Protein 8CT0 (pdb70)

Secondary structure (P-SEA, 3-state):
cbbbbbbcccccccaaaaaaaaaabbbbbbbbccccccccccccccccccccccccbbbbbbbbcccaaaaaaaaaccbbbbbbcccaaaaaaaaacccccccccbbbbbccccccccccccccbbbbbccccccccccbbbbbbccccccccccccbbbbbcccccccc/cccccccccccccaaaaaaaaaabbbbbbbbccccccccccccccccccccccccbbbbbbbccccaaaaaaaaaccbbbbbccccaaaaaaaaacccccccccbbbbbcccccccccccccccbbbbcccbbbbcccbbbbbbccccccccccccbbbbbccccccccc/cbbbbbbcccccccaaaaaaaaaaccbbbbbbbbbcccccccccccccccccccccbbbbbbbccccaaaaaaaaacbbbbbbccccaaaaaaaaacccccccccbbbbbccccccccccccccbbbbbccccccccccbbbbbbccccccccccccbbbbbcccccccccc/ccccccccccccccaaaaaaaaaaccbbbbbbbbbcccccccccccccccccccccbbbbcccccccaaaaaaaaacbbbbbbccccaaaaaaaaacccccccccbbbbbccccccccccccccbbbbbccccccccccccccccccccccccccccbbbbbcccccccccc/cbbbbbcccccccccaaaaaaaaaaccbbbbbbcccccccccccbbbccccccccccbbbbbbcccccaaaaaaaaaccbbbbbccccaaaaaaaaacccccccccbbbbbccccccccccccccbbbbbcccbbbbcccbbbbbbbbccccccccbbbbcccccccc/cccccccccccccccccaaaaaaaaaaccbbbbbbbbbcccccccccccccccccccccbbbbbbbccccaaaaaaaaaccbbbbbccccaaaaaaaaacccccccccbbbbbccccccccccccccbbbbbccccccccccbbbbbbccccccccccccbbbbbcccccccccc/cbbbbbbbcccccccaaaaaaaaaabbbbbbbbcccccccbbbbbbbccccccccccbbbbbbbccccaaaaaaaaacbbbbbbccccaaaaaaaaaccccccccccccccccccccccccccccbbbbbccccccccccbbbbbbccccccccccccbbbbbccccccccc/ccccccccccccccccccaaaaaaaaaabbbbbbbbbbbcccccccccccccccccccccbbbbbbbccccaaaaaaaaaccbbbbbccccaaaaaaaaacccccccccbbbbbcccccccccccccccbbbbccccccccccccccccccccccccccccbbbbbcccccccccccc

Radius of gyration: 40.43 Å; Cα contacts (8 Å, |Δi|>4): 3657; chains: 8; bounding box: 102×111×82 Å

Organism: Kitasatospora aureofaciens (NCBI:txid1894)

Nearest PDB structures (foldseek):
  8ct0-assembly2_B  TM=1.004E+00  e=7.450E-33  Kitasatospora aureofaciens
  8ct0-assembly4_E  TM=9.933E-01  e=8.337E-33  Kitasatospora aureofaciens
  8ct0-assembly4_D  TM=9.923E-01  e=2.425E-32  Kitasatospora aureofaciens
  5zyr-assembly1_B  TM=9.586E-01  e=1.198E-16  Acinetobacter baumannii
  2r0x-assembly1_A-2  TM=9.468E-01  e=3.295E-16  Histophilus somni 129PT

B-factor: mean 23.23, std 9.89, range [2.94, 69.59]

Solvent-accessible surface area: 56125 Å² total

Foldseek 3Di:
DAEDDDPDDPPDDDDVVVCVVVLQDKFFKKWKWFAADVGDIAIAIFRQKAFDDVVLGKIKTKDFPPDPRVVRCVVQQKIKIFGFDFVCVVLNVLRHDPDPPSCVVFAWFQDPQNGTTHGPPGGQKMFIFGFPDWYDDPRIIMTMTRGPDMDGDPVRDDTWMGHNHDIGDD/DDADDDDDPPDDDPVRVCVVVLAVKFFKWWKWFAAPVRHIATAIFGQKDFDDVVQTKIKTKAFPPDVRVVRCVVQQKIKIFGFWAVLVVLNCLRHDPDPPSCVVQDWFFDPPNGITDRPPGGQWMFMFGFPDWYDDPRIIMTMTRTPDITGNVVRDGTWMHHNHDIDHDD/DAEDDDDDDDDDDDPVVVCVVVLQVKFFWKWKWFAAPVGHIATAIFGQKDWDDVVQTKIKTKAFPPDPRVVRCVVLQKIKIAGFAQPCVVLNVLRHDPDPPSVVVQDWFQDPRVGITYRPVGGQKMFIFGFPDWYDDPRIIMTMTRGPDMDGDPVRPWTWMGHNNDIDIPPD/DAEDDDPDDPDDDDPVVVCVVVLADKFFKWWKWFAAPVGHIAIAIFGQKDWDDVVQGKIKTKAQPPDPRVVRCVVRQKIKIAGFFQPCVVLNVLRHDPDDCSCPVQDWFQDPSVGITHSPVGGQKMFMFGFPDWYDDPRIIITMGRTPDMDGNVVRQWTWMDHNHDIDIDPD/DAAEDDDDDDDDDDDDVVVVVVVLQVKFFKWWKWFAAPVRRIATAIFRQKDFDDVVQGKIKTKAFPPDPRVVRCVVLQKIKIFGFFVVCVVVNVLRHDPDPPSCVVFDWFQDPRSGITHGDPRGQKMFMFGFPGWYDDPRIIMTMTRTDDMDGDDDTWMGHNHDIDDD/DDQAAADDDDDDPPDDDPVVVCVVVLQDKFFWKWKWFAAPVGQIATAIFGQKDWDDVVQTKIKTKAFRVDPRVVRCVVRQKIKIFGFAQVCVVLNVLRHDPDDRSCVPQDWFQDPASGITYRPVGGQKMFIFGFPGWHDYPRIIMTMTRGPDITGDVVGPWTWMHHPHDIGIDDD/DAAEDDDDDDPPDDDDVVVCVVVLQPKFFKWWKWFAAPVRFIATAIFRQKDWDDVVQTKIKTKAFPVDPRVVRCVVQQKIKIFGFWQVCVVLNVLRHDPDPPSCVVQDWFQDPARGITHRVPGGQKMFMFGFPGWYDDPRIIMTMGRTPDMTGDPVRDGTWMGHNHDIDNDD/DFADADEDDDDDDPPDDDPVVVCVVVLADKFFWKWKWFAAPVRHIATAIFGQKDFDDVVQTKIKTKDFDVDPRVVRCRVVQKIKIFGFFAVCVVVNVLRHDPDPCSCVVQDWFQDPQRGITYRVVGGQKMFMFGFPHWYDDPRIIITMTGGDDMDGDVVGPWTWMHHNHDIDIDPDDD

CATH classification: 2.30.110.10

Sequence (1377 aa):
PLSLPLDLAPGLVDGDTFLSIMGALPTGVTVVTTLGPDGEPYGLTCSAACSVSKAPPLLLVCINRDSRVLKALLERGEFAVNVLRGGGESTSARFAAPVDDRFRDVRWEPGSAGGVPVMSADVVAHAECRVAAALDAGDHTIVIGAVVAGGPRPEVPSPLMYWRRSYARWPLSLPLDLPGLVDGDTFLSIMGALPTGVTVVTTLGPDGEPYGLTCSAACSVSKAPPLLLVCINRDSRVLKALLERGEFAVNVLRGGGESTSARFAAPVDDRFRDVRWEPGSAGGVPVMSADVVAHAECRVAAALDAGDHTIVIGAVVAGGPRPEVPSPLMYWRRSYARWPPLSLPLDLAPGLVDGDTFLSIMGALPTGVTVVTTLGPDGEPYGLTCSAACSVSKAPPLLLVCINRDSRVLKALLERGEFAVNVLRGGGESTSARFAAPVDDRFRDVRWEPGSAGGVPVMSADVVAHAECRVAAALDAGDHTIVIGAVVAGGPRPEVPSPLMYWRRSYARWPVPLSLPLDLAPGLVDGDTFLSIMGALPTGVTVVTTLGPDGEPYGLTCSAACSVSKAPPLLLVCINRDSRVLKALLERGEFAVNVLRGGGESTSARFAAPVDDRFRDVRWEPGSAGGVPVMSADVVAHAECRVAAALDAGDHTIVIGAVVAGGPRPEVPSPLMYWRRSYARWPVEPLSLPLDLAPGLVDGDTFLSIMGALPTGVTVVTTLGPDGEPYGLTCSAACSVSKAPPLLLVCINRDSRVLKALLERGEFAVNVLRGGGESTSARFAAPVDDRFRDVRWEPGSAGGVPVMSADVVAHAECRVAAALDAGDHTIVIGAVVAGGPRPSPLMYWRRSYARWPPEPLSLPLDLAPGLVDGDTFLSIMGALPTGVTVVTTLGPDGEPYGLTCSAACSVSKAPPLLLVCINRDSRVLKALLERGEFAVNVLRGGGESTSARFAAPVDDRFRDVRWEPGSAGGVPVMSADVVAHAECRVAAALDAGDHTIVIGAVVAGGPRPEVPSPLMYWRRSYARWPVEPLSLPLDLAPGLVDGDTFLSIMGALPTGVTVVTTLGPDGEPYGLTCSAACSVSKAPPLLLVCINRDSRVLKALLERGEFAVNVLRGGGESTSARFAAPVDDRFRDVRWEPGSAGGVPVMSADVVAHAECRVAAALDAGDHTIVIGAVVAGGPRPEVPSPLMYWRRSYARWPMPPEPLSLPLDLAPGLVDGDTFLSIMGALPTGVTVVTTLGPDGEPYGLTCSAACSVSKAPPLLLVCINRDSRVLKALLERGEFAVNVLRGGGESTSARFAAPVDDRFRDVRWEPGSAGGVPVMSADVVAHAECRVAAALDAGDHTIVIGAVVAGGPRPEVPSPLMYWRRSYARWPVEE

InterPro domains:
  IPR002563 Flavin reductase like domain [PF01613] (26-174)
  IPR002563 Flavin reductase like domain [SM00903] (26-173)
  IPR012349 FMN-binding split barrel [G3DSA:2.30.110.10] (12-179)
  IPR050268 NADH-dependent flavin reductase [PTHR30466] (21-174)

Structure (mmCIF, N/CA/C/O backbone):
data_8CT0
#
_entry.id   8CT0
#
_cell.length_a   56.739
_cell.length_b   123.598
_cell.length_c   102.698
_cell.angle_alpha   90.000
_cell.angle_beta   99.100
_cell.angle_gamma   90.000
#
_symmetry.space_group_name_H-M   'P 1 21 1'
#
loop_
_entity.id
_entity.type
_entity.pdbx_description
1 pol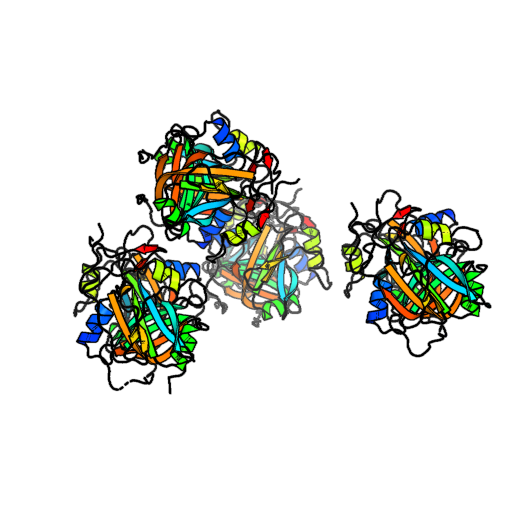ymer 'Flavin reductase (NADH)'
2 non-polymer 'FLAVIN-ADENINE DINUCLEOTIDE'
3 non-polymer 'PHOSPHATE ION'
4 non-polymer NICOTINAMIDE-ADENINE-DINUCLEOTIDE
5 non-polymer '1,4-DIHYDRONICOTINAMIDE ADENINE DINUCLEOTIDE'
6 water water
#
loop_
_atom_site.group_PDB
_atom_site.id
_atom_site.type_symbol
_atom_site.label_atom_id
_atom_site.label_alt_id
_atom_site.label_comp_id
_atom_site.label_asym_id
_atom_site.label_entity_id
_atom_site.label_seq_id
_atom_site.pdbx_PDB_ins_code
_atom_site.Cartn_x
_atom_site.Cartn_y
_atom_site.Cartn_z
_atom_site.occupancy
_atom_site.B_iso_or_equiv
_atom_site.auth_seq_id
_atom_site.auth_comp_id
_atom_site.auth_asym_id
_atom_site.auth_atom_id
_atom_site.pdbx_PDB_model_num
ATOM 1 N N . PRO A 1 5 ? 17.590 -6.313 3.197 1.00 29.37 5 PRO A N 1
ATOM 2 C CA . PRO A 1 5 ? 16.258 -5.893 3.668 1.00 29.66 5 PRO A CA 1
ATOM 3 C C . PRO A 1 5 ? 15.073 -6.581 2.961 1.00 29.10 5 PRO A C 1
ATOM 4 O O . PRO A 1 5 ? 14.887 -6.361 1.772 1.00 29.85 5 PRO A O 1
ATOM 8 N N . LEU A 1 6 ? 14.298 -7.381 3.706 1.00 27.69 6 LEU A N 1
ATOM 9 C CA . LEU A 1 6 ? 13.121 -8.143 3.203 1.00 27.07 6 LEU A CA 1
ATOM 10 C C . LEU A 1 6 ? 12.087 -7.175 2.612 1.00 27.64 6 LEU A C 1
ATOM 11 O O . LEU A 1 6 ? 11.832 -6.120 3.223 1.00 27.23 6 LEU A O 1
ATOM 16 N N . SER A 1 7 ? 11.525 -7.531 1.454 1.00 28.43 7 SER A N 1
ATOM 17 C CA . SER A 1 7 ? 10.444 -6.798 0.750 1.00 29.01 7 SER A CA 1
ATOM 18 C C . SER A 1 7 ? 9.094 -7.341 1.236 1.00 30.31 7 SER A C 1
ATOM 19 O O . SER A 1 7 ? 8.918 -8.577 1.213 1.00 29.45 7 SER A O 1
ATOM 22 N N . LEU A 1 8 ? 8.199 -6.458 1.693 1.00 32.04 8 LEU A N 1
ATOM 23 C CA . LEU A 1 8 ? 6.934 -6.824 2.391 1.00 34.66 8 LEU A CA 1
ATOM 24 C C . LEU A 1 8 ? 5.738 -6.302 1.598 1.00 37.54 8 LEU A C 1
ATOM 25 O O . LEU A 1 8 ? 5.544 -5.091 1.471 1.00 35.85 8 LEU A O 1
ATOM 30 N N . PRO A 1 9 ? 4.891 -7.206 1.053 1.00 41.66 9 PRO A N 1
ATOM 31 C CA . PRO A 1 9 ? 3.737 -6.801 0.251 1.00 43.25 9 PRO A CA 1
ATOM 32 C C . PRO A 1 9 ? 2.601 -6.283 1.143 1.00 42.99 9 PRO A C 1
ATOM 33 O O . PRO A 1 9 ? 2.256 -6.975 2.086 1.00 42.77 9 PRO A O 1
ATOM 37 N N . LEU A 1 10 ? 2.058 -5.103 0.821 1.00 43.05 10 LEU A N 1
ATOM 38 C CA . LEU A 1 10 ? 1.034 -4.394 1.637 1.00 43.14 10 LEU A CA 1
ATOM 39 C C . LEU A 1 10 ? -0.343 -4.519 0.971 1.00 45.12 10 LEU A C 1
ATOM 40 O O . LEU A 1 10 ? -0.443 -4.204 -0.232 1.00 43.88 10 LEU A O 1
ATOM 45 N N . ASP A 1 11 ? -1.358 -4.959 1.726 1.00 48.69 11 ASP A N 1
ATOM 46 C CA . ASP A 1 11 ? -2.786 -4.958 1.300 1.00 53.72 11 ASP A CA 1
ATOM 47 C C . ASP A 1 11 ? -3.379 -3.581 1.637 1.00 54.99 11 ASP A C 1
ATOM 48 O O . ASP A 1 11 ? -4.074 -3.453 2.676 1.00 53.88 11 ASP A O 1
ATOM 53 N N . LEU A 1 12 ? -3.109 -2.592 0.777 1.00 56.34 12 LEU A N 1
ATOM 54 C CA . LEU A 1 12 ? -3.468 -1.164 0.995 1.00 57.12 12 LEU A CA 1
ATOM 55 C C . LEU A 1 12 ? -4.883 -0.900 0.476 1.00 57.94 12 LEU A C 1
ATOM 56 O O . LEU A 1 12 ? -5.214 -1.385 -0.624 1.00 58.64 12 LEU A O 1
ATOM 61 N N . ALA A 1 13 ? -5.665 -0.144 1.252 1.00 57.89 13 ALA A N 1
ATOM 62 C CA . ALA A 1 13 ? -6.962 0.441 0.847 1.00 57.99 13 ALA A CA 1
ATOM 63 C C . ALA A 1 13 ? -6.687 1.748 0.112 1.00 58.22 13 ALA A C 1
ATOM 64 O O . ALA A 1 13 ? -6.098 2.655 0.693 1.00 62.49 13 ALA A O 1
ATOM 66 N N . PRO A 1 14 ? -7.073 1.901 -1.178 1.00 56.22 14 PRO A N 1
ATOM 67 C CA . PRO A 1 14 ? -7.158 3.232 -1.774 1.00 51.01 14 PRO A CA 1
ATOM 68 C C . PRO A 1 14 ? -8.139 3.977 -0.856 1.00 45.77 14 PRO A C 1
ATOM 69 O O . PRO A 1 14 ? -9.136 3.380 -0.486 1.00 46.63 14 PRO A O 1
ATOM 73 N N . GLY A 1 15 ? -7.809 5.203 -0.446 1.00 39.60 15 GLY A N 1
ATOM 74 C CA . GLY A 1 15 ? -8.535 5.931 0.616 1.00 36.91 15 GLY A CA 1
ATOM 75 C C . GLY A 1 15 ? -7.654 6.229 1.822 1.00 34.24 15 GLY A C 1
ATOM 76 O O . GLY A 1 15 ? -8.204 6.482 2.911 1.00 34.19 15 GLY A O 1
ATOM 77 N N . LEU A 1 16 ? -6.332 6.209 1.638 1.00 31.40 16 LEU A N 1
ATOM 78 C CA . LEU A 1 16 ? -5.323 6.505 2.690 1.00 29.47 16 LEU A CA 1
ATOM 79 C C . LEU A 1 16 ? -5.355 7.999 3.011 1.00 27.37 16 LEU A C 1
ATOM 80 O O . LEU A 1 16 ? -5.443 8.802 2.066 1.00 27.12 16 LEU A O 1
ATOM 85 N N . VAL A 1 17 ? -5.262 8.358 4.292 1.00 26.15 17 VAL A N 1
ATOM 86 C CA . VAL A 1 17 ? -5.203 9.785 4.734 1.00 25.88 17 VAL A CA 1
ATOM 87 C C . VAL A 1 17 ? -3.989 10.439 4.069 1.00 26.24 17 VAL A C 1
ATOM 88 O O . VAL A 1 17 ? -3.064 9.708 3.670 1.00 26.69 17 VAL A O 1
ATOM 92 N N . ASP A 1 18 ? -3.995 11.766 3.948 1.00 27.12 18 ASP A N 1
ATOM 93 C CA . ASP A 1 18 ? -2.859 12.530 3.366 1.00 27.90 18 ASP A CA 1
ATOM 94 C C . ASP A 1 18 ? -1.815 12.757 4.471 1.00 25.50 18 ASP A C 1
ATOM 95 O O . ASP A 1 18 ? -2.146 12.554 5.661 1.00 26.29 18 ASP A O 1
ATOM 100 N N . GLY A 1 19 ? -0.595 13.126 4.078 1.00 23.12 19 GLY A N 1
ATOM 101 C CA . GLY A 1 19 ? 0.597 13.193 4.944 0.50 22.60 19 GLY A CA 1
ATOM 102 C C . GLY A 1 19 ? 0.390 14.050 6.180 1.00 22.07 19 GLY A C 1
ATOM 103 O O . GLY A 1 19 ? 0.908 13.663 7.245 1.00 22.36 19 GLY A O 1
ATOM 104 N N . ASP A 1 20 ? -0.307 15.184 6.064 1.00 21.65 20 ASP A N 1
ATOM 105 C CA . ASP A 1 20 ? -0.397 16.186 7.162 1.00 21.88 20 ASP A CA 1
ATOM 106 C C . ASP A 1 20 ? -1.390 15.693 8.224 1.00 20.52 20 ASP A C 1
ATOM 107 O O . ASP A 1 20 ? -1.110 15.921 9.421 1.00 20.44 20 ASP A O 1
ATOM 112 N N . THR A 1 21 ? -2.474 15.014 7.821 1.00 18.68 21 THR A N 1
ATOM 113 C CA . THR A 1 21 ? -3.443 14.353 8.738 1.00 17.57 21 THR A CA 1
ATOM 114 C C . THR A 1 21 ? -2.697 13.310 9.580 1.00 17.22 21 THR A C 1
ATOM 115 O O . THR A 1 21 ? -2.841 13.312 10.815 1.00 16.17 21 THR A O 1
ATOM 119 N N . PHE A 1 22 ? -1.933 12.449 8.907 1.00 17.49 22 PHE A N 1
ATOM 120 C CA . PHE A 1 22 ? -1.115 11.372 9.519 1.00 17.34 22 PHE A CA 1
ATOM 121 C C . PHE A 1 22 ? -0.207 11.975 10.595 1.00 17.11 22 PHE A C 1
ATOM 122 O O . PHE A 1 22 ? -0.186 11.421 11.698 1.00 17.81 22 PHE A O 1
ATOM 130 N N . LEU A 1 23 ? 0.486 13.080 10.301 1.00 16.71 23 LEU A N 1
ATOM 131 C CA . LEU A 1 23 ? 1.434 13.718 11.256 1.00 16.60 23 LEU A CA 1
ATOM 132 C C . LEU A 1 23 ? 0.669 14.289 12.455 1.00 16.36 23 LEU A C 1
ATOM 133 O O . LEU A 1 23 ? 1.215 14.244 13.576 1.00 16.90 23 LEU A O 1
ATOM 138 N N . SER A 1 24 ? -0.536 14.820 12.237 1.00 15.86 24 SER A N 1
ATOM 139 C CA . SER A 1 24 ? -1.387 15.408 13.305 1.00 15.49 24 SER A CA 1
ATOM 140 C C . SER A 1 24 ? -1.843 14.313 14.280 1.00 14.90 24 SER A C 1
ATOM 141 O O . SER A 1 24 ? -2.033 14.630 15.470 1.00 14.86 24 SER A O 1
ATOM 144 N N . ILE A 1 25 ? -2.019 13.080 13.790 1.00 14.19 25 ILE A N 1
ATOM 145 C CA . ILE A 1 25 ? -2.458 11.910 14.607 1.00 14.07 25 ILE A CA 1
ATOM 146 C C . ILE A 1 25 ? -1.245 11.376 15.376 1.00 13.97 25 ILE A C 1
ATOM 147 O O . ILE A 1 25 ? -1.353 11.217 16.604 1.00 14.10 25 ILE A O 1
ATOM 152 N N . MET A 1 26 ? -0.139 11.112 14.676 1.00 13.79 26 MET A N 1
ATOM 153 C CA . MET A 1 26 ? 1.080 10.485 15.251 1.00 13.61 26 MET A CA 1
ATOM 154 C C . MET A 1 26 ? 1.759 11.469 16.209 1.00 13.11 26 MET A C 1
ATOM 155 O O . MET A 1 26 ? 2.284 11.015 17.238 1.00 12.88 26 MET A O 1
ATOM 160 N N . GLY A 1 27 ? 1.709 12.766 15.900 1.00 12.92 27 GLY A N 1
ATOM 161 C CA . GLY A 1 27 ? 2.198 13.854 16.771 1.00 12.71 27 GLY A CA 1
ATOM 162 C C . GLY A 1 27 ? 1.531 13.841 18.138 1.00 12.44 27 GLY A C 1
ATOM 163 O O . GLY A 1 27 ? 2.154 14.324 19.092 1.00 12.33 27 GLY A O 1
ATOM 164 N N . ALA A 1 28 ? 0.315 13.296 18.246 1.00 12.39 28 ALA A N 1
ATOM 165 C CA . ALA A 1 28 ? -0.445 13.202 19.517 1.00 12.30 28 ALA A CA 1
ATOM 166 C C . ALA A 1 28 ? 0.013 12.000 20.356 1.00 12.26 28 ALA A C 1
ATOM 167 O O . ALA A 1 28 ? -0.376 11.925 21.533 1.00 12.15 28 ALA A O 1
ATOM 169 N N . LEU A 1 29 ? 0.780 11.072 19.784 1.00 12.49 29 LEU A N 1
ATOM 170 C CA . LEU A 1 29 ? 1.376 9.941 20.547 1.00 12.67 29 LEU A CA 1
ATOM 171 C C . LEU A 1 29 ? 2.679 10.423 21.178 1.00 12.81 29 LEU A C 1
ATOM 172 O O . LEU A 1 29 ? 3.606 10.788 20.463 1.00 12.73 29 LEU A O 1
ATOM 177 N N . PRO A 1 30 ? 2.810 10.461 22.524 1.00 13.26 30 PRO A N 1
ATOM 178 C CA . PRO A 1 30 ? 4.064 10.879 23.147 1.00 13.78 30 PRO A CA 1
ATOM 179 C C . PRO A 1 30 ? 5.109 9.770 22.957 1.00 14.52 30 PRO A C 1
ATOM 180 O O . PRO A 1 30 ? 4.745 8.597 22.921 1.00 14.83 30 PRO A O 1
ATOM 184 N N . THR A 1 31 ? 6.374 10.154 22.814 1.00 15.05 31 THR A N 1
ATOM 185 C CA . THR A 1 31 ? 7.453 9.239 22.375 1.00 15.63 31 THR A CA 1
ATOM 186 C C . THR A 1 31 ? 8.733 9.558 23.150 1.00 15.31 31 THR A C 1
ATOM 187 O O . THR A 1 31 ? 9.003 10.736 23.385 1.00 15.63 31 THR A O 1
ATOM 191 N N . GLY A 1 32 ? 9.457 8.525 23.577 1.00 15.46 32 GLY A N 1
ATOM 192 C CA . GLY A 1 32 ? 10.847 8.650 24.041 1.00 15.30 32 GLY A CA 1
ATOM 193 C C . GLY A 1 32 ? 11.718 9.051 22.871 1.00 15.31 32 GLY A C 1
ATOM 194 O O . GLY A 1 32 ? 11.224 8.985 21.719 1.00 15.60 32 GLY A O 1
ATOM 195 N N . VAL A 1 33 ? 12.958 9.458 23.134 1.00 15.08 33 VAL A N 1
ATOM 196 C CA . VAL A 1 33 ? 13.908 9.909 22.077 1.00 14.71 33 VAL A CA 1
ATOM 197 C C . VAL A 1 33 ? 15.204 9.120 22.239 1.00 14.28 33 VAL A C 1
ATOM 198 O O . VAL A 1 33 ? 15.771 9.145 23.342 1.00 13.83 33 VAL A O 1
ATOM 202 N N . THR A 1 34 ? 15.618 8.439 21.171 1.00 14.26 34 THR A N 1
ATOM 203 C CA . THR A 1 34 ? 16.828 7.585 21.129 1.00 14.44 34 THR A CA 1
ATOM 204 C C . THR A 1 34 ? 17.730 8.017 19.975 1.00 14.02 34 THR A C 1
ATOM 205 O O . THR A 1 34 ? 17.215 8.580 18.989 1.00 14.41 34 THR A O 1
ATOM 209 N N . VAL A 1 35 ? 19.026 7.738 20.095 1.00 13.40 35 VAL A N 1
ATOM 210 C CA . VAL A 1 35 ? 19.991 7.828 18.966 1.00 12.92 35 VAL A CA 1
ATOM 211 C C . VAL A 1 35 ? 20.409 6.394 18.634 1.00 12.63 35 VAL A C 1
ATOM 212 O O . VAL A 1 35 ? 20.955 5.702 19.517 1.00 12.75 35 VAL A O 1
ATOM 216 N N . VAL A 1 36 ? 20.067 5.950 17.428 1.00 12.51 36 VAL A N 1
ATOM 217 C CA . VAL A 1 36 ? 20.486 4.638 16.859 1.00 12.53 36 VAL A CA 1
ATOM 218 C C . VAL A 1 36 ? 21.893 4.841 16.293 1.00 12.53 36 VAL A C 1
ATOM 219 O O . VAL A 1 36 ? 22.075 5.802 15.529 1.00 12.18 36 VAL A O 1
ATOM 223 N N . THR A 1 37 ? 22.854 4.009 16.700 1.00 12.59 37 THR A N 1
ATOM 224 C CA . THR A 1 37 ? 24.273 4.130 16.287 1.00 13.05 37 THR A CA 1
ATOM 225 C C . THR A 1 37 ? 24.774 2.806 15.719 1.00 13.82 37 THR A C 1
ATOM 226 O O . THR A 1 37 ? 24.175 1.761 16.009 1.00 13.72 37 THR A O 1
ATOM 230 N N . THR A 1 38 ? 25.867 2.877 14.967 1.00 14.77 38 THR A N 1
ATOM 231 C CA . THR A 1 38 ? 26.636 1.716 14.459 1.00 15.68 38 THR A CA 1
ATOM 232 C C . THR A 1 38 ? 28.007 2.231 14.026 1.00 16.68 38 THR A C 1
ATOM 233 O O . THR A 1 38 ? 28.205 3.465 14.051 1.00 16.51 38 THR A O 1
ATOM 237 N N . LEU A 1 39 ? 28.892 1.326 13.616 1.00 18.07 39 LEU A N 1
ATOM 238 C CA . LEU A 1 39 ? 30.181 1.675 12.973 1.00 19.36 39 LEU A CA 1
ATOM 239 C C . LEU A 1 39 ? 30.071 1.385 11.475 1.00 20.86 39 LEU A C 1
ATOM 240 O O . LEU A 1 39 ? 29.533 0.319 11.117 1.00 19.92 39 LEU A O 1
ATOM 245 N N . GLY A 1 40 ? 30.561 2.314 10.651 1.00 23.34 40 GLY A N 1
ATOM 246 C CA . GLY A 1 40 ? 30.723 2.135 9.196 1.00 27.08 40 GLY A CA 1
ATOM 247 C C . GLY A 1 40 ? 31.772 1.076 8.852 1.00 30.42 40 GLY A C 1
ATOM 248 O O . GLY A 1 40 ? 32.368 0.467 9.743 1.00 30.21 40 GLY A O 1
ATOM 249 N N . PRO A 1 41 ? 32.040 0.852 7.543 1.00 34.87 41 PRO A N 1
ATOM 250 C CA . PRO A 1 41 ? 32.963 -0.189 7.079 1.00 36.56 41 PRO A CA 1
ATOM 251 C C . PRO A 1 41 ? 34.315 -0.279 7.815 1.00 37.20 41 PRO A C 1
ATOM 252 O O . PRO A 1 41 ? 34.645 -1.362 8.264 1.00 37.31 41 PRO A O 1
ATOM 256 N N . ASP A 1 42 ? 35.072 0.823 7.891 1.00 37.09 42 ASP A N 1
ATOM 257 C CA . ASP A 1 42 ? 36.374 0.869 8.615 1.00 38.32 42 ASP A CA 1
ATOM 258 C C . ASP A 1 42 ? 36.245 1.771 9.852 1.00 35.98 42 ASP A C 1
ATOM 259 O O . ASP A 1 42 ? 37.250 2.403 10.244 1.00 36.42 42 ASP A O 1
ATOM 264 N N . GLY A 1 43 ? 35.050 1.817 10.449 1.00 33.13 43 GLY A N 1
ATOM 265 C CA . GLY A 1 43 ? 34.840 2.224 11.852 1.00 29.69 43 GLY A CA 1
ATOM 266 C C . GLY A 1 43 ? 34.542 3.701 12.035 1.00 26.28 43 GLY A C 1
ATOM 267 O O . GLY A 1 43 ? 34.799 4.190 13.135 1.00 26.20 43 GLY A O 1
ATOM 268 N N . GLU A 1 44 ? 34.009 4.393 11.023 1.00 24.00 44 GLU A N 1
ATOM 269 C CA . GLU A 1 44 ? 33.381 5.728 11.217 0.50 22.65 44 GLU A CA 1
ATOM 270 C C . GLU A 1 44 ? 32.076 5.515 11.984 1.00 21.89 44 GLU A C 1
ATOM 271 O O . GLU A 1 44 ? 31.260 4.679 11.598 1.00 20.76 44 GLU A O 1
ATOM 277 N N . PRO A 1 45 ? 31.856 6.219 13.118 1.00 21.35 45 PRO A N 1
ATOM 278 C CA . PRO A 1 45 ? 30.600 6.108 13.859 1.00 20.94 45 PRO A CA 1
ATOM 279 C C . PRO A 1 45 ? 29.467 6.872 13.159 1.00 20.49 45 PRO A C 1
ATOM 280 O O . PRO A 1 45 ? 29.629 8.043 12.880 1.00 21.11 45 PRO A O 1
ATOM 284 N N . TYR A 1 46 ? 28.358 6.185 12.888 1.00 19.79 46 TYR A N 1
ATOM 285 C CA . TYR A 1 46 ? 27.118 6.765 12.322 1.00 19.56 46 TYR A CA 1
ATOM 286 C C . TYR A 1 46 ? 26.045 6.779 13.409 1.00 18.19 46 TYR A C 1
ATOM 287 O O . TYR A 1 46 ? 26.126 5.974 14.349 1.00 18.60 46 TYR A O 1
ATOM 296 N N . GLY A 1 47 ? 25.086 7.694 13.293 1.00 16.73 47 GLY A N 1
ATOM 297 C CA . GLY A 1 47 ? 23.986 7.828 14.261 1.00 15.77 47 GLY A CA 1
ATOM 298 C C . GLY A 1 47 ? 22.884 8.716 13.728 1.00 14.95 47 GLY A C 1
ATOM 299 O O . GLY A 1 47 ? 23.202 9.651 12.978 1.00 14.86 47 GLY A O 1
ATOM 300 N N . LEU A 1 48 ? 21.634 8.432 14.098 1.00 14.28 48 LEU A N 1
ATOM 301 C CA . LEU A 1 48 ? 20.476 9.321 13.815 1.00 14.20 48 LEU A CA 1
ATOM 302 C C . LEU A 1 48 ? 19.509 9.308 15.002 1.00 13.95 48 LEU A C 1
ATOM 303 O O . LEU A 1 48 ? 19.486 8.312 15.749 1.00 13.88 48 LEU A O 1
ATOM 308 N N . THR A 1 49 ? 18.754 10.392 15.167 1.00 13.89 49 THR A N 1
ATOM 309 C CA . THR A 1 49 ? 17.671 10.505 16.175 1.00 14.09 49 THR A CA 1
ATOM 310 C C . THR A 1 49 ? 16.483 9.671 15.677 1.00 14.44 49 THR A C 1
ATOM 311 O O . THR A 1 49 ? 16.167 9.742 14.478 1.00 13.61 49 THR A O 1
ATOM 315 N N . CYS A 1 50 ? 15.893 8.874 16.570 1.00 15.64 50 CYS A N 1
ATOM 316 C CA . CYS A 1 50 ? 14.874 7.838 16.254 1.00 16.71 50 CYS A CA 1
ATOM 317 C C . CYS A 1 50 ? 13.892 7.706 17.419 1.00 16.46 50 CYS A C 1
ATOM 318 O O . CYS A 1 50 ? 14.329 7.301 18.511 1.00 16.39 50 CYS A O 1
ATOM 321 N N . SER A 1 51 ? 12.624 8.051 17.185 1.00 16.63 51 SER A N 1
ATOM 322 C CA . SER A 1 51 ? 11.517 7.974 18.176 1.00 16.78 51 SER A CA 1
ATOM 323 C C . SER A 1 51 ? 10.641 6.751 17.900 1.00 16.76 51 SER A C 1
ATOM 324 O O . SER A 1 51 ? 9.953 6.302 18.837 1.00 16.10 51 SER A O 1
ATOM 327 N N . ALA A 1 52 ? 10.635 6.276 16.649 1.00 16.99 52 ALA A N 1
ATOM 328 C CA . ALA A 1 52 ? 9.963 5.036 16.203 1.00 16.79 52 ALA A CA 1
ATOM 329 C C . ALA A 1 52 ? 10.767 3.833 16.704 1.00 17.37 52 ALA A C 1
ATOM 330 O O . ALA A 1 52 ? 11.435 3.172 15.889 1.00 18.03 52 ALA A O 1
ATOM 332 N N . ALA A 1 53 ? 10.733 3.595 18.014 1.00 17.44 53 ALA A N 1
ATOM 333 C CA . ALA A 1 53 ? 11.460 2.504 18.698 1.00 17.70 53 ALA A CA 1
ATOM 334 C C . ALA A 1 53 ? 10.533 1.918 19.757 1.00 17.93 53 ALA A C 1
ATOM 335 O O . ALA A 1 53 ? 9.930 2.705 20.499 1.00 18.49 53 ALA A O 1
ATOM 337 N N . CYS A 1 54 ? 10.401 0.595 19.806 1.00 18.09 54 CYS A N 1
ATOM 338 C CA . CYS A 1 54 ? 9.519 -0.074 20.793 1.00 18.25 54 CYS A CA 1
ATOM 339 C C . CYS A 1 54 ? 10.000 -1.497 21.075 1.00 18.00 54 CYS A C 1
ATOM 340 O O . CYS A 1 54 ? 10.722 -2.086 20.243 1.00 17.05 54 CYS A O 1
ATOM 343 N N . SER A 1 55 ? 9.619 -1.993 22.249 1.00 18.72 55 SER A N 1
ATOM 344 C CA . SER A 1 55 ? 9.770 -3.398 22.694 1.00 19.33 55 SER A CA 1
ATOM 345 C C . SER A 1 55 ? 8.852 -4.279 21.848 1.00 19.21 55 SER A C 1
ATOM 346 O O . SER A 1 55 ? 7.687 -3.870 21.637 1.00 19.39 55 SER A O 1
ATOM 349 N N . VAL A 1 56 ? 9.370 -5.408 21.351 1.00 18.87 56 VAL A N 1
ATOM 350 C CA . VAL A 1 56 ? 8.627 -6.353 20.462 1.00 18.26 56 VAL A CA 1
ATOM 351 C C . VAL A 1 56 ? 8.409 -7.682 21.194 1.00 17.62 56 VAL A C 1
ATOM 352 O O . VAL A 1 56 ? 7.304 -8.201 21.131 1.00 17.11 56 VAL A O 1
ATOM 356 N N . SER A 1 57 ? 9.427 -8.207 21.873 1.00 17.60 57 SER A N 1
ATOM 357 C CA . SER A 1 57 ? 9.457 -9.613 22.348 1.00 17.54 57 SER A CA 1
ATOM 358 C C . SER A 1 57 ? 10.326 -9.736 23.605 1.00 17.74 57 SER A C 1
ATOM 359 O O . SER A 1 57 ? 11.447 -9.194 23.595 1.00 17.03 57 SER A O 1
ATOM 362 N N . LYS A 1 58 ? 9.831 -10.425 24.640 1.00 18.49 58 LYS A N 1
ATOM 363 C CA . LYS A 1 58 ? 10.600 -10.703 25.884 1.00 19.29 58 LYS A CA 1
ATOM 364 C C . LYS A 1 58 ? 11.580 -11.855 25.630 1.00 18.50 58 LYS A C 1
ATOM 365 O O . LYS A 1 58 ? 12.764 -11.707 25.982 1.00 17.96 58 LYS A O 1
ATOM 371 N N . ALA A 1 59 ? 11.090 -12.957 25.054 1.00 17.74 59 ALA A N 1
ATOM 372 C CA . ALA A 1 59 ? 11.870 -14.172 24.719 1.00 17.56 59 ALA A CA 1
ATOM 373 C C . ALA A 1 59 ? 11.472 -14.673 23.329 1.00 17.19 59 ALA A C 1
ATOM 374 O O . ALA A 1 59 ? 10.351 -15.151 23.148 1.00 17.61 59 ALA A O 1
ATOM 376 N N . PRO A 1 60 ? 12.345 -14.562 22.296 1.00 16.08 60 PRO A N 1
ATOM 377 C CA . PRO A 1 60 ? 13.655 -13.917 22.420 1.00 15.73 60 PRO A CA 1
ATOM 378 C C . PRO A 1 60 ? 13.550 -12.415 22.675 1.00 15.40 60 PRO A C 1
ATOM 379 O O . PRO A 1 60 ? 12.594 -11.776 22.248 1.00 15.36 60 PRO A O 1
ATOM 383 N N . PRO A 1 61 ? 14.519 -11.802 23.388 1.00 14.94 61 PRO A N 1
ATOM 384 C CA . PRO A 1 61 ? 14.451 -10.371 23.683 1.00 14.43 61 PRO A CA 1
ATOM 385 C C . PRO A 1 61 ? 14.725 -9.540 22.419 1.00 14.23 61 PRO A C 1
ATOM 386 O O . PRO A 1 61 ? 15.872 -9.490 21.992 1.00 14.08 61 PRO A O 1
ATOM 390 N N . LEU A 1 62 ? 13.666 -8.942 21.849 1.00 13.64 62 LEU A N 1
ATOM 391 C CA . LEU A 1 62 ? 13.698 -8.151 20.587 1.00 13.11 62 LEU A CA 1
ATOM 392 C C . LEU A 1 62 ? 13.147 -6.741 20.820 1.00 12.91 62 LEU A C 1
ATOM 393 O O . LEU A 1 62 ? 12.128 -6.596 21.535 1.00 12.98 62 LEU A O 1
ATOM 398 N N . LEU A 1 63 ? 13.782 -5.750 20.194 1.00 12.32 63 LEU A N 1
ATOM 399 C CA . LEU A 1 63 ? 13.207 -4.400 19.977 1.00 12.27 63 LEU A CA 1
ATOM 400 C C . LEU A 1 63 ? 13.182 -4.145 18.470 1.00 12.21 63 LEU A C 1
ATOM 401 O O . LEU A 1 63 ? 13.835 -4.909 17.737 1.00 12.15 63 LEU A O 1
ATOM 406 N N . LEU A 1 64 ? 12.441 -3.138 18.012 1.00 12.33 64 LEU A N 1
ATOM 407 C CA . LEU A 1 64 ? 12.534 -2.693 16.599 1.00 12.71 64 LEU A CA 1
ATOM 408 C C . LEU A 1 64 ? 12.771 -1.187 16.550 1.00 12.89 64 LEU A C 1
ATOM 409 O O . LEU A 1 64 ? 12.483 -0.496 17.534 1.00 13.16 64 LEU A O 1
ATOM 414 N N . VAL A 1 65 ? 13.323 -0.737 15.431 1.00 13.55 65 VAL A N 1
ATOM 415 C CA . VAL A 1 65 ? 13.469 0.694 15.051 1.00 14.06 65 VAL A CA 1
ATOM 416 C C . VAL A 1 65 ? 13.006 0.817 13.600 1.00 14.82 65 VAL A C 1
ATOM 417 O O . VAL A 1 65 ? 13.260 -0.123 12.819 1.00 14.86 65 VAL A O 1
ATOM 421 N N . CYS A 1 66 ? 12.313 1.908 13.275 1.00 15.75 66 CYS A N 1
ATOM 422 C CA . CYS A 1 66 ? 11.907 2.268 11.896 1.00 16.65 66 CYS A CA 1
ATOM 423 C C . CYS A 1 66 ? 12.777 3.437 11.439 1.00 16.66 66 CYS A C 1
ATOM 424 O O . CYS A 1 66 ? 12.817 4.438 12.167 1.00 17.34 66 CYS A O 1
ATOM 427 N N . ILE A 1 67 ? 13.466 3.284 10.307 1.00 16.43 67 ILE A N 1
ATOM 428 C CA . ILE A 1 67 ? 14.373 4.312 9.718 1.00 16.73 67 ILE A CA 1
ATOM 429 C C . ILE A 1 67 ? 14.027 4.458 8.230 1.00 17.31 67 ILE A C 1
ATOM 430 O O . ILE A 1 67 ? 13.685 3.441 7.614 1.00 17.23 67 ILE A O 1
ATOM 435 N N . ASN A 1 68 ? 14.108 5.671 7.678 1.00 17.92 68 ASN A N 1
ATOM 436 C CA . ASN A 1 68 ? 13.979 5.913 6.215 1.00 19.58 68 ASN A CA 1
ATOM 437 C C . ASN A 1 68 ? 14.835 4.897 5.448 1.00 21.27 68 ASN A C 1
ATOM 438 O O . ASN A 1 68 ? 15.967 4.616 5.901 1.00 21.30 68 ASN A O 1
ATOM 443 N N . ARG A 1 69 ? 14.324 4.395 4.319 1.00 23.23 69 ARG A N 1
ATOM 444 C CA . ARG A 1 69 ? 15.003 3.395 3.451 1.00 25.37 69 ARG A CA 1
ATOM 445 C C . ARG A 1 69 ? 16.321 3.953 2.898 1.00 25.76 69 ARG A C 1
ATOM 446 O O . ARG A 1 69 ? 17.261 3.152 2.741 1.00 26.01 69 ARG A O 1
ATOM 454 N N . ASP A 1 70 ? 16.390 5.261 2.624 1.00 26.75 70 ASP A N 1
ATOM 455 C CA . ASP A 1 70 ? 17.542 5.921 1.942 1.00 27.91 70 ASP A CA 1
ATOM 456 C C . ASP A 1 70 ? 18.612 6.356 2.963 1.00 26.28 70 ASP A C 1
ATOM 457 O O . ASP A 1 70 ? 19.608 6.972 2.539 1.00 25.86 70 ASP A O 1
ATOM 462 N N . SER A 1 71 ? 18.440 6.031 4.249 1.00 25.04 71 SER A N 1
ATOM 463 C CA . SER A 1 71 ? 19.342 6.443 5.360 1.00 24.68 71 SER A CA 1
ATOM 464 C C . SER A 1 71 ? 20.726 5.795 5.201 1.00 25.05 71 SER A C 1
ATOM 465 O O . SER A 1 71 ? 20.797 4.568 4.993 1.00 24.72 71 SER A O 1
ATOM 468 N N . ARG A 1 72 ? 21.792 6.588 5.314 1.00 25.12 72 ARG A N 1
ATOM 469 C CA . ARG A 1 72 ? 23.186 6.080 5.234 1.00 26.09 72 ARG A CA 1
ATOM 470 C C . ARG A 1 72 ? 23.516 5.364 6.553 1.00 23.76 72 ARG A C 1
ATOM 471 O O . ARG A 1 72 ? 24.324 4.422 6.514 1.00 22.80 72 ARG A O 1
ATOM 479 N N . VAL A 1 73 ? 22.892 5.771 7.665 1.00 21.43 73 VAL A N 1
ATOM 480 C CA . VAL A 1 73 ? 23.047 5.107 8.995 1.00 20.44 73 VAL A CA 1
ATOM 481 C C . VAL A 1 73 ? 22.435 3.703 8.913 1.00 20.16 73 VAL A C 1
ATOM 482 O O . VAL A 1 73 ? 23.056 2.764 9.435 1.00 20.17 73 VAL A O 1
ATOM 486 N N . LEU A 1 74 ? 21.257 3.572 8.296 1.00 19.76 74 LEU A N 1
ATOM 487 C CA . LEU A 1 74 ? 20.593 2.265 8.041 1.00 19.42 74 LEU A CA 1
ATOM 488 C C . LEU A 1 74 ? 21.505 1.393 7.169 1.00 19.16 74 LEU A C 1
ATOM 489 O O . LEU A 1 74 ? 21.717 0.227 7.538 1.00 18.80 74 LEU A O 1
ATOM 494 N N . LYS A 1 75 ? 22.012 1.934 6.057 1.00 19.39 75 LYS A N 1
ATOM 495 C CA . LYS A 1 75 ? 22.855 1.190 5.078 1.00 20.23 75 LYS A CA 1
ATOM 496 C C . LYS A 1 75 ? 24.081 0.589 5.788 1.00 19.74 75 LYS A C 1
ATOM 497 O O . LYS A 1 75 ? 24.451 -0.551 5.466 1.00 19.68 75 LYS A O 1
ATOM 503 N N . ALA A 1 76 ? 24.678 1.330 6.724 1.00 19.38 76 ALA A N 1
ATOM 504 C CA . ALA A 1 76 ? 25.881 0.937 7.497 1.00 19.82 76 ALA A CA 1
ATOM 505 C C . ALA A 1 76 ? 25.504 -0.081 8.578 1.00 20.05 76 ALA A C 1
ATOM 506 O O . ALA A 1 76 ? 26.253 -1.063 8.783 1.00 20.84 76 ALA A O 1
ATOM 508 N N . LEU A 1 77 ? 24.403 0.191 9.276 1.00 20.29 77 LEU A N 1
ATOM 509 C CA . LEU A 1 77 ? 23.784 -0.669 10.319 1.00 20.53 77 LEU A CA 1
ATOM 510 C C . LEU A 1 77 ? 23.545 -2.076 9.747 1.00 20.60 77 LEU A C 1
ATOM 511 O O . LEU A 1 77 ? 23.930 -3.059 10.413 1.00 20.75 77 LEU A O 1
ATOM 516 N N . LEU A 1 78 ? 22.958 -2.172 8.548 1.00 20.32 78 LEU A N 1
ATOM 517 C CA . LEU A 1 78 ? 22.629 -3.464 7.881 1.00 20.42 78 LEU A CA 1
ATOM 518 C C . LEU A 1 78 ? 23.923 -4.151 7.425 1.00 21.06 78 LEU A C 1
ATOM 519 O O . LEU A 1 78 ? 23.969 -5.391 7.449 1.00 20.06 78 LEU A O 1
ATOM 524 N N . GLU A 1 79 ? 24.921 -3.368 7.010 1.00 22.96 79 GLU A N 1
ATOM 525 C CA . GLU A 1 79 ? 26.249 -3.863 6.550 1.00 24.02 79 GLU A CA 1
ATOM 526 C C . GLU A 1 79 ? 26.973 -4.553 7.712 1.00 23.19 79 GLU A C 1
ATOM 527 O O . GLU A 1 79 ? 27.512 -5.651 7.485 1.00 22.76 79 GLU A O 1
ATOM 533 N N . ARG A 1 80 ? 26.978 -3.936 8.898 1.00 22.71 80 ARG A N 1
ATOM 534 C CA . ARG A 1 80 ? 27.711 -4.441 10.090 1.00 22.80 80 ARG A CA 1
ATOM 535 C C . ARG A 1 80 ? 26.858 -5.468 10.839 1.00 22.24 80 ARG A C 1
ATOM 536 O O . ARG A 1 80 ? 27.440 -6.265 11.585 1.00 22.05 80 ARG A O 1
ATOM 544 N N . GLY A 1 81 ? 25.533 -5.429 10.667 1.00 22.45 81 GLY A N 1
ATOM 545 C CA . GLY A 1 81 ? 24.586 -6.369 11.298 1.00 21.85 81 GLY A CA 1
ATOM 546 C C . GLY A 1 81 ? 24.535 -6.208 12.808 1.00 21.47 81 GLY A C 1
ATOM 547 O O . GLY A 1 81 ? 24.270 -7.208 13.500 1.00 20.56 81 GLY A O 1
ATOM 548 N N . GLU A 1 82 ? 24.779 -4.993 13.309 1.00 21.86 82 GLU A N 1
ATOM 549 C CA . GLU A 1 82 ? 24.619 -4.640 14.747 1.00 21.95 82 GLU A CA 1
ATOM 550 C C . GLU A 1 82 ? 24.560 -3.115 14.898 1.00 19.46 82 GLU A C 1
ATOM 551 O O . GLU A 1 82 ? 25.039 -2.398 14.007 1.00 19.07 82 GLU A O 1
ATOM 557 N N . PHE A 1 83 ? 23.952 -2.662 15.992 1.00 17.65 83 PHE A N 1
ATOM 558 C CA . PHE A 1 83 ? 23.634 -1.244 16.281 1.00 16.39 83 PHE A CA 1
ATOM 559 C C . PHE A 1 83 ? 23.319 -1.091 17.772 1.00 15.44 83 PHE A C 1
ATOM 560 O O . PHE A 1 83 ? 23.119 -2.105 18.466 1.00 15.63 83 PHE A O 1
ATOM 568 N N . ALA A 1 84 ? 23.279 0.149 18.250 1.00 14.27 84 ALA A N 1
ATOM 569 C CA . ALA A 1 84 ? 22.940 0.492 19.647 1.00 13.80 84 ALA A CA 1
ATOM 570 C C . ALA A 1 84 ? 21.749 1.450 19.651 1.00 13.31 84 ALA A C 1
ATOM 571 O O . ALA A 1 84 ? 21.623 2.232 18.699 1.00 12.77 84 ALA A O 1
ATOM 573 N N . VAL A 1 85 ? 20.899 1.349 20.674 1.00 13.03 85 VAL A N 1
ATOM 574 C CA . VAL A 1 85 ? 19.793 2.308 20.958 1.00 13.25 85 VAL A CA 1
ATOM 575 C C . VAL A 1 85 ? 20.155 3.060 22.240 1.00 13.59 85 VAL A C 1
ATOM 576 O O . VAL A 1 85 ? 20.125 2.436 23.315 1.00 13.45 85 VAL A O 1
ATOM 580 N N . ASN A 1 86 ? 20.495 4.343 22.119 1.00 14.12 86 ASN A N 1
ATOM 581 C CA . ASN A 1 86 ? 20.829 5.219 23.268 1.00 14.65 86 ASN A CA 1
ATOM 582 C C . ASN A 1 86 ? 19.566 6.012 23.627 1.00 14.87 86 ASN A C 1
ATOM 583 O O . ASN A 1 86 ? 19.158 6.861 22.830 1.00 14.92 86 ASN A O 1
ATOM 588 N N . VAL A 1 87 ? 18.945 5.690 24.761 1.00 15.30 87 VAL A N 1
ATOM 589 C CA . VAL A 1 87 ? 17.717 6.365 25.275 1.00 15.81 87 VAL A CA 1
ATOM 590 C C . VAL A 1 87 ? 18.170 7.664 25.937 1.00 16.02 87 VAL A C 1
ATOM 591 O O . VAL A 1 87 ? 18.824 7.576 26.982 1.00 16.44 87 VAL A O 1
ATOM 595 N N . LEU A 1 88 ? 17.849 8.810 25.341 1.00 16.67 88 LEU A N 1
ATOM 596 C CA . LEU A 1 88 ? 18.287 10.148 25.818 1.00 17.64 88 LEU A CA 1
ATOM 597 C C . LEU A 1 88 ? 17.550 10.506 27.113 1.00 18.97 88 LEU A C 1
ATOM 598 O O . LEU A 1 88 ? 16.388 10.072 27.287 1.00 19.01 88 LEU A O 1
ATOM 603 N N . ARG A 1 89 ? 18.202 11.290 27.974 1.00 20.85 89 ARG A N 1
ATOM 604 C CA . ARG A 1 89 ? 17.641 11.772 29.264 1.00 22.35 89 ARG A CA 1
ATOM 605 C C . ARG A 1 89 ? 17.208 13.231 29.111 1.00 21.16 89 ARG A C 1
ATOM 606 O O . ARG A 1 89 ? 17.469 13.818 28.046 1.00 20.63 89 ARG A O 1
ATOM 614 N N . GLY A 1 90 ? 16.580 13.771 30.158 1.00 20.94 90 GLY A N 1
ATOM 615 C CA . GLY A 1 90 ? 15.951 15.105 30.202 1.00 20.66 90 GLY A CA 1
ATOM 616 C C . GLY A 1 90 ? 16.815 16.199 29.604 1.00 20.44 90 GLY A C 1
ATOM 617 O O . GLY A 1 90 ? 16.257 17.064 28.890 1.00 21.54 90 GLY A O 1
ATOM 618 N N . GLY A 1 91 ? 18.122 16.188 29.875 1.00 19.35 91 GLY A N 1
ATOM 619 C CA . GLY A 1 91 ? 19.036 17.262 29.432 1.00 18.99 91 GLY A CA 1
ATOM 620 C C . GLY A 1 91 ? 19.522 17.087 28.001 1.00 18.48 91 GLY A C 1
ATOM 621 O O . GLY A 1 91 ? 20.366 17.893 27.576 1.00 18.56 91 GLY A O 1
ATOM 622 N N . GLY A 1 92 ? 19.004 16.092 27.272 1.00 18.00 92 GLY A N 1
ATOM 623 C CA . GLY A 1 92 ? 19.580 15.612 26.002 1.00 17.78 92 GLY A CA 1
ATOM 624 C C . GLY A 1 92 ? 19.035 16.326 24.778 1.00 17.65 92 GLY A C 1
ATOM 625 O O . GLY A 1 92 ? 19.391 15.894 23.674 1.00 17.78 92 GLY A O 1
ATOM 626 N N . GLU A 1 93 ? 18.228 17.378 24.955 1.00 17.81 93 GLU A N 1
ATOM 627 C CA . GLU A 1 93 ? 17.598 18.164 23.856 1.00 18.45 93 GLU A CA 1
ATOM 628 C C . GLU A 1 93 ? 18.585 18.358 22.697 1.00 17.61 93 GLU A C 1
ATOM 629 O O . GLU A 1 93 ? 18.258 17.941 21.569 1.00 17.81 93 GLU A O 1
ATOM 635 N N . SER A 1 94 ? 19.740 18.975 22.958 1.00 16.29 94 SER A N 1
ATOM 636 C CA . SER A 1 94 ? 20.691 19.433 21.913 0.50 15.69 94 SER A CA 1
ATOM 637 C C . SER A 1 94 ? 21.331 18.230 21.204 1.00 15.30 94 SER A C 1
ATOM 638 O O . SER A 1 94 ? 21.627 18.365 19.994 1.00 15.69 94 SER A O 1
ATOM 641 N N . THR A 1 95 ? 21.497 17.092 21.896 1.00 14.68 95 THR A N 1
ATOM 642 C CA . THR A 1 95 ? 21.992 15.799 21.332 1.00 14.02 95 THR A CA 1
ATOM 643 C C . THR A 1 95 ? 20.969 15.239 20.335 1.00 13.60 95 THR A C 1
ATOM 644 O O . THR A 1 95 ? 21.385 14.761 19.256 1.00 13.76 95 THR A O 1
ATOM 648 N N . SER A 1 96 ? 19.685 15.275 20.696 1.00 12.88 96 SER A N 1
ATOM 649 C CA . SER A 1 96 ? 18.548 14.885 19.821 1.00 12.84 96 SER A CA 1
ATOM 650 C C . SER A 1 96 ? 18.582 15.712 18.532 1.00 12.96 96 SER A C 1
ATOM 651 O O . SER A 1 96 ? 18.473 15.123 17.446 1.00 12.99 96 SER A O 1
ATOM 654 N N . ALA A 1 97 ? 18.740 17.030 18.657 1.00 13.17 97 ALA A N 1
ATOM 655 C CA . ALA A 1 97 ? 18.797 17.982 17.523 1.00 13.43 97 ALA A CA 1
ATOM 656 C C . ALA A 1 97 ? 19.988 17.637 16.620 1.00 13.57 97 ALA A C 1
ATOM 657 O O . ALA A 1 97 ? 19.802 17.599 15.387 1.00 13.28 97 ALA A O 1
ATOM 659 N N . ARG A 1 98 ? 21.158 17.382 17.220 1.00 13.86 98 ARG A N 1
ATOM 660 C CA . ARG A 1 98 ? 22.432 17.163 16.488 1.00 14.09 98 ARG A CA 1
ATOM 661 C C . ARG A 1 98 ? 22.302 15.925 15.594 1.00 14.00 98 ARG A C 1
ATOM 662 O O . ARG A 1 98 ? 22.729 15.991 14.421 1.00 14.06 98 ARG A O 1
ATOM 670 N N . PHE A 1 99 ? 21.742 14.835 16.121 1.00 13.59 99 PHE A N 1
ATOM 671 C CA . PHE A 1 99 ? 21.661 13.537 15.405 1.00 13.36 99 PHE A CA 1
ATOM 672 C C . PHE A 1 99 ? 20.435 13.528 14.483 1.00 13.57 99 PHE A C 1
ATOM 673 O O . PHE A 1 99 ? 20.286 12.558 13.717 1.00 13.69 99 PHE A O 1
ATOM 681 N N . ALA A 1 100 ? 19.611 14.580 14.536 1.00 13.94 100 ALA A N 1
ATOM 682 C CA . ALA A 1 100 ? 18.520 14.859 13.572 1.00 14.43 100 ALA A CA 1
ATOM 683 C C . ALA A 1 100 ? 19.022 15.804 12.471 1.00 15.01 100 ALA A C 1
ATOM 684 O O . ALA A 1 100 ? 18.547 15.680 11.330 1.00 15.36 100 ALA A O 1
ATOM 686 N N . ALA A 1 101 ? 19.949 16.707 12.797 1.00 15.67 101 ALA A N 1
ATOM 687 C CA . ALA A 1 101 ? 20.454 17.768 11.891 1.00 16.37 101 ALA A CA 1
ATOM 688 C C . ALA A 1 101 ? 20.968 17.142 10.596 1.00 17.02 101 ALA A C 1
ATOM 689 O O . ALA A 1 101 ? 21.671 16.135 10.639 1.00 17.04 101 ALA A O 1
ATOM 691 N N . PRO A 1 102 ? 20.634 17.707 9.409 1.00 18.26 102 PRO A N 1
ATOM 692 C CA . PRO A 1 102 ? 21.141 17.190 8.133 1.00 18.90 102 PRO A CA 1
ATOM 693 C C . PRO A 1 102 ? 22.595 17.615 7.876 1.00 20.01 102 PRO A C 1
ATOM 694 O O . PRO A 1 102 ? 22.844 18.338 6.924 1.00 21.53 102 PRO A O 1
ATOM 698 N N . VAL A 1 103 ? 23.515 17.146 8.723 1.00 20.74 103 VAL A N 1
ATOM 699 C CA . VAL A 1 103 ? 24.962 17.519 8.706 1.00 20.89 103 VAL A CA 1
ATOM 700 C C . VAL A 1 103 ? 25.797 16.235 8.688 1.00 21.57 103 VAL A C 1
ATOM 701 O O . VAL A 1 103 ? 25.238 15.155 8.961 1.00 21.72 103 VAL A O 1
ATOM 705 N N . ASP A 1 104 ? 27.091 16.360 8.384 1.00 22.58 104 ASP A N 1
ATOM 706 C CA . ASP A 1 104 ? 28.094 15.266 8.503 1.00 22.90 104 ASP A CA 1
ATOM 707 C C . ASP A 1 104 ? 28.709 15.338 9.909 1.00 22.81 104 ASP A C 1
ATOM 708 O O . ASP A 1 104 ? 28.390 16.309 10.628 1.00 21.87 104 ASP A O 1
ATOM 713 N N . ASP A 1 105 ? 29.522 14.340 10.281 1.00 23.59 105 ASP A N 1
ATOM 714 C CA . ASP A 1 105 ? 30.381 14.318 11.502 1.00 24.43 105 ASP A CA 1
ATOM 715 C C . ASP A 1 105 ? 29.553 14.560 12.771 1.00 22.16 105 ASP A C 1
ATOM 716 O O . ASP A 1 105 ? 29.989 15.376 13.615 1.00 21.47 105 ASP A O 1
ATOM 721 N N . ARG A 1 106 ? 28.430 13.859 12.933 1.00 20.55 106 ARG A N 1
ATOM 722 C CA . ARG A 1 106 ? 27.471 14.101 14.048 1.00 19.84 106 ARG A CA 1
ATOM 723 C C . ARG A 1 106 ? 28.126 13.859 15.417 1.00 19.24 106 ARG A C 1
ATOM 724 O O . ARG A 1 106 ? 27.653 14.463 16.410 1.00 19.13 106 ARG A O 1
ATOM 732 N N . PHE A 1 107 ? 29.170 13.027 15.483 1.00 18.62 107 PHE A N 1
ATOM 733 C CA . PHE A 1 107 ? 29.827 12.627 16.757 1.00 18.42 107 PHE A CA 1
ATOM 734 C C . PHE A 1 107 ? 30.872 13.668 17.173 1.00 18.87 107 PHE A C 1
ATOM 735 O O . PHE A 1 107 ? 31.365 13.564 18.304 1.00 18.86 107 PHE A O 1
ATOM 743 N N . ARG A 1 108 ? 31.173 14.649 16.315 1.00 19.40 108 ARG A N 1
ATOM 744 C CA . ARG A 1 108 ? 32.086 15.774 16.652 1.00 20.05 108 ARG A CA 1
ATOM 745 C C . ARG A 1 108 ? 31.562 16.456 17.927 1.00 20.86 108 ARG A C 1
ATOM 746 O O . ARG A 1 108 ? 30.399 16.910 17.919 1.00 20.46 108 ARG A O 1
ATOM 754 N N . ASP A 1 109 ? 32.378 16.475 18.988 1.00 21.83 109 ASP A N 1
ATOM 755 C CA . ASP A 1 109 ? 32.070 17.076 20.318 1.00 22.77 109 ASP A CA 1
ATOM 756 C C . ASP A 1 109 ? 31.070 16.205 21.093 1.00 23.01 109 ASP A C 1
ATOM 757 O O . ASP A 1 109 ? 30.454 16.731 22.032 1.00 23.02 109 ASP A O 1
ATOM 762 N N . VAL A 1 110 ? 30.923 14.922 20.749 1.00 23.48 110 VAL A N 1
ATOM 763 C CA . VAL A 1 110 ? 30.046 13.977 21.499 1.00 24.57 110 VAL A CA 1
ATOM 764 C C . VAL A 1 110 ? 30.933 12.952 22.214 1.00 25.08 110 VAL A C 1
ATOM 765 O O . VAL A 1 110 ? 31.730 12.295 21.535 1.00 24.41 110 VAL A O 1
ATOM 769 N N . ARG A 1 111 ? 30.802 12.843 23.540 1.00 27.42 111 ARG A N 1
ATOM 770 C CA . ARG A 1 111 ? 31.439 11.773 24.358 1.00 28.91 111 ARG A CA 1
ATOM 771 C C . ARG A 1 111 ? 30.778 10.437 24.008 1.00 26.91 111 ARG A C 1
ATOM 772 O O . ARG A 1 111 ? 29.600 10.243 24.377 1.00 25.59 111 ARG A O 1
ATOM 780 N N . TRP A 1 112 ? 31.504 9.562 23.310 1.00 25.54 112 TRP A N 1
ATOM 781 C CA . TRP A 1 112 ? 31.086 8.162 23.057 1.00 24.56 112 TRP A CA 1
ATOM 782 C C . TRP A 1 112 ? 32.268 7.217 23.254 1.00 25.89 112 TRP A C 1
ATOM 783 O O . TRP A 1 112 ? 33.410 7.696 23.324 1.00 26.07 112 TRP A O 1
ATOM 794 N N . GLU A 1 113 ? 31.964 5.919 23.317 1.00 27.97 113 GLU A N 1
ATOM 795 C CA . GLU A 1 113 ? 32.901 4.808 23.611 1.00 29.04 113 GLU A CA 1
ATOM 796 C C . GLU A 1 113 ? 32.414 3.590 22.828 1.00 28.06 113 GLU A C 1
ATOM 797 O O . GLU A 1 113 ? 31.208 3.371 22.746 1.00 27.24 113 GLU A O 1
ATOM 803 N N . PRO A 1 114 ? 33.294 2.792 22.177 1.00 26.53 114 PRO A N 1
ATOM 804 C CA . PRO A 1 114 ? 32.846 1.581 21.491 1.00 25.98 114 PRO A CA 1
ATOM 805 C C . PRO A 1 114 ? 32.221 0.575 22.467 1.00 26.50 114 PRO A C 1
ATOM 806 O O . PRO A 1 114 ? 32.777 0.370 23.531 1.00 25.16 114 PRO A O 1
ATOM 810 N N . GLY A 1 115 ? 31.076 0.000 22.081 1.00 27.80 115 GLY A N 1
ATOM 811 C CA . GLY A 1 115 ? 30.344 -1.025 22.852 1.00 28.39 115 GLY A CA 1
ATOM 812 C C . GLY A 1 115 ? 31.010 -2.387 22.760 1.00 28.82 115 GLY A C 1
ATOM 813 O O . GLY A 1 115 ? 31.794 -2.602 21.819 1.00 28.27 115 GLY A O 1
ATOM 814 N N . SER A 1 116 ? 30.696 -3.282 23.699 1.00 30.06 116 SER A N 1
ATOM 815 C CA . SER A 1 116 ? 31.175 -4.691 23.727 1.00 32.25 116 SER A CA 1
ATOM 816 C C . SER A 1 116 ? 30.699 -5.437 22.468 1.00 33.17 116 SER A C 1
ATOM 817 O O . SER A 1 116 ? 31.419 -6.340 22.020 1.00 35.15 116 SER A O 1
ATOM 820 N N . ALA A 1 117 ? 29.549 -5.051 21.901 1.00 33.69 117 ALA A N 1
ATOM 821 C CA . ALA A 1 117 ? 28.945 -5.625 20.670 1.00 33.54 117 ALA A CA 1
ATOM 822 C C . ALA A 1 117 ? 29.466 -4.927 19.407 1.00 32.87 117 ALA A C 1
ATOM 823 O O . ALA A 1 117 ? 28.684 -4.171 18.808 1.00 35.23 117 ALA A O 1
ATOM 825 N N . GLY A 1 118 ? 30.702 -5.181 18.976 1.00 31.26 118 GLY A N 1
ATOM 826 C CA . GLY A 1 118 ? 31.193 -4.701 17.666 1.00 29.23 118 GLY A CA 1
ATOM 827 C C . GLY A 1 118 ? 31.695 -3.267 17.700 1.00 27.99 118 GLY A C 1
ATOM 828 O O . GLY A 1 118 ? 32.026 -2.752 16.620 1.00 28.50 118 GLY A O 1
ATOM 829 N N . GLY A 1 119 ? 31.742 -2.634 18.879 1.00 26.71 119 GLY A N 1
ATOM 830 C CA . GLY A 1 119 ? 32.161 -1.227 19.046 1.00 25.24 119 GLY A CA 1
ATOM 831 C C . GLY A 1 119 ? 31.091 -0.230 18.623 1.00 23.47 119 GLY A C 1
ATOM 832 O O . GLY A 1 119 ? 31.451 0.940 18.365 1.00 23.14 119 GLY A O 1
ATOM 833 N N . VAL A 1 120 ? 29.826 -0.655 18.543 1.00 21.72 120 VAL A N 1
ATOM 834 C CA . VAL A 1 120 ? 28.671 0.249 18.262 1.00 20.47 120 VAL A CA 1
ATOM 835 C C . VAL A 1 120 ? 28.731 1.389 19.277 1.00 19.04 120 VAL A C 1
ATOM 836 O O . VAL A 1 120 ? 28.898 1.133 20.465 1.00 18.56 120 VAL A O 1
ATOM 840 N N . PRO A 1 121 ? 28.702 2.672 18.840 1.00 18.23 121 PRO A N 1
ATOM 841 C CA . PRO A 1 121 ? 28.817 3.812 19.756 1.00 18.36 121 PRO A CA 1
ATOM 842 C C . PRO A 1 121 ? 27.771 3.853 20.886 1.00 19.05 121 PRO A C 1
ATOM 843 O O . PRO A 1 121 ? 26.593 3.997 20.626 1.00 18.33 121 PRO A O 1
ATOM 847 N N . VAL A 1 122 ? 28.241 3.699 22.124 1.00 20.47 122 VAL A N 1
ATOM 848 C CA . VAL A 1 122 ? 27.435 3.896 23.361 1.00 21.98 122 VAL A CA 1
ATOM 849 C C . VAL A 1 122 ? 27.734 5.309 23.864 1.00 23.72 122 VAL A C 1
ATOM 850 O O . VAL A 1 122 ? 28.915 5.622 24.048 1.00 24.01 122 VAL A O 1
ATOM 854 N N . MET A 1 123 ? 26.714 6.147 24.035 1.00 27.20 123 MET A N 1
ATOM 855 C CA . MET A 1 123 ? 26.908 7.566 24.437 1.00 29.77 123 MET A CA 1
ATOM 856 C C . MET A 1 123 ? 26.998 7.652 25.964 1.00 31.72 123 MET A C 1
ATOM 857 O O . MET A 1 123 ? 26.078 7.173 26.651 1.00 32.35 123 MET A O 1
ATOM 862 N N . SER A 1 124 ? 28.092 8.234 26.459 1.00 34.50 124 SER A N 1
ATOM 863 C CA . SER A 1 124 ? 28.435 8.341 27.900 1.00 36.31 124 SER A CA 1
ATOM 864 C C . SER A 1 124 ? 27.425 9.263 28.587 1.00 36.46 124 SER A C 1
ATOM 865 O O . SER A 1 124 ? 26.738 8.808 29.517 1.00 37.22 124 SER A O 1
ATOM 868 N N . ALA A 1 125 ? 27.325 10.499 28.098 1.00 37.75 125 ALA A N 1
ATOM 869 C CA . ALA A 1 125 ? 26.524 11.596 28.686 1.00 39.12 125 ALA A CA 1
ATOM 870 C C . ALA A 1 125 ? 25.121 11.607 28.073 1.00 39.40 125 ALA A C 1
ATOM 871 O O . ALA A 1 125 ? 24.972 11.163 26.922 1.00 41.02 125 ALA A O 1
ATOM 873 N N . ASP A 1 126 ? 24.139 12.121 28.817 1.00 40.07 126 ASP A N 1
ATOM 874 C CA . ASP A 1 126 ? 22.779 12.449 28.307 1.00 40.36 126 ASP A CA 1
ATOM 875 C C . ASP A 1 126 ? 22.056 11.174 27.822 1.00 37.44 126 ASP A C 1
ATOM 876 O O . ASP A 1 126 ? 21.342 11.259 26.796 1.00 36.67 126 ASP A O 1
ATOM 881 N N . VAL A 1 127 ? 22.198 10.047 28.539 1.00 33.95 127 VAL A N 1
ATOM 882 C CA . VAL A 1 127 ? 21.464 8.771 28.263 1.00 32.04 127 VAL A CA 1
ATOM 883 C C . VAL A 1 127 ? 20.963 8.174 29.584 1.00 29.05 127 VAL A C 1
ATOM 884 O O . VAL A 1 127 ? 21.705 8.252 30.578 1.00 26.79 127 VAL A O 1
ATOM 888 N N . VAL A 1 128 ? 19.759 7.585 29.581 1.00 27.41 128 VAL A N 1
ATOM 889 C CA . VAL A 1 128 ? 19.147 6.898 30.761 1.00 26.63 128 VAL A CA 1
ATOM 890 C C . VAL A 1 128 ? 19.475 5.403 30.698 1.00 25.91 128 VAL A C 1
ATOM 891 O O . VAL A 1 128 ? 19.292 4.727 31.722 1.00 27.21 128 VAL A O 1
ATOM 895 N N . ALA A 1 129 ? 19.905 4.911 29.532 1.00 23.75 129 ALA A N 1
ATOM 896 C CA . ALA A 1 129 ? 20.137 3.477 29.243 1.00 21.78 129 ALA A CA 1
ATOM 897 C C . ALA A 1 129 ? 20.620 3.322 27.801 1.00 20.31 129 ALA A C 1
ATOM 898 O O . ALA A 1 129 ? 20.405 4.239 26.997 1.00 19.92 129 ALA A O 1
ATOM 900 N N . HIS A 1 130 ? 21.237 2.186 27.490 1.00 19.12 130 HIS A N 1
ATOM 901 C CA . HIS A 1 130 ? 21.616 1.798 26.108 1.00 18.49 130 HIS A CA 1
ATOM 902 C C . HIS A 1 130 ? 21.359 0.301 25.943 1.00 17.96 130 HIS A C 1
ATOM 903 O O . HIS A 1 130 ? 21.607 -0.445 26.900 1.00 18.02 130 HIS A O 1
ATOM 910 N N . ALA A 1 131 ? 20.829 -0.094 24.790 1.00 17.22 131 ALA A N 1
ATOM 911 C CA . ALA A 1 131 ? 20.745 -1.494 24.330 1.00 17.07 131 ALA A CA 1
ATOM 912 C C . ALA A 1 131 ? 21.713 -1.666 23.159 1.00 16.78 131 ALA A C 1
ATOM 913 O O . ALA A 1 131 ? 21.755 -0.780 22.295 1.00 16.65 131 ALA A O 1
ATOM 915 N N . GLU A 1 132 ? 22.474 -2.756 23.139 1.00 16.85 132 GLU A N 1
ATOM 916 C CA . GLU A 1 132 ? 23.269 -3.161 21.954 1.00 17.30 132 GLU A CA 1
ATOM 917 C C . GLU A 1 132 ? 22.574 -4.373 21.332 1.00 17.01 132 GLU A C 1
ATOM 918 O O . GLU A 1 132 ? 22.178 -5.266 22.092 1.00 16.56 132 GLU A O 1
ATOM 924 N N . CYS A 1 133 ? 22.392 -4.360 20.010 1.00 17.40 133 CYS A N 1
ATOM 925 C CA . CYS A 1 133 ? 21.526 -5.313 19.264 1.00 18.18 133 CYS A CA 1
ATOM 926 C C . CYS A 1 133 ? 22.260 -5.890 18.055 1.00 18.54 133 CYS A C 1
ATOM 927 O O . CYS A 1 133 ? 22.912 -5.114 17.330 1.00 17.89 133 CYS A O 1
ATOM 930 N N . ARG A 1 134 ? 22.116 -7.196 17.836 1.00 19.87 134 ARG A N 1
ATOM 931 C CA . ARG A 1 134 ? 22.379 -7.844 16.528 1.00 21.78 134 ARG A CA 1
ATOM 932 C C . ARG A 1 134 ? 21.116 -7.688 15.678 1.00 20.86 134 ARG A C 1
ATOM 933 O O . ARG A 1 134 ? 20.009 -7.814 16.234 1.00 20.34 134 ARG A O 1
ATOM 941 N N . VAL A 1 135 ? 21.282 -7.359 14.397 1.00 20.04 135 VAL A N 1
ATOM 942 C CA . VAL A 1 135 ? 20.167 -7.289 13.414 1.00 19.69 135 VAL A CA 1
ATOM 943 C C . VAL A 1 135 ? 19.646 -8.711 13.234 1.00 19.34 135 VAL A C 1
ATOM 944 O O . VAL A 1 135 ? 20.372 -9.518 12.666 1.00 20.29 135 VAL A O 1
ATOM 948 N N . ALA A 1 136 ? 18.444 -9.000 13.727 1.00 19.58 136 ALA A N 1
ATOM 949 C CA . ALA A 1 136 ? 17.782 -10.320 13.612 1.00 19.75 136 ALA A CA 1
ATOM 950 C C . ALA A 1 136 ? 17.035 -10.402 12.273 1.00 19.85 136 ALA A C 1
ATOM 951 O O . ALA A 1 136 ? 17.022 -11.497 11.667 1.00 20.28 136 ALA A O 1
ATOM 953 N N . ALA A 1 137 ? 16.443 -9.287 11.829 1.00 19.79 137 ALA A N 1
ATOM 954 C CA . ALA A 1 137 ? 15.750 -9.144 10.524 1.00 19.24 137 ALA A CA 1
ATOM 955 C C . ALA A 1 137 ? 15.525 -7.662 10.220 1.00 19.08 137 ALA A C 1
ATOM 956 O O . ALA A 1 137 ? 15.606 -6.846 11.162 1.00 18.53 137 ALA A O 1
ATOM 958 N N . ALA A 1 138 ? 15.239 -7.339 8.956 1.00 19.60 138 ALA A N 1
ATOM 959 C CA . ALA A 1 138 ? 14.862 -5.981 8.493 1.00 20.41 138 ALA A CA 1
ATOM 960 C C . ALA A 1 138 ? 13.822 -6.083 7.368 1.00 21.12 138 ALA A C 1
ATOM 961 O O . ALA A 1 138 ? 14.038 -6.871 6.431 1.00 20.94 138 ALA A O 1
ATOM 963 N N . LEU A 1 139 ? 12.741 -5.301 7.466 1.00 22.60 139 LEU A N 1
ATOM 964 C CA . LEU A 1 139 ? 11.566 -5.313 6.548 1.00 24.27 139 LEU A CA 1
ATOM 965 C C . LEU A 1 139 ? 11.336 -3.913 5.970 1.00 24.32 139 LEU A C 1
ATOM 966 O O . LEU A 1 139 ? 11.222 -2.973 6.773 1.00 24.72 139 LEU A O 1
ATOM 971 N N . ASP A 1 140 ? 11.239 -3.784 4.643 1.00 24.85 140 ASP A N 1
ATOM 972 C CA . ASP A 1 140 ? 10.774 -2.542 3.968 1.00 26.39 140 ASP A CA 1
ATOM 973 C C . ASP A 1 140 ? 9.257 -2.428 4.171 1.00 25.57 140 ASP A C 1
ATOM 974 O O . ASP A 1 140 ? 8.535 -3.386 3.823 1.00 25.64 140 ASP A O 1
ATOM 979 N N . ALA A 1 141 ? 8.807 -1.313 4.748 1.00 23.94 141 ALA A N 1
ATOM 980 C CA . ALA A 1 141 ? 7.386 -0.991 5.003 1.00 22.80 141 ALA A CA 1
ATOM 981 C C . ALA A 1 141 ? 7.115 0.428 4.500 1.00 21.59 141 ALA A C 1
ATOM 982 O O . ALA A 1 141 ? 7.344 1.384 5.261 1.00 21.18 141 ALA A O 1
ATOM 984 N N . GLY A 1 142 ? 6.660 0.549 3.253 1.00 20.69 142 GLY A N 1
ATOM 985 C CA . GLY A 1 142 ? 6.528 1.836 2.548 1.00 19.65 142 GLY A CA 1
ATOM 986 C C . GLY A 1 142 ? 7.880 2.510 2.404 1.00 19.11 142 GLY A C 1
ATOM 987 O O . GLY A 1 142 ? 8.763 1.921 1.745 1.00 19.46 142 GLY A O 1
ATOM 988 N N . ASP A 1 143 ? 8.053 3.671 3.043 1.00 18.07 143 ASP A N 1
ATOM 989 C CA . ASP A 1 143 ? 9.240 4.553 2.885 1.00 17.59 143 ASP A CA 1
ATOM 990 C C . ASP A 1 143 ? 10.201 4.347 4.066 1.00 16.24 143 ASP A C 1
ATOM 991 O O . ASP A 1 143 ? 11.191 5.104 4.169 1.00 15.79 143 ASP A O 1
ATOM 996 N N . HIS A 1 144 ? 9.930 3.364 4.927 1.00 14.82 144 HIS A N 1
ATOM 997 C CA . HIS A 1 144 ? 10.809 3.011 6.071 1.00 14.04 144 HIS A CA 1
ATOM 998 C C . HIS A 1 144 ? 11.235 1.545 6.011 1.00 13.59 144 HIS A C 1
ATOM 999 O O . HIS A 1 144 ? 10.570 0.725 5.333 1.00 13.76 144 HIS A O 1
ATOM 1006 N N . THR A 1 145 ? 12.331 1.253 6.706 1.00 12.96 145 THR A N 1
ATOM 1007 C CA . THR A 1 145 ? 12.816 -0.111 7.000 1.00 12.41 145 THR A CA 1
ATOM 1008 C C . THR A 1 145 ? 12.644 -0.335 8.497 1.00 12.14 145 THR A C 1
ATOM 1009 O O . THR A 1 145 ? 13.137 0.509 9.269 1.00 11.83 145 THR A O 1
ATOM 1013 N N . ILE A 1 146 ? 11.910 -1.389 8.862 1.00 11.90 146 ILE A N 1
ATOM 1014 C CA . ILE A 1 146 ? 11.753 -1.864 10.266 1.00 11.86 146 ILE A CA 1
ATOM 1015 C C . ILE A 1 146 ? 12.926 -2.803 10.551 1.00 11.91 146 ILE A C 1
ATOM 1016 O O . ILE A 1 146 ? 12.944 -3.895 9.994 1.00 12.07 146 ILE A O 1
ATOM 1021 N N . VAL A 1 147 ? 13.881 -2.379 11.375 1.00 12.28 147 VAL A N 1
ATOM 1022 C CA . VAL A 1 147 ? 15.013 -3.243 11.818 1.00 12.47 147 VAL A CA 1
ATOM 1023 C C . VAL A 1 147 ? 14.608 -3.886 13.146 1.00 12.80 147 VAL A C 1
ATOM 1024 O O . VAL A 1 147 ? 14.284 -3.142 14.079 1.00 12.54 147 VAL A O 1
ATOM 1028 N N . ILE A 1 148 ? 14.609 -5.220 13.207 1.00 13.66 148 ILE A N 1
ATOM 1029 C CA . ILE A 1 148 ? 14.385 -5.994 14.465 1.00 14.26 148 ILE A CA 1
ATOM 1030 C C . ILE A 1 148 ? 15.753 -6.284 15.076 1.00 14.49 148 ILE A C 1
ATOM 1031 O O . ILE A 1 148 ? 16.593 -6.878 14.377 1.00 14.02 148 ILE A O 1
ATOM 1036 N N . GLY A 1 149 ? 15.962 -5.805 16.308 1.00 14.99 149 GLY A N 1
ATOM 1037 C CA . GLY A 1 149 ? 17.203 -5.975 17.083 1.00 14.92 149 GLY A CA 1
ATOM 1038 C C . GLY A 1 149 ? 17.021 -7.033 18.150 1.00 15.11 149 GLY A C 1
ATOM 1039 O O . GLY A 1 149 ? 16.038 -6.935 18.901 1.00 14.95 149 GLY A O 1
ATOM 1040 N N . ALA A 1 150 ? 17.911 -8.029 18.189 1.00 15.49 150 ALA A N 1
ATOM 1041 C CA . ALA A 1 150 ? 18.044 -8.996 19.304 1.00 15.59 150 ALA A CA 1
ATOM 1042 C C . ALA A 1 150 ? 19.016 -8.402 20.328 1.00 15.39 150 ALA A C 1
ATOM 1043 O O . ALA A 1 150 ? 20.152 -8.140 19.962 1.00 15.34 150 ALA A O 1
ATOM 1045 N N . VAL A 1 151 ? 18.569 -8.173 21.559 1.00 15.88 151 VAL A N 1
ATOM 1046 C CA . VAL A 1 151 ? 19.353 -7.429 22.586 1.00 16.69 151 VAL A CA 1
ATOM 1047 C C . VAL A 1 151 ? 20.416 -8.379 23.150 1.00 17.42 151 VAL A C 1
ATOM 1048 O O . VAL A 1 151 ? 20.020 -9.401 23.759 1.00 17.37 151 VAL A O 1
ATOM 1052 N N . VAL A 1 152 ? 21.700 -8.059 22.926 1.00 18.05 152 VAL A N 1
ATOM 1053 C CA . VAL A 1 152 ? 22.879 -8.892 23.324 1.00 19.27 152 VAL A CA 1
ATOM 1054 C C . VAL A 1 152 ? 23.608 -8.249 24.506 1.00 20.03 152 VAL A C 1
ATOM 1055 O O . VAL A 1 152 ? 24.358 -8.976 25.183 1.00 20.45 152 VAL A O 1
ATOM 1059 N N . ALA A 1 153 ? 23.451 -6.943 24.719 1.00 21.43 153 ALA A N 1
ATOM 1060 C CA . ALA A 1 153 ? 24.129 -6.206 25.811 1.00 22.53 153 ALA A CA 1
ATOM 1061 C C . ALA A 1 153 ? 23.412 -4.888 26.079 1.00 23.73 153 ALA A C 1
ATOM 1062 O O . ALA A 1 153 ? 22.583 -4.478 25.250 1.00 24.64 153 ALA A O 1
ATOM 1064 N N . GLY A 1 154 ? 23.756 -4.259 27.200 1.00 25.26 154 GLY A N 1
ATOM 1065 C CA . GLY A 1 154 ? 23.248 -2.944 27.611 1.00 26.86 154 GLY A CA 1
ATOM 1066 C C . GLY A 1 154 ? 22.743 -2.996 29.032 1.00 28.85 154 GLY A C 1
ATOM 1067 O O . GLY A 1 154 ? 22.713 -4.093 29.599 1.00 29.67 154 GLY A O 1
ATOM 1068 N N . GLY A 1 155 ? 22.371 -1.846 29.588 1.00 32.44 155 GLY A N 1
ATOM 1069 C CA . GLY A 1 155 ? 21.821 -1.749 30.949 1.00 35.95 155 GLY A CA 1
ATOM 1070 C C . GLY A 1 155 ? 21.291 -0.349 31.237 1.00 39.95 155 GLY A C 1
ATOM 1071 O O . GLY A 1 155 ? 21.660 0.609 30.555 1.00 39.77 155 GLY A O 1
ATOM 1072 N N . PRO A 1 156 ? 20.410 -0.202 32.252 1.00 43.60 156 PRO A N 1
ATOM 1073 C CA . PRO A 1 156 ? 19.911 1.109 32.658 1.00 46.40 156 PRO A CA 1
ATOM 1074 C C . PRO A 1 156 ? 20.876 1.846 33.598 1.00 49.56 156 PRO A C 1
ATOM 1075 O O . PRO A 1 156 ? 21.841 1.248 34.045 1.00 48.66 156 PRO A O 1
ATOM 1079 N N . ARG A 1 157 ? 20.573 3.121 33.858 1.00 54.20 157 ARG A N 1
ATOM 1080 C CA . ARG A 1 157 ? 21.238 3.994 34.862 1.00 57.02 157 ARG A CA 1
ATOM 1081 C C . ARG A 1 157 ? 20.166 4.486 35.830 1.00 57.37 157 ARG A C 1
ATOM 1082 O O . ARG A 1 157 ? 19.576 5.545 35.616 1.00 55.79 157 ARG A O 1
ATOM 1084 N N . PRO A 1 158 ? 19.845 3.709 36.894 1.00 61.18 158 PRO A N 1
ATOM 1085 C CA . PRO A 1 158 ? 18.812 4.092 37.863 1.00 61.24 158 PRO A CA 1
ATOM 1086 C C . PRO A 1 158 ? 18.974 5.505 38.448 1.00 59.50 158 PRO A C 1
ATOM 1087 O O . PRO A 1 158 ? 17.965 6.130 38.719 1.00 58.75 158 PRO A O 1
ATOM 1091 N N . GLU A 1 159 ? 20.220 5.962 38.628 1.00 58.17 159 GLU A N 1
ATOM 1092 C CA . GLU A 1 159 ? 20.577 7.307 39.167 1.00 58.22 159 GLU A CA 1
ATOM 1093 C C . GLU A 1 159 ? 19.992 8.426 38.286 1.00 56.84 159 GLU A C 1
ATOM 1094 O O . GLU A 1 159 ? 19.763 9.533 38.827 1.00 55.81 159 GLU A O 1
ATOM 1100 N N . VAL A 1 160 ? 19.754 8.156 36.994 1.00 53.70 160 VAL A N 1
ATOM 1101 C CA . VAL A 1 160 ? 19.302 9.161 35.983 1.00 51.30 160 VAL A CA 1
ATOM 1102 C C . VAL A 1 160 ? 17.810 9.413 36.184 1.00 49.53 160 VAL A C 1
ATOM 1103 O O . VAL A 1 160 ? 16.999 8.537 35.894 1.00 50.51 160 VAL A O 1
ATOM 1107 N N . PRO A 1 161 ? 17.404 10.616 36.659 1.00 47.52 161 PRO A N 1
ATOM 1108 C CA . PRO A 1 161 ? 16.043 10.840 37.155 1.00 45.00 161 PRO A CA 1
ATOM 1109 C C . PRO A 1 161 ? 14.944 11.121 36.112 1.00 41.15 161 PRO A C 1
ATOM 1110 O O . PRO A 1 161 ? 13.808 11.281 36.530 1.00 39.56 161 PRO A O 1
ATOM 1114 N N . SER A 1 162 ? 15.266 11.183 34.813 1.00 35.43 162 SER A N 1
ATOM 1115 C CA . SER A 1 162 ? 14.271 11.524 33.762 1.00 32.21 162 SER A CA 1
ATOM 1116 C C . SER A 1 162 ? 14.784 11.204 32.360 1.00 28.20 162 SER A C 1
ATOM 1117 O O . SER A 1 162 ? 15.923 11.520 32.026 1.00 25.62 162 SER A O 1
ATOM 1120 N N . PRO A 1 163 ? 13.941 10.587 31.495 1.00 24.96 163 PRO A N 1
ATOM 1121 C CA . PRO A 1 163 ? 14.205 10.504 30.061 1.00 22.77 163 PRO A CA 1
ATOM 1122 C C . PRO A 1 163 ? 13.697 11.737 29.299 1.00 20.54 163 PRO A C 1
ATOM 1123 O O . PRO A 1 163 ? 12.879 12.452 29.826 1.00 19.59 163 PRO A O 1
ATOM 1127 N N . LEU A 1 164 ? 14.224 11.954 28.092 1.00 18.59 164 LEU A N 1
ATOM 1128 C CA . LEU A 1 164 ? 13.697 12.930 27.107 1.00 17.27 164 LEU A CA 1
ATOM 1129 C C . LEU A 1 164 ? 12.378 12.371 26.562 1.00 16.88 164 LEU A C 1
ATOM 1130 O O . LEU A 1 164 ? 12.318 11.154 26.267 1.00 16.73 164 LEU A O 1
ATOM 1135 N N . MET A 1 165 ? 11.355 13.214 26.443 1.00 16.26 165 MET A N 1
ATOM 1136 C CA . MET A 1 165 ? 10.103 12.854 25.736 1.00 16.51 165 MET A CA 1
ATOM 1137 C C . MET A 1 165 ? 9.755 13.961 24.742 1.00 15.27 165 MET A C 1
ATOM 1138 O O . MET A 1 165 ? 10.269 15.088 24.896 1.00 15.69 165 MET A O 1
ATOM 1143 N N . TYR A 1 166 ? 8.956 13.622 23.733 1.00 13.63 166 TYR A N 1
ATOM 1144 C CA . TYR A 1 166 ? 8.508 14.545 22.660 1.00 12.65 166 TYR A CA 1
ATOM 1145 C C . TYR A 1 166 ? 7.012 14.305 22.409 1.00 11.75 166 TYR A C 1
ATOM 1146 O O . TYR A 1 166 ? 6.586 13.146 22.292 1.00 11.58 166 TYR A O 1
ATOM 1155 N N . TRP A 1 167 ? 6.242 15.386 22.329 1.00 10.94 167 TRP A N 1
ATOM 1156 C CA . TRP A 1 167 ? 4.769 15.369 22.136 1.00 10.61 167 TRP A CA 1
ATOM 1157 C C . TRP A 1 167 ? 4.336 16.706 21.541 1.00 10.43 167 TRP A C 1
ATOM 1158 O O . TRP A 1 167 ? 4.708 17.745 22.110 1.00 9.90 167 TRP A O 1
ATOM 1169 N N . ARG A 1 168 ? 3.583 16.673 20.439 1.00 10.66 168 ARG A N 1
ATOM 1170 C CA . ARG A 1 168 ? 2.977 17.887 19.830 1.00 10.82 168 ARG A CA 1
ATOM 1171 C C . ARG A 1 168 ? 4.024 19.002 19.751 1.00 11.16 168 ARG A C 1
ATOM 1172 O O . ARG A 1 168 ? 3.799 20.077 20.353 1.00 11.22 168 ARG A O 1
ATOM 1180 N N . ARG A 1 169 ? 5.148 18.712 19.090 1.00 11.68 169 ARG A N 1
ATOM 1181 C CA . ARG A 1 169 ? 6.160 19.693 18.618 1.00 12.26 169 ARG A CA 1
ATOM 1182 C C . ARG A 1 169 ? 6.890 20.359 19.788 1.00 12.62 169 ARG A C 1
ATOM 1183 O O . ARG A 1 169 ? 7.497 21.419 19.554 1.00 12.79 169 ARG A O 1
ATOM 1191 N N . SER A 1 170 ? 6.872 19.748 20.976 1.00 13.24 170 SER A N 1
ATOM 1192 C CA . SER A 1 170 ? 7.615 20.210 22.178 1.00 14.07 170 SER A CA 1
ATOM 1193 C C . SER A 1 170 ? 8.404 19.050 22.798 1.00 15.03 170 SER A C 1
ATOM 1194 O O . SER A 1 170 ? 7.917 17.902 22.763 1.00 15.45 170 SER A O 1
ATOM 1197 N N . TYR A 1 171 ? 9.589 19.338 23.342 1.00 15.59 171 TYR A N 1
ATOM 1198 C CA . TYR A 1 171 ? 10.329 18.414 24.239 1.00 16.16 171 TYR A CA 1
ATOM 1199 C C . TYR A 1 171 ? 9.815 18.622 25.670 1.00 17.54 171 TYR A C 1
ATOM 1200 O O . TYR A 1 171 ? 9.267 19.698 25.977 1.00 17.03 171 TYR A O 1
ATOM 1209 N N . ALA A 1 172 ? 9.974 17.602 26.515 1.00 19.54 172 ALA A N 1
ATOM 1210 C CA . ALA A 1 172 ? 9.672 17.644 27.963 1.00 20.98 172 ALA A CA 1
ATOM 1211 C C . ALA A 1 172 ? 10.613 16.694 28.705 1.00 22.72 172 ALA A C 1
ATOM 1212 O O . ALA A 1 172 ? 11.253 15.852 28.048 1.00 21.15 172 ALA A O 1
ATOM 1214 N N . ARG A 1 173 ? 10.685 16.849 30.029 1.00 27.00 173 ARG A N 1
ATOM 1215 C CA . ARG A 1 173 ? 11.399 15.935 30.961 1.00 29.56 173 ARG A CA 1
ATOM 1216 C C . ARG A 1 173 ? 10.397 15.292 31.922 1.00 31.90 173 ARG A C 1
ATOM 1217 O O . ARG A 1 173 ? 9.236 15.737 31.978 1.00 31.67 173 ARG A O 1
ATOM 1225 N N . TRP A 1 174 ? 10.871 14.303 32.676 1.00 35.79 174 TRP A N 1
ATOM 1226 C CA . TRP A 1 174 ? 10.107 13.573 33.721 1.00 37.75 174 TRP A CA 1
ATOM 1237 N N . PRO B 1 5 ? 35.379 -41.151 11.592 1.00 35.20 5 PRO B N 1
ATOM 1238 C CA . PRO B 1 5 ? 36.573 -40.466 12.082 1.00 35.05 5 PRO B CA 1
ATOM 1239 C C . PRO B 1 5 ? 37.732 -40.520 11.076 1.00 36.37 5 PRO B C 1
ATOM 1240 O O . PRO B 1 5 ? 37.778 -41.453 10.296 1.00 36.05 5 PRO B O 1
ATOM 1244 N N . LEU B 1 6 ? 38.619 -39.517 11.113 1.00 38.55 6 LEU B N 1
ATOM 1245 C CA . LEU B 1 6 ? 39.744 -39.349 10.151 1.00 39.75 6 LEU B CA 1
ATOM 1246 C C . LEU B 1 6 ? 40.753 -40.488 10.353 1.00 40.49 6 LEU B C 1
ATOM 1247 O O . LEU B 1 6 ? 41.336 -40.583 11.450 1.00 39.59 6 LEU B O 1
ATOM 1252 N N . SER B 1 7 ? 40.921 -41.340 9.337 1.00 41.76 7 SER B N 1
ATOM 1253 C CA . SER B 1 7 ? 41.918 -42.438 9.320 1.00 43.13 7 SER B CA 1
ATOM 1254 C C . SER B 1 7 ? 43.308 -41.816 9.168 1.00 44.71 7 SER B C 1
ATOM 1255 O O . SER B 1 7 ? 43.774 -41.668 8.023 1.00 47.69 7 SER B O 1
ATOM 1258 N N . LEU B 1 8 ? 43.919 -41.446 10.295 1.00 44.67 8 LEU B N 1
ATOM 1259 C CA . LEU B 1 8 ? 45.153 -40.621 10.372 1.00 45.04 8 LEU B CA 1
ATOM 1260 C C . LEU B 1 8 ? 46.377 -41.531 10.333 1.00 43.27 8 LEU B C 1
ATOM 1261 O O . LEU B 1 8 ? 46.599 -42.304 11.263 1.00 40.39 8 LEU B O 1
ATOM 1266 N N . PRO B 1 9 ? 47.220 -41.454 9.276 1.00 42.58 9 PRO B N 1
ATOM 1267 C CA . PRO B 1 9 ? 48.365 -42.356 9.137 1.00 42.35 9 PRO B CA 1
ATOM 1268 C C . PRO B 1 9 ? 49.477 -42.017 10.143 1.00 41.75 9 PRO B C 1
ATOM 1269 O O . PRO B 1 9 ? 49.841 -40.863 10.242 1.00 42.51 9 PRO B O 1
ATOM 1273 N N . LEU B 1 10 ? 49.971 -43.021 10.872 1.00 39.87 10 LEU B N 1
ATOM 1274 C CA . LEU B 1 10 ? 50.986 -42.848 11.942 1.00 39.73 10 LEU B CA 1
ATOM 1275 C C . LEU B 1 10 ? 52.362 -43.237 11.395 1.00 40.84 10 LEU B C 1
ATOM 1276 O O . LEU B 1 10 ? 52.425 -44.177 10.581 1.00 39.58 10 LEU B O 1
ATOM 1281 N N . ASP B 1 11 ? 53.410 -42.525 11.824 1.00 43.23 11 ASP B N 1
ATOM 1282 C CA . ASP B 1 11 ? 54.834 -42.869 11.556 1.00 46.39 11 ASP B CA 1
ATOM 1283 C C . ASP B 1 11 ? 55.403 -43.562 12.800 1.00 47.43 11 ASP B C 1
ATOM 1284 O O . ASP B 1 11 ? 55.971 -42.865 13.667 1.00 49.53 11 ASP B O 1
ATOM 1289 N N . LEU B 1 12 ? 55.253 -44.886 12.873 1.00 47.49 12 LEU B N 1
ATOM 1290 C CA . LEU B 1 12 ? 55.692 -45.724 14.020 1.00 47.42 12 LEU B CA 1
ATOM 1291 C C . LEU B 1 12 ? 57.077 -46.307 13.715 1.00 48.27 12 LEU B C 1
ATOM 1292 O O . LEU B 1 12 ? 57.265 -46.824 12.597 1.00 47.87 12 LEU B O 1
ATOM 1297 N N . ALA B 1 13 ? 58.010 -46.205 14.668 1.00 49.43 13 ALA B N 1
ATOM 1298 C C . ALA B 1 13 ? 59.113 -48.357 14.970 1.00 49.39 13 ALA B C 1
ATOM 1299 O O . ALA B 1 13 ? 58.241 -48.688 15.760 1.00 47.76 13 ALA B O 1
ATOM 1300 N N . PRO B 1 14 ? 59.827 -49.302 14.321 1.00 50.23 14 PRO B N 1
ATOM 1301 C CA . PRO B 1 14 ? 59.860 -50.687 14.784 1.00 49.40 14 PRO B CA 1
ATOM 1302 C C . PRO B 1 14 ? 60.799 -50.776 15.999 1.00 47.35 14 PRO B C 1
ATOM 1303 O O . PRO B 1 14 ? 61.969 -50.469 15.851 1.00 49.01 14 PRO B O 1
ATOM 1307 N N . GLY B 1 15 ? 60.265 -51.178 17.158 1.00 42.81 15 GLY B N 1
ATOM 1308 C CA . GLY B 1 15 ? 60.973 -51.190 18.456 1.00 39.79 15 GLY B CA 1
ATOM 1309 C C . GLY B 1 15 ? 60.115 -50.631 19.586 1.00 37.18 15 GLY B C 1
ATOM 1310 O O . GLY B 1 15 ? 60.684 -50.051 20.541 1.00 35.21 15 GLY B O 1
ATOM 1311 N N . LEU B 1 16 ? 58.793 -50.809 19.495 1.00 33.30 16 LEU B N 1
ATOM 1312 C CA . LEU B 1 16 ? 57.813 -50.278 20.475 1.00 30.43 16 LEU B CA 1
ATOM 1313 C C . LEU B 1 16 ? 57.740 -51.217 21.676 1.00 28.45 16 LEU B C 1
ATOM 1314 O O . LEU B 1 16 ? 57.629 -52.440 21.488 1.00 27.67 16 LEU B O 1
ATOM 1319 N N . VAL B 1 17 ? 57.837 -50.612 22.855 1.00 26.25 17 VAL B N 1
ATOM 1320 C CA . VAL B 1 17 ? 57.527 -51.171 24.198 1.00 24.60 17 VAL B CA 1
ATOM 1321 C C . VAL B 1 17 ? 56.285 -52.079 24.118 1.00 23.95 17 VAL B C 1
ATOM 1322 O O . VAL B 1 17 ? 55.338 -51.745 23.392 1.00 22.53 17 VAL B O 1
ATOM 1326 N N . ASP B 1 18 ? 56.302 -53.205 24.837 1.00 23.74 18 ASP B N 1
ATOM 1327 C CA . ASP B 1 18 ? 55.170 -54.169 24.909 1.00 24.14 18 ASP B CA 1
ATOM 1328 C C . ASP B 1 18 ? 54.089 -53.621 25.858 1.00 22.25 18 ASP B C 1
ATOM 1329 O O . ASP B 1 18 ? 54.382 -52.666 26.614 1.00 20.49 18 ASP B O 1
ATOM 1334 N N . GLY B 1 19 ? 52.892 -54.216 25.818 1.00 20.72 19 GLY B N 1
ATOM 1335 C CA . GLY B 1 19 ? 51.703 -53.779 26.575 0.50 20.68 19 GLY B CA 1
ATOM 1336 C C . GLY B 1 19 ? 51.978 -53.612 28.060 1.00 20.56 19 GLY B C 1
ATOM 1337 O O . GLY B 1 19 ? 51.587 -52.568 28.612 1.00 20.78 19 GLY B O 1
ATOM 1338 N N . ASP B 1 20 ? 52.605 -54.601 28.703 1.00 20.87 20 ASP B N 1
ATOM 1339 C CA . ASP B 1 20 ? 52.809 -54.612 30.178 1.00 21.81 20 ASP B CA 1
ATOM 1340 C C . ASP B 1 20 ? 53.752 -53.456 30.561 1.00 20.59 20 ASP B C 1
ATOM 1341 O O . ASP B 1 20 ? 53.412 -52.717 31.511 1.00 20.90 20 ASP B O 1
ATOM 1346 N N . THR B 1 21 ? 54.873 -53.274 29.849 1.00 19.02 21 THR B N 1
ATOM 1347 C CA . THR B 1 21 ? 55.804 -52.124 30.043 1.00 17.96 21 THR B CA 1
ATOM 1348 C C . THR B 1 21 ? 55.005 -50.810 29.974 1.00 17.20 21 THR B C 1
ATOM 1349 O O . THR B 1 21 ? 55.114 -49.991 30.918 1.00 16.87 21 THR B O 1
ATOM 1353 N N . PHE B 1 22 ? 54.216 -50.631 28.912 1.00 15.76 22 PHE B N 1
ATOM 1354 C CA . PHE B 1 22 ? 53.413 -49.410 28.659 1.00 15.46 22 PHE B CA 1
ATOM 1355 C C . PHE B 1 22 ? 52.496 -49.159 29.866 1.00 15.58 22 PHE B C 1
ATOM 1356 O O . PHE B 1 22 ? 52.587 -48.075 30.478 1.00 15.74 22 PHE B O 1
ATOM 1364 N N . LEU B 1 23 ? 51.662 -50.145 30.209 1.00 15.41 23 LEU B N 1
ATOM 1365 C CA . LEU B 1 23 ? 50.743 -50.125 31.380 1.00 15.36 23 LEU B CA 1
ATOM 1366 C C . LEU B 1 23 ? 51.499 -49.729 32.654 1.00 15.59 23 LEU B C 1
ATOM 1367 O O . LEU B 1 23 ? 50.912 -48.995 33.468 1.00 15.72 23 LEU B O 1
ATOM 1372 N N . SER B 1 24 ? 52.741 -50.194 32.839 1.00 15.69 24 SER B N 1
ATOM 1373 C CA . SER B 1 24 ? 53.562 -49.882 34.041 1.00 15.67 24 SER B CA 1
ATOM 1374 C C . SER B 1 24 ? 54.040 -48.423 33.990 1.00 15.27 24 SER B C 1
ATOM 1375 O O . SER B 1 24 ? 54.144 -47.830 35.081 1.00 15.23 24 SER B O 1
ATOM 1378 N N . ILE B 1 25 ? 54.297 -47.867 32.792 1.00 14.80 25 ILE B N 1
ATOM 1379 C CA . ILE B 1 25 ? 54.615 -46.416 32.586 1.00 14.44 25 ILE B CA 1
ATOM 1380 C C . ILE B 1 25 ? 53.366 -45.594 32.924 1.00 14.18 25 ILE B C 1
ATOM 1381 O O . ILE B 1 25 ? 53.399 -44.826 33.909 1.00 13.93 25 ILE B O 1
ATOM 1386 N N . MET B 1 26 ? 52.315 -45.737 32.110 1.00 13.87 26 MET B N 1
ATOM 1387 C CA . MET B 1 26 ? 51.055 -44.950 32.211 1.00 13.74 26 MET B CA 1
ATOM 1388 C C . MET B 1 26 ? 50.410 -45.175 33.586 1.00 13.22 26 MET B C 1
ATOM 1389 O O . MET B 1 26 ? 49.752 -44.248 34.081 1.00 13.39 26 MET B O 1
ATOM 1394 N N . GLY B 1 27 ? 50.656 -46.332 34.207 1.00 13.18 27 GLY B N 1
ATOM 1395 C CA . GLY B 1 27 ? 50.202 -46.672 35.572 1.00 13.14 27 GLY B CA 1
ATOM 1396 C C . GLY B 1 27 ? 50.719 -45.694 36.621 1.00 12.85 27 GLY B C 1
ATOM 1397 O O . GLY B 1 27 ? 50.066 -45.567 37.680 1.00 12.42 27 GLY B O 1
ATOM 1398 N N . ALA B 1 28 ? 51.839 -45.021 36.339 1.00 12.59 28 ALA B N 1
ATOM 1399 C CA . ALA B 1 28 ? 52.526 -44.093 37.268 1.00 12.56 28 ALA B CA 1
ATOM 1400 C C . ALA B 1 28 ? 52.148 -42.630 36.986 1.00 12.15 28 ALA B C 1
ATOM 1401 O O . ALA B 1 28 ? 52.550 -41.773 37.787 1.00 11.82 28 ALA B O 1
ATOM 1403 N N . LEU B 1 29 ? 51.412 -42.342 35.908 1.00 12.03 29 LEU B N 1
ATOM 1404 C CA . LEU B 1 29 ? 50.776 -41.010 35.704 1.00 12.21 29 LEU B CA 1
ATOM 1405 C C . LEU B 1 29 ? 49.456 -40.986 36.466 1.00 12.43 29 LEU B C 1
ATOM 1406 O O . LEU B 1 29 ? 48.515 -41.664 36.063 1.00 12.42 29 LEU B O 1
ATOM 1411 N N . PRO B 1 30 ? 49.340 -40.241 37.594 1.00 12.73 30 PRO B N 1
ATOM 1412 C CA . PRO B 1 30 ? 48.089 -40.187 38.349 1.00 13.01 30 PRO B CA 1
ATOM 1413 C C . PRO B 1 30 ? 47.010 -39.512 37.492 1.00 13.38 30 PRO B C 1
ATOM 1414 O O . PRO B 1 30 ? 47.341 -38.590 36.774 1.00 14.12 30 PRO B O 1
ATOM 1418 N N . THR B 1 31 ? 45.765 -39.987 37.554 1.00 13.57 31 THR B N 1
ATOM 1419 C CA . THR B 1 31 ? 44.690 -39.546 36.628 1.00 13.85 31 THR B CA 1
ATOM 1420 C C . THR B 1 31 ? 43.405 -39.245 37.404 1.00 13.61 31 THR B C 1
ATOM 1421 O O . THR B 1 31 ? 43.114 -39.951 38.386 1.00 13.60 31 THR B O 1
ATOM 1425 N N . GLY B 1 32 ? 42.689 -38.202 36.976 1.00 13.23 32 GLY B N 1
ATOM 1426 C CA . GLY B 1 32 ? 41.273 -37.982 37.308 1.00 12.97 32 GLY B CA 1
ATOM 1427 C C . GLY B 1 32 ? 40.417 -39.032 36.633 1.00 13.14 32 GLY B C 1
ATOM 1428 O O . GLY B 1 32 ? 40.917 -39.713 35.713 1.00 13.39 32 GLY B O 1
ATOM 1429 N N . VAL B 1 33 ? 39.177 -39.196 37.083 1.00 13.15 33 VAL B N 1
ATOM 1430 C CA . VAL B 1 33 ? 38.229 -40.188 36.506 1.00 13.28 33 VAL B CA 1
ATOM 1431 C C . VAL B 1 33 ? 36.992 -39.422 36.042 1.00 13.22 33 VAL B C 1
ATOM 1432 O O . VAL B 1 33 ? 36.501 -38.590 36.811 1.00 13.71 33 VAL B O 1
ATOM 1436 N N . THR B 1 34 ? 36.528 -39.679 34.821 1.00 13.04 34 THR B N 1
ATOM 1437 C CA . THR B 1 34 ? 35.300 -39.070 34.253 1.00 13.08 34 THR B CA 1
ATOM 1438 C C . THR B 1 34 ? 34.371 -40.187 33.786 1.00 12.89 34 THR B C 1
ATOM 1439 O O . THR B 1 34 ? 34.874 -41.290 33.532 1.00 12.73 34 THR B O 1
ATOM 1443 N N . VAL B 1 35 ? 33.077 -39.889 33.673 1.00 12.90 35 VAL B N 1
ATOM 1444 C CA . VAL B 1 35 ? 32.105 -40.715 32.901 1.00 13.02 35 VAL B CA 1
ATOM 1445 C C . VAL B 1 35 ? 31.698 -39.895 31.678 1.00 13.18 35 VAL B C 1
ATOM 1446 O O . VAL B 1 35 ? 31.152 -38.792 31.855 1.00 13.28 35 VAL B O 1
ATOM 1450 N N . VAL B 1 36 ? 32.018 -40.393 30.485 1.00 13.47 36 VAL B N 1
ATOM 1451 C CA . VAL B 1 36 ? 31.652 -39.748 29.194 1.00 13.61 36 VAL B CA 1
ATOM 1452 C C . VAL B 1 36 ? 30.287 -40.302 28.796 1.00 14.06 36 VAL B C 1
ATOM 1453 O O . VAL B 1 36 ? 30.174 -41.536 28.711 1.00 14.11 36 VAL B O 1
ATOM 1457 N N . THR B 1 37 ? 29.309 -39.419 28.572 1.00 14.52 37 THR B N 1
ATOM 1458 C CA . THR B 1 37 ? 27.879 -39.767 28.380 1.00 14.91 37 THR B CA 1
ATOM 1459 C C . THR B 1 37 ? 27.349 -39.147 27.086 1.00 15.69 37 THR B C 1
ATOM 1460 O O . THR B 1 37 ? 27.860 -38.085 26.681 1.00 15.32 37 THR B O 1
ATOM 1464 N N . THR B 1 38 ? 26.343 -39.788 26.488 1.00 16.77 38 THR B N 1
ATOM 1465 C CA . THR B 1 38 ? 25.549 -39.249 25.357 1.00 18.34 38 THR B CA 1
ATOM 1466 C C . THR B 1 38 ? 24.160 -39.898 25.348 1.00 20.09 38 THR B C 1
ATOM 1467 O O . THR B 1 38 ? 23.904 -40.776 26.200 1.00 19.50 38 THR B O 1
ATOM 1471 N N . LEU B 1 39 ? 23.307 -39.482 24.408 1.00 22.60 39 LEU B N 1
ATOM 1472 C CA . LEU B 1 39 ? 21.970 -40.085 24.174 1.00 24.84 39 LEU B CA 1
ATOM 1473 C C . LEU B 1 39 ? 21.967 -40.809 22.830 1.00 26.81 39 LEU B C 1
ATOM 1474 O O . LEU B 1 39 ? 22.605 -40.314 21.882 1.00 26.83 39 LEU B O 1
ATOM 1479 N N . GLY B 1 40 ? 21.250 -41.931 22.763 1.00 30.15 40 GLY B N 1
ATOM 1480 C CA . GLY B 1 40 ? 20.841 -42.575 21.502 1.00 32.77 40 GLY B CA 1
ATOM 1481 C C . GLY B 1 40 ? 19.638 -41.854 20.899 1.00 35.67 40 GLY B C 1
ATOM 1482 O O . GLY B 1 40 ? 19.077 -40.956 21.523 1.00 34.22 40 GLY B O 1
ATOM 1483 N N . PRO B 1 41 ? 19.194 -42.242 19.683 1.00 41.02 41 PRO B N 1
ATOM 1484 C CA . PRO B 1 41 ? 18.110 -41.538 18.994 1.00 44.05 41 PRO B CA 1
ATOM 1485 C C . PRO B 1 41 ? 16.763 -41.516 19.742 1.00 46.20 41 PRO B C 1
ATOM 1486 O O . PRO B 1 41 ? 16.041 -40.543 19.576 1.00 46.93 41 PRO B O 1
ATOM 1490 N N . ASP B 1 42 ? 16.455 -42.555 20.534 1.00 46.97 42 ASP B N 1
ATOM 1491 C CA . ASP B 1 42 ? 15.176 -42.682 21.294 1.00 46.74 42 ASP B CA 1
ATOM 1492 C C . ASP B 1 42 ? 15.434 -42.420 22.788 1.00 45.55 42 ASP B C 1
ATOM 1493 O O . ASP B 1 42 ? 14.796 -43.088 23.641 1.00 43.70 42 ASP B O 1
ATOM 1498 N N . GLY B 1 43 ? 16.326 -41.468 23.088 1.00 42.92 43 GLY B N 1
ATOM 1499 C CA . GLY B 1 43 ? 16.613 -40.979 24.450 1.00 39.81 43 GLY B CA 1
ATOM 1500 C C . GLY B 1 43 ? 17.194 -42.051 25.359 1.00 37.38 43 GLY B C 1
ATOM 1501 O O . GLY B 1 43 ? 17.031 -41.918 26.588 1.00 39.90 43 GLY B O 1
ATOM 1502 N N . GLU B 1 44 ? 17.849 -43.074 24.801 1.00 33.32 44 GLU B N 1
ATOM 1503 C CA . GLU B 1 44 ? 18.580 -44.106 25.585 0.50 30.25 44 GLU B CA 1
ATOM 1504 C C . GLU B 1 44 ? 19.900 -43.492 26.048 1.00 28.30 44 GLU B C 1
ATOM 1505 O O . GLU B 1 44 ? 20.684 -43.020 25.226 1.00 27.43 44 GLU B O 1
ATOM 1511 N N . PRO B 1 45 ? 20.193 -43.447 27.367 1.00 25.88 45 PRO B N 1
ATOM 1512 C CA . PRO B 1 45 ? 21.458 -42.895 27.842 1.00 25.43 45 PRO B CA 1
ATOM 1513 C C . PRO B 1 45 ? 22.598 -43.907 27.645 1.00 25.19 45 PRO B C 1
ATOM 1514 O O . PRO B 1 45 ? 22.342 -45.098 27.713 1.00 24.56 45 PRO B O 1
ATOM 1518 N N . TYR B 1 46 ? 23.806 -43.400 27.378 1.00 25.00 46 TYR B N 1
ATOM 1519 C CA . TYR B 1 46 ? 25.061 -44.172 27.181 1.00 24.51 46 TYR B CA 1
ATOM 1520 C C . TYR B 1 46 ? 26.181 -43.528 28.001 1.00 22.78 46 TYR B C 1
ATOM 1521 O O . TYR B 1 46 ? 26.270 -42.294 28.003 1.00 22.45 46 TYR B O 1
ATOM 1530 N N . GLY B 1 47 ? 27.002 -44.341 28.671 1.00 21.67 47 GLY B N 1
ATOM 1531 C CA . GLY B 1 47 ? 28.131 -43.868 29.493 1.00 20.76 47 GLY B CA 1
ATOM 1532 C C . GLY B 1 47 ? 29.251 -44.887 29.571 1.00 19.78 47 GLY B C 1
ATOM 1533 O O . GLY B 1 47 ? 28.935 -46.097 29.590 1.00 19.36 47 GLY B O 1
ATOM 1534 N N . LEU B 1 48 ? 30.508 -44.424 29.611 1.00 18.94 48 LEU B N 1
ATOM 1535 C CA . LEU B 1 48 ? 31.668 -45.245 30.057 1.00 18.55 48 LEU B CA 1
ATOM 1536 C C . LEU B 1 48 ? 32.628 -44.401 30.894 1.00 17.60 48 LEU B C 1
ATOM 1537 O O . LEU B 1 48 ? 32.757 -43.192 30.631 1.00 16.71 48 LEU B O 1
ATOM 1542 N N . THR B 1 49 ? 33.280 -45.060 31.856 1.00 17.49 49 THR B N 1
ATOM 1543 C CA . THR B 1 49 ? 34.396 -44.524 32.673 1.00 17.07 49 THR B CA 1
ATOM 1544 C C . THR B 1 49 ? 35.570 -44.235 31.739 1.00 17.10 49 THR B C 1
ATOM 1545 O O . THR B 1 49 ? 35.992 -45.144 30.991 1.00 16.10 49 THR B O 1
ATOM 1549 N N . CYS B 1 50 ? 36.042 -42.993 31.759 1.00 17.93 50 CYS B N 1
ATOM 1550 C CA . CYS B 1 50 ? 37.136 -42.493 30.892 1.00 18.59 50 CYS B CA 1
ATOM 1551 C C . CYS B 1 50 ? 38.119 -41.689 31.746 1.00 18.12 50 CYS B C 1
ATOM 1552 O O . CYS B 1 50 ? 37.668 -40.806 32.503 1.00 18.05 50 CYS B O 1
ATOM 1555 N N . SER B 1 51 ? 39.409 -42.010 31.632 1.00 17.94 51 SER B N 1
ATOM 1556 C CA . SER B 1 51 ? 40.537 -41.317 32.311 1.00 17.29 51 SER B CA 1
ATOM 1557 C C . SER B 1 51 ? 41.348 -40.497 31.305 1.00 16.51 51 SER B C 1
ATOM 1558 O O . SER B 1 51 ? 41.891 -39.463 31.704 1.00 16.08 51 SER B O 1
ATOM 1561 N N . ALA B 1 52 ? 41.457 -40.977 30.065 1.00 16.69 52 ALA B N 1
ATOM 1562 C CA . ALA B 1 52 ? 42.157 -40.306 28.948 1.00 16.88 52 ALA B CA 1
ATOM 1563 C C . ALA B 1 52 ? 41.312 -39.110 28.489 1.00 16.95 52 ALA B C 1
ATOM 1564 O O . ALA B 1 52 ? 40.658 -39.203 27.433 1.00 17.01 52 ALA B O 1
ATOM 1566 N N . ALA B 1 53 ? 41.324 -38.046 29.297 1.00 17.22 53 ALA B N 1
ATOM 1567 C CA . ALA B 1 53 ? 40.597 -36.770 29.108 1.00 17.63 53 ALA B CA 1
ATOM 1568 C C . ALA B 1 53 ? 41.486 -35.626 29.607 1.00 18.56 53 ALA B C 1
ATOM 1569 O O . ALA B 1 53 ? 41.952 -35.708 30.761 1.00 19.51 53 ALA B O 1
ATOM 1571 N N . CYS B 1 54 ? 41.748 -34.621 28.765 1.00 19.15 54 CYS B N 1
ATOM 1572 C CA . CYS B 1 54 ? 42.599 -33.448 29.101 1.00 19.45 54 CYS B CA 1
ATOM 1573 C C . CYS B 1 54 ? 42.159 -32.227 28.290 1.00 18.98 54 CYS B C 1
ATOM 1574 O O . CYS B 1 54 ? 41.566 -32.421 27.216 1.00 18.88 54 CYS B O 1
ATOM 1577 N N . SER B 1 55 ? 42.424 -31.020 28.800 1.00 19.00 55 SER B N 1
ATOM 1578 C CA . SER B 1 55 ? 42.137 -29.741 28.098 1.00 19.35 55 SER B CA 1
ATOM 1579 C C . SER B 1 55 ? 43.112 -29.597 26.928 1.00 19.45 55 SER B C 1
ATOM 1580 O O . SER B 1 55 ? 44.313 -29.879 27.116 1.00 19.76 55 SER B O 1
ATOM 1583 N N . VAL B 1 56 ? 42.597 -29.190 25.767 1.00 19.57 56 VAL B N 1
ATOM 1584 C CA . VAL B 1 56 ? 43.377 -29.023 24.508 1.00 19.88 56 VAL B CA 1
ATOM 1585 C C . VAL B 1 56 ? 43.610 -27.526 24.272 1.00 19.90 56 VAL B C 1
ATOM 1586 O O . VAL B 1 56 ? 44.775 -27.144 24.099 1.00 19.96 56 VAL B O 1
ATOM 1590 N N . SER B 1 57 ? 42.551 -26.715 24.295 1.00 20.09 57 SER B N 1
ATOM 1591 C CA . SER B 1 57 ? 42.589 -25.282 23.902 1.00 21.07 57 SER B CA 1
ATOM 1592 C C . SER B 1 57 ? 41.668 -24.428 24.784 1.00 21.87 57 SER B C 1
ATOM 1593 O O . SER B 1 57 ? 40.558 -24.887 25.132 1.00 22.02 57 SER B O 1
ATOM 1596 N N . LYS B 1 58 ? 42.117 -23.210 25.104 1.00 23.15 58 LYS B N 1
ATOM 1597 C CA . LYS B 1 58 ? 41.349 -22.185 25.864 1.00 23.28 58 LYS B CA 1
ATOM 1598 C C . LYS B 1 58 ? 40.452 -21.412 24.886 1.00 22.20 58 LYS B C 1
ATOM 1599 O O . LYS B 1 58 ? 39.242 -21.303 25.143 1.00 21.84 58 LYS B O 1
ATOM 1605 N N . ALA B 1 59 ? 41.036 -20.900 23.802 1.00 21.54 59 ALA B N 1
ATOM 1606 C CA . ALA B 1 59 ? 40.347 -20.108 22.756 1.00 20.77 59 ALA B CA 1
ATOM 1607 C C . ALA B 1 59 ? 40.661 -20.703 21.388 1.00 19.74 59 ALA B C 1
ATOM 1608 O O . ALA B 1 59 ? 41.740 -20.468 20.861 1.00 20.77 59 ALA B O 1
ATOM 1610 N N . PRO B 1 60 ? 39.774 -21.518 20.771 1.00 18.74 60 PRO B N 1
ATOM 1611 C CA . PRO B 1 60 ? 38.467 -21.876 21.335 1.00 18.20 60 PRO B CA 1
ATOM 1612 C C . PRO B 1 60 ? 38.525 -22.968 22.409 1.00 17.92 60 PRO B C 1
ATOM 1613 O O . PRO B 1 60 ? 39.515 -23.694 22.508 1.00 17.58 60 PRO B O 1
ATOM 1617 N N . PRO B 1 61 ? 37.459 -23.130 23.234 1.00 16.99 61 PRO B N 1
ATOM 1618 C CA . PRO B 1 61 ? 37.484 -24.055 24.370 1.00 16.47 61 PRO B CA 1
ATOM 1619 C C . PRO B 1 61 ? 37.304 -25.523 23.953 1.00 16.13 61 PRO B C 1
ATOM 1620 O O . PRO B 1 61 ? 36.181 -25.971 23.787 1.00 15.82 61 PRO B O 1
ATOM 1624 N N . LEU B 1 62 ? 38.423 -26.235 23.793 1.00 15.89 62 LEU B N 1
ATOM 1625 C CA . LEU B 1 62 ? 38.450 -27.659 23.368 1.00 15.56 62 LEU B CA 1
ATOM 1626 C C . LEU B 1 62 ? 39.025 -28.533 24.488 1.00 15.16 62 LEU B C 1
ATOM 1627 O O . LEU B 1 62 ? 40.044 -28.154 25.089 1.00 14.78 62 LEU B O 1
ATOM 1632 N N . LEU B 1 63 ? 38.367 -29.658 24.759 1.00 14.92 63 LEU B N 1
ATOM 1633 C CA . LEU B 1 63 ? 38.967 -30.800 25.488 1.00 15.31 63 LEU B CA 1
ATOM 1634 C C . LEU B 1 63 ? 39.017 -31.996 24.524 1.00 15.43 63 LEU B C 1
ATOM 1635 O O . LEU B 1 63 ? 38.502 -31.874 23.387 1.00 15.21 63 LEU B O 1
ATOM 1640 N N . LEU B 1 64 ? 39.672 -33.087 24.917 1.00 15.28 64 LEU B N 1
ATOM 1641 C CA . LEU B 1 64 ? 39.579 -34.365 24.164 1.00 15.57 64 LEU B CA 1
ATOM 1642 C C . LEU B 1 64 ? 39.329 -35.508 25.150 1.00 15.83 64 LEU B C 1
ATOM 1643 O O . LEU B 1 64 ? 39.594 -35.335 26.361 1.00 15.71 64 LEU B O 1
ATOM 1648 N N . VAL B 1 65 ? 38.779 -36.603 24.630 1.00 16.14 65 VAL B N 1
ATOM 1649 C CA . VAL B 1 65 ? 38.651 -37.921 25.313 1.00 16.46 65 VAL B CA 1
ATOM 1650 C C . VAL B 1 65 ? 39.161 -38.981 24.330 1.00 16.28 65 VAL B C 1
ATOM 1651 O O . VAL B 1 65 ? 39.007 -38.770 23.116 1.00 15.57 65 VAL B O 1
ATOM 1655 N N . CYS B 1 66 ? 39.783 -40.047 24.837 1.00 16.62 66 CYS B N 1
ATOM 1656 C CA . CYS B 1 66 ? 40.293 -41.190 24.031 1.00 16.95 66 CYS B CA 1
ATOM 1657 C C . CYS B 1 66 ? 39.481 -42.431 24.399 1.00 16.77 66 CYS B C 1
ATOM 1658 O O . CYS B 1 66 ? 39.477 -42.795 25.590 1.00 16.85 66 CYS B O 1
ATOM 1661 N N . ILE B 1 67 ? 38.802 -43.029 23.418 1.00 16.70 67 ILE B N 1
ATOM 1662 C CA . ILE B 1 67 ? 37.872 -44.181 23.620 1.00 16.82 67 ILE B CA 1
ATOM 1663 C C . ILE B 1 67 ? 38.204 -45.255 22.585 1.00 17.13 67 ILE B C 1
ATOM 1664 O O . ILE B 1 67 ? 38.541 -44.888 21.444 1.00 17.30 67 ILE B O 1
ATOM 1669 N N . ASN B 1 68 ? 38.097 -46.527 22.973 1.00 18.01 68 ASN B N 1
ATOM 1670 C CA . ASN B 1 68 ? 38.283 -47.698 22.074 1.00 18.75 68 ASN B CA 1
ATOM 1671 C C . ASN B 1 68 ? 37.484 -47.471 20.789 1.00 19.64 68 ASN B C 1
ATOM 1672 O O . ASN B 1 68 ? 36.333 -47.014 20.886 1.00 19.53 68 ASN B O 1
ATOM 1677 N N . ARG B 1 69 ? 38.076 -47.788 19.638 1.00 21.14 69 ARG B N 1
ATOM 1678 C CA . ARG B 1 69 ? 37.450 -47.600 18.302 1.00 22.76 69 ARG B CA 1
ATOM 1679 C C . ARG B 1 69 ? 36.120 -48.357 18.230 1.00 22.14 69 ARG B C 1
ATOM 1680 O O . ARG B 1 69 ? 35.255 -47.916 17.470 1.00 21.16 69 ARG B O 1
ATOM 1688 N N . ASP B 1 70 ? 35.964 -49.415 19.034 1.00 23.01 70 ASP B N 1
ATOM 1689 C CA . ASP B 1 70 ? 34.841 -50.393 18.982 1.00 23.69 70 ASP B CA 1
ATOM 1690 C C . ASP B 1 70 ? 33.732 -50.037 19.989 1.00 22.66 70 ASP B C 1
ATOM 1691 O O . ASP B 1 70 ? 32.721 -50.765 20.027 1.00 22.95 70 ASP B O 1
ATOM 1696 N N . SER B 1 71 ? 33.895 -48.982 20.789 1.00 21.70 71 SER B N 1
ATOM 1697 C CA . SER B 1 71 ? 32.928 -48.581 21.845 1.00 21.55 71 SER B CA 1
ATOM 1698 C C . SER B 1 71 ? 31.567 -48.250 21.208 1.00 22.01 71 SER B C 1
ATOM 1699 O O . SER B 1 71 ? 31.532 -47.487 20.221 1.00 22.17 71 SER B O 1
ATOM 1702 N N . ARG B 1 72 ? 30.487 -48.810 21.747 1.00 22.14 72 ARG B N 1
ATOM 1703 C CA . ARG B 1 72 ? 29.101 -48.448 21.341 1.00 22.94 72 ARG B CA 1
ATOM 1704 C C . ARG B 1 72 ? 28.775 -47.049 21.873 1.00 21.56 72 ARG B C 1
ATOM 1705 O O . ARG B 1 72 ? 28.016 -46.343 21.187 1.00 21.61 72 ARG B O 1
ATOM 1713 N N . VAL B 1 73 ? 29.333 -46.660 23.029 1.00 19.99 73 VAL B N 1
ATOM 1714 C CA . VAL B 1 73 ? 29.195 -45.280 23.589 1.00 19.02 73 VAL B CA 1
ATOM 1715 C C . VAL B 1 73 ? 29.783 -44.296 22.574 1.00 18.84 73 VAL B C 1
ATOM 1716 O O . VAL B 1 73 ? 29.108 -43.305 22.274 1.00 18.84 73 VAL B O 1
ATOM 1720 N N . LEU B 1 74 ? 30.985 -44.575 22.063 1.00 19.10 74 LEU B N 1
ATOM 1721 C CA . LEU B 1 74 ? 31.671 -43.740 21.041 1.00 19.47 74 LEU B CA 1
ATOM 1722 C C . LEU B 1 74 ? 30.824 -43.672 19.768 1.00 20.15 74 LEU B C 1
ATOM 1723 O O . LEU B 1 74 ? 30.754 -42.588 19.171 1.00 19.95 74 LEU B O 1
ATOM 1728 N N . LYS B 1 75 ? 30.224 -44.792 19.355 1.00 21.66 75 LYS B N 1
ATOM 1729 C CA . LYS B 1 75 ? 29.337 -44.846 18.162 1.00 22.64 75 LYS B CA 1
ATOM 1730 C C . LYS B 1 75 ? 28.164 -43.876 18.378 1.00 21.82 75 LYS B C 1
ATOM 1731 O O . LYS B 1 75 ? 28.012 -42.934 17.573 1.00 21.79 75 LYS B O 1
ATOM 1737 N N . ALA B 1 76 ? 27.398 -44.071 19.453 1.00 20.88 76 ALA B N 1
ATOM 1738 C CA . ALA B 1 76 ? 26.251 -43.216 19.841 1.00 20.64 76 ALA B CA 1
ATOM 1739 C C . ALA B 1 76 ? 26.690 -41.745 19.849 1.00 20.55 76 ALA B C 1
ATOM 1740 O O . ALA B 1 76 ? 25.974 -40.891 19.290 1.00 20.66 76 ALA B O 1
ATOM 1742 N N . LEU B 1 77 ? 27.857 -41.492 20.442 1.00 20.69 77 LEU B N 1
ATOM 1743 C CA . LEU B 1 77 ? 28.527 -40.173 20.596 1.00 20.84 77 LEU B CA 1
ATOM 1744 C C . LEU B 1 77 ? 28.699 -39.481 19.236 1.00 20.90 77 LEU B C 1
ATOM 1745 O O . LEU B 1 77 ? 28.297 -38.314 19.114 1.00 19.71 77 LEU B O 1
ATOM 1750 N N . LEU B 1 78 ? 29.309 -40.165 18.265 1.00 22.08 78 LEU B N 1
ATOM 1751 C CA . LEU B 1 78 ? 29.600 -39.609 16.913 1.00 22.58 78 LEU B CA 1
ATOM 1752 C C . LEU B 1 78 ? 28.296 -39.469 16.111 1.00 23.05 78 LEU B C 1
ATOM 1753 O O . LEU B 1 78 ? 28.195 -38.508 15.323 1.00 22.23 78 LEU B O 1
ATOM 1758 N N . GLU B 1 79 ? 27.336 -40.379 16.307 1.00 24.06 79 GLU B N 1
ATOM 1759 C CA . GLU B 1 79 ? 26.006 -40.340 15.635 1.00 25.53 79 GLU B CA 1
ATOM 1760 C C . GLU B 1 79 ? 25.218 -39.110 16.109 1.00 24.97 79 GLU B C 1
ATOM 1761 O O . GLU B 1 79 ? 24.515 -38.507 15.279 1.00 25.24 79 GLU B O 1
ATOM 1767 N N . ARG B 1 80 ? 25.321 -38.746 17.390 1.00 24.36 80 ARG B N 1
ATOM 1768 C CA . ARG B 1 80 ? 24.580 -37.597 17.973 1.00 24.43 80 ARG B CA 1
ATOM 1769 C C . ARG B 1 80 ? 25.347 -36.290 17.741 1.00 23.16 80 ARG B C 1
ATOM 1770 O O . ARG B 1 80 ? 24.687 -35.269 17.506 1.00 22.99 80 ARG B O 1
ATOM 1778 N N . GLY B 1 81 ? 26.679 -36.319 17.825 1.00 22.48 81 GLY B N 1
ATOM 1779 C CA . GLY B 1 81 ? 27.551 -35.138 17.660 1.00 21.59 81 GLY B CA 1
ATOM 1780 C C . GLY B 1 81 ? 27.592 -34.273 18.913 1.00 20.80 81 GLY B C 1
ATOM 1781 O O . GLY B 1 81 ? 27.980 -33.099 18.793 1.00 19.59 81 GLY B O 1
ATOM 1782 N N . GLU B 1 82 ? 27.197 -34.827 20.066 1.00 20.81 82 GLU B N 1
ATOM 1783 C CA . GLU B 1 82 ? 27.264 -34.168 21.402 1.00 21.48 82 GLU B CA 1
ATOM 1784 C C . GLU B 1 82 ? 27.637 -35.208 22.469 1.00 19.51 82 GLU B C 1
ATOM 1785 O O . GLU B 1 82 ? 27.279 -36.390 22.289 1.00 20.02 82 GLU B O 1
ATOM 1791 N N . PHE B 1 83 ? 28.310 -34.786 23.545 1.00 17.41 83 PHE B N 1
ATOM 1792 C CA . PHE B 1 83 ? 28.592 -35.627 24.740 1.00 16.23 83 PHE B CA 1
ATOM 1793 C C . PHE B 1 83 ? 28.879 -34.750 25.961 1.00 15.44 83 PHE B C 1
ATOM 1794 O O . PHE B 1 83 ? 29.117 -33.542 25.814 1.00 15.34 83 PHE B O 1
ATOM 1802 N N . ALA B 1 84 ? 28.842 -35.371 27.140 1.00 14.92 84 ALA B N 1
ATOM 1803 C CA . ALA B 1 84 ? 29.135 -34.743 28.446 1.00 14.83 84 ALA B CA 1
ATOM 1804 C C . ALA B 1 84 ? 30.313 -35.459 29.114 1.00 14.74 84 ALA B C 1
ATOM 1805 O O . ALA B 1 84 ? 30.406 -36.697 29.005 1.00 14.58 84 ALA B O 1
ATOM 1807 N N . VAL B 1 85 ? 31.163 -34.698 29.805 1.00 14.69 85 VAL B N 1
ATOM 1808 C CA . VAL B 1 85 ? 32.285 -35.224 30.632 1.00 14.26 85 VAL B CA 1
ATOM 1809 C C . VAL B 1 85 ? 31.972 -34.907 32.093 1.00 14.01 85 VAL B C 1
ATOM 1810 O O . VAL B 1 85 ? 32.115 -33.747 32.497 1.00 14.21 85 VAL B O 1
ATOM 1814 N N . ASN B 1 86 ? 31.566 -35.933 32.837 1.00 13.79 86 ASN B N 1
ATOM 1815 C CA . ASN B 1 86 ? 31.205 -35.875 34.271 1.00 13.50 86 ASN B CA 1
ATOM 1816 C C . ASN B 1 86 ? 32.444 -36.222 35.101 1.00 13.53 86 ASN B C 1
ATOM 1817 O O . ASN B 1 86 ? 32.780 -37.411 35.184 1.00 13.45 86 ASN B O 1
ATOM 1822 N N . VAL B 1 87 ? 33.108 -35.217 35.680 1.00 14.06 87 VAL B N 1
ATOM 1823 C CA . VAL B 1 87 ? 34.329 -35.411 36.517 1.00 14.48 87 VAL B CA 1
ATOM 1824 C C . VAL B 1 87 ? 33.862 -35.925 37.879 1.00 15.02 87 VAL B C 1
ATOM 1825 O O . VAL B 1 87 ? 33.159 -35.178 38.561 1.00 14.83 87 VAL B O 1
ATOM 1829 N N . LEU B 1 88 ? 34.234 -37.157 38.241 1.00 16.18 88 LEU B N 1
ATOM 1830 C CA . LEU B 1 88 ? 33.706 -37.857 39.444 1.00 17.11 88 LEU B CA 1
ATOM 1831 C C . LEU B 1 88 ? 34.396 -37.325 40.699 1.00 18.07 88 LEU B C 1
ATOM 1832 O O . LEU B 1 88 ? 35.598 -37.012 40.634 1.00 19.14 88 LEU B O 1
ATOM 1837 N N . ARG B 1 89 ? 33.638 -37.215 41.788 1.00 19.50 89 ARG B N 1
ATOM 1838 C CA . ARG B 1 89 ? 34.114 -36.733 43.111 1.00 21.03 89 ARG B CA 1
ATOM 1839 C C . ARG B 1 89 ? 34.769 -37.893 43.869 1.00 20.44 89 ARG B C 1
ATOM 1840 O O . ARG B 1 89 ? 34.566 -39.056 43.462 1.00 20.06 89 ARG B O 1
ATOM 1848 N N . GLY B 1 90 ? 35.523 -37.582 44.927 1.00 20.28 90 GLY B N 1
ATOM 1849 C CA . GLY B 1 90 ? 36.000 -38.567 45.920 1.00 20.96 90 GLY B CA 1
ATOM 1850 C C . GLY B 1 90 ? 34.823 -39.285 46.560 1.00 21.46 90 GLY B C 1
ATOM 1851 O O . GLY B 1 90 ? 33.796 -38.624 46.814 1.00 24.22 90 GLY B O 1
ATOM 1852 N N . GLY B 1 91 ? 34.931 -40.596 46.773 1.00 21.07 91 GLY B N 1
ATOM 1853 C CA . GLY B 1 91 ? 33.789 -41.446 47.163 1.00 20.68 91 GLY B CA 1
ATOM 1854 C C . GLY B 1 91 ? 32.870 -41.763 45.988 1.00 20.06 91 GLY B C 1
ATOM 1855 O O . GLY B 1 91 ? 31.740 -42.192 46.243 1.00 20.45 91 GLY B O 1
ATOM 1856 N N . GLY B 1 92 ? 33.330 -41.567 44.743 1.00 19.22 92 GLY B N 1
ATOM 1857 C CA . GLY B 1 92 ? 32.620 -41.970 43.512 1.00 18.35 92 GLY B CA 1
ATOM 1858 C C . GLY B 1 92 ? 33.165 -43.271 42.942 1.00 17.90 92 GLY B C 1
ATOM 1859 O O . GLY B 1 92 ? 32.898 -43.549 41.758 1.00 16.75 92 GLY B O 1
ATOM 1860 N N . GLU B 1 93 ? 33.887 -44.051 43.758 1.00 18.20 93 GLU B N 1
ATOM 1861 C CA . GLU B 1 93 ? 34.555 -45.318 43.350 1.00 18.54 93 GLU B CA 1
ATOM 1862 C C . GLU B 1 93 ? 33.528 -46.249 42.702 1.00 17.85 93 GLU B C 1
ATOM 1863 O O . GLU B 1 93 ? 33.833 -46.798 41.625 1.00 17.64 93 GLU B O 1
ATOM 1869 N N . SER B 1 94 ? 32.377 -46.439 43.355 1.00 16.76 94 SER B N 1
ATOM 1870 C CA . SER B 1 94 ? 31.358 -47.435 42.944 0.50 16.35 94 SER B CA 1
ATOM 1871 C C . SER B 1 94 ? 30.755 -46.996 41.603 1.00 15.66 94 SER B C 1
ATOM 1872 O O . SER B 1 94 ? 30.473 -47.875 40.775 1.00 15.96 94 SER B O 1
ATOM 1875 N N . THR B 1 95 ? 30.645 -45.685 41.371 1.00 15.18 95 THR B N 1
ATOM 1876 C CA . THR B 1 95 ? 30.185 -45.077 40.091 1.00 14.77 95 THR B CA 1
ATOM 1877 C C . THR B 1 95 ? 31.199 -45.359 38.976 1.00 14.75 95 THR B C 1
ATOM 1878 O O . THR B 1 95 ? 30.762 -45.744 37.882 1.00 14.92 95 THR B O 1
ATOM 1882 N N . SER B 1 96 ? 32.495 -45.145 39.231 1.00 14.67 96 SER B N 1
ATOM 1883 C CA . SER B 1 96 ? 33.603 -45.406 38.271 1.00 14.58 96 SER B CA 1
ATOM 1884 C C . SER B 1 96 ? 33.571 -46.874 37.832 1.00 14.85 96 SER B C 1
ATOM 1885 O O . SER B 1 96 ? 33.614 -47.139 36.607 1.00 14.77 96 SER B O 1
ATOM 1888 N N . ALA B 1 97 ? 33.501 -47.784 38.811 1.00 14.97 97 ALA B N 1
ATOM 1889 C CA . ALA B 1 97 ? 33.397 -49.251 38.628 1.00 15.33 97 ALA B CA 1
ATOM 1890 C C . ALA B 1 97 ? 32.187 -49.594 37.747 1.00 15.92 97 ALA B C 1
ATOM 1891 O O . ALA B 1 97 ? 32.344 -50.415 36.816 1.00 15.96 97 ALA B O 1
ATOM 1893 N N . ARG B 1 98 ? 31.027 -48.983 38.013 1.00 16.61 98 ARG B N 1
ATOM 1894 C CA . ARG B 1 98 ? 29.761 -49.289 37.297 1.00 17.34 98 ARG B CA 1
ATOM 1895 C C . ARG B 1 98 ? 29.879 -48.934 35.812 1.00 16.52 98 ARG B C 1
ATOM 1896 O O . ARG B 1 98 ? 29.405 -49.725 34.984 1.00 16.40 98 ARG B O 1
ATOM 1904 N N . PHE B 1 99 ? 30.448 -47.779 35.477 1.00 15.67 99 PHE B N 1
ATOM 1905 C CA . PHE B 1 99 ? 30.525 -47.316 34.069 1.00 15.48 99 PHE B CA 1
ATOM 1906 C C . PHE B 1 99 ? 31.740 -47.943 33.383 1.00 15.66 99 PHE B C 1
ATOM 1907 O O . PHE B 1 99 ? 31.925 -47.658 32.203 1.00 15.26 99 PHE B O 1
ATOM 1915 N N . ALA B 1 100 ? 32.501 -48.788 34.084 1.00 16.30 100 ALA B N 1
ATOM 1916 C CA . ALA B 1 100 ? 33.581 -49.620 33.504 1.00 17.25 100 ALA B CA 1
ATOM 1917 C C . ALA B 1 100 ? 33.115 -51.079 33.360 1.00 18.22 100 ALA B C 1
ATOM 1918 O O . ALA B 1 100 ? 33.613 -51.768 32.438 1.00 18.15 100 ALA B O 1
ATOM 1920 N N . ALA B 1 101 ? 32.203 -51.542 34.226 1.00 19.15 101 ALA B N 1
ATOM 1921 C CA . ALA B 1 101 ? 31.703 -52.941 34.253 1.00 20.04 101 ALA B CA 1
ATOM 1922 C C . ALA B 1 101 ? 31.175 -53.309 32.870 1.00 20.19 101 ALA B C 1
ATOM 1923 O O . ALA B 1 101 ? 30.512 -52.491 32.243 1.00 20.54 101 ALA B O 1
ATOM 1925 N N . PRO B 1 102 ? 31.471 -54.522 32.341 1.00 20.48 102 PRO B N 1
ATOM 1926 C CA . PRO B 1 102 ? 30.961 -54.936 31.032 1.00 20.80 102 PRO B CA 1
ATOM 1927 C C . PRO B 1 102 ? 29.519 -55.461 31.149 1.00 20.61 102 PRO B C 1
ATOM 1928 O O . PRO B 1 102 ? 29.324 -56.653 31.110 1.00 21.07 102 PRO B O 1
ATOM 1932 N N . VAL B 1 103 ? 28.556 -54.548 31.304 1.00 21.00 103 VAL B N 1
ATOM 1933 C CA . VAL B 1 103 ? 27.111 -54.842 31.567 1.00 20.93 103 VAL B CA 1
ATOM 1934 C C . VAL B 1 103 ? 26.236 -53.814 30.831 1.00 20.86 103 VAL B C 1
ATOM 1935 O O . VAL B 1 103 ? 26.727 -52.718 30.513 1.00 20.59 103 VAL B O 1
ATOM 1939 N N . ASP B 1 104 ? 24.967 -54.144 30.607 1.00 21.73 104 ASP B N 1
ATOM 1940 C CA . ASP B 1 104 ? 23.969 -53.226 30.000 1.00 22.61 104 ASP B CA 1
ATOM 1941 C C . ASP B 1 104 ? 23.401 -52.307 31.093 1.00 23.39 104 ASP B C 1
ATOM 1942 O O . ASP B 1 104 ? 23.794 -52.451 32.276 1.00 22.98 104 ASP B O 1
ATOM 1947 N N . ASP B 1 105 ? 22.518 -51.387 30.695 1.00 24.18 105 ASP B N 1
ATOM 1948 C CA . ASP B 1 105 ? 21.696 -50.534 31.595 1.00 25.17 105 ASP B CA 1
ATOM 1949 C C . ASP B 1 105 ? 22.564 -49.985 32.732 1.00 22.86 105 ASP B C 1
ATOM 1950 O O . ASP B 1 105 ? 22.214 -50.200 33.909 1.00 22.16 105 ASP B O 1
ATOM 1955 N N . ARG B 1 106 ? 23.640 -49.277 32.381 1.00 21.43 106 ARG B N 1
ATOM 1956 C CA . ARG B 1 106 ? 24.635 -48.730 33.344 1.00 20.34 106 ARG B CA 1
ATOM 1957 C C . ARG B 1 106 ? 24.006 -47.610 34.184 1.00 19.54 106 ARG B C 1
ATOM 1958 O O . ARG B 1 106 ? 24.519 -47.359 35.283 1.00 19.15 106 ARG B O 1
ATOM 1966 N N . PHE B 1 107 ? 22.940 -46.968 33.695 1.00 19.23 107 PHE B N 1
ATOM 1967 C CA . PHE B 1 107 ? 22.289 -45.806 34.359 1.00 18.98 107 PHE B CA 1
ATOM 1968 C C . PHE B 1 107 ? 21.265 -46.265 35.407 1.00 19.03 107 PHE B C 1
ATOM 1969 O O . PHE B 1 107 ? 20.779 -45.399 36.155 1.00 18.51 107 PHE B O 1
ATOM 1977 N N . ARG B 1 108 ? 20.969 -47.568 35.479 1.00 19.57 108 ARG B N 1
ATOM 1978 C CA . ARG B 1 108 ? 20.132 -48.168 36.553 1.00 19.99 108 ARG B CA 1
ATOM 1979 C C . ARG B 1 108 ? 20.662 -47.729 37.929 1.00 20.95 108 ARG B C 1
ATOM 1980 O O . ARG B 1 108 ? 21.836 -48.048 38.242 1.00 21.22 108 ARG B O 1
ATOM 1988 N N . ASP B 1 109 ? 19.825 -47.025 38.706 1.00 21.29 109 ASP B N 1
ATOM 1989 C CA . ASP B 1 109 ? 20.079 -46.584 40.109 1.00 21.98 109 ASP B CA 1
ATOM 1990 C C . ASP B 1 109 ? 21.127 -45.463 40.140 1.00 22.23 109 ASP B C 1
ATOM 1991 O O . ASP B 1 109 ? 21.763 -45.290 41.191 1.00 21.88 109 ASP B O 1
ATOM 1996 N N . VAL B 1 110 ? 21.285 -44.725 39.038 1.00 22.51 110 VAL B N 1
ATOM 1997 C CA . VAL B 1 110 ? 22.155 -43.518 38.931 1.00 22.31 110 VAL B CA 1
ATOM 1998 C C . VAL B 1 110 ? 21.254 -42.297 38.724 1.00 21.97 110 VAL B C 1
ATOM 1999 O O . VAL B 1 110 ? 20.542 -42.256 37.711 1.00 21.41 110 VAL B O 1
ATOM 2003 N N . ARG B 1 111 ? 21.277 -41.352 39.665 1.00 21.71 111 ARG B N 1
ATOM 2004 C CA . ARG B 1 111 ? 20.580 -40.050 39.546 1.00 21.59 111 ARG B CA 1
ATOM 2005 C C . ARG B 1 111 ? 21.283 -39.262 38.437 1.00 22.18 111 ARG B C 1
ATOM 2006 O O . ARG B 1 111 ? 22.495 -39.007 38.576 1.00 22.85 111 ARG B O 1
ATOM 2008 N N . TRP B 1 112 ? 20.568 -38.952 37.351 1.00 22.17 112 TRP B N 1
ATOM 2009 C CA . TRP B 1 112 ? 21.077 -38.133 36.219 1.00 21.39 112 TRP B CA 1
ATOM 2010 C C . TRP B 1 112 ? 19.964 -37.233 35.680 1.00 22.06 112 TRP B C 1
ATOM 2011 O O . TRP B 1 112 ? 18.781 -37.543 35.920 1.00 21.45 112 TRP B O 1
ATOM 2022 N N . GLU B 1 113 ? 20.342 -36.144 35.007 1.00 22.58 113 GLU B N 1
ATOM 2023 C CA . GLU B 1 113 ? 19.401 -35.149 34.427 1.00 23.55 113 GLU B CA 1
ATOM 2024 C C . GLU B 1 113 ? 19.935 -34.753 33.051 1.00 22.59 113 GLU B C 1
ATOM 2025 O O . GLU B 1 113 ? 21.141 -34.595 32.883 1.00 21.65 113 GLU B O 1
ATOM 2031 N N . PRO B 1 114 ? 19.077 -34.610 32.015 1.00 21.94 114 PRO B N 1
ATOM 2032 C CA . PRO B 1 114 ? 19.540 -34.254 30.675 1.00 21.87 114 PRO B CA 1
ATOM 2033 C C . PRO B 1 114 ? 20.199 -32.870 30.631 1.00 21.93 114 PRO B C 1
ATOM 2034 O O . PRO B 1 114 ? 19.670 -31.947 31.230 1.00 21.30 114 PRO B O 1
ATOM 2038 N N . GLY B 1 115 ? 21.339 -32.771 29.941 1.00 22.31 115 GLY B N 1
ATOM 2039 C CA . GLY B 1 115 ? 22.102 -31.520 29.781 1.00 22.77 115 GLY B CA 1
ATOM 2040 C C . GLY B 1 115 ? 21.377 -30.561 28.859 1.00 23.14 115 GLY B C 1
ATOM 2041 O O . GLY B 1 115 ? 20.527 -31.035 28.087 1.00 23.16 115 GLY B O 1
ATOM 2042 N N . SER B 1 116 ? 21.692 -29.265 28.957 1.00 24.12 116 SER B N 1
ATOM 2043 C CA . SER B 1 116 ? 21.227 -28.175 28.054 1.00 24.38 116 SER B CA 1
ATOM 2044 C C . SER B 1 116 ? 21.497 -28.530 26.588 1.00 24.73 116 SER B C 1
ATOM 2045 O O . SER B 1 116 ? 20.650 -28.205 25.743 1.00 25.07 116 SER B O 1
ATOM 2048 N N . ALA B 1 117 ? 22.651 -29.139 26.303 1.00 25.05 117 ALA B N 1
ATOM 2049 C CA . ALA B 1 117 ? 23.156 -29.403 24.936 1.00 25.71 117 ALA B CA 1
ATOM 2050 C C . ALA B 1 117 ? 22.743 -30.809 24.488 1.00 26.01 117 ALA B C 1
ATOM 2051 O O . ALA B 1 117 ? 23.508 -31.766 24.729 1.00 28.10 117 ALA B O 1
ATOM 2053 N N . GLY B 1 118 ? 21.570 -30.930 23.866 1.00 24.74 118 GLY B N 1
ATOM 2054 C CA . GLY B 1 118 ? 21.104 -32.182 23.239 1.00 23.95 118 GLY B CA 1
ATOM 2055 C C . GLY B 1 118 ? 20.516 -33.182 24.226 1.00 22.86 118 GLY B C 1
ATOM 2056 O O . GLY B 1 118 ? 20.053 -34.237 23.754 1.00 24.71 118 GLY B O 1
ATOM 2057 N N . GLY B 1 119 ? 20.519 -32.887 25.530 1.00 20.88 119 GLY B N 1
ATOM 2058 C CA . GLY B 1 119 ? 19.957 -33.773 26.570 1.00 20.48 119 GLY B CA 1
ATOM 2059 C C . GLY B 1 119 ? 20.969 -34.783 27.097 1.00 20.36 119 GLY B C 1
ATOM 2060 O O . GLY B 1 119 ? 20.549 -35.726 27.811 1.00 20.34 119 GLY B O 1
ATOM 2061 N N . VAL B 1 120 ? 22.258 -34.606 26.790 1.00 19.58 120 VAL B N 1
ATOM 2062 C CA . VAL B 1 120 ? 23.321 -35.586 27.162 1.00 19.67 120 VAL B CA 1
ATOM 2063 C C . VAL B 1 120 ? 23.290 -35.769 28.678 1.00 19.07 120 VAL B C 1
ATOM 2064 O O . VAL B 1 120 ? 23.136 -34.796 29.414 1.00 18.84 120 VAL B O 1
ATOM 2068 N N . PRO B 1 121 ? 23.411 -37.014 29.192 1.00 18.24 121 PRO B N 1
ATOM 2069 C CA . PRO B 1 121 ? 23.348 -37.260 30.634 1.00 18.40 121 PRO B CA 1
ATOM 2070 C C . PRO B 1 121 ? 24.366 -36.479 31.486 1.00 18.64 121 PRO B C 1
ATOM 2071 O O . PRO B 1 121 ? 25.566 -36.629 31.300 1.00 18.31 121 PRO B O 1
ATOM 2075 N N . VAL B 1 122 ? 23.850 -35.662 32.404 1.00 19.01 122 VAL B N 1
ATOM 2076 C CA . VAL B 1 122 ? 24.632 -34.949 33.453 1.00 20.04 122 VAL B CA 1
ATOM 2077 C C . VAL B 1 122 ? 24.292 -35.603 34.795 1.00 21.68 122 VAL B C 1
ATOM 2078 O O . VAL B 1 122 ? 23.094 -35.640 35.167 1.00 21.22 122 VAL B O 1
ATOM 2082 N N . MET B 1 123 ? 25.319 -36.111 35.478 1.00 24.04 123 MET B N 1
ATOM 2083 C CA . MET B 1 123 ? 25.205 -36.869 36.746 1.00 26.07 123 MET B CA 1
ATOM 2084 C C . MET B 1 123 ? 25.590 -35.939 37.896 1.00 27.64 123 MET B C 1
ATOM 2085 O O . MET B 1 123 ? 26.683 -36.117 38.479 1.00 28.07 123 MET B O 1
ATOM 2090 N N . SER B 1 124 ? 24.724 -34.974 38.203 1.00 29.75 124 SER B N 1
ATOM 2091 C CA . SER B 1 124 ? 24.827 -34.132 39.424 1.00 31.21 124 SER B CA 1
ATOM 2092 C C . SER B 1 124 ? 24.700 -35.046 40.655 1.00 31.04 124 SER B C 1
ATOM 2093 O O . SER B 1 124 ? 24.017 -36.094 40.554 1.00 32.04 124 SER B O 1
ATOM 2096 N N . ALA B 1 125 ? 25.374 -34.680 41.748 1.00 30.00 125 ALA B N 1
ATOM 2097 C CA . ALA B 1 125 ? 25.491 -35.427 43.027 1.00 29.66 125 ALA B CA 1
ATOM 2098 C C . ALA B 1 125 ? 26.710 -36.368 43.015 1.00 28.74 125 ALA B C 1
ATOM 2099 O O . ALA B 1 125 ? 27.236 -36.651 44.122 1.00 28.89 125 ALA B O 1
ATOM 2101 N N . ASP B 1 126 ? 27.167 -36.808 41.833 1.00 27.28 126 ASP B N 1
ATOM 2102 C CA . ASP B 1 126 ? 28.304 -37.757 41.671 1.00 26.28 126 ASP B CA 1
ATOM 2103 C C . ASP B 1 126 ? 29.572 -37.049 41.162 1.00 24.54 126 ASP B C 1
ATOM 2104 O O . ASP B 1 126 ? 30.601 -37.742 41.025 1.00 24.14 126 ASP B O 1
ATOM 2109 N N . VAL B 1 127 ? 29.524 -35.741 40.888 1.00 22.69 127 VAL B N 1
ATOM 2110 C CA . VAL B 1 127 ? 30.624 -35.022 40.178 1.00 21.71 127 VAL B CA 1
ATOM 2111 C C . VAL B 1 127 ? 31.112 -33.818 40.987 1.00 20.59 127 VAL B C 1
ATOM 2112 O O . VAL B 1 127 ? 30.354 -33.285 41.810 1.00 20.49 127 VAL B O 1
ATOM 2116 N N . VAL B 1 128 ? 32.352 -33.419 40.709 1.00 19.62 128 VAL B N 1
ATOM 2117 C CA . VAL B 1 128 ? 33.009 -32.173 41.195 1.00 19.02 128 VAL B CA 1
ATOM 2118 C C . VAL B 1 128 ? 32.960 -31.128 40.066 1.00 18.60 128 VAL B C 1
ATOM 2119 O O . VAL B 1 128 ? 33.291 -29.951 40.318 1.00 18.72 128 VAL B O 1
ATOM 2123 N N . ALA B 1 129 ? 32.553 -31.540 38.859 1.00 17.72 129 ALA B N 1
ATOM 2124 C CA . ALA B 1 129 ? 32.331 -30.664 37.683 1.00 17.25 129 ALA B CA 1
ATOM 2125 C C . ALA B 1 129 ? 31.742 -31.483 36.532 1.00 16.92 129 ALA B C 1
ATOM 2126 O O . ALA B 1 129 ? 31.777 -32.734 36.598 1.00 16.45 129 ALA B O 1
ATOM 2128 N N . HIS B 1 130 ? 31.223 -30.789 35.516 1.00 16.71 130 HIS B N 1
ATOM 2129 C CA . HIS B 1 130 ? 30.760 -31.391 34.241 1.00 16.90 130 HIS B CA 1
ATOM 2130 C C . HIS B 1 130 ? 30.963 -30.397 33.099 1.00 16.55 130 HIS B C 1
ATOM 2131 O O . HIS B 1 130 ? 30.938 -29.173 33.349 1.00 16.24 130 HIS B O 1
ATOM 2138 N N . ALA B 1 131 ? 31.187 -30.937 31.904 1.00 16.43 131 ALA B N 1
ATOM 2139 C CA . ALA B 1 131 ? 31.304 -30.205 30.628 1.00 16.94 131 ALA B CA 1
ATOM 2140 C C . ALA B 1 131 ? 30.374 -30.861 29.611 1.00 17.51 131 ALA B C 1
ATOM 2141 O O . ALA B 1 131 ? 30.270 -32.102 29.610 1.00 17.41 131 ALA B O 1
ATOM 2143 N N . GLU B 1 132 ? 29.700 -30.052 28.800 1.00 18.14 132 GLU B N 1
ATOM 2144 C CA . GLU B 1 132 ? 28.871 -30.533 27.671 1.00 18.40 132 GLU B CA 1
ATOM 2145 C C . GLU B 1 132 ? 29.529 -30.026 26.394 1.00 18.59 132 GLU B C 1
ATOM 2146 O O . GLU B 1 132 ? 29.882 -28.834 26.351 1.00 18.28 132 GLU B O 1
ATOM 2152 N N . CYS B 1 133 ? 29.747 -30.930 25.441 1.00 19.24 133 CYS B N 1
ATOM 2153 C CA . CYS B 1 133 ? 30.630 -30.717 24.273 1.00 20.08 133 CYS B CA 1
ATOM 2154 C C . CYS B 1 133 ? 29.903 -31.094 22.986 1.00 20.77 133 CYS B C 1
ATOM 2155 O O . CYS B 1 133 ? 29.178 -32.102 22.975 1.00 20.27 133 CYS B O 1
ATOM 2158 N N . ARG B 1 134 ? 30.101 -30.272 21.961 1.00 22.19 134 ARG B N 1
ATOM 2159 C CA . ARG B 1 134 ? 29.834 -30.592 20.543 1.00 23.53 134 ARG B CA 1
ATOM 2160 C C . ARG B 1 134 ? 31.071 -31.337 20.029 1.00 22.10 134 ARG B C 1
ATOM 2161 O O . ARG B 1 134 ? 32.195 -30.916 20.369 1.00 21.68 134 ARG B O 1
ATOM 2169 N N . VAL B 1 135 ? 30.879 -32.428 19.286 1.00 20.81 135 VAL B N 1
ATOM 2170 C CA . VAL B 1 135 ? 31.979 -33.155 18.588 1.00 19.58 135 VAL B CA 1
ATOM 2171 C C . VAL B 1 135 ? 32.548 -32.217 17.516 1.00 19.26 135 VAL B C 1
ATOM 2172 O O . VAL B 1 135 ? 31.857 -31.983 16.509 1.00 19.67 135 VAL B O 1
ATOM 2176 N N . ALA B 1 136 ? 33.752 -31.687 17.748 1.00 18.98 136 ALA B N 1
ATOM 2177 C CA . ALA B 1 136 ? 34.473 -30.765 16.839 1.00 18.58 136 ALA B CA 1
ATOM 2178 C C . ALA B 1 136 ? 35.292 -31.571 15.821 1.00 18.16 136 ALA B C 1
ATOM 2179 O O . ALA B 1 136 ? 35.385 -31.144 14.663 1.00 18.36 136 ALA B O 1
ATOM 2181 N N . ALA B 1 137 ? 35.876 -32.691 16.236 1.00 18.04 137 ALA B N 1
ATOM 2182 C CA . ALA B 1 137 ? 36.655 -33.584 15.350 1.00 18.40 137 ALA B CA 1
ATOM 2183 C C . ALA B 1 137 ? 36.853 -34.947 16.016 1.00 18.50 137 ALA B C 1
ATOM 2184 O O . ALA B 1 137 ? 36.829 -35.025 17.265 1.00 18.40 137 ALA B O 1
ATOM 2186 N N . ALA B 1 138 ? 37.039 -35.974 15.190 1.00 18.47 138 ALA B N 1
ATOM 2187 C CA . ALA B 1 138 ? 37.341 -37.358 15.609 1.00 18.50 138 ALA B CA 1
ATOM 2188 C C . ALA B 1 138 ? 38.497 -37.887 14.759 1.00 18.90 138 ALA B C 1
ATOM 2189 O O . ALA B 1 138 ? 38.480 -37.671 13.525 1.00 18.43 138 ALA B O 1
ATOM 2191 N N . LEU B 1 139 ? 39.467 -38.530 15.416 1.00 19.35 139 LEU B N 1
ATOM 2192 C CA . LEU B 1 139 ? 40.662 -39.153 14.789 1.00 19.79 139 LEU B CA 1
ATOM 2193 C C . LEU B 1 139 ? 40.877 -40.530 15.406 1.00 19.09 139 LEU B C 1
ATOM 2194 O O . LEU B 1 139 ? 40.799 -40.638 16.645 1.00 18.28 139 LEU B O 1
ATOM 2199 N N . ASP B 1 140 ? 41.169 -41.514 14.557 1.00 18.93 140 ASP B N 1
ATOM 2200 C CA . ASP B 1 140 ? 41.660 -42.853 14.958 1.00 18.75 140 ASP B CA 1
ATOM 2201 C C . ASP B 1 140 ? 43.170 -42.747 15.198 1.00 17.83 140 ASP B C 1
ATOM 2202 O O . ASP B 1 140 ? 43.876 -42.200 14.328 1.00 17.49 140 ASP B O 1
ATOM 2207 N N . ALA B 1 141 ? 43.621 -43.230 16.356 1.00 16.92 141 ALA B N 1
ATOM 2208 C CA . ALA B 1 141 ? 45.042 -43.341 16.750 1.00 16.71 141 ALA B CA 1
ATOM 2209 C C . ALA B 1 141 ? 45.241 -44.695 17.431 1.00 16.23 141 ALA B C 1
ATOM 2210 O O . ALA B 1 141 ? 44.831 -44.829 18.600 1.00 16.00 141 ALA B O 1
ATOM 2212 N N . GLY B 1 142 ? 45.824 -45.662 16.711 1.00 15.77 142 GLY B N 1
ATOM 2213 C CA . GLY B 1 142 ? 45.929 -47.061 17.159 1.00 15.01 142 GLY B CA 1
ATOM 2214 C C . GLY B 1 142 ? 44.553 -47.633 17.449 1.00 14.57 142 GLY B C 1
ATOM 2215 O O . GLY B 1 142 ? 43.662 -47.466 16.588 1.00 14.45 142 GLY B O 1
ATOM 2216 N N . ASP B 1 143 ? 44.367 -48.240 18.626 1.00 13.85 143 ASP B N 1
ATOM 2217 C CA . ASP B 1 143 ? 43.136 -49.000 18.976 1.00 13.79 143 ASP B CA 1
ATOM 2218 C C . ASP B 1 143 ? 42.094 -48.073 19.632 1.00 13.22 143 ASP B C 1
ATOM 2219 O O . ASP B 1 143 ? 41.072 -48.595 20.088 1.00 13.38 143 ASP B O 1
ATOM 2224 N N . HIS B 1 144 ? 42.316 -46.755 19.670 1.00 12.60 144 HIS B N 1
ATOM 2225 C CA . HIS B 1 144 ? 41.339 -45.758 20.192 1.00 12.18 144 HIS B CA 1
ATOM 2226 C C . HIS B 1 144 ? 40.980 -44.742 19.109 1.00 12.18 144 HIS B C 1
ATOM 2227 O O . HIS B 1 144 ? 41.740 -44.611 18.134 1.00 12.23 144 HIS B O 1
ATOM 2234 N N . THR B 1 145 ? 39.871 -44.028 19.312 1.00 12.15 145 THR B N 1
ATOM 2235 C CA . THR B 1 145 ? 39.522 -42.766 18.612 1.00 11.99 145 THR B CA 1
ATOM 2236 C C . THR B 1 145 ? 39.668 -41.610 19.612 1.00 12.24 145 THR B C 1
ATOM 2237 O O . THR B 1 145 ? 39.152 -41.743 20.739 1.00 11.88 145 THR B O 1
ATOM 2241 N N . ILE B 1 146 ? 40.403 -40.555 19.229 1.00 12.75 146 ILE B N 1
ATOM 2242 C CA . ILE B 1 146 ? 40.503 -39.257 19.965 1.00 12.99 146 ILE B CA 1
ATOM 2243 C C . ILE B 1 146 ? 39.345 -38.375 19.495 1.00 13.56 146 ILE B C 1
ATOM 2244 O O . ILE B 1 146 ? 39.345 -38.008 18.301 1.00 13.99 146 ILE B O 1
ATOM 2249 N N . VAL B 1 147 ? 38.423 -38.036 20.399 1.00 13.93 147 VAL B N 1
ATOM 2250 C CA . VAL B 1 147 ? 37.273 -37.126 20.134 1.00 14.36 147 VAL B CA 1
ATOM 2251 C C . VAL B 1 147 ? 37.607 -35.750 20.715 1.00 14.56 147 VAL B C 1
ATOM 2252 O O . VAL B 1 147 ? 37.869 -35.656 21.926 1.00 14.20 147 VAL B O 1
ATOM 2256 N N . ILE B 1 148 ? 37.567 -34.724 19.870 1.00 15.18 148 ILE B N 1
ATOM 2257 C CA . ILE B 1 148 ? 37.771 -33.307 20.275 1.00 15.77 148 ILE B CA 1
ATOM 2258 C C . ILE B 1 148 ? 36.390 -32.694 20.506 1.00 15.98 148 ILE B C 1
ATOM 2259 O O . ILE B 1 148 ? 35.585 -32.648 19.553 1.00 15.95 148 ILE B O 1
ATOM 2264 N N . GLY B 1 149 ? 36.129 -32.314 21.758 1.00 16.16 149 GLY B N 1
ATOM 2265 C CA . GLY B 1 149 ? 34.875 -31.694 22.211 1.00 16.10 149 GLY B CA 1
ATOM 2266 C C . GLY B 1 149 ? 35.043 -30.194 22.350 1.00 16.14 149 GLY B C 1
ATOM 2267 O O . GLY B 1 149 ? 35.949 -29.772 23.101 1.00 15.97 149 GLY B O 1
ATOM 2268 N N . ALA B 1 150 ? 34.236 -29.422 21.617 1.00 15.85 150 ALA B N 1
ATOM 2269 C CA . ALA B 1 150 ? 34.090 -27.960 21.787 1.00 15.80 150 ALA B CA 1
ATOM 2270 C C . ALA B 1 150 ? 33.080 -27.722 22.914 1.00 15.69 150 ALA B C 1
ATOM 2271 O O . ALA B 1 150 ? 31.943 -28.168 22.762 1.00 15.50 150 ALA B O 1
ATOM 2273 N N . VAL B 1 151 ? 33.491 -27.068 24.005 1.00 16.12 151 VAL B N 1
ATOM 2274 C CA . VAL B 1 151 ? 32.705 -26.963 25.275 1.00 16.74 151 VAL B CA 1
ATOM 2275 C C . VAL B 1 151 ? 31.607 -25.899 25.105 1.00 17.13 151 VAL B C 1
ATOM 2276 O O . VAL B 1 151 ? 31.963 -24.704 24.971 1.00 16.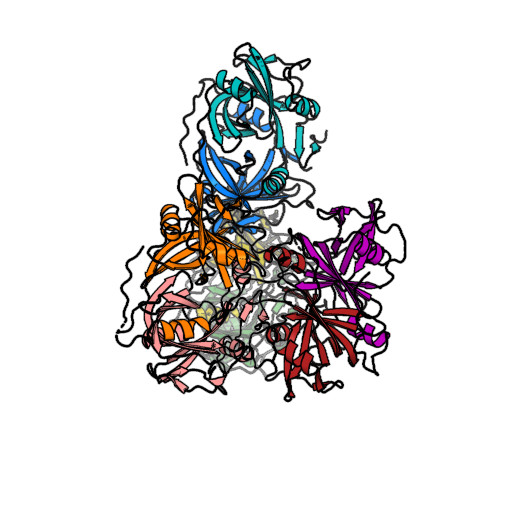78 151 VAL B O 1
ATOM 2280 N N . VAL B 1 152 ? 30.330 -26.315 25.140 1.00 17.67 152 VAL B N 1
ATOM 2281 C CA . VAL B 1 152 ? 29.137 -25.441 24.889 1.00 18.21 152 VAL B CA 1
ATOM 2282 C C . VAL B 1 152 ? 28.368 -25.151 26.188 1.00 18.42 152 VAL B C 1
ATOM 2283 O O . VAL B 1 152 ? 27.486 -24.277 26.140 1.00 19.45 152 VAL B O 1
ATOM 2287 N N . ALA B 1 153 ? 28.660 -25.831 27.301 1.00 18.44 153 ALA B N 1
ATOM 2288 C CA . ALA B 1 153 ? 27.985 -25.593 28.602 1.00 18.06 153 ALA B CA 1
ATOM 2289 C C . ALA B 1 153 ? 28.703 -26.331 29.733 1.00 17.69 153 ALA B C 1
ATOM 2290 O O . ALA B 1 153 ? 29.548 -27.182 29.439 1.00 17.61 153 ALA B O 1
ATOM 2292 N N . GLY B 1 154 ? 28.351 -26.002 30.979 1.00 17.99 154 GLY B N 1
ATOM 2293 C CA . GLY B 1 154 ? 28.767 -26.725 32.195 1.00 18.62 154 GLY B CA 1
ATOM 2294 C C . GLY B 1 154 ? 29.407 -25.808 33.217 1.00 19.14 154 GLY B C 1
ATOM 2295 O O . GLY B 1 154 ? 29.378 -24.589 33.021 1.00 19.63 154 GLY B O 1
ATOM 2296 N N . GLY B 1 155 ? 29.982 -26.385 34.271 1.00 20.21 155 GLY B N 1
ATOM 2297 C CA . GLY B 1 155 ? 30.628 -25.639 35.367 1.00 20.92 155 GLY B CA 1
ATOM 2298 C C . GLY B 1 155 ? 31.057 -26.568 36.498 1.00 21.88 155 GLY B C 1
ATOM 2299 O O . GLY B 1 155 ? 30.847 -27.779 36.427 1.00 21.33 155 GLY B O 1
ATOM 2300 N N . PRO B 1 156 ? 31.673 -26.021 37.569 1.00 22.81 156 PRO B N 1
ATOM 2301 C CA . PRO B 1 156 ? 32.154 -26.823 38.690 1.00 24.03 156 PRO B CA 1
ATOM 2302 C C . PRO B 1 156 ? 31.120 -26.999 39.809 1.00 25.60 156 PRO B C 1
ATOM 2303 O O . PRO B 1 156 ? 30.038 -26.476 39.680 1.00 26.09 156 PRO B O 1
ATOM 2307 N N . ARG B 1 157 ? 31.496 -27.726 40.866 1.00 27.65 157 ARG B N 1
ATOM 2308 C CA . ARG B 1 157 ? 30.739 -27.848 42.141 1.00 28.73 157 ARG B CA 1
ATOM 2309 C C . ARG B 1 157 ? 31.686 -27.492 43.286 1.00 27.84 157 ARG B C 1
ATOM 2310 O O . ARG B 1 157 ? 32.238 -28.378 43.940 1.00 27.19 157 ARG B O 1
ATOM 2318 N N . PRO B 1 158 ? 31.905 -26.178 43.544 1.00 26.83 158 PRO B N 1
ATOM 2319 C CA . PRO B 1 158 ? 32.910 -25.716 44.507 1.00 25.77 158 PRO B CA 1
ATOM 2320 C C . PRO B 1 158 ? 32.772 -26.243 45.946 1.00 25.36 158 PRO B C 1
ATOM 2321 O O . PRO B 1 158 ? 33.759 -26.205 46.660 1.00 25.38 158 PRO B O 1
ATOM 2325 N N . GLU B 1 159 ? 31.578 -26.711 46.329 1.00 24.89 159 GLU B N 1
ATOM 2326 C CA . GLU B 1 159 ? 31.268 -27.205 47.702 1.00 24.79 159 GLU B CA 1
ATOM 2327 C C . GLU B 1 159 ? 31.626 -28.693 47.837 1.00 23.42 159 GLU B C 1
ATOM 2328 O O . GLU B 1 159 ? 31.549 -29.203 48.969 1.00 22.98 159 GLU B O 1
ATOM 2334 N N . VAL B 1 160 ? 31.987 -29.360 46.733 1.00 22.30 160 VAL B N 1
ATOM 2335 C CA . VAL B 1 160 ? 32.518 -30.759 46.709 1.00 21.46 160 VAL B CA 1
ATOM 2336 C C . VAL B 1 160 ? 34.013 -30.699 47.021 1.00 20.56 160 VAL B C 1
ATOM 2337 O O . VAL B 1 160 ? 34.768 -30.111 46.255 1.00 20.56 160 VAL B O 1
ATOM 2341 N N . PRO B 1 161 ? 34.483 -31.251 48.164 1.00 20.07 161 PRO B N 1
ATOM 2342 C CA . PRO B 1 161 ? 35.856 -31.018 48.623 1.00 19.90 161 PRO B CA 1
ATOM 2343 C C . PRO B 1 161 ? 36.991 -31.842 47.984 1.00 19.89 161 PRO B C 1
ATOM 2344 O O . PRO B 1 161 ? 38.145 -31.510 48.245 1.00 20.05 161 PRO B O 1
ATOM 2348 N N . SER B 1 162 ? 36.685 -32.854 47.162 1.00 18.82 162 SER B N 1
ATOM 2349 C CA . SER B 1 162 ? 37.712 -33.755 46.571 1.00 18.09 162 SER B CA 1
ATOM 2350 C C . SER B 1 162 ? 37.222 -34.361 45.257 1.00 16.93 162 SER B C 1
ATOM 2351 O O . SER B 1 162 ? 36.036 -34.630 45.098 1.00 16.75 162 SER B O 1
ATOM 2354 N N . PRO B 1 163 ? 38.123 -34.609 44.281 1.00 15.93 163 PRO B N 1
ATOM 2355 C CA . PRO B 1 163 ? 37.787 -35.362 43.078 1.00 15.79 163 PRO B CA 1
ATOM 2356 C C . PRO B 1 163 ? 38.191 -36.830 43.239 1.00 15.77 163 PRO B C 1
ATOM 2357 O O . PRO B 1 163 ? 38.911 -37.112 44.164 1.00 15.81 163 PRO B O 1
ATOM 2361 N N . LEU B 1 164 ? 37.753 -37.712 42.340 1.00 15.98 164 LEU B N 1
ATOM 2362 C CA . LEU B 1 164 ? 38.249 -39.113 42.291 1.00 16.40 164 LEU B CA 1
ATOM 2363 C C . LEU B 1 164 ? 39.588 -39.129 41.554 1.00 17.08 164 LEU B C 1
ATOM 2364 O O . LEU B 1 164 ? 39.668 -38.512 40.470 1.00 17.32 164 LEU B O 1
ATOM 2369 N N . MET B 1 165 ? 40.598 -39.789 42.129 1.00 17.62 165 MET B N 1
ATOM 2370 C CA . MET B 1 165 ? 41.937 -39.952 41.510 1.00 18.27 165 MET B CA 1
ATOM 2371 C C . MET B 1 165 ? 42.360 -41.419 41.551 1.00 16.51 165 MET B C 1
ATOM 2372 O O . MET B 1 165 ? 41.939 -42.142 42.465 1.00 17.01 165 MET B O 1
ATOM 2377 N N . TYR B 1 166 ? 43.172 -41.822 40.578 1.00 14.82 166 TYR B N 1
ATOM 2378 C CA . TYR B 1 166 ? 43.649 -43.209 40.377 1.00 13.90 166 TYR B CA 1
ATOM 2379 C C . TYR B 1 166 ? 45.144 -43.170 40.054 1.00 13.23 166 TYR B C 1
ATOM 2380 O O . TYR B 1 166 ? 45.550 -42.347 39.216 1.00 13.21 166 TYR B O 1
ATOM 2389 N N . TRP B 1 167 ? 45.918 -44.035 40.712 1.00 12.29 167 TRP B N 1
ATOM 2390 C CA . TRP B 1 167 ? 47.388 -44.151 40.562 1.00 12.11 167 TRP B CA 1
ATOM 2391 C C . TRP B 1 167 ? 47.844 -45.538 41.037 1.00 12.19 167 TRP B C 1
ATOM 2392 O O . TRP B 1 167 ? 47.403 -45.969 42.140 1.00 11.87 167 TRP B O 1
ATOM 2403 N N . ARG B 1 168 ? 48.665 -46.212 40.223 1.00 12.02 168 ARG B N 1
ATOM 2404 C CA . ARG B 1 168 ? 49.253 -47.541 40.532 1.00 12.28 168 ARG B CA 1
ATOM 2405 C C . ARG B 1 168 ? 48.186 -48.448 41.165 1.00 12.74 168 ARG B C 1
ATOM 2406 O O . ARG B 1 168 ? 48.365 -48.871 42.329 1.00 12.62 168 ARG B O 1
ATOM 2414 N N . ARG B 1 169 ? 47.104 -48.704 40.419 1.00 13.40 169 ARG B N 1
ATOM 2415 C CA . ARG B 1 169 ? 46.060 -49.724 40.700 1.00 13.82 169 ARG B CA 1
ATOM 2416 C C . ARG B 1 169 ? 45.306 -49.421 42.000 1.00 14.16 169 ARG B C 1
ATOM 2417 O O . ARG B 1 169 ? 44.678 -50.350 42.534 1.00 14.86 169 ARG B O 1
ATOM 2425 N N . SER B 1 170 ? 45.325 -48.174 42.471 1.00 14.48 170 SER B N 1
ATOM 2426 C CA . SER B 1 170 ? 44.590 -47.728 43.682 1.00 15.14 170 SER B CA 1
ATOM 2427 C C . SER B 1 170 ? 43.815 -46.440 43.389 1.00 16.11 170 SER B C 1
ATOM 2428 O O . SER B 1 170 ? 44.391 -45.537 42.757 1.00 16.25 170 SER B O 1
ATOM 2431 N N . TYR B 1 171 ? 42.569 -46.357 43.859 1.00 16.98 171 TYR B N 1
ATOM 2432 C CA . TYR B 1 171 ? 41.833 -45.081 44.019 1.00 18.12 171 TYR B CA 1
ATOM 2433 C C . TYR B 1 171 ? 42.411 -44.342 45.233 1.00 19.99 171 TYR B C 1
ATOM 2434 O O . TYR B 1 171 ? 42.771 -45.003 46.226 1.00 19.34 171 TYR B O 1
ATOM 2443 N N . ALA B 1 172 ? 42.520 -43.014 45.131 1.00 23.03 172 ALA B N 1
ATOM 2444 C CA . ALA B 1 172 ? 42.945 -42.100 46.218 1.00 26.13 172 ALA B CA 1
ATOM 2445 C C . ALA B 1 172 ? 41.809 -41.944 47.231 1.00 28.98 172 ALA B C 1
ATOM 2446 O O . ALA B 1 172 ? 40.774 -41.378 46.845 1.00 31.45 172 ALA B O 1
ATOM 2448 N N . ARG B 1 173 ? 42.010 -42.416 48.467 1.00 32.28 173 ARG B N 1
ATOM 2449 C CA . ARG B 1 173 ? 41.072 -42.235 49.610 1.00 35.50 173 ARG B CA 1
ATOM 2450 C C . ARG B 1 173 ? 41.564 -41.043 50.444 1.00 37.09 173 ARG B C 1
ATOM 2451 O O . ARG B 1 173 ? 42.664 -41.143 51.023 1.00 35.17 173 ARG B O 1
ATOM 2459 N N . TRP B 1 174 ? 40.788 -39.953 50.485 1.00 40.09 174 TRP B N 1
ATOM 2460 C CA . TRP B 1 174 ? 41.126 -38.695 51.206 1.00 42.00 174 TRP B CA 1
ATOM 2461 C C . TRP B 1 174 ? 40.543 -38.757 52.616 1.00 45.34 174 TRP B C 1
ATOM 2462 O O . TRP B 1 174 ? 39.529 -39.424 52.826 1.00 44.81 174 TRP B O 1
ATOM 2473 N N . PRO B 1 175 ? 41.147 -38.061 53.614 1.00 48.67 175 PRO B N 1
ATOM 2474 C CA . PRO B 1 175 ? 40.671 -38.119 55.001 1.00 49.19 175 PRO B CA 1
ATOM 2475 C C . PRO B 1 175 ? 39.254 -37.553 55.189 1.00 48.54 175 PRO B C 1
ATOM 2476 O O . PRO B 1 175 ? 39.004 -36.373 54.954 1.00 48.65 175 PRO B O 1
ATOM 2480 N N . PRO C 1 5 ? 62.070 49.459 -2.902 1.00 22.07 5 PRO C N 1
ATOM 2481 C CA . PRO C 1 5 ? 60.928 48.565 -2.691 1.00 22.02 5 PRO C CA 1
ATOM 2482 C C . PRO C 1 5 ? 59.750 48.902 -3.617 1.00 22.16 5 PRO C C 1
ATOM 2483 O O . PRO C 1 5 ? 59.750 49.977 -4.196 1.00 23.24 5 PRO C O 1
ATOM 2487 N N . LEU C 1 6 ? 58.785 47.985 -3.736 1.00 21.75 6 LEU C N 1
ATOM 2488 C CA . LEU C 1 6 ? 57.603 48.128 -4.629 1.00 21.45 6 LEU C CA 1
ATOM 2489 C C . LEU C 1 6 ? 56.550 49.032 -3.970 1.00 21.37 6 LEU C C 1
ATOM 2490 O O . LEU C 1 6 ? 56.451 49.035 -2.729 1.00 20.68 6 LEU C O 1
ATOM 2495 N N . SER C 1 7 ? 55.825 49.798 -4.791 1.00 21.61 7 SER C N 1
ATOM 2496 C CA . SER C 1 7 ? 54.658 50.630 -4.405 1.00 22.05 7 SER C CA 1
ATOM 2497 C C . SER C 1 7 ? 53.446 49.714 -4.240 1.00 21.91 7 SER C C 1
ATOM 2498 O O . SER C 1 7 ? 53.068 49.080 -5.241 1.00 22.11 7 SER C O 1
ATOM 2501 N N . LEU C 1 8 ? 52.871 49.633 -3.038 1.00 21.93 8 LEU C N 1
ATOM 2502 C CA . LEU C 1 8 ? 51.678 48.782 -2.777 1.00 23.07 8 LEU C CA 1
ATOM 2503 C C . LEU C 1 8 ? 50.458 49.682 -2.593 1.00 23.37 8 LEU C C 1
ATOM 2504 O O . LEU C 1 8 ? 50.323 50.345 -1.567 1.00 23.19 8 LEU C O 1
ATOM 2509 N N . PRO C 1 9 ? 49.546 49.743 -3.591 1.00 23.64 9 PRO C N 1
ATOM 2510 C CA . PRO C 1 9 ? 48.316 50.515 -3.457 1.00 24.82 9 PRO C CA 1
ATOM 2511 C C . PRO C 1 9 ? 47.376 49.811 -2.471 1.00 25.33 9 PRO C C 1
ATOM 2512 O O . PRO C 1 9 ? 47.072 48.648 -2.672 1.00 25.59 9 PRO C O 1
ATOM 2516 N N . LEU C 1 10 ? 46.972 50.529 -1.423 1.00 25.80 10 LEU C N 1
ATOM 2517 C CA . LEU C 1 10 ? 46.130 50.011 -0.318 1.00 26.45 10 LEU C CA 1
ATOM 2518 C C . LEU C 1 10 ? 44.730 50.631 -0.393 1.00 27.42 10 LEU C C 1
ATOM 2519 O O . LEU C 1 10 ? 44.632 51.864 -0.502 1.00 25.49 10 LEU C O 1
ATOM 2524 N N . ASP C 1 11 ? 43.695 49.788 -0.332 1.00 29.73 11 ASP C N 1
ATOM 2525 C CA . ASP C 1 11 ? 42.277 50.205 -0.207 1.00 31.94 11 ASP C CA 1
ATOM 2526 C C . ASP C 1 11 ? 41.979 50.459 1.274 1.00 32.69 11 ASP C C 1
ATOM 2527 O O . ASP C 1 11 ? 41.680 49.496 1.994 1.00 32.95 11 ASP C O 1
ATOM 2532 N N . LEU C 1 12 ? 42.065 51.718 1.705 1.00 34.96 12 LEU C N 1
ATOM 2533 C CA . LEU C 1 12 ? 41.653 52.168 3.060 1.00 37.42 12 LEU C CA 1
ATOM 2534 C C . LEU C 1 12 ? 40.216 52.696 2.980 1.00 41.01 12 LEU C C 1
ATOM 2535 O O . LEU C 1 12 ? 39.798 53.111 1.882 1.00 43.36 12 LEU C O 1
ATOM 2540 N N . ALA C 1 13 ? 39.480 52.627 4.091 1.00 44.47 13 ALA C N 1
ATOM 2541 C CA . ALA C 1 13 ? 38.068 53.058 4.214 1.00 46.17 13 ALA C CA 1
ATOM 2542 C C . ALA C 1 13 ? 37.967 54.110 5.315 1.00 47.34 13 ALA C C 1
ATOM 2543 O O . ALA C 1 13 ? 38.791 54.112 6.225 1.00 47.79 13 ALA C O 1
ATOM 2545 N N . PRO C 1 14 ? 36.964 55.022 5.277 1.00 47.27 14 PRO C N 1
ATOM 2546 C CA . PRO C 1 14 ? 36.916 56.168 6.191 1.00 44.94 14 PRO C CA 1
ATOM 2547 C C . PRO C 1 14 ? 37.105 55.867 7.690 1.00 41.40 14 PRO C C 1
ATOM 2548 O O . PRO C 1 14 ? 37.860 56.585 8.322 1.00 42.64 14 PRO C O 1
ATOM 2552 N N . GLY C 1 15 ? 36.451 54.826 8.219 1.00 36.27 15 GLY C N 1
ATOM 2553 C CA . GLY C 1 15 ? 36.247 54.641 9.672 1.00 33.34 15 GLY C CA 1
ATOM 2554 C C . GLY C 1 15 ? 37.310 53.785 10.348 1.00 30.59 15 GLY C C 1
ATOM 2555 O O . GLY C 1 15 ? 36.930 52.967 11.211 1.00 30.24 15 GLY C O 1
ATOM 2556 N N . LEU C 1 16 ? 38.592 53.978 10.019 1.00 27.29 16 LEU C N 1
ATOM 2557 C CA . LEU C 1 16 ? 39.714 53.186 10.596 1.00 25.86 16 LEU C CA 1
ATOM 2558 C C . LEU C 1 16 ? 39.863 53.547 12.075 1.00 24.78 16 LEU C C 1
ATOM 2559 O O . LEU C 1 16 ? 39.450 54.651 12.450 1.00 24.77 16 LEU C O 1
ATOM 2564 N N . VAL C 1 17 ? 40.438 52.647 12.874 1.00 23.85 17 VAL C N 1
ATOM 2565 C CA . VAL C 1 17 ? 40.629 52.851 14.340 1.00 23.39 17 VAL C CA 1
ATOM 2566 C C . VAL C 1 17 ? 41.814 53.794 14.549 1.00 23.96 17 VAL C C 1
ATOM 2567 O O . VAL C 1 17 ? 42.671 53.873 13.649 1.00 23.27 17 VAL C O 1
ATOM 2571 N N . ASP C 1 18 ? 41.852 54.470 15.702 1.00 25.15 18 ASP C N 1
ATOM 2572 C CA . ASP C 1 18 ? 42.994 55.316 16.142 1.00 26.11 18 ASP C CA 1
ATOM 2573 C C . ASP C 1 18 ? 44.158 54.405 16.555 1.00 25.46 18 ASP C C 1
ATOM 2574 O O . ASP C 1 18 ? 43.941 53.185 16.652 1.00 25.77 18 ASP C O 1
ATOM 2579 N N . GLY C 1 19 ? 45.343 54.987 16.770 1.00 25.29 19 GLY C N 1
ATOM 2580 C CA . GLY C 1 19 ? 46.558 54.292 17.237 0.50 25.46 19 GLY C CA 1
ATOM 2581 C C . GLY C 1 19 ? 46.309 53.528 18.527 1.00 26.09 19 GLY C C 1
ATOM 2582 O O . GLY C 1 19 ? 46.573 52.313 18.542 1.00 27.75 19 GLY C O 1
ATOM 2583 N N . ASP C 1 20 ? 45.817 54.211 19.567 1.00 26.25 20 ASP C N 1
ATOM 2584 C CA . ASP C 1 20 ? 45.478 53.632 20.899 1.00 27.03 20 ASP C CA 1
ATOM 2585 C C . ASP C 1 20 ? 44.768 52.281 20.740 1.00 25.45 20 ASP C C 1
ATOM 2586 O O . ASP C 1 20 ? 45.225 51.292 21.354 1.00 24.86 20 ASP C O 1
ATOM 2591 N N . THR C 1 21 ? 43.669 52.267 19.981 1.00 23.32 21 THR C N 1
ATOM 2592 C CA . THR C 1 21 ? 42.810 51.082 19.733 1.00 22.10 21 THR C CA 1
ATOM 2593 C C . THR C 1 21 ? 43.644 49.995 19.043 1.00 20.63 21 THR C C 1
ATOM 2594 O O . THR C 1 21 ? 43.577 48.836 19.496 1.00 20.01 21 THR C O 1
ATOM 2598 N N . PHE C 1 22 ? 44.411 50.366 18.010 1.00 19.14 22 PHE C N 1
ATOM 2599 C CA . PHE C 1 22 ? 45.237 49.440 17.189 1.00 18.37 22 PHE C CA 1
ATOM 2600 C C . PHE C 1 22 ? 46.279 48.753 18.077 1.00 17.98 22 PHE C C 1
ATOM 2601 O O . PHE C 1 22 ? 46.379 47.518 18.025 1.00 17.69 22 PHE C O 1
ATOM 2609 N N . LEU C 1 23 ? 47.030 49.532 18.860 1.00 18.29 23 LEU C N 1
ATOM 2610 C CA . LEU C 1 23 ? 48.089 49.029 19.782 1.00 18.48 23 LEU C CA 1
ATOM 2611 C C . LEU C 1 23 ? 47.484 48.044 20.789 1.00 18.59 23 LEU C C 1
ATOM 2612 O O . LEU C 1 23 ? 48.114 46.989 21.034 1.00 18.86 23 LEU C O 1
ATOM 2617 N N . SER C 1 24 ? 46.310 48.359 21.342 1.00 18.46 24 SER C N 1
ATOM 2618 C CA . SER C 1 24 ? 45.634 47.539 22.382 1.00 18.32 24 SER C CA 1
ATOM 2619 C C . SER C 1 24 ? 45.158 46.209 21.774 1.00 18.05 24 SER C C 1
ATOM 2620 O O . SER C 1 24 ? 45.095 45.218 22.525 1.00 19.03 24 SER C O 1
ATOM 2623 N N . ILE C 1 25 ? 44.852 46.174 20.470 1.00 16.95 25 ILE C N 1
ATOM 2624 C CA . ILE C 1 25 ? 44.525 44.920 19.723 1.00 16.34 25 ILE C CA 1
ATOM 2625 C C . ILE C 1 25 ? 45.819 44.128 19.473 1.00 15.73 25 ILE C C 1
ATOM 2626 O O . ILE C 1 25 ? 45.907 42.962 19.914 1.00 15.51 25 ILE C O 1
ATOM 2631 N N . MET C 1 26 ? 46.782 44.735 18.781 1.00 15.14 26 MET C N 1
ATOM 2632 C CA . MET C 1 26 ? 48.005 44.047 18.295 1.00 15.08 26 MET C CA 1
ATOM 2633 C C . MET C 1 26 ? 48.858 43.599 19.484 1.00 14.59 26 MET C C 1
ATOM 2634 O O . MET C 1 26 ? 49.512 42.548 19.370 1.00 14.72 26 MET C O 1
ATOM 2639 N N . GLY C 1 27 ? 48.839 44.355 20.583 1.00 14.18 27 GLY C N 1
ATOM 2640 C CA . GLY C 1 27 ? 49.575 44.011 21.815 1.00 13.82 27 GLY C CA 1
ATOM 2641 C C . GLY C 1 27 ? 49.030 42.746 22.455 1.00 13.51 27 GLY C C 1
ATOM 2642 O O . GLY C 1 27 ? 49.737 42.167 23.288 1.00 13.78 27 GLY C O 1
ATOM 2643 N N . ALA C 1 28 ? 47.816 42.325 22.084 1.00 13.16 28 ALA C N 1
ATOM 2644 C CA . ALA C 1 28 ? 47.178 41.078 22.569 1.00 13.19 28 ALA C CA 1
ATOM 2645 C C . ALA C 1 28 ? 47.552 39.886 21.671 1.00 12.87 28 ALA C C 1
ATOM 2646 O O . ALA C 1 28 ? 47.293 38.752 22.086 1.00 12.49 28 ALA C O 1
ATOM 2648 N N . LEU C 1 29 ? 48.124 40.125 20.488 1.00 12.79 29 LEU C N 1
ATOM 2649 C CA . LEU C 1 29 ? 48.712 39.065 19.623 1.00 13.02 29 LEU C CA 1
ATOM 2650 C C . LEU C 1 29 ? 50.134 38.811 20.111 1.00 12.83 29 LEU C C 1
ATOM 2651 O O . LEU C 1 29 ? 51.014 39.635 19.887 1.00 12.75 29 LEU C O 1
ATOM 2656 N N . PRO C 1 30 ? 50.411 37.695 20.826 1.00 12.79 30 PRO C N 1
ATOM 2657 C CA . PRO C 1 30 ? 51.746 37.455 21.355 1.00 12.76 30 PRO C CA 1
ATOM 2658 C C . PRO C 1 30 ? 52.672 37.113 20.185 1.00 12.72 30 PRO C C 1
ATOM 2659 O O . PRO C 1 30 ? 52.206 36.607 19.186 1.00 12.51 30 PRO C O 1
ATOM 2663 N N . THR C 1 31 ? 53.956 37.408 20.332 1.00 13.17 31 THR C N 1
ATOM 2664 C CA . THR C 1 31 ? 54.941 37.298 19.231 1.00 13.45 31 THR C CA 1
ATOM 2665 C C . THR C 1 31 ? 56.260 36.736 19.768 1.00 13.03 31 THR C C 1
ATOM 2666 O O . THR C 1 31 ? 56.469 36.762 20.995 1.00 12.76 31 THR C O 1
ATOM 2670 N N . GLY C 1 32 ? 57.089 36.210 18.863 1.00 12.91 32 GLY C N 1
ATOM 2671 C CA . GLY C 1 32 ? 58.523 35.962 19.088 1.00 12.56 32 GLY C CA 1
ATOM 2672 C C . GLY C 1 32 ? 59.282 37.271 19.043 1.00 12.33 32 GLY C C 1
ATOM 2673 O O . GLY C 1 32 ? 58.672 38.296 18.712 1.00 12.80 32 GLY C O 1
ATOM 2674 N N . VAL C 1 33 ? 60.562 37.254 19.392 1.00 12.06 33 VAL C N 1
ATOM 2675 C CA . VAL C 1 33 ? 61.463 38.435 19.265 1.00 11.83 33 VAL C CA 1
ATOM 2676 C C . VAL C 1 33 ? 62.697 37.975 18.491 1.00 11.80 33 VAL C C 1
ATOM 2677 O O . VAL C 1 33 ? 63.326 36.990 18.910 1.00 11.11 33 VAL C O 1
ATOM 2681 N N . THR C 1 34 ? 62.986 38.637 17.372 1.00 12.23 34 THR C N 1
ATOM 2682 C CA . THR C 1 34 ? 64.136 38.316 16.492 1.00 12.81 34 THR C CA 1
ATOM 2683 C C . THR C 1 34 ? 65.087 39.510 16.487 1.00 12.95 34 THR C C 1
ATOM 2684 O O . THR C 1 34 ? 64.640 40.616 16.838 1.00 13.10 34 THR C O 1
ATOM 2688 N N . VAL C 1 35 ? 66.342 39.290 16.093 1.00 13.32 35 VAL C N 1
ATOM 2689 C CA . VAL C 1 35 ? 67.256 40.386 15.658 1.00 13.38 35 VAL C CA 1
ATOM 2690 C C . VAL C 1 35 ? 67.506 40.206 14.157 1.00 13.26 35 VAL C C 1
ATOM 2691 O O . VAL C 1 35 ? 68.068 39.174 13.756 1.00 13.33 35 VAL C O 1
ATOM 2695 N N . VAL C 1 36 ? 67.022 41.151 13.353 1.00 13.36 36 VAL C N 1
ATOM 2696 C CA . VAL C 1 36 ? 67.290 41.199 11.889 1.00 13.41 36 VAL C CA 1
ATOM 2697 C C . VAL C 1 36 ? 68.661 41.852 11.721 1.00 13.84 36 VAL C C 1
ATOM 2698 O O . VAL C 1 36 ? 68.847 42.977 12.235 1.00 14.05 36 VAL C O 1
ATOM 2702 N N . THR C 1 37 ? 69.591 41.137 11.085 1.00 14.31 37 THR C N 1
ATOM 2703 C CA . THR C 1 37 ? 70.996 41.570 10.889 1.00 14.62 37 THR C CA 1
ATOM 2704 C C . THR C 1 37 ? 71.347 41.517 9.405 1.00 15.05 37 THR C C 1
ATOM 2705 O O . THR C 1 37 ? 70.750 40.698 8.688 1.00 14.97 37 THR C O 1
ATOM 2709 N N . THR C 1 38 ? 72.282 42.373 8.997 1.00 15.88 38 THR C N 1
ATOM 2710 C CA . THR C 1 38 ? 72.900 42.409 7.648 1.00 16.93 38 THR C CA 1
ATOM 2711 C C . THR C 1 38 ? 74.319 42.984 7.753 1.00 18.44 38 THR C C 1
ATOM 2712 O O . THR C 1 38 ? 74.757 43.342 8.873 1.00 18.15 38 THR C O 1
ATOM 2716 N N . LEU C 1 39 ? 74.999 43.077 6.614 1.00 20.53 39 LEU C N 1
ATOM 2717 C CA . LEU C 1 39 ? 76.326 43.726 6.481 1.00 22.30 39 LEU C CA 1
ATOM 2718 C C . LEU C 1 39 ? 76.162 45.031 5.696 1.00 24.44 39 LEU C C 1
ATOM 2719 O O . LEU C 1 39 ? 75.499 45.009 4.635 1.00 23.28 39 LEU C O 1
ATOM 2724 N N . GLY C 1 40 ? 76.727 46.121 6.224 1.00 28.35 40 GLY C N 1
ATOM 2725 C CA . GLY C 1 40 ? 76.785 47.439 5.562 1.00 32.03 40 GLY C CA 1
ATOM 2726 C C . GLY C 1 40 ? 77.627 47.394 4.286 1.00 35.10 40 GLY C C 1
ATOM 2727 O O . GLY C 1 40 ? 78.359 46.428 4.058 1.00 34.73 40 GLY C O 1
ATOM 2728 N N . PRO C 1 41 ? 77.556 48.438 3.422 1.00 38.98 41 PRO C N 1
ATOM 2729 C CA . PRO C 1 41 ? 78.295 48.453 2.156 1.00 40.75 41 PRO C CA 1
ATOM 2730 C C . PRO C 1 41 ? 79.802 48.176 2.302 1.00 40.52 41 PRO C C 1
ATOM 2731 O O . PRO C 1 41 ? 80.368 47.602 1.386 1.00 40.97 41 PRO C O 1
ATOM 2735 N N . ASP C 1 42 ? 80.403 48.573 3.433 1.00 39.24 42 ASP C N 1
ATOM 2736 C CA . ASP C 1 42 ? 81.841 48.348 3.751 1.00 37.00 42 ASP C CA 1
ATOM 2737 C C . ASP C 1 42 ? 82.000 47.292 4.857 1.00 35.28 42 ASP C C 1
ATOM 2738 O O . ASP C 1 42 ? 83.019 47.344 5.565 1.00 34.75 42 ASP C O 1
ATOM 2739 N N . GLY C 1 43 ? 81.024 46.389 5.019 1.00 34.30 43 GLY C N 1
ATOM 2740 C CA . GLY C 1 43 ? 81.137 45.175 5.856 1.00 31.78 43 GLY C CA 1
ATOM 2741 C C . GLY C 1 43 ? 80.773 45.373 7.324 1.00 29.99 43 GLY C C 1
ATOM 2742 O O . GLY C 1 43 ? 80.881 44.383 8.072 1.00 28.60 43 GLY C O 1
ATOM 2743 N N . GLU C 1 44 ? 80.352 46.571 7.753 1.00 28.98 44 GLU C N 1
ATOM 2744 C CA . GLU C 1 44 ? 79.971 46.821 9.174 0.50 28.20 44 GLU C CA 1
ATOM 2745 C C . GLU C 1 44 ? 78.699 46.031 9.483 1.00 27.83 44 GLU C C 1
ATOM 2746 O O . GLU C 1 44 ? 77.762 46.031 8.685 1.00 28.75 44 GLU C O 1
ATOM 2752 N N . PRO C 1 45 ? 78.629 45.291 10.616 1.00 25.93 45 PRO C N 1
ATOM 2753 C CA . PRO C 1 45 ? 77.398 44.598 10.998 1.00 24.94 45 PRO C CA 1
ATOM 2754 C C . PRO C 1 45 ? 76.315 45.565 11.507 1.00 24.54 45 PRO C C 1
ATOM 2755 O O . PRO C 1 45 ? 76.622 46.452 12.278 1.00 24.25 45 PRO C O 1
ATOM 2759 N N . TYR C 1 46 ? 75.079 45.371 11.040 1.00 24.52 46 TYR C N 1
ATOM 2760 C CA . TYR C 1 46 ? 73.882 46.172 11.404 1.00 24.52 46 TYR C CA 1
ATOM 2761 C C . TYR C 1 46 ? 72.772 45.229 11.878 1.00 22.44 46 TYR C C 1
ATOM 2762 O O . TYR C 1 46 ? 72.638 44.138 11.301 1.00 21.53 46 TYR C O 1
ATOM 2771 N N . GLY C 1 47 ? 71.991 45.642 12.880 1.00 20.63 47 GLY C N 1
ATOM 2772 C CA . GLY C 1 47 ? 70.835 44.860 13.359 1.00 19.86 47 GLY C CA 1
ATOM 2773 C C . GLY C 1 47 ? 69.844 45.683 14.157 1.00 18.64 47 GLY C C 1
ATOM 2774 O O . GLY C 1 47 ? 70.259 46.676 14.780 1.00 17.92 47 GLY C O 1
ATOM 2775 N N . LEU C 1 48 ? 68.575 45.267 14.158 1.00 17.94 48 LEU C N 1
ATOM 2776 C CA . LEU C 1 48 ? 67.543 45.815 15.078 1.00 17.93 48 LEU C CA 1
ATOM 2777 C C . LEU C 1 48 ? 66.590 44.707 15.516 1.00 17.12 48 LEU C C 1
ATOM 2778 O O . LEU C 1 48 ? 66.456 43.709 14.787 1.00 16.35 48 LEU C O 1
ATOM 2783 N N . THR C 1 49 ? 65.955 44.919 16.669 1.00 17.38 49 THR C N 1
ATOM 2784 C CA . THR C 1 49 ? 64.936 44.034 17.292 1.00 17.71 49 THR C CA 1
ATOM 2785 C C . THR C 1 49 ? 63.658 44.123 16.453 1.00 18.41 49 THR C C 1
ATOM 2786 O O . THR C 1 49 ? 63.191 45.249 16.187 1.00 18.12 49 THR C O 1
ATOM 2790 N N . CYS C 1 50 ? 63.123 42.974 16.052 1.00 19.79 50 CYS C N 1
ATOM 2791 C CA . CYS C 1 50 ? 61.978 42.862 15.115 1.00 20.85 50 CYS C CA 1
ATOM 2792 C C . CYS C 1 50 ? 61.022 41.779 15.627 1.00 20.88 50 CYS C C 1
ATOM 2793 O O . CYS C 1 50 ? 61.459 40.623 15.770 1.00 21.42 50 CYS C O 1
ATOM 2796 N N . SER C 1 51 ? 59.786 42.167 15.947 1.00 21.09 51 SER C N 1
ATOM 2797 C CA . SER C 1 51 ? 58.696 41.282 16.439 1.00 21.12 51 SER C CA 1
ATOM 2798 C C . SER C 1 51 ? 57.828 40.819 15.269 1.00 20.03 51 SER C C 1
ATOM 2799 O O . SER C 1 51 ? 57.319 39.700 15.322 1.00 19.74 51 SER C O 1
ATOM 2802 N N . ALA C 1 52 ? 57.637 41.682 14.276 1.00 19.55 52 ALA C N 1
ATOM 2803 C CA . ALA C 1 52 ? 56.784 41.420 13.100 1.00 19.60 52 ALA C CA 1
ATOM 2804 C C . ALA C 1 52 ? 57.566 40.542 12.117 1.00 19.30 52 ALA C C 1
ATOM 2805 O O . ALA C 1 52 ? 58.117 41.079 11.130 1.00 19.10 52 ALA C O 1
ATOM 2807 N N . ALA C 1 53 ? 57.629 39.242 12.425 1.00 18.99 53 ALA C N 1
ATOM 2808 C CA . ALA C 1 53 ? 58.209 38.162 11.592 1.00 18.97 53 ALA C CA 1
ATOM 2809 C C . ALA C 1 53 ? 57.249 36.964 11.572 1.00 19.16 53 ALA C C 1
ATOM 2810 O O . ALA C 1 53 ? 56.673 36.643 12.647 1.00 19.50 53 ALA C O 1
ATOM 2812 N N . CYS C 1 54 ? 57.069 36.337 10.403 1.00 18.18 54 CYS C N 1
ATOM 2813 C CA . CYS C 1 54 ? 56.221 35.129 10.217 1.00 17.60 54 CYS C CA 1
ATOM 2814 C C . CYS C 1 54 ? 56.633 34.381 8.945 1.00 17.13 54 CYS C C 1
ATOM 2815 O O . CYS C 1 54 ? 57.236 35.005 8.060 1.00 16.24 54 CYS C O 1
ATOM 2818 N N . SER C 1 55 ? 56.319 33.085 8.874 1.00 17.18 55 SER C N 1
ATOM 2819 C CA . SER C 1 55 ? 56.471 32.262 7.646 1.00 17.47 55 SER C CA 1
ATOM 2820 C C . SER C 1 55 ? 55.391 32.664 6.639 1.00 16.92 55 SER C C 1
ATOM 2821 O O . SER C 1 55 ? 54.249 32.929 7.049 1.00 16.63 55 SER C O 1
ATOM 2824 N N . VAL C 1 56 ? 55.769 32.699 5.365 1.00 16.66 56 VAL C N 1
ATOM 2825 C CA . VAL C 1 56 ? 54.870 33.008 4.222 1.00 16.45 56 VAL C CA 1
ATOM 2826 C C . VAL C 1 56 ? 54.581 31.699 3.483 1.00 16.59 56 VAL C C 1
ATOM 2827 O O . VAL C 1 56 ? 53.415 31.281 3.478 1.00 17.91 56 VAL C O 1
ATOM 2831 N N . SER C 1 57 ? 55.617 31.050 2.949 1.00 16.32 57 SER C N 1
ATOM 2832 C CA . SER C 1 57 ? 55.524 29.936 1.971 1.00 16.14 57 SER C CA 1
ATOM 2833 C C . SER C 1 57 ? 56.533 28.845 2.341 1.00 16.28 57 SER C C 1
ATOM 2834 O O . SER C 1 57 ? 57.608 29.190 2.860 1.00 16.17 57 SER C O 1
ATOM 2837 N N . LYS C 1 58 ? 56.192 27.578 2.091 1.00 16.87 58 LYS C N 1
ATOM 2838 C CA . LYS C 1 58 ? 57.086 26.415 2.333 1.00 17.14 58 LYS C CA 1
ATOM 2839 C C . LYS C 1 58 ? 57.893 26.137 1.065 1.00 16.11 58 LYS C C 1
ATOM 2840 O O . LYS C 1 58 ? 59.089 25.830 1.189 1.00 15.92 58 LYS C O 1
ATOM 2846 N N . ALA C 1 59 ? 57.231 26.211 -0.094 1.00 15.48 59 ALA C N 1
ATOM 2847 C CA . ALA C 1 59 ? 57.773 25.924 -1.444 1.00 14.81 59 ALA C CA 1
ATOM 2848 C C . ALA C 1 59 ? 57.295 27.006 -2.416 1.00 14.57 59 ALA C C 1
ATOM 2849 O O . ALA C 1 59 ? 56.165 26.955 -2.900 1.00 14.29 59 ALA C O 1
ATOM 2851 N N . PRO C 1 60 ? 58.113 28.042 -2.714 1.00 14.04 60 PRO C N 1
ATOM 2852 C CA . PRO C 1 60 ? 59.460 28.173 -2.160 1.00 13.91 60 PRO C CA 1
ATOM 2853 C C . PRO C 1 60 ? 59.442 28.520 -0.674 1.00 13.51 60 PRO C C 1
ATOM 2854 O O . PRO C 1 60 ? 58.440 29.010 -0.159 1.00 13.32 60 PRO C O 1
ATOM 2858 N N . PRO C 1 61 ? 60.546 28.252 0.060 1.00 13.10 61 PRO C N 1
ATOM 2859 C CA . PRO C 1 61 ? 60.633 28.605 1.477 1.00 12.96 61 PRO C CA 1
ATOM 2860 C C . PRO C 1 61 ? 60.845 30.109 1.684 1.00 12.69 61 PRO C C 1
ATOM 2861 O O . PRO C 1 61 ? 61.953 30.582 1.453 1.00 12.79 61 PRO C O 1
ATOM 2865 N N . LEU C 1 62 ? 59.787 30.816 2.098 1.00 12.22 62 LEU C N 1
ATOM 2866 C CA . LEU C 1 62 ? 59.800 32.289 2.311 1.00 11.94 62 LEU C CA 1
ATOM 2867 C C . LEU C 1 62 ? 59.344 32.618 3.735 1.00 11.74 62 LEU C C 1
ATOM 2868 O O . LEU C 1 62 ? 58.390 31.975 4.225 1.00 11.16 62 LEU C O 1
ATOM 2873 N N . LEU C 1 63 ? 59.977 33.625 4.343 1.00 11.81 63 LEU C N 1
ATOM 2874 C CA . LEU C 1 63 ? 59.433 34.367 5.509 1.00 12.21 63 LEU C CA 1
ATOM 2875 C C . LEU C 1 63 ? 59.348 35.856 5.146 1.00 12.06 63 LEU C C 1
ATOM 2876 O O . LEU C 1 63 ? 59.783 36.226 4.033 1.00 12.11 63 LEU C O 1
ATOM 2881 N N . LEU C 1 64 ? 58.773 36.676 6.029 1.00 11.89 64 LEU C N 1
ATOM 2882 C CA . LEU C 1 64 ? 58.807 38.158 5.900 1.00 11.91 64 LEU C CA 1
ATOM 2883 C C . LEU C 1 64 ? 59.101 38.806 7.258 1.00 12.07 64 LEU C C 1
ATOM 2884 O O . LEU C 1 64 ? 58.887 38.178 8.313 1.00 11.55 64 LEU C O 1
ATOM 2889 N N . VAL C 1 65 ? 59.631 40.021 7.204 1.00 12.72 65 VAL C N 1
ATOM 2890 C CA . VAL C 1 65 ? 59.825 40.907 8.382 1.00 13.57 65 VAL C CA 1
ATOM 2891 C C . VAL C 1 65 ? 59.307 42.286 7.975 1.00 14.27 65 VAL C C 1
ATOM 2892 O O . VAL C 1 65 ? 59.391 42.614 6.786 1.00 13.71 65 VAL C O 1
ATOM 2896 N N . CYS C 1 66 ? 58.738 43.025 8.926 1.00 15.76 66 CYS C N 1
ATOM 2897 C CA . CYS C 1 66 ? 58.207 44.393 8.725 1.00 16.85 66 CYS C CA 1
ATOM 2898 C C . CYS C 1 66 ? 59.068 45.375 9.511 1.00 17.61 66 CYS C C 1
ATOM 2899 O O . CYS C 1 66 ? 59.128 45.246 10.748 1.00 17.20 66 CYS C O 1
ATOM 2902 N N . ILE C 1 67 ? 59.719 46.290 8.791 1.00 18.73 67 ILE C N 1
ATOM 2903 C CA . ILE C 1 67 ? 60.708 47.258 9.342 1.00 20.06 67 ILE C CA 1
ATOM 2904 C C . ILE C 1 67 ? 60.328 48.678 8.899 1.00 21.33 67 ILE C C 1
ATOM 2905 O O . ILE C 1 67 ? 59.992 48.854 7.709 1.00 19.82 67 ILE C O 1
ATOM 2910 N N . ASN C 1 68 ? 60.393 49.641 9.830 1.00 23.90 68 ASN C N 1
ATOM 2911 C CA . ASN C 1 68 ? 60.268 51.102 9.566 1.00 27.05 68 ASN C CA 1
ATOM 2912 C C . ASN C 1 68 ? 61.082 51.444 8.309 1.00 29.28 68 ASN C C 1
ATOM 2913 O O . ASN C 1 68 ? 62.186 50.893 8.132 1.00 29.47 68 ASN C O 1
ATOM 2918 N N . ARG C 1 69 ? 60.554 52.333 7.468 1.00 33.36 69 ARG C N 1
ATOM 2919 C CA . ARG C 1 69 ? 61.085 52.613 6.107 1.00 35.57 69 ARG C CA 1
ATOM 2920 C C . ARG C 1 69 ? 62.419 53.367 6.182 1.00 33.42 69 ARG C C 1
ATOM 2921 O O . ARG C 1 69 ? 63.223 53.208 5.247 1.00 32.91 69 ARG C O 1
ATOM 2929 N N . ASP C 1 70 ? 62.646 54.150 7.242 1.00 32.99 70 ASP C N 1
ATOM 2930 C CA . ASP C 1 70 ? 63.848 55.017 7.405 1.00 33.55 70 ASP C CA 1
ATOM 2931 C C . ASP C 1 70 ? 64.956 54.282 8.177 1.00 31.54 70 ASP C C 1
ATOM 2932 O O . ASP C 1 70 ? 66.008 54.909 8.426 1.00 32.53 70 ASP C O 1
ATOM 2937 N N . SER C 1 71 ? 64.746 53.010 8.530 1.00 28.86 71 SER C N 1
ATOM 2938 C CA . SER C 1 71 ? 65.733 52.145 9.227 1.00 27.54 71 SER C CA 1
ATOM 2939 C C . SER C 1 71 ? 67.030 52.061 8.410 1.00 27.34 71 SER C C 1
ATOM 2940 O O . SER C 1 71 ? 66.958 51.770 7.200 1.00 26.27 71 SER C O 1
ATOM 2943 N N . ARG C 1 72 ? 68.174 52.293 9.060 1.00 28.07 72 ARG C N 1
ATOM 2944 C CA . ARG C 1 72 ? 69.523 52.218 8.436 1.00 28.33 72 ARG C CA 1
ATOM 2945 C C . ARG C 1 72 ? 69.832 50.759 8.068 1.00 26.18 72 ARG C C 1
ATOM 2946 O O . ARG C 1 72 ? 70.568 50.543 7.090 1.00 25.96 72 ARG C O 1
ATOM 2954 N N . VAL C 1 73 ? 69.280 49.801 8.823 1.00 23.98 73 VAL C N 1
ATOM 2955 C CA . VAL C 1 73 ? 69.435 48.331 8.602 1.00 22.81 73 VAL C CA 1
ATOM 2956 C C . VAL C 1 73 ? 68.685 47.930 7.321 1.00 21.84 73 VAL C C 1
ATOM 2957 O O . VAL C 1 73 ? 69.216 47.119 6.543 1.00 20.95 73 VAL C O 1
ATOM 2961 N N . LEU C 1 74 ? 67.476 48.455 7.121 1.00 21.75 74 LEU C N 1
ATOM 2962 C CA . LEU C 1 74 ? 66.663 48.169 5.913 1.00 21.91 74 LEU C CA 1
ATOM 2963 C C . LEU C 1 74 ? 67.430 48.644 4.677 1.00 22.41 74 LEU C C 1
ATOM 2964 O O . LEU C 1 74 ? 67.486 47.875 3.702 1.00 23.16 74 LEU C O 1
ATOM 2969 N N . LYS C 1 75 ? 67.986 49.859 4.718 1.00 23.07 75 LYS C N 1
ATOM 2970 C CA . LYS C 1 75 ? 68.851 50.418 3.640 1.00 24.07 75 LYS C CA 1
ATOM 2971 C C . LYS C 1 75 ? 69.935 49.391 3.300 1.00 22.52 75 LYS C C 1
ATOM 2972 O O . LYS C 1 75 ? 70.036 48.988 2.127 1.00 21.77 75 LYS C O 1
ATOM 2978 N N . ALA C 1 76 ? 70.690 48.974 4.320 1.00 21.44 76 ALA C N 1
ATOM 2979 C CA . ALA C 1 76 ? 71.860 48.075 4.222 1.00 20.88 76 ALA C CA 1
ATOM 2980 C C . ALA C 1 76 ? 71.445 46.715 3.652 1.00 20.99 76 ALA C C 1
ATOM 2981 O O . ALA C 1 76 ? 72.160 46.223 2.739 1.00 21.30 76 ALA C O 1
ATOM 2983 N N . LEU C 1 77 ? 70.358 46.116 4.163 1.00 20.16 77 LEU C N 1
ATOM 2984 C CA . LEU C 1 77 ? 69.972 44.731 3.776 1.00 19.95 77 LEU C CA 1
ATOM 2985 C C . LEU C 1 77 ? 69.395 44.736 2.354 1.00 19.89 77 LEU C C 1
ATOM 2986 O O . LEU C 1 77 ? 69.637 43.751 1.637 1.00 19.98 77 LEU C O 1
ATOM 2991 N N . LEU C 1 78 ? 68.704 45.804 1.939 1.00 20.33 78 LEU C N 1
ATOM 2992 C CA . LEU C 1 78 ? 68.218 45.960 0.539 1.00 21.07 78 LEU C CA 1
ATOM 2993 C C . LEU C 1 78 ? 69.418 46.174 -0.389 1.00 21.51 78 LEU C C 1
ATOM 2994 O O . LEU C 1 78 ? 69.441 45.542 -1.455 1.00 21.48 78 LEU C O 1
ATOM 2999 N N . GLU C 1 79 ? 70.377 47.016 0.013 1.00 23.17 79 GLU C N 1
ATOM 3000 C CA . GLU C 1 79 ? 71.655 47.239 -0.718 1.00 24.73 79 GLU C CA 1
ATOM 3001 C C . GLU C 1 79 ? 72.385 45.905 -0.901 1.00 24.68 79 GLU C C 1
ATOM 3002 O O . GLU C 1 79 ? 72.747 45.583 -2.053 1.00 24.89 79 GLU C O 1
ATOM 3008 N N . ARG C 1 80 ? 72.585 45.159 0.186 1.00 24.78 80 ARG C N 1
ATOM 3009 C CA . ARG C 1 80 ? 73.331 43.871 0.165 1.00 25.57 80 ARG C CA 1
ATOM 3010 C C . ARG C 1 80 ? 72.469 42.763 -0.447 1.00 23.92 80 ARG C C 1
ATOM 3011 O O . ARG C 1 80 ? 73.037 41.854 -1.064 1.00 23.78 80 ARG C O 1
ATOM 3019 N N . GLY C 1 81 ? 71.152 42.824 -0.251 1.00 23.40 81 GLY C N 1
ATOM 3020 C CA . GLY C 1 81 ? 70.196 41.816 -0.749 1.00 22.79 81 GLY C CA 1
ATOM 3021 C C . GLY C 1 81 ? 70.231 40.545 0.081 1.00 21.78 81 GLY C C 1
ATOM 3022 O O . GLY C 1 81 ? 69.751 39.512 -0.413 1.00 20.50 81 GLY C O 1
ATOM 3023 N N . GLU C 1 82 ? 70.777 40.621 1.298 1.00 21.78 82 GLU C N 1
ATOM 3024 C CA . GLU C 1 82 ? 70.923 39.469 2.227 1.00 21.84 82 GLU C CA 1
ATOM 3025 C C . GLU C 1 82 ? 70.747 39.952 3.668 1.00 19.47 82 GLU C C 1
ATOM 3026 O O . GLU C 1 82 ? 71.270 41.022 4.013 1.00 18.67 82 GLU C O 1
ATOM 3032 N N . PHE C 1 83 ? 70.026 39.177 4.472 1.00 17.53 83 PHE C N 1
ATOM 3033 C CA . PHE C 1 83 ? 69.833 39.429 5.919 1.00 16.29 83 PHE C CA 1
ATOM 3034 C C . PHE C 1 83 ? 69.697 38.082 6.624 1.00 15.19 83 PHE C C 1
ATOM 3035 O O . PHE C 1 83 ? 69.420 37.068 5.954 1.00 14.73 83 PHE C O 1
ATOM 3043 N N . ALA C 1 84 ? 69.917 38.079 7.936 1.00 14.12 84 ALA C N 1
ATOM 3044 C CA . ALA C 1 84 ? 69.673 36.917 8.815 1.00 13.61 84 ALA C CA 1
ATOM 3045 C C . ALA C 1 84 ? 68.573 37.277 9.807 1.00 13.01 84 ALA C C 1
ATOM 3046 O O . ALA C 1 84 ? 68.435 38.471 10.135 1.00 12.90 84 ALA C O 1
ATOM 3048 N N . VAL C 1 85 ? 67.821 36.264 10.240 1.00 12.59 85 VAL C N 1
ATOM 3049 C CA . VAL C 1 85 ? 66.800 36.356 11.322 1.00 11.95 85 VAL C CA 1
ATOM 3050 C C . VAL C 1 85 ? 67.293 35.501 12.489 1.00 11.55 85 VAL C C 1
ATOM 3051 O O . VAL C 1 85 ? 67.294 34.261 12.364 1.00 11.44 85 VAL C O 1
ATOM 3055 N N . ASN C 1 86 ? 67.724 36.169 13.558 1.00 11.15 86 ASN C N 1
ATOM 3056 C CA . ASN C 1 86 ? 68.195 35.555 14.821 1.00 11.06 86 ASN C CA 1
ATOM 3057 C C . ASN C 1 86 ? 67.011 35.503 15.787 1.00 10.77 86 ASN C C 1
ATOM 3058 O O . ASN C 1 86 ? 66.665 36.559 16.336 1.00 10.99 86 ASN C O 1
ATOM 3063 N N . VAL C 1 87 ? 66.390 34.333 15.949 1.00 10.28 87 VAL C N 1
ATOM 3064 C CA . VAL C 1 87 ? 65.229 34.149 16.865 1.00 10.00 87 VAL C CA 1
ATOM 3065 C C . VAL C 1 87 ? 65.802 34.034 18.277 1.00 9.98 87 VAL C C 1
ATOM 3066 O O . VAL C 1 87 ? 66.547 33.084 18.523 1.00 9.85 87 VAL C O 1
ATOM 3070 N N . LEU C 1 88 ? 65.493 34.987 19.155 1.00 10.20 88 LEU C N 1
ATOM 3071 C CA . LEU C 1 88 ? 66.174 35.136 20.468 1.00 10.58 88 LEU C CA 1
ATOM 3072 C C . LEU C 1 88 ? 65.658 34.098 21.465 1.00 11.13 88 LEU C C 1
ATOM 3073 O O . LEU C 1 88 ? 64.474 33.695 21.375 1.00 11.76 88 LEU C O 1
ATOM 3078 N N . ARG C 1 89 ? 66.529 33.717 22.398 1.00 11.28 89 ARG C N 1
ATOM 3079 C CA . ARG C 1 89 ? 66.257 32.724 23.465 1.00 11.66 89 ARG C CA 1
ATOM 3080 C C . ARG C 1 89 ? 65.610 33.427 24.666 1.00 11.87 89 ARG C C 1
ATOM 3081 O O . ARG C 1 89 ? 65.624 34.672 24.704 1.00 11.77 89 ARG C O 1
ATOM 3089 N N . GLY C 1 90 ? 65.083 32.638 25.607 1.00 12.33 90 GLY C N 1
ATOM 3090 C CA . GLY C 1 90 ? 64.390 33.101 26.824 1.00 13.20 90 GLY C CA 1
ATOM 3091 C C . GLY C 1 90 ? 65.205 34.103 27.630 1.00 13.75 90 GLY C C 1
ATOM 3092 O O . GLY C 1 90 ? 64.611 35.076 28.140 1.00 14.01 90 GLY C O 1
ATOM 3093 N N . GLY C 1 91 ? 66.515 33.886 27.750 1.00 14.49 91 GLY C N 1
ATOM 3094 C CA . GLY C 1 91 ? 67.414 34.746 28.545 1.00 14.88 91 GLY C CA 1
ATOM 3095 C C . GLY C 1 91 ? 68.028 35.876 27.731 1.00 15.40 91 GLY C C 1
ATOM 3096 O O . GLY C 1 91 ? 69.010 36.454 28.213 1.00 16.01 91 GLY C O 1
ATOM 3097 N N . GLY C 1 92 ? 67.475 36.199 26.554 1.00 15.82 92 GLY C N 1
ATOM 3098 C CA . GLY C 1 92 ? 68.008 37.230 25.640 1.00 16.08 92 GLY C CA 1
ATOM 3099 C C . GLY C 1 92 ? 67.222 38.531 25.676 1.00 16.75 92 GLY C C 1
ATOM 3100 O O . GLY C 1 92 ? 67.231 39.238 24.652 1.00 16.71 92 GLY C O 1
ATOM 3101 N N . GLU C 1 93 ? 66.576 38.862 26.799 1.00 17.64 93 GLU C N 1
ATOM 3102 C CA . GLU C 1 93 ? 65.822 40.133 26.944 1.00 18.73 93 GLU C CA 1
ATOM 3103 C C . GLU C 1 93 ? 66.768 41.324 26.717 1.00 18.70 93 GLU C C 1
ATOM 3104 O O . GLU C 1 93 ? 66.359 42.279 26.023 1.00 20.13 93 GLU C O 1
ATOM 3110 N N . SER C 1 94 ? 67.979 41.300 27.280 1.00 17.41 94 SER C N 1
ATOM 3111 C CA . SER C 1 94 ? 68.907 42.457 27.230 0.50 16.98 94 SER C CA 1
ATOM 3112 C C . SER C 1 94 ? 69.458 42.592 25.808 1.00 16.59 94 SER C C 1
ATOM 3113 O O . SER C 1 94 ? 69.823 43.717 25.428 1.00 17.12 94 SER C O 1
ATOM 3116 N N . THR C 1 95 ? 69.485 41.500 25.037 1.00 16.18 95 THR C N 1
ATOM 3117 C CA . THR C 1 95 ? 69.845 41.518 23.592 1.00 15.52 95 THR C CA 1
ATOM 3118 C C . THR C 1 95 ? 68.720 42.223 22.825 1.00 15.32 95 THR C C 1
ATOM 3119 O O . THR C 1 95 ? 69.033 43.126 22.044 1.00 15.50 95 THR C O 1
ATOM 3123 N N . SER C 1 96 ? 67.462 41.842 23.055 1.00 15.53 96 SER C N 1
ATOM 3124 C CA . SER C 1 96 ? 66.257 42.531 22.516 1.00 15.68 96 SER C CA 1
ATOM 3125 C C . SER C 1 96 ? 66.329 44.044 22.810 1.00 16.29 96 SER C C 1
ATOM 3126 O O . SER C 1 96 ? 66.166 44.845 21.859 1.00 15.90 96 SER C O 1
ATOM 3129 N N . ALA C 1 97 ? 66.581 44.423 24.072 1.00 16.96 97 ALA C N 1
ATOM 3130 C CA . ALA C 1 97 ? 66.645 45.824 24.561 1.00 17.56 97 ALA C CA 1
ATOM 3131 C C . ALA C 1 97 ? 67.762 46.592 23.844 1.00 18.50 97 ALA C C 1
ATOM 3132 O O . ALA C 1 97 ? 67.596 47.802 23.597 1.00 18.18 97 ALA C O 1
ATOM 3134 N N . ARG C 1 98 ? 68.866 45.907 23.544 1.00 20.19 98 ARG C N 1
ATOM 3135 C CA . ARG C 1 98 ? 70.110 46.507 22.994 1.00 21.40 98 ARG C CA 1
ATOM 3136 C C . ARG C 1 98 ? 69.907 46.817 21.506 1.00 20.39 98 ARG C 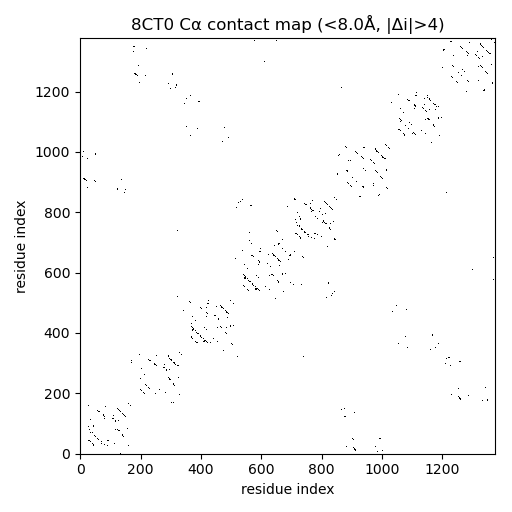C 1
ATOM 3137 O O . ARG C 1 98 ? 70.292 47.927 21.065 1.00 20.18 98 ARG C O 1
ATOM 3145 N N . PHE C 1 99 ? 69.319 45.885 20.754 1.00 19.22 99 PHE C N 1
ATOM 3146 C CA . PHE C 1 99 ? 69.131 46.021 19.286 1.00 18.78 99 PHE C CA 1
ATOM 3147 C C . PHE C 1 99 ? 67.890 46.880 18.997 1.00 18.64 99 PHE C C 1
ATOM 3148 O O . PHE C 1 99 ? 67.607 47.116 17.811 1.00 17.25 99 PHE C O 1
ATOM 3156 N N . ALA C 1 100 ? 67.211 47.367 20.045 1.00 19.53 100 ALA C N 1
ATOM 3157 C CA . ALA C 1 100 ? 66.118 48.367 19.971 1.00 20.60 100 ALA C CA 1
ATOM 3158 C C . ALA C 1 100 ? 66.621 49.755 20.388 1.00 21.88 100 ALA C C 1
ATOM 3159 O O . ALA C 1 100 ? 65.971 50.741 19.998 1.00 22.33 100 ALA C O 1
ATOM 3161 N N . ALA C 1 101 ? 67.721 49.831 21.149 1.00 23.71 101 ALA C N 1
ATOM 3162 C CA . ALA C 1 101 ? 68.258 51.075 21.754 1.00 25.25 101 ALA C CA 1
ATOM 3163 C C . ALA C 1 101 ? 68.817 51.992 20.668 1.00 27.80 101 ALA C C 1
ATOM 3164 O O . ALA C 1 101 ? 69.496 51.537 19.745 1.00 27.08 101 ALA C O 1
ATOM 3166 N N . PRO C 1 102 ? 68.561 53.319 20.751 1.00 30.64 102 PRO C N 1
ATOM 3167 C CA . PRO C 1 102 ? 69.043 54.271 19.748 1.00 32.27 102 PRO C CA 1
ATOM 3168 C C . PRO C 1 102 ? 70.514 54.642 19.983 1.00 34.06 102 PRO C C 1
ATOM 3169 O O . PRO C 1 102 ? 70.782 55.772 20.324 1.00 35.65 102 PRO C O 1
ATOM 3173 N N . VAL C 1 103 ? 71.413 53.671 19.804 1.00 36.17 103 VAL C N 1
ATOM 3174 C CA . VAL C 1 103 ? 72.886 53.805 20.004 1.00 36.29 103 VAL C CA 1
ATOM 3175 C C . VAL C 1 103 ? 73.578 53.329 18.726 1.00 37.78 103 VAL C C 1
ATOM 3176 O O . VAL C 1 103 ? 72.892 52.746 17.861 1.00 39.52 103 VAL C O 1
ATOM 3180 N N . ASP C 1 104 ? 74.880 53.584 18.611 1.00 40.36 104 ASP C N 1
ATOM 3181 C CA . ASP C 1 104 ? 75.754 53.006 17.554 1.00 42.73 104 ASP C CA 1
ATOM 3182 C C . ASP C 1 104 ? 76.687 51.992 18.227 1.00 42.86 104 ASP C C 1
ATOM 3183 O O . ASP C 1 104 ? 76.899 52.090 19.459 1.00 43.51 104 ASP C O 1
ATOM 3188 N N . ASP C 1 105 ? 77.197 51.038 17.448 1.00 42.72 105 ASP C N 1
ATOM 3189 C CA . ASP C 1 105 ? 77.899 49.824 17.946 1.00 43.32 105 ASP C CA 1
ATOM 3190 C C . ASP C 1 105 ? 76.950 49.063 18.882 1.00 38.82 105 ASP C C 1
ATOM 3191 O O . ASP C 1 105 ? 77.247 48.948 20.085 1.00 38.52 105 ASP C O 1
ATOM 3196 N N . ARG C 1 106 ? 75.835 48.574 18.338 1.00 34.96 106 ARG C N 1
ATOM 3197 C CA . ARG C 1 106 ? 74.949 47.601 19.025 1.00 32.59 106 ARG C CA 1
ATOM 3198 C C . ARG C 1 106 ? 75.692 46.270 19.169 1.00 31.83 106 ARG C C 1
ATOM 3199 O O . ARG C 1 106 ? 75.337 45.503 20.085 1.00 32.56 106 ARG C O 1
ATOM 3207 N N . PHE C 1 107 ? 76.683 46.019 18.303 1.00 30.93 107 PHE C N 1
ATOM 3208 C CA . PHE C 1 107 ? 77.464 44.755 18.240 1.00 30.85 107 PHE C CA 1
ATOM 3209 C C . PHE C 1 107 ? 78.696 44.801 19.154 1.00 32.58 107 PHE C C 1
ATOM 3210 O O . PHE C 1 107 ? 79.405 43.780 19.201 1.00 32.82 107 PHE C O 1
ATOM 3218 N N . ARG C 1 108 ? 78.932 45.903 19.877 1.00 35.28 108 ARG C N 1
ATOM 3219 C CA . ARG C 1 108 ? 79.981 45.963 20.934 1.00 38.07 108 ARG C CA 1
ATOM 3220 C C . ARG C 1 108 ? 79.667 44.892 21.988 1.00 38.07 108 ARG C C 1
ATOM 3221 O O . ARG C 1 108 ? 78.550 44.937 22.545 1.00 37.34 108 ARG C O 1
ATOM 3229 N N . ASP C 1 109 ? 80.595 43.949 22.206 1.00 37.45 109 ASP C N 1
ATOM 3230 C CA . ASP C 1 109 ? 80.511 42.846 23.206 1.00 37.47 109 ASP C CA 1
ATOM 3231 C C . ASP C 1 109 ? 79.566 41.734 22.726 1.00 34.76 109 ASP C C 1
ATOM 3232 O O . ASP C 1 109 ? 79.382 40.754 23.482 1.00 34.16 109 ASP C O 1
ATOM 3237 N N . VAL C 1 110 ? 78.988 41.846 21.528 1.00 31.93 110 VAL C N 1
ATOM 3238 C CA . VAL C 1 110 ? 78.056 40.805 20.997 1.00 31.10 110 VAL C CA 1
ATOM 3239 C C . VAL C 1 110 ? 78.879 39.788 20.204 1.00 29.30 110 VAL C C 1
ATOM 3240 O O . VAL C 1 110 ? 79.612 40.202 19.288 1.00 28.76 110 VAL C O 1
ATOM 3244 N N . ARG C 1 111 ? 78.759 38.510 20.561 1.00 28.08 111 ARG C N 1
ATOM 3245 C CA . ARG C 1 111 ? 79.399 37.382 19.840 1.00 28.58 111 ARG C CA 1
ATOM 3246 C C . ARG C 1 111 ? 78.563 37.071 18.602 1.00 26.10 111 ARG C C 1
ATOM 3247 O O . ARG C 1 111 ? 77.346 36.899 18.739 1.00 26.80 111 ARG C O 1
ATOM 3255 N N . TRP C 1 112 ? 79.193 37.028 17.436 1.00 23.86 112 TRP C N 1
ATOM 3256 C CA . TRP C 1 112 ? 78.518 36.678 16.164 1.00 22.84 112 TRP C CA 1
ATOM 3257 C C . TRP C 1 112 ? 79.547 36.053 15.232 1.00 22.94 112 TRP C C 1
ATOM 3258 O O . TRP C 1 112 ? 80.740 36.229 15.499 1.00 23.02 112 TRP C O 1
ATOM 3269 N N . GLU C 1 113 ? 79.099 35.316 14.217 1.00 23.90 113 GLU C N 1
ATOM 3270 C CA . GLU C 1 113 ? 79.984 34.839 13.127 1.00 25.28 113 GLU C CA 1
ATOM 3271 C C . GLU C 1 113 ? 79.278 35.089 11.799 1.00 24.93 113 GLU C C 1
ATOM 3272 O O . GLU C 1 113 ? 78.053 35.033 11.717 1.00 25.06 113 GLU C O 1
ATOM 3278 N N . PRO C 1 114 ? 80.025 35.429 10.725 1.00 25.08 114 PRO C N 1
ATOM 3279 C CA . PRO C 1 114 ? 79.423 35.569 9.403 1.00 25.46 114 PRO C CA 1
ATOM 3280 C C . PRO C 1 114 ? 78.730 34.253 9.024 1.00 26.46 114 PRO C C 1
ATOM 3281 O O . PRO C 1 114 ? 79.277 33.209 9.312 1.00 27.83 114 PRO C O 1
ATOM 3285 N N . GLY C 1 115 ? 77.545 34.335 8.419 1.00 27.14 115 GLY C N 1
ATOM 3286 C CA . GLY C 1 115 ? 76.784 33.170 7.938 1.00 27.80 115 GLY C CA 1
ATOM 3287 C C . GLY C 1 115 ? 77.115 32.822 6.497 1.00 29.62 115 GLY C C 1
ATOM 3288 O O . GLY C 1 115 ? 77.781 33.629 5.821 1.00 28.20 115 GLY C O 1
ATOM 3289 N N . SER C 1 116 ? 76.642 31.655 6.053 1.00 33.31 116 SER C N 1
ATOM 3290 C CA . SER C 1 116 ? 76.807 31.075 4.691 1.00 36.02 116 SER C CA 1
ATOM 3291 C C . SER C 1 116 ? 76.414 32.083 3.596 1.00 36.91 116 SER C C 1
ATOM 3292 O O . SER C 1 116 ? 77.098 32.106 2.558 1.00 39.60 116 SER C O 1
ATOM 3295 N N . ALA C 1 117 ? 75.357 32.876 3.814 1.00 36.26 117 ALA C N 1
ATOM 3296 C CA . ALA C 1 117 ? 74.793 33.842 2.839 1.00 34.62 117 ALA C CA 1
ATOM 3297 C C . ALA C 1 117 ? 75.455 35.216 3.005 1.00 32.72 117 ALA C C 1
ATOM 3298 O O . ALA C 1 117 ? 74.949 36.021 3.811 1.00 32.13 117 ALA C O 1
ATOM 3300 N N . GLY C 1 118 ? 76.544 35.463 2.267 1.00 30.92 118 GLY C N 1
ATOM 3301 C CA . GLY C 1 118 ? 77.262 36.755 2.195 1.00 28.88 118 GLY C CA 1
ATOM 3302 C C . GLY C 1 118 ? 77.749 37.255 3.549 1.00 27.14 118 GLY C C 1
ATOM 3303 O O . GLY C 1 118 ? 77.848 38.486 3.707 1.00 29.04 118 GLY C O 1
ATOM 3304 N N . GLY C 1 119 ? 78.025 36.351 4.496 1.00 24.77 119 GLY C N 1
ATOM 3305 C CA . GLY C 1 119 ? 78.623 36.657 5.811 1.00 23.14 119 GLY C CA 1
ATOM 3306 C C . GLY C 1 119 ? 77.731 37.499 6.713 1.00 21.80 119 GLY C C 1
ATOM 3307 O O . GLY C 1 119 ? 78.282 38.183 7.602 1.00 21.24 119 GLY C O 1
ATOM 3308 N N . VAL C 1 120 ? 76.410 37.455 6.521 1.00 20.70 120 VAL C N 1
ATOM 3309 C CA . VAL C 1 120 ? 75.423 38.196 7.368 1.00 19.76 120 VAL C CA 1
ATOM 3310 C C . VAL C 1 120 ? 75.558 37.706 8.811 1.00 18.70 120 VAL C C 1
ATOM 3311 O O . VAL C 1 120 ? 75.795 36.525 9.039 1.00 18.66 120 VAL C O 1
ATOM 3315 N N . PRO C 1 121 ? 75.441 38.579 9.835 1.00 18.18 121 PRO C N 1
ATOM 3316 C CA . PRO C 1 121 ? 75.744 38.185 11.212 1.00 18.29 121 PRO C CA 1
ATOM 3317 C C . PRO C 1 121 ? 74.748 37.185 11.825 1.00 18.62 121 PRO C C 1
ATOM 3318 O O . PRO C 1 121 ? 73.556 37.430 11.763 1.00 17.69 121 PRO C O 1
ATOM 3322 N N . VAL C 1 122 ? 75.274 36.101 12.409 1.00 19.39 122 VAL C N 1
ATOM 3323 C CA . VAL C 1 122 ? 74.508 35.053 13.148 1.00 20.58 122 VAL C CA 1
ATOM 3324 C C . VAL C 1 122 ? 74.945 35.111 14.617 1.00 22.07 122 VAL C C 1
ATOM 3325 O O . VAL C 1 122 ? 76.139 34.925 14.874 1.00 22.71 122 VAL C O 1
ATOM 3329 N N . MET C 1 123 ? 74.022 35.375 15.538 1.00 23.96 123 MET C N 1
ATOM 3330 C CA . MET C 1 123 ? 74.325 35.512 16.986 1.00 27.38 123 MET C CA 1
ATOM 3331 C C . MET C 1 123 ? 74.088 34.163 17.686 1.00 29.26 123 MET C C 1
ATOM 3332 O O . MET C 1 123 ? 73.142 34.065 18.501 1.00 30.44 123 MET C O 1
ATOM 3337 N N . SER C 1 124 ? 74.947 33.176 17.398 1.00 30.11 124 SER C N 1
ATOM 3338 C CA . SER C 1 124 ? 74.793 31.734 17.749 1.00 32.10 124 SER C CA 1
ATOM 3339 C C . SER C 1 124 ? 74.475 31.522 19.241 1.00 29.64 124 SER C C 1
ATOM 3340 O O . SER C 1 124 ? 73.678 30.611 19.536 1.00 30.00 124 SER C O 1
ATOM 3343 N N . ALA C 1 125 ? 75.069 32.306 20.146 1.00 26.59 125 ALA C N 1
ATOM 3344 C CA . ALA C 1 125 ? 74.947 32.132 21.616 1.00 25.43 125 ALA C CA 1
ATOM 3345 C C . ALA C 1 125 ? 73.613 32.683 22.153 1.00 24.27 125 ALA C C 1
ATOM 3346 O O . ALA C 1 125 ? 73.238 32.304 23.287 1.00 24.06 125 ALA C O 1
ATOM 3348 N N . ASP C 1 126 ? 72.911 33.528 21.384 1.00 22.64 126 ASP C N 1
ATOM 3349 C CA . ASP C 1 126 ? 71.727 34.296 21.852 1.00 21.49 126 ASP C CA 1
ATOM 3350 C C . ASP C 1 126 ? 70.414 33.716 21.304 1.00 19.24 126 ASP C C 1
ATOM 3351 O O . ASP C 1 126 ? 69.362 34.280 21.640 1.00 18.61 126 ASP C O 1
ATOM 3356 N N . VAL C 1 127 ? 70.453 32.652 20.497 1.00 17.49 127 VAL C N 1
ATOM 3357 C CA . VAL C 1 127 ? 69.303 32.272 19.622 1.00 16.65 127 VAL C CA 1
ATOM 3358 C C . VAL C 1 127 ? 68.806 30.859 19.945 1.00 16.02 127 VAL C C 1
ATOM 3359 O O . VAL C 1 127 ? 69.598 30.034 20.442 1.00 16.19 127 VAL C O 1
ATOM 3363 N N . VAL C 1 128 ? 67.520 30.625 19.661 1.00 15.07 128 VAL C N 1
ATOM 3364 C CA . VAL C 1 128 ? 66.868 29.280 19.607 1.00 15.06 128 VAL C CA 1
ATOM 3365 C C . VAL C 1 128 ? 67.004 28.742 18.177 1.00 14.70 128 VAL C C 1
ATOM 3366 O O . VAL C 1 128 ? 66.868 27.514 17.993 1.00 14.38 128 VAL C O 1
ATOM 3370 N N . ALA C 1 129 ? 67.238 29.635 17.211 1.00 14.16 129 ALA C N 1
ATOM 3371 C CA . ALA C 1 129 ? 67.334 29.320 15.770 1.00 14.08 129 ALA C CA 1
ATOM 3372 C C . ALA C 1 129 ? 67.787 30.562 15.016 1.00 14.07 129 ALA C C 1
ATOM 3373 O O . ALA C 1 129 ? 67.605 31.670 15.544 1.00 14.39 129 ALA C O 1
ATOM 3375 N N . HIS C 1 130 ? 68.306 30.363 13.808 1.00 13.97 130 HIS C N 1
ATOM 3376 C CA . HIS C 1 130 ? 68.660 31.453 12.872 1.00 14.33 130 HIS C CA 1
ATOM 3377 C C . HIS C 1 130 ? 68.265 31.030 11.457 1.00 14.72 130 HIS C C 1
ATOM 3378 O O . HIS C 1 130 ? 68.395 29.850 11.117 1.00 14.78 130 HIS C O 1
ATOM 3385 N N . ALA C 1 131 ? 67.716 31.967 10.695 1.00 15.63 131 ALA C N 1
ATOM 3386 C CA . ALA C 1 131 ? 67.442 31.827 9.253 1.00 16.06 131 ALA C CA 1
ATOM 3387 C C . ALA C 1 131 ? 68.264 32.892 8.523 1.00 16.74 131 ALA C C 1
ATOM 3388 O O . ALA C 1 131 ? 68.277 34.051 8.992 1.00 16.31 131 ALA C O 1
ATOM 3390 N N . GLU C 1 132 ? 68.973 32.494 7.466 1.00 17.69 132 GLU C N 1
ATOM 3391 C CA . GLU C 1 132 ? 69.682 33.419 6.548 1.00 18.45 132 GLU C CA 1
ATOM 3392 C C . GLU C 1 132 ? 68.895 33.477 5.241 1.00 18.43 132 GLU C C 1
ATOM 3393 O O . GLU C 1 132 ? 68.520 32.417 4.728 1.00 18.07 132 GLU C O 1
ATOM 3399 N N . CYS C 1 133 ? 68.637 34.684 4.748 1.00 19.36 133 CYS C N 1
ATOM 3400 C CA . CYS C 1 133 ? 67.684 34.944 3.643 1.00 20.18 133 CYS C CA 1
ATOM 3401 C C . CYS C 1 133 ? 68.336 35.800 2.566 1.00 20.61 133 CYS C C 1
ATOM 3402 O O . CYS C 1 133 ? 69.136 36.685 2.904 1.00 21.51 133 CYS C O 1
ATOM 3405 N N . ARG C 1 134 ? 67.974 35.531 1.318 1.00 21.47 134 ARG C N 1
ATOM 3406 C CA . ARG C 1 134 ? 68.102 36.489 0.197 1.00 22.55 134 ARG C CA 1
ATOM 3407 C C . ARG C 1 134 ? 66.779 37.255 0.103 1.00 21.19 134 ARG C C 1
ATOM 3408 O O . ARG C 1 134 ? 65.733 36.662 0.401 1.00 20.87 134 ARG C O 1
ATOM 3416 N N . VAL C 1 135 ? 66.846 38.537 -0.254 1.00 20.18 135 VAL C N 1
ATOM 3417 C CA . VAL C 1 135 ? 65.664 39.416 -0.471 1.00 19.25 135 VAL C CA 1
ATOM 3418 C C . VAL C 1 135 ? 64.977 38.923 -1.744 1.00 18.58 135 VAL C C 1
ATOM 3419 O O . VAL C 1 135 ? 65.570 39.075 -2.815 1.00 18.91 135 VAL C O 1
ATOM 3423 N N . ALA C 1 136 ? 63.805 38.299 -1.609 1.00 18.18 136 ALA C N 1
ATOM 3424 C CA . ALA C 1 136 ? 62.984 37.790 -2.734 1.00 17.72 136 ALA C CA 1
ATOM 3425 C C . ALA C 1 136 ? 62.176 38.952 -3.320 1.00 17.61 136 ALA C C 1
ATOM 3426 O O . ALA C 1 136 ? 62.001 39.000 -4.559 1.00 17.20 136 ALA C O 1
ATOM 3428 N N . ALA C 1 137 ? 61.706 39.852 -2.452 1.00 17.46 137 ALA C N 1
ATOM 3429 C CA . ALA C 1 137 ? 61.029 41.113 -2.830 1.00 17.67 137 ALA C CA 1
ATOM 3430 C C . ALA C 1 137 ? 60.889 42.008 -1.596 1.00 17.78 137 ALA C C 1
ATOM 3431 O O . ALA C 1 137 ? 61.130 41.516 -0.476 1.00 17.94 137 ALA C O 1
ATOM 3433 N N . ALA C 1 138 ? 60.522 43.273 -1.815 1.00 17.61 138 ALA C N 1
ATOM 3434 C CA . ALA C 1 138 ? 60.264 44.284 -0.765 1.00 18.21 138 ALA C CA 1
ATOM 3435 C C . ALA C 1 138 ? 59.110 45.179 -1.222 1.00 18.88 138 ALA C C 1
ATOM 3436 O O . ALA C 1 138 ? 59.103 45.559 -2.405 1.00 18.34 138 ALA C O 1
ATOM 3438 N N . LEU C 1 139 ? 58.173 45.483 -0.319 1.00 20.44 139 LEU C N 1
ATOM 3439 C CA . LEU C 1 139 ? 56.965 46.306 -0.604 1.00 22.03 139 LEU C CA 1
ATOM 3440 C C . LEU C 1 139 ? 56.812 47.399 0.451 1.00 23.00 139 LEU C C 1
ATOM 3441 O O . LEU C 1 139 ? 56.855 47.068 1.644 1.00 22.41 139 LEU C O 1
ATOM 3446 N N . ASP C 1 140 ? 56.598 48.638 0.003 1.00 26.22 140 ASP C N 1
ATOM 3447 C CA . ASP C 1 140 ? 56.217 49.794 0.856 1.00 28.78 140 ASP C CA 1
ATOM 3448 C C . ASP C 1 140 ? 54.727 49.691 1.192 1.00 30.11 140 ASP C C 1
ATOM 3449 O O . ASP C 1 140 ? 53.916 49.724 0.246 1.00 31.71 140 ASP C O 1
ATOM 3454 N N . ALA C 1 141 ? 54.396 49.559 2.482 1.00 30.07 141 ALA C N 1
ATOM 3455 C CA . ALA C 1 141 ? 53.014 49.471 3.010 1.00 31.10 141 ALA C CA 1
ATOM 3456 C C . ALA C 1 141 ? 52.887 50.355 4.254 1.00 31.69 141 ALA C C 1
ATOM 3457 O O . ALA C 1 141 ? 53.215 49.876 5.356 1.00 32.15 141 ALA C O 1
ATOM 3459 N N . GLY C 1 142 ? 52.413 51.589 4.076 1.00 32.29 142 GLY C N 1
ATOM 3460 C CA . GLY C 1 142 ? 52.291 52.584 5.155 1.00 33.90 142 GLY C CA 1
ATOM 3461 C C . GLY C 1 142 ? 53.657 53.100 5.579 1.00 35.71 142 GLY C C 1
ATOM 3462 O O . GLY C 1 142 ? 54.464 53.451 4.685 1.00 34.05 142 GLY C O 1
ATOM 3463 N N . ASP C 1 143 ? 53.917 53.138 6.891 1.00 36.87 143 ASP C N 1
ATOM 3464 C CA . ASP C 1 143 ? 55.189 53.662 7.470 1.00 36.69 143 ASP C CA 1
ATOM 3465 C C . ASP C 1 143 ? 56.285 52.581 7.366 1.00 34.87 143 ASP C C 1
ATOM 3466 O O . ASP C 1 143 ? 57.483 52.947 7.464 1.00 35.40 143 ASP C O 1
ATOM 3471 N N . HIS C 1 144 ? 55.910 51.316 7.123 1.00 29.79 144 HIS C N 1
ATOM 3472 C CA . HIS C 1 144 ? 56.836 50.151 7.166 1.00 27.29 144 HIS C CA 1
ATOM 3473 C C . HIS C 1 144 ? 57.131 49.608 5.770 1.00 24.55 144 HIS C C 1
ATOM 3474 O O . HIS C 1 144 ? 56.390 49.931 4.831 1.00 25.62 144 HIS C O 1
ATOM 3481 N N . THR C 1 145 ? 58.190 48.802 5.669 1.00 22.35 145 THR C N 1
ATOM 3482 C CA . THR C 1 145 ? 58.531 47.971 4.486 1.00 20.48 145 THR C CA 1
ATOM 3483 C C . THR C 1 145 ? 58.442 46.495 4.877 1.00 19.16 145 THR C C 1
ATOM 3484 O O . THR C 1 145 ? 59.077 46.093 5.877 1.00 18.68 145 THR C O 1
ATOM 3488 N N . ILE C 1 146 ? 57.679 45.736 4.096 1.00 17.67 146 ILE C N 1
ATOM 3489 C CA . ILE C 1 146 ? 57.589 44.254 4.175 1.00 16.90 146 ILE C CA 1
ATOM 3490 C C . ILE C 1 146 ? 58.705 43.710 3.287 1.00 15.77 146 ILE C C 1
ATOM 3491 O O . ILE C 1 146 ? 58.665 43.982 2.082 1.00 15.80 146 ILE C O 1
ATOM 3496 N N . VAL C 1 147 ? 59.683 43.030 3.885 1.00 14.97 147 VAL C N 1
ATOM 3497 C CA . VAL C 1 147 ? 60.779 42.310 3.177 1.00 14.79 147 VAL C CA 1
ATOM 3498 C C . VAL C 1 147 ? 60.415 40.821 3.158 1.00 14.87 147 VAL C C 1
ATOM 3499 O O . VAL C 1 147 ? 60.241 40.257 4.252 1.00 15.06 147 VAL C O 1
ATOM 3503 N N . ILE C 1 148 ? 60.313 40.215 1.972 1.00 14.53 148 ILE C N 1
ATOM 3504 C CA . ILE C 1 148 ? 60.186 38.738 1.803 1.00 14.38 148 ILE C CA 1
ATOM 3505 C C . ILE C 1 148 ? 61.594 38.154 1.615 1.00 13.84 148 ILE C C 1
ATOM 3506 O O . ILE C 1 148 ? 62.304 38.549 0.671 1.00 13.31 148 ILE C O 1
ATOM 3511 N N . GLY C 1 149 ? 61.977 37.247 2.509 1.00 13.51 149 GLY C N 1
ATOM 3512 C CA . GLY C 1 149 ? 63.267 36.544 2.473 1.00 13.14 149 GLY C CA 1
ATOM 3513 C C . GLY C 1 149 ? 63.068 35.123 1.999 1.00 12.87 149 GLY C C 1
ATOM 3514 O O . GLY C 1 149 ? 62.201 34.445 2.562 1.00 12.86 149 GLY C O 1
ATOM 3515 N N . ALA C 1 150 ? 63.808 34.708 0.972 1.00 12.64 150 ALA C N 1
ATOM 3516 C CA . ALA C 1 150 ? 63.923 33.299 0.541 1.00 12.68 150 ALA C CA 1
ATOM 3517 C C . ALA C 1 150 ? 64.988 32.624 1.415 1.00 12.64 150 ALA C C 1
ATOM 3518 O O . ALA C 1 150 ? 66.153 33.035 1.346 1.00 12.86 150 ALA C O 1
ATOM 3520 N N . VAL C 1 151 ? 64.598 31.660 2.249 1.00 12.66 151 VAL C N 1
ATOM 3521 C CA . VAL C 1 151 ? 65.518 31.027 3.239 1.00 12.61 151 VAL C CA 1
ATOM 3522 C C . VAL C 1 151 ? 66.495 30.130 2.471 1.00 12.83 151 VAL C C 1
ATOM 3523 O O . VAL C 1 151 ? 66.058 29.143 1.853 1.00 12.77 151 VAL C O 1
ATOM 3527 N N . VAL C 1 152 ? 67.776 30.500 2.511 1.00 12.98 152 VAL C N 1
ATOM 3528 C CA . VAL C 1 152 ? 68.887 29.880 1.734 1.00 13.12 152 VAL C CA 1
ATOM 3529 C C . VAL C 1 152 ? 69.719 28.992 2.670 1.00 12.88 152 VAL C C 1
ATOM 3530 O O . VAL C 1 152 ? 70.312 28.021 2.181 1.00 13.10 152 VAL C O 1
ATOM 3534 N N . ALA C 1 153 ? 69.742 29.299 3.966 1.00 12.37 153 ALA C N 1
ATOM 3535 C CA . ALA C 1 153 ? 70.455 28.507 4.989 1.00 12.34 153 ALA C CA 1
ATOM 3536 C C . ALA C 1 153 ? 69.916 28.837 6.384 1.00 12.49 153 ALA C C 1
ATOM 3537 O O . ALA C 1 153 ? 69.110 29.781 6.522 1.00 12.24 153 ALA C O 1
ATOM 3539 N N . GLY C 1 154 ? 70.370 28.070 7.377 1.00 12.61 154 GLY C N 1
ATOM 3540 C CA . GLY C 1 154 ? 69.983 28.209 8.789 1.00 12.66 154 GLY C CA 1
ATOM 3541 C C . GLY C 1 154 ? 69.655 26.862 9.407 1.00 12.85 154 GLY C C 1
ATOM 3542 O O . GLY C 1 154 ? 69.583 25.851 8.677 1.00 13.08 154 GLY C O 1
ATOM 3543 N N . GLY C 1 155 ? 69.460 26.852 10.720 1.00 12.89 155 GLY C N 1
ATOM 3544 C CA . GLY C 1 155 ? 69.012 25.673 11.470 1.00 12.94 155 GLY C CA 1
ATOM 3545 C C . GLY C 1 155 ? 68.592 26.074 12.876 1.00 13.39 155 GLY C C 1
ATOM 3546 O O . GLY C 1 155 ? 68.846 27.206 13.309 1.00 13.15 155 GLY C O 1
ATOM 3547 N N . PRO C 1 156 ? 67.917 25.156 13.603 1.00 13.59 156 PRO C N 1
ATOM 3548 C CA . PRO C 1 156 ? 67.578 25.373 15.009 1.00 13.46 156 PRO C CA 1
ATOM 3549 C C . PRO C 1 156 ? 68.710 25.021 15.986 1.00 13.69 156 PRO C C 1
ATOM 3550 O O . PRO C 1 156 ? 69.640 24.341 15.617 1.00 13.18 156 PRO C O 1
ATOM 3554 N N . ARG C 1 157 ? 68.567 25.497 17.220 1.00 14.49 157 ARG C N 1
ATOM 3555 C CA . ARG C 1 157 ? 69.413 25.159 18.391 1.00 15.11 157 ARG C CA 1
ATOM 3556 C C . ARG C 1 157 ? 68.569 24.356 19.385 1.00 14.70 157 ARG C C 1
ATOM 3557 O O . ARG C 1 157 ? 68.009 24.925 20.321 1.00 14.20 157 ARG C O 1
ATOM 3565 N N . PRO C 1 158 ? 68.420 23.020 19.202 1.00 14.52 158 PRO C N 1
ATOM 3566 C CA . PRO C 1 158 ? 67.644 22.189 20.132 1.00 14.59 158 PRO C CA 1
ATOM 3567 C C . PRO C 1 158 ? 68.133 22.157 21.592 1.00 14.67 158 PRO C C 1
ATOM 3568 O O . PRO C 1 158 ? 67.364 21.767 22.436 1.00 14.95 158 PRO C O 1
ATOM 3572 N N . GLU C 1 159 ? 69.377 22.562 21.853 1.00 15.20 159 GLU C N 1
ATOM 3573 C CA . GLU C 1 159 ? 69.989 22.619 23.212 1.00 15.39 159 GLU C CA 1
ATOM 3574 C C . GLU C 1 159 ? 69.492 23.853 23.975 1.00 14.75 159 GLU C C 1
ATOM 3575 O O . GLU C 1 159 ? 69.779 23.947 25.174 1.00 14.59 159 GLU C O 1
ATOM 3581 N N . VAL C 1 160 ? 68.794 24.776 23.311 1.00 14.37 160 VAL C N 1
ATOM 3582 C CA . VAL C 1 160 ? 68.242 26.005 23.953 1.00 14.27 160 VAL C CA 1
ATOM 3583 C C . VAL C 1 160 ? 66.778 25.745 24.286 1.00 14.05 160 VAL C C 1
ATOM 3584 O O . VAL C 1 160 ? 65.953 25.622 23.385 1.00 13.64 160 VAL C O 1
ATOM 3588 N N . PRO C 1 161 ? 66.425 25.669 25.591 1.00 14.19 161 PRO C N 1
ATOM 3589 C CA . PRO C 1 161 ? 65.150 25.095 26.019 1.00 14.10 161 PRO C CA 1
ATOM 3590 C C . PRO C 1 161 ? 63.920 26.004 25.885 1.00 14.27 161 PRO C C 1
ATOM 3591 O O . PRO C 1 161 ? 62.815 25.509 26.065 1.00 14.14 161 PRO C O 1
ATOM 3595 N N . SER C 1 162 ? 64.111 27.282 25.552 1.00 14.30 162 SER C N 1
ATOM 3596 C CA . SER C 1 162 ? 63.018 28.284 25.551 1.00 14.38 162 SER C CA 1
ATOM 3597 C C . SER C 1 162 ? 63.325 29.410 24.575 1.00 13.94 162 SER C C 1
ATOM 3598 O O . SER C 1 162 ? 64.480 29.801 24.440 1.00 13.98 162 SER C O 1
ATOM 3601 N N . PRO C 1 163 ? 62.305 29.977 23.889 1.00 13.69 163 PRO C N 1
ATOM 3602 C CA . PRO C 1 163 ? 62.467 31.214 23.133 1.00 13.78 163 PRO C CA 1
ATOM 3603 C C . PRO C 1 163 ? 62.095 32.441 23.984 1.00 13.88 163 PRO C C 1
ATOM 3604 O O . PRO C 1 163 ? 61.543 32.270 25.060 1.00 13.47 163 PRO C O 1
ATOM 3608 N N . LEU C 1 164 ? 62.410 33.639 23.489 1.00 13.76 164 LEU C N 1
ATOM 3609 C CA . LEU C 1 164 ? 61.929 34.914 24.071 1.00 14.02 164 LEU C CA 1
ATOM 3610 C C . LEU C 1 164 ? 60.581 35.244 23.427 1.00 14.41 164 LEU C C 1
ATOM 3611 O O . LEU C 1 164 ? 60.430 35.025 22.207 1.00 14.37 164 LEU C O 1
ATOM 3616 N N . MET C 1 165 ? 59.635 35.732 24.223 1.00 14.91 165 MET C N 1
ATOM 3617 C CA . MET C 1 165 ? 58.284 36.098 23.741 1.00 15.95 165 MET C CA 1
ATOM 3618 C C . MET C 1 165 ? 57.888 37.463 24.292 1.00 15.68 165 MET C C 1
ATOM 3619 O O . MET C 1 165 ? 58.430 37.880 25.340 1.00 15.03 165 MET C O 1
ATOM 3624 N N . TYR C 1 166 ? 56.959 38.108 23.587 1.00 15.71 166 TYR C N 1
ATOM 3625 C CA . TYR C 1 166 ? 56.458 39.470 23.873 1.00 15.76 166 TYR C CA 1
ATOM 3626 C C . TYR C 1 166 ? 54.933 39.478 23.730 1.00 15.82 166 TYR C C 1
ATOM 3627 O O . TYR C 1 166 ? 54.396 39.027 22.685 1.00 15.41 166 TYR C O 1
ATOM 3636 N N . TRP C 1 167 ? 54.263 39.964 24.774 1.00 16.01 167 TRP C N 1
ATOM 3637 C CA . TRP C 1 167 ? 52.785 40.023 24.892 1.00 16.42 167 TRP C CA 1
ATOM 3638 C C . TRP C 1 167 ? 52.391 41.083 25.925 1.00 16.96 167 TRP C C 1
ATOM 3639 O O . TRP C 1 167 ? 52.975 41.082 27.028 1.00 16.24 167 TRP C O 1
ATOM 3650 N N . ARG C 1 168 ? 51.431 41.941 25.575 1.00 17.80 168 ARG C N 1
ATOM 3651 C CA . ARG C 1 168 ? 50.919 43.031 26.443 1.00 19.29 168 ARG C CA 1
ATOM 3652 C C . ARG C 1 168 ? 52.101 43.721 27.131 1.00 20.95 168 ARG C C 1
ATOM 3653 O O . ARG C 1 168 ? 52.111 43.817 28.378 1.00 20.90 168 ARG C O 1
ATOM 3661 N N . ARG C 1 169 ? 53.074 44.158 26.331 1.00 23.42 169 ARG C N 1
ATOM 3662 C CA . ARG C 1 169 ? 54.172 45.051 26.779 1.00 26.27 169 ARG C CA 1
ATOM 3663 C C . ARG C 1 169 ? 55.017 44.359 27.849 1.00 25.49 169 ARG C C 1
ATOM 3664 O O . ARG C 1 169 ? 55.542 45.066 28.727 1.00 26.49 169 ARG C O 1
ATOM 3672 N N . SER C 1 170 ? 55.112 43.032 27.791 1.00 24.33 170 SER C N 1
ATOM 3673 C CA . SER C 1 170 ? 55.865 42.199 28.756 1.00 23.68 170 SER C CA 1
ATOM 3674 C C . SER C 1 170 ? 56.650 41.131 27.989 1.00 22.49 170 SER C C 1
ATOM 3675 O O . SER C 1 170 ? 56.133 40.608 26.986 1.00 21.49 170 SER C O 1
ATOM 3678 N N . TYR C 1 171 ? 57.880 40.872 28.424 1.00 21.54 171 TYR C N 1
ATOM 3679 C CA . TYR C 1 171 ? 58.700 39.728 27.966 1.00 21.47 171 TYR C CA 1
ATOM 3680 C C . TYR C 1 171 ? 58.187 38.479 28.688 1.00 22.20 171 TYR C C 1
ATOM 3681 O O . TYR C 1 171 ? 57.739 38.589 29.843 1.00 21.63 171 TYR C O 1
ATOM 3690 N N . ALA C 1 172 ? 58.225 37.333 28.004 1.00 23.70 172 ALA C N 1
ATOM 3691 C CA . ALA C 1 172 ? 57.851 36.008 28.545 1.00 24.05 172 ALA C CA 1
ATOM 3692 C C . ALA C 1 172 ? 58.863 34.949 28.094 1.00 24.98 172 ALA C C 1
ATOM 3693 O O . ALA C 1 172 ? 59.591 35.180 27.108 1.00 24.43 172 ALA C O 1
ATOM 3695 N N . ARG C 1 173 ? 58.901 33.838 28.830 1.00 26.62 173 ARG C N 1
ATOM 3696 C CA . ARG C 1 173 ? 59.681 32.610 28.539 1.00 26.76 173 ARG C CA 1
ATOM 3697 C C . ARG C 1 173 ? 58.672 31.465 28.371 1.00 25.65 173 ARG C C 1
ATOM 3698 O O . ARG C 1 173 ? 57.505 31.649 28.767 1.00 23.45 173 ARG C O 1
ATOM 3706 N N . TRP C 1 174 ? 59.082 30.341 27.781 1.00 25.67 174 TRP C N 1
ATOM 3707 C CA . TRP C 1 174 ? 58.214 29.145 27.634 1.00 25.90 174 TRP C CA 1
ATOM 3708 C C . TRP C 1 174 ? 57.934 28.598 29.027 1.00 27.84 174 TRP C C 1
ATOM 3709 O O . TRP C 1 174 ? 58.842 28.571 29.852 1.00 27.70 174 TRP C O 1
ATOM 3720 N N . PRO C 1 175 ? 56.682 28.192 29.353 1.00 31.41 175 PRO C N 1
ATOM 3721 C CA . PRO C 1 175 ? 56.368 27.662 30.682 1.00 32.96 175 PRO C CA 1
ATOM 3722 C C . PRO C 1 175 ? 57.068 26.314 30.904 1.00 35.31 175 PRO C C 1
ATOM 3723 O O . PRO C 1 175 ? 56.428 25.286 30.751 1.00 36.72 175 PRO C O 1
ATOM 3727 N N . VAL C 1 176 ? 58.356 26.375 31.264 1.00 37.72 176 VAL C N 1
ATOM 3728 C CA . VAL C 1 176 ? 59.301 25.220 31.340 1.00 39.75 176 VAL C CA 1
ATOM 3729 C C . VAL C 1 176 ? 60.327 25.494 32.448 1.00 39.46 176 VAL C C 1
ATOM 3730 O O . VAL C 1 176 ? 60.292 24.898 33.527 1.00 38.62 176 VAL C O 1
ATOM 3734 N N . PRO D 1 5 ? 50.494 -24.828 57.300 1.00 36.38 5 PRO D N 1
ATOM 3735 C CA . PRO D 1 5 ? 49.320 -23.962 57.354 1.00 35.84 5 PRO D CA 1
ATOM 3736 C C . PRO D 1 5 ? 48.012 -24.746 57.525 1.00 36.50 5 PRO D C 1
ATOM 3737 O O . PRO D 1 5 ? 47.797 -25.665 56.764 1.00 37.53 5 PRO D O 1
ATOM 3741 N N . LEU D 1 6 ? 47.187 -24.352 58.503 1.00 37.13 6 LEU D N 1
ATOM 3742 C CA . LEU D 1 6 ? 45.861 -24.956 58.815 1.00 36.37 6 LEU D CA 1
ATOM 3743 C C . LEU D 1 6 ? 44.929 -24.794 57.610 1.00 35.75 6 LEU D C 1
ATOM 3744 O O . LEU D 1 6 ? 44.920 -23.705 57.010 1.00 37.96 6 LEU D O 1
ATOM 3749 N N . SER D 1 7 ? 44.153 -25.826 57.284 1.00 34.95 7 SER D N 1
ATOM 3750 C CA . SER D 1 7 ? 43.053 -25.750 56.289 1.00 35.74 7 SER D CA 1
ATOM 3751 C C . SER D 1 7 ? 41.764 -25.342 57.011 1.00 34.98 7 SER D C 1
ATOM 3752 O O . SER D 1 7 ? 41.380 -26.020 57.983 1.00 34.42 7 SER D O 1
ATOM 3755 N N . LEU D 1 8 ? 41.146 -24.249 56.564 1.00 34.40 8 LEU D N 1
ATOM 3756 C CA . LEU D 1 8 ? 39.940 -23.656 57.195 1.00 35.09 8 LEU D CA 1
ATOM 3757 C C . LEU D 1 8 ? 38.710 -24.372 56.650 1.00 34.92 8 LEU D C 1
ATOM 3758 O O . LEU D 1 8 ? 38.496 -24.393 55.443 1.00 35.45 8 LEU D O 1
ATOM 3763 N N . PRO D 1 9 ? 37.872 -24.998 57.504 1.00 35.29 9 PRO D N 1
ATOM 3764 C CA . PRO D 1 9 ? 36.670 -25.669 57.018 1.00 35.38 9 PRO D CA 1
ATOM 3765 C C . PRO D 1 9 ? 35.660 -24.604 56.569 1.00 33.70 9 PRO D C 1
ATOM 3766 O O . PRO D 1 9 ? 35.183 -23.891 57.418 1.00 34.72 9 PRO D O 1
ATOM 3770 N N . LEU D 1 10 ? 35.406 -24.496 55.262 1.00 32.67 10 LEU D N 1
ATOM 3771 C CA . LEU D 1 10 ? 34.486 -23.487 54.669 1.00 32.80 10 LEU D CA 1
ATOM 3772 C C . LEU D 1 10 ? 33.128 -24.131 54.389 1.00 34.03 10 LEU D C 1
ATOM 3773 O O . LEU D 1 10 ? 33.092 -25.108 53.614 1.00 33.79 10 LEU D O 1
ATOM 3778 N N . ASP D 1 11 ? 32.062 -23.577 54.976 1.00 35.71 11 ASP D N 1
ATOM 3779 C CA . ASP D 1 11 ? 30.651 -23.898 54.637 1.00 35.91 11 ASP D CA 1
ATOM 3780 C C . ASP D 1 11 ? 30.288 -23.158 53.347 1.00 35.36 11 ASP D C 1
ATOM 3781 O O . ASP D 1 11 ? 29.707 -22.066 53.437 1.00 35.46 11 ASP D O 1
ATOM 3786 N N . LEU D 1 12 ? 30.662 -23.732 52.201 1.00 36.18 12 LEU D N 1
ATOM 3787 C CA . LEU D 1 12 ? 30.218 -23.308 50.848 1.00 37.30 12 LEU D CA 1
ATOM 3788 C C . LEU D 1 12 ? 28.907 -24.026 50.520 1.00 39.42 12 LEU D C 1
ATOM 3789 O O . LEU D 1 12 ? 28.706 -25.157 51.017 1.00 42.83 12 LEU D O 1
ATOM 3794 N N . ALA D 1 13 ? 28.050 -23.402 49.710 1.00 38.96 13 ALA D N 1
ATOM 3795 C CA . ALA D 1 13 ? 26.810 -24.012 49.183 1.00 38.74 13 ALA D CA 1
ATOM 3796 C C . ALA D 1 13 ? 26.612 -23.567 47.739 1.00 38.71 13 ALA D C 1
ATOM 3797 O O . ALA D 1 13 ? 27.202 -22.575 47.316 1.00 38.85 13 ALA D O 1
ATOM 3799 N N . PRO D 1 14 ? 25.804 -24.296 46.935 1.00 39.43 14 PRO D N 1
ATOM 3800 C CA . PRO D 1 14 ? 25.518 -23.888 45.558 1.00 38.75 14 PRO D CA 1
ATOM 3801 C C . PRO D 1 14 ? 24.958 -22.459 45.458 1.00 37.48 14 PRO D C 1
ATOM 3802 O O . PRO D 1 14 ? 24.285 -22.028 46.381 1.00 37.51 14 PRO D O 1
ATOM 3806 N N . GLY D 1 15 ? 25.254 -21.770 44.350 1.00 34.94 15 GLY D N 1
ATOM 3807 C CA . GLY D 1 15 ? 24.731 -20.426 44.032 1.00 33.38 15 GLY D CA 1
ATOM 3808 C C . GLY D 1 15 ? 25.795 -19.343 44.095 1.00 31.95 15 GLY D C 1
ATOM 3809 O O . GLY D 1 15 ? 25.418 -18.161 43.949 1.00 31.95 15 GLY D O 1
ATOM 3810 N N . LEU D 1 16 ? 27.068 -19.711 44.301 1.00 29.72 16 LEU D N 1
ATOM 3811 C CA . LEU D 1 16 ? 28.204 -18.755 44.383 1.00 28.16 16 LEU D CA 1
ATOM 3812 C C . LEU D 1 16 ? 28.408 -18.088 43.022 1.00 27.61 16 LEU D C 1
ATOM 3813 O O . LEU D 1 16 ? 28.032 -18.668 41.992 1.00 28.20 16 LEU D O 1
ATOM 3818 N N . VAL D 1 17 ? 29.008 -16.905 43.052 1.00 27.38 17 VAL D N 1
ATOM 3819 C CA . VAL D 1 17 ? 29.295 -16.023 41.885 1.00 26.76 17 VAL D CA 1
ATOM 3820 C C . VAL D 1 17 ? 30.461 -16.636 41.100 1.00 26.46 17 VAL D C 1
ATOM 3821 O O . VAL D 1 17 ? 31.294 -17.301 41.724 1.00 25.31 17 VAL D O 1
ATOM 3825 N N . ASP D 1 18 ? 30.511 -16.442 39.780 1.00 27.27 18 ASP D N 1
ATOM 3826 C CA . ASP D 1 18 ? 31.631 -16.930 38.928 1.00 27.95 18 ASP D CA 1
ATOM 3827 C C . ASP D 1 18 ? 32.782 -15.910 39.018 1.00 27.64 18 ASP D C 1
ATOM 3828 O O . ASP D 1 18 ? 32.511 -14.765 39.413 1.00 28.03 18 ASP D O 1
ATOM 3833 N N . GLY D 1 19 ? 34.014 -16.321 38.690 1.00 26.94 19 GLY D N 1
ATOM 3834 C CA . GLY D 1 19 ? 35.244 -15.501 38.759 0.50 27.36 19 GLY D CA 1
ATOM 3835 C C . GLY D 1 19 ? 35.068 -14.092 38.201 1.00 27.50 19 GLY D C 1
ATOM 3836 O O . GLY D 1 19 ? 35.352 -13.130 38.939 1.00 27.89 19 GLY D O 1
ATOM 3837 N N . ASP D 1 20 ? 34.627 -13.967 36.945 1.00 27.90 20 ASP D N 1
ATOM 3838 C CA . ASP D 1 20 ? 34.408 -12.671 36.237 1.00 28.35 20 ASP D CA 1
ATOM 3839 C C . ASP D 1 20 ? 33.610 -11.700 37.120 1.00 26.31 20 ASP D C 1
ATOM 3840 O O . ASP D 1 20 ? 34.017 -10.531 37.222 1.00 25.76 20 ASP D O 1
ATOM 3845 N N . THR D 1 21 ? 32.495 -12.166 37.691 1.00 24.65 21 THR D N 1
ATOM 3846 C CA . THR D 1 21 ? 31.520 -11.349 38.464 1.00 23.50 21 THR D CA 1
ATOM 3847 C C . THR D 1 21 ? 32.158 -10.922 39.791 1.00 22.27 21 THR D C 1
ATOM 3848 O O . THR D 1 21 ? 31.978 -9.758 40.165 1.00 22.06 21 THR D O 1
ATOM 3852 N N . PHE D 1 22 ? 32.872 -11.833 40.459 1.00 20.82 22 PHE D N 1
ATOM 3853 C CA . PHE D 1 22 ? 33.615 -11.584 41.721 1.00 20.37 22 PHE D CA 1
ATOM 3854 C C . PHE D 1 22 ? 34.654 -10.476 41.502 1.00 20.30 22 PHE D C 1
ATOM 3855 O O . PHE D 1 22 ? 34.744 -9.557 42.346 1.00 19.21 22 PHE D O 1
ATOM 3863 N N . LEU D 1 23 ? 35.422 -10.567 40.410 1.00 20.27 23 LEU D N 1
ATOM 3864 C CA . LEU D 1 23 ? 36.478 -9.580 40.061 1.00 20.35 23 LEU D CA 1
ATOM 3865 C C . LEU D 1 23 ? 35.837 -8.210 39.831 1.00 20.83 23 LEU D C 1
ATOM 3866 O O . LEU D 1 23 ? 36.493 -7.208 40.172 1.00 21.70 23 LEU D O 1
ATOM 3871 N N . SER D 1 24 ? 34.623 -8.160 39.274 1.00 20.91 24 SER D N 1
ATOM 3872 C CA . SER D 1 24 ? 33.923 -6.883 38.974 1.00 21.84 24 SER D CA 1
ATOM 3873 C C . SER D 1 24 ? 33.437 -6.241 40.285 1.00 22.07 24 SER D C 1
ATOM 3874 O O . SER D 1 24 ? 33.472 -4.996 40.375 1.00 23.34 24 SER D O 1
ATOM 3877 N N . ILE D 1 25 ? 33.042 -7.056 41.270 1.00 21.80 25 ILE D N 1
ATOM 3878 C CA . ILE D 1 25 ? 32.595 -6.601 42.622 1.00 21.99 25 ILE D CA 1
ATOM 3879 C C . ILE D 1 25 ? 33.823 -6.154 43.433 1.00 22.05 25 ILE D C 1
ATOM 3880 O O . ILE D 1 25 ? 33.843 -4.999 43.871 1.00 22.10 25 ILE D O 1
ATOM 3885 N N . MET D 1 26 ? 34.821 -7.022 43.617 1.00 22.47 26 MET D N 1
ATOM 3886 C CA . MET D 1 26 ? 36.059 -6.691 44.376 1.00 23.57 26 MET D CA 1
ATOM 3887 C C . MET D 1 26 ? 36.793 -5.515 43.714 1.00 24.03 26 MET D C 1
ATOM 3888 O O . MET D 1 26 ? 37.374 -4.691 44.463 1.00 24.20 26 MET D O 1
ATOM 3893 N N . GLY D 1 27 ? 36.757 -5.435 42.378 1.00 23.40 27 GLY D N 1
ATOM 3894 C CA . GLY D 1 27 ? 37.344 -4.335 41.588 1.00 23.14 27 GLY D CA 1
ATOM 3895 C C . GLY D 1 27 ? 36.924 -2.965 42.099 1.00 23.36 27 GLY D C 1
ATOM 3896 O O . GLY D 1 27 ? 37.722 -2.023 41.960 1.00 24.87 27 GLY D O 1
ATOM 3897 N N . ALA D 1 28 ? 35.723 -2.857 42.679 1.00 22.53 28 ALA D N 1
ATOM 3898 C CA . ALA D 1 28 ? 35.091 -1.596 43.140 1.00 21.86 28 ALA D CA 1
ATOM 3899 C C . ALA D 1 28 ? 35.629 -1.129 44.503 1.00 21.08 28 ALA D C 1
ATOM 3900 O O . ALA D 1 28 ? 35.369 0.034 44.861 1.00 20.11 28 ALA D O 1
ATOM 3902 N N . LEU D 1 29 ? 36.299 -2.001 45.264 1.00 20.85 29 LEU D N 1
ATOM 3903 C CA . LEU D 1 29 ? 36.904 -1.666 46.580 1.00 20.21 29 LEU D CA 1
ATOM 3904 C C . LEU D 1 29 ? 38.314 -1.148 46.307 1.00 19.95 29 LEU D C 1
ATOM 3905 O O . LEU D 1 29 ? 39.129 -1.857 45.720 1.00 19.57 29 LEU D O 1
ATOM 3910 N N . PRO D 1 30 ? 38.636 0.116 46.673 1.00 19.51 30 PRO D N 1
ATOM 3911 C CA . PRO D 1 30 ? 39.983 0.649 46.481 1.00 19.16 30 PRO D CA 1
ATOM 3912 C C . PRO D 1 30 ? 40.917 0.089 47.561 1.00 18.46 30 PRO D C 1
ATOM 3913 O O . PRO D 1 30 ? 40.428 -0.347 48.584 1.00 18.45 30 PRO D O 1
ATOM 3917 N N . THR D 1 31 ? 42.226 0.127 47.311 1.00 18.44 31 THR D N 1
ATOM 3918 C CA . THR D 1 31 ? 43.259 -0.565 48.131 1.00 18.25 31 THR D CA 1
ATOM 3919 C C . THR D 1 31 ? 44.560 0.250 48.149 1.00 16.94 31 THR D C 1
ATOM 3920 O O . THR D 1 31 ? 44.760 1.074 47.238 1.00 16.80 31 THR D O 1
ATOM 3924 N N . GLY D 1 32 ? 45.398 0.030 49.162 1.00 15.48 32 GLY D N 1
ATOM 3925 C CA . GLY D 1 32 ? 46.832 0.365 49.130 1.00 14.66 32 GLY D CA 1
ATOM 3926 C C . GLY D 1 32 ? 47.599 -0.745 48.433 1.00 14.18 32 GLY D C 1
ATOM 3927 O O . GLY D 1 32 ? 46.994 -1.798 48.156 1.00 14.49 32 GLY D O 1
ATOM 3928 N N . VAL D 1 33 ? 48.875 -0.522 48.131 1.00 13.31 33 VAL D N 1
ATOM 3929 C CA . VAL D 1 33 ? 49.773 -1.552 47.538 1.00 12.64 33 VAL D CA 1
ATOM 3930 C C . VAL D 1 33 ? 50.941 -1.741 48.498 1.00 12.17 33 VAL D C 1
ATOM 3931 O O . VAL D 1 33 ? 51.515 -0.728 48.928 1.00 12.01 33 VAL D O 1
ATOM 3935 N N . THR D 1 34 ? 51.237 -2.996 48.842 1.00 11.83 34 THR D N 1
ATOM 3936 C CA . THR D 1 34 ? 52.370 -3.393 49.711 1.00 11.63 34 THR D CA 1
ATOM 3937 C C . THR D 1 34 ? 53.290 -4.321 48.914 1.00 11.65 34 THR D C 1
ATOM 3938 O O . THR D 1 34 ? 52.808 -4.962 47.947 1.00 11.55 34 THR D O 1
ATOM 3942 N N . VAL D 1 35 ? 54.564 -4.371 49.298 1.00 11.56 35 VAL D N 1
ATOM 3943 C CA . VAL D 1 35 ? 55.486 -5.481 48.932 1.00 11.71 35 VAL D CA 1
ATOM 3944 C C . VAL D 1 35 ? 55.742 -6.290 50.204 1.00 11.71 35 VAL D C 1
ATOM 3945 O O . VAL D 1 35 ? 56.234 -5.696 51.188 1.00 11.77 35 VAL D O 1
ATOM 3949 N N . VAL D 1 36 ? 55.349 -7.567 50.196 1.00 11.64 36 VAL D N 1
ATOM 3950 C CA . VAL D 1 36 ? 55.597 -8.530 51.304 1.00 11.70 36 VAL D CA 1
ATOM 3951 C C . VAL D 1 36 ? 56.927 -9.224 51.012 1.00 11.94 36 VAL D C 1
ATOM 3952 O O . VAL D 1 36 ? 57.066 -9.798 49.920 1.00 11.67 36 VAL D O 1
ATOM 3956 N N . THR D 1 37 ? 57.857 -9.154 51.963 1.00 12.40 37 THR D N 1
ATOM 3957 C CA . THR D 1 37 ? 59.238 -9.668 51.832 1.00 12.86 37 THR D CA 1
ATOM 3958 C C . THR D 1 37 ? 59.526 -10.651 52.962 1.00 13.84 37 THR D C 1
ATOM 3959 O O . THR D 1 37 ? 58.898 -10.543 54.033 1.00 13.90 37 THR D O 1
ATOM 3963 N N . THR D 1 38 ? 60.442 -11.580 52.699 1.00 14.97 38 THR D N 1
ATOM 3964 C CA . THR D 1 38 ? 61.089 -12.453 53.704 1.00 15.60 38 THR D CA 1
ATOM 3965 C C . THR D 1 38 ? 62.492 -12.783 53.188 1.00 16.52 38 THR D C 1
ATOM 3966 O O . THR D 1 38 ? 62.905 -12.183 52.172 1.00 16.01 38 THR D O 1
ATOM 3970 N N . LEU D 1 39 ? 63.185 -13.700 53.859 1.00 18.26 39 LEU D N 1
ATOM 3971 C CA . LEU D 1 39 ? 64.465 -14.276 53.381 1.00 20.53 39 LEU D CA 1
ATOM 3972 C C . LEU D 1 39 ? 64.276 -15.771 53.116 1.00 22.30 39 LEU D C 1
ATOM 3973 O O . LEU D 1 39 ? 63.619 -16.444 53.940 1.00 21.39 39 LEU D O 1
ATOM 3978 N N . GLY D 1 40 ? 64.853 -16.252 52.011 1.00 25.55 40 GLY D N 1
ATOM 3979 C CA . GLY D 1 40 ? 64.975 -17.684 51.685 1.00 28.49 40 GLY D CA 1
ATOM 3980 C C . GLY D 1 40 ? 65.694 -18.444 52.796 1.00 31.36 40 GLY D C 1
ATOM 3981 O O . GLY D 1 40 ? 66.394 -17.841 53.611 1.00 30.75 40 GLY D O 1
ATOM 3982 N N . PRO D 1 41 ? 65.564 -19.791 52.847 1.00 35.29 41 PRO D N 1
ATOM 3983 C CA . PRO D 1 41 ? 66.299 -20.606 53.820 1.00 37.10 41 PRO D CA 1
ATOM 3984 C C . PRO D 1 41 ? 67.802 -20.288 53.876 1.00 37.71 41 PRO D C 1
ATOM 3985 O O . PRO D 1 41 ? 68.434 -20.581 54.880 1.00 36.91 41 PRO D O 1
ATOM 3989 N N . ASP D 1 42 ? 68.314 -19.678 52.800 1.00 38.54 42 ASP D N 1
ATOM 3990 C CA . ASP D 1 42 ? 69.756 -19.572 52.468 1.00 38.85 42 ASP D CA 1
ATOM 3991 C C . ASP D 1 42 ? 70.155 -18.093 52.301 1.00 35.94 42 ASP D C 1
ATOM 3992 O O . ASP D 1 42 ? 71.229 -17.832 51.720 1.00 34.30 42 ASP D O 1
ATOM 3997 N N . GLY D 1 43 ? 69.325 -17.160 52.791 1.00 33.66 43 GLY D N 1
ATOM 3998 C CA . GLY D 1 43 ? 69.668 -15.734 52.971 1.00 30.51 43 GLY D CA 1
ATOM 3999 C C . GLY D 1 43 ? 69.210 -14.834 51.829 1.00 28.22 43 GLY D C 1
ATOM 4000 O O . GLY D 1 43 ? 69.281 -13.609 52.010 1.00 26.67 43 GLY D O 1
ATOM 4001 N N . GLU D 1 44 ? 68.766 -15.393 50.698 1.00 27.00 44 GLU D N 1
ATOM 4002 C CA . GLU D 1 44 ? 68.322 -14.621 49.502 0.50 27.08 44 GLU D CA 1
ATOM 4003 C C . GLU D 1 44 ? 67.037 -13.860 49.832 1.00 26.74 44 GLU D C 1
ATOM 4004 O O . GLU D 1 44 ? 66.127 -14.424 50.432 1.00 26.19 44 GLU D O 1
ATOM 4010 N N . PRO D 1 45 ? 66.909 -12.566 49.448 1.00 26.01 45 PRO D N 1
ATOM 4011 C CA . PRO D 1 45 ? 65.657 -11.828 49.636 1.00 25.89 45 PRO D CA 1
ATOM 4012 C C . PRO D 1 45 ? 64.541 -12.246 48.662 1.00 25.72 45 PRO D C 1
ATOM 4013 O O . PRO D 1 45 ? 64.781 -12.258 47.463 1.00 25.57 45 PRO D O 1
ATOM 4017 N N . TYR D 1 46 ? 63.354 -12.557 49.198 1.00 25.15 46 TYR D N 1
ATOM 4018 C CA . TYR D 1 46 ? 62.113 -12.858 48.434 1.00 25.06 46 TYR D CA 1
ATOM 4019 C C . TYR D 1 46 ? 61.051 -11.788 48.724 1.00 23.13 46 TYR D C 1
ATOM 4020 O O . TYR D 1 46 ? 61.004 -11.282 49.862 1.00 23.00 46 TYR D O 1
ATOM 4029 N N . GLY D 1 47 ? 60.235 -11.450 47.720 1.00 20.71 47 GLY D N 1
ATOM 4030 C CA . GLY D 1 47 ? 59.149 -10.461 47.847 1.00 19.29 47 GLY D CA 1
ATOM 4031 C C . GLY D 1 47 ? 58.106 -10.593 46.750 1.00 18.01 47 GLY D C 1
ATOM 4032 O O . GLY D 1 47 ? 58.470 -11.026 45.649 1.00 17.80 47 GLY D O 1
ATOM 4033 N N . LEU D 1 48 ? 56.852 -10.227 47.041 1.00 17.03 48 LEU D N 1
ATOM 4034 C CA . LEU D 1 48 ? 55.753 -10.133 46.040 1.00 16.53 48 LEU D CA 1
ATOM 4035 C C . LEU D 1 48 ? 54.866 -8.921 46.356 1.00 15.83 48 LEU D C 1
ATOM 4036 O O . LEU D 1 48 ? 54.744 -8.562 47.529 1.00 15.25 48 LEU D O 1
ATOM 4041 N N . THR D 1 49 ? 54.268 -8.326 45.322 1.00 15.48 49 THR D N 1
ATOM 4042 C CA . THR D 1 49 ? 53.284 -7.219 45.418 1.00 15.20 49 THR D CA 1
ATOM 4043 C C . THR D 1 49 ? 51.976 -7.767 46.000 1.00 15.83 49 THR D C 1
ATOM 4044 O O . THR D 1 49 ? 51.456 -8.754 45.464 1.00 15.03 49 THR D O 1
ATOM 4048 N N . CYS D 1 50 ? 51.476 -7.146 47.067 1.00 16.99 50 CYS D N 1
ATOM 4049 C CA . CYS D 1 50 ? 50.298 -7.619 47.840 1.00 18.31 50 CYS D CA 1
ATOM 4050 C C . CYS D 1 50 ? 49.405 -6.427 48.197 1.00 18.24 50 CYS D C 1
ATOM 4051 O O . CYS D 1 50 ? 49.920 -5.456 48.782 1.00 18.39 50 CYS D O 1
ATOM 4054 N N . SER D 1 51 ? 48.121 -6.511 47.844 1.00 18.74 51 SER D N 1
ATOM 4055 C CA . SER D 1 51 ? 47.068 -5.512 48.159 1.00 19.21 51 SER D CA 1
ATOM 4056 C C . SER D 1 51 ? 46.059 -6.082 49.156 1.00 19.21 51 SER D C 1
ATOM 4057 O O . SER D 1 51 ? 45.374 -5.273 49.799 1.00 19.55 51 SER D O 1
ATOM 4060 N N . ALA D 1 52 ? 45.951 -7.412 49.262 1.00 19.56 52 ALA D N 1
ATOM 4061 C CA . ALA D 1 52 ? 45.106 -8.097 50.268 1.00 19.61 52 ALA D CA 1
ATOM 4062 C C . ALA D 1 52 ? 45.850 -8.087 51.610 1.00 19.68 52 ALA D C 1
ATOM 4063 O O . ALA D 1 52 ? 46.462 -9.106 51.972 1.00 19.04 52 ALA D O 1
ATOM 4065 N N . ALA D 1 53 ? 45.821 -6.934 52.285 1.00 19.80 53 ALA D N 1
ATOM 4066 C CA . ALA D 1 53 ? 46.520 -6.641 53.556 1.00 19.67 53 ALA D CA 1
ATOM 4067 C C . ALA D 1 53 ? 45.703 -5.607 54.336 1.00 19.88 53 ALA D C 1
ATOM 4068 O O . ALA D 1 53 ? 45.292 -4.589 53.729 1.00 19.46 53 ALA D O 1
ATOM 4070 N N . CYS D 1 54 ? 45.477 -5.853 55.628 1.00 20.05 54 CYS D N 1
ATOM 4071 C CA . CYS D 1 54 ? 44.624 -5.001 56.495 1.00 20.53 54 CYS D CA 1
ATOM 4072 C C . CYS D 1 54 ? 44.936 -5.238 57.978 1.00 19.95 54 CYS D C 1
ATOM 4073 O O . CYS D 1 54 ? 45.507 -6.291 58.319 1.00 19.69 54 CYS D O 1
ATOM 4076 N N . SER D 1 55 ? 44.563 -4.270 58.817 1.00 19.73 55 SER D N 1
ATOM 4077 C CA . SER D 1 55 ? 44.567 -4.370 60.297 1.00 19.22 55 SER D CA 1
ATOM 4078 C C . SER D 1 55 ? 43.623 -5.486 60.743 1.00 18.65 55 SER D C 1
ATOM 4079 O O . SER D 1 55 ? 42.484 -5.544 60.223 1.00 18.43 55 SER D O 1
ATOM 4082 N N . VAL D 1 56 ? 44.071 -6.301 61.696 1.00 17.84 56 VAL D N 1
ATOM 4083 C CA . VAL D 1 56 ? 43.254 -7.363 62.340 1.00 17.85 56 VAL D CA 1
ATOM 4084 C C . VAL D 1 56 ? 42.932 -6.901 63.764 1.00 17.76 56 VAL D C 1
ATOM 4085 O O . VAL D 1 56 ? 41.744 -6.663 64.037 1.00 17.67 56 VAL D O 1
ATOM 4089 N N . SER D 1 57 ? 43.962 -6.708 64.599 1.00 17.17 57 SER D N 1
ATOM 4090 C CA . SER D 1 57 ? 43.843 -6.545 66.072 1.00 17.01 57 SER D CA 1
ATOM 4091 C C . SER D 1 57 ? 44.798 -5.461 66.591 1.00 17.16 57 SER D C 1
ATOM 4092 O O . SER D 1 57 ? 45.973 -5.476 66.191 1.00 17.89 57 SER D O 1
ATOM 4095 N N . LYS D 1 58 ? 44.333 -4.570 67.475 1.00 17.38 58 LYS D N 1
ATOM 4096 C CA . LYS D 1 58 ? 45.196 -3.538 68.115 1.00 17.70 58 LYS D CA 1
ATOM 4097 C C . LYS D 1 58 ? 45.972 -4.169 69.281 1.00 17.32 58 LYS D C 1
ATOM 4098 O O . LYS D 1 58 ? 47.193 -3.974 69.328 1.00 17.66 58 LYS D O 1
ATOM 4104 N N . ALA D 1 59 ? 45.286 -4.889 70.179 1.00 17.04 59 ALA D N 1
ATOM 4105 C CA . ALA D 1 59 ? 45.861 -5.575 71.365 1.00 16.91 59 ALA D CA 1
ATOM 4106 C C . ALA D 1 59 ? 45.524 -7.065 71.321 1.00 16.68 59 ALA D C 1
ATOM 4107 O O . ALA D 1 59 ? 44.387 -7.438 71.609 1.00 17.14 59 ALA D O 1
ATOM 4109 N N . PRO D 1 60 ? 46.460 -7.971 70.940 1.00 15.75 60 PRO D N 1
ATOM 4110 C CA . PRO D 1 60 ? 47.814 -7.609 70.529 1.00 15.06 60 PRO D CA 1
ATOM 4111 C C . PRO D 1 60 ? 47.814 -7.033 69.119 1.00 14.59 60 PRO D C 1
ATOM 4112 O O . PRO D 1 60 ? 46.843 -7.193 68.381 1.00 14.16 60 PRO D O 1
ATOM 4116 N N . PRO D 1 61 ? 48.903 -6.360 68.696 1.00 14.17 61 PRO D N 1
ATOM 4117 C CA . PRO D 1 61 ? 48.967 -5.775 67.359 1.00 14.18 61 PRO D CA 1
ATOM 4118 C C . PRO D 1 61 ? 49.096 -6.851 66.269 1.00 13.80 61 PRO D C 1
ATOM 4119 O O . PRO D 1 61 ? 50.176 -7.375 66.116 1.00 13.50 61 PRO D O 1
ATOM 4123 N N . LEU D 1 62 ? 47.999 -7.148 65.556 1.00 13.56 62 LEU D N 1
ATOM 4124 C CA . LEU D 1 62 ? 47.953 -8.150 64.452 1.00 13.69 62 LEU D CA 1
ATOM 4125 C C . LEU D 1 62 ? 47.515 -7.473 63.149 1.00 13.91 62 LEU D C 1
ATOM 4126 O O . LEU D 1 62 ? 46.527 -6.705 63.186 1.00 14.59 62 LEU D O 1
ATOM 4131 N N . LEU D 1 63 ? 48.193 -7.794 62.041 1.00 13.31 63 LEU D N 1
ATOM 4132 C CA . LEU D 1 63 ? 47.683 -7.586 60.658 1.00 13.11 63 LEU D CA 1
ATOM 4133 C C . LEU D 1 63 ? 47.618 -8.951 59.950 1.00 12.75 63 LEU D C 1
ATOM 4134 O O . LEU D 1 63 ? 48.035 -9.960 60.570 1.00 12.12 63 LEU D O 1
ATOM 4139 N N . LEU D 1 64 ? 47.085 -9.001 58.722 1.00 12.55 64 LEU D N 1
ATOM 4140 C CA . LEU D 1 64 ? 47.152 -10.217 57.863 1.00 12.63 64 LEU D CA 1
ATOM 4141 C C . LEU D 1 64 ? 47.433 -9.828 56.412 1.00 12.84 64 LEU D C 1
ATOM 4142 O O . LEU D 1 64 ? 47.200 -8.673 56.048 1.00 12.73 64 LEU D O 1
ATOM 4147 N N . VAL D 1 65 ? 47.951 -10.787 55.646 1.00 13.46 65 VAL D N 1
ATOM 4148 C CA . VAL D 1 65 ? 48.144 -10.718 54.170 1.00 14.14 65 VAL D CA 1
ATOM 4149 C C . VAL D 1 65 ? 47.547 -12.001 53.571 1.00 14.62 65 VAL D C 1
ATOM 4150 O O . VAL D 1 65 ? 47.577 -13.038 54.256 1.00 14.28 65 VAL D O 1
ATOM 4154 N N . CYS D 1 66 ? 46.998 -11.922 52.357 1.00 15.57 66 CYS D N 1
ATOM 4155 C CA . CYS D 1 66 ? 46.464 -13.074 51.586 1.00 16.52 66 CYS D CA 1
ATOM 4156 C C . CYS D 1 66 ? 47.319 -13.283 50.332 1.00 16.60 66 CYS D C 1
ATOM 4157 O O . CYS D 1 66 ? 47.423 -12.351 49.530 1.00 16.85 66 CYS D O 1
ATOM 4160 N N . ILE D 1 67 ? 47.931 -14.459 50.197 1.00 17.25 67 ILE D N 1
ATOM 4161 C CA . ILE D 1 67 ? 48.895 -14.789 49.107 1.00 17.49 67 ILE D CA 1
ATOM 4162 C C . ILE D 1 67 ? 48.448 -16.095 48.437 1.00 18.22 67 ILE D C 1
ATOM 4163 O O . ILE D 1 67 ? 47.925 -16.974 49.153 1.00 17.67 67 ILE D O 1
ATOM 4168 N N . ASN D 1 68 ? 48.618 -16.213 47.115 1.00 19.60 68 ASN D N 1
ATOM 4169 C CA . ASN D 1 68 ? 48.418 -17.496 46.385 1.00 20.72 68 ASN D CA 1
ATOM 4170 C C . ASN D 1 68 ? 49.177 -18.573 47.156 1.00 22.04 68 ASN D C 1
ATOM 4171 O O . ASN D 1 68 ? 50.328 -18.315 47.550 1.00 22.10 68 ASN D O 1
ATOM 4176 N N . ARG D 1 69 ? 48.557 -19.727 47.380 1.00 24.38 69 ARG D N 1
ATOM 4177 C CA . ARG D 1 69 ? 49.103 -20.771 48.290 1.00 27.17 69 ARG D CA 1
ATOM 4178 C C . ARG D 1 69 ? 50.314 -21.481 47.657 1.00 26.23 69 ARG D C 1
ATOM 4179 O O . ARG D 1 69 ? 51.056 -22.115 48.423 1.00 26.04 69 ARG D O 1
ATOM 4187 N N . ASP D 1 70 ? 50.550 -21.339 46.346 1.00 25.93 70 ASP D N 1
ATOM 4188 C CA . ASP D 1 70 ? 51.746 -21.898 45.653 1.00 26.31 70 ASP D CA 1
ATOM 4189 C C . ASP D 1 70 ? 52.894 -20.881 45.610 1.00 24.74 70 ASP D C 1
ATOM 4190 O O . ASP D 1 70 ? 53.981 -21.250 45.114 1.00 24.28 70 ASP D O 1
ATOM 4195 N N . SER D 1 71 ? 52.727 -19.682 46.163 1.00 22.67 71 SER D N 1
ATOM 4196 C CA . SER D 1 71 ? 53.788 -18.646 46.100 1.00 21.48 71 SER D CA 1
ATOM 4197 C C . SER D 1 71 ? 55.144 -19.151 46.603 1.00 21.11 71 SER D C 1
ATOM 4198 O O . SER D 1 71 ? 55.182 -19.785 47.665 1.00 21.23 71 SER D O 1
ATOM 4201 N N . ARG D 1 72 ? 56.212 -18.805 45.887 1.00 21.12 72 ARG D N 1
ATOM 4202 C CA . ARG D 1 72 ? 57.587 -19.142 46.355 1.00 21.24 72 ARG D CA 1
ATOM 4203 C C . ARG D 1 72 ? 57.932 -18.271 47.575 1.00 21.23 72 ARG D C 1
ATOM 4204 O O . ARG D 1 72 ? 58.614 -18.781 48.448 1.00 22.29 72 ARG D O 1
ATOM 4212 N N . VAL D 1 73 ? 57.443 -17.027 47.634 1.00 20.40 73 VAL D N 1
ATOM 4213 C CA . VAL D 1 73 ? 57.701 -16.122 48.792 1.00 19.67 73 VAL D CA 1
ATOM 4214 C C . VAL D 1 73 ? 56.897 -16.633 49.989 1.00 19.11 73 VAL D C 1
ATOM 4215 O O . VAL D 1 73 ? 57.441 -16.611 51.070 1.00 18.38 73 VAL D O 1
ATOM 4219 N N . LEU D 1 74 ? 55.679 -17.118 49.763 1.00 18.92 74 LEU D N 1
ATOM 4220 C CA . LEU D 1 74 ? 54.818 -17.587 50.880 1.00 18.85 74 LEU D CA 1
ATOM 4221 C C . LEU D 1 74 ? 55.508 -18.742 51.610 1.00 19.32 74 LEU D C 1
ATOM 4222 O O . LEU D 1 74 ? 55.510 -18.722 52.845 1.00 18.76 74 LEU D O 1
ATOM 4227 N N . LYS D 1 75 ? 56.060 -19.717 50.881 1.00 20.65 75 LYS D N 1
ATOM 4228 C CA . LYS D 1 75 ? 56.672 -20.918 51.506 1.00 21.99 75 LYS D CA 1
ATOM 4229 C C . LYS D 1 75 ? 57.968 -20.498 52.213 1.00 21.03 75 LYS D C 1
ATOM 4230 O O . LYS D 1 75 ? 58.244 -21.058 53.283 1.00 20.49 75 LYS D O 1
ATOM 4236 N N . ALA D 1 76 ? 58.704 -19.524 51.663 1.00 20.28 76 ALA D N 1
ATOM 4237 C CA . ALA D 1 76 ? 59.923 -18.945 52.277 1.00 20.02 76 ALA D CA 1
ATOM 4238 C C . ALA D 1 76 ? 59.533 -18.260 53.587 1.00 20.27 76 ALA D C 1
ATOM 4239 O O . ALA D 1 76 ? 60.199 -18.483 54.611 1.00 20.01 76 ALA D O 1
ATOM 4241 N N . LEU D 1 77 ? 58.467 -17.466 53.517 1.00 21.13 77 LEU D N 1
ATOM 4242 C CA . LEU D 1 77 ? 57.849 -16.685 54.620 1.00 21.81 77 LEU D CA 1
ATOM 4243 C C . LEU D 1 77 ? 57.491 -17.619 55.790 1.00 22.73 77 LEU D C 1
ATOM 4244 O O . LEU D 1 77 ? 57.876 -17.309 56.944 1.00 22.95 77 LEU D O 1
ATOM 4249 N N . LEU D 1 78 ? 56.818 -18.740 55.509 1.00 22.88 78 LEU D N 1
ATOM 4250 C CA . LEU D 1 78 ? 56.342 -19.707 56.534 1.00 23.06 78 LEU D CA 1
ATOM 4251 C C . LEU D 1 78 ? 57.520 -20.432 57.203 1.00 24.62 78 LEU D C 1
ATOM 4252 O O . LEU D 1 78 ? 57.474 -20.600 58.433 1.00 24.25 78 LEU D O 1
ATOM 4257 N N . GLU D 1 79 ? 58.531 -20.845 56.434 1.00 26.89 79 GLU D N 1
ATOM 4258 C CA . GLU D 1 79 ? 59.740 -21.543 56.952 1.00 29.24 79 GLU D CA 1
ATOM 4259 C C . GLU D 1 79 ? 60.547 -20.580 57.824 1.00 28.72 79 GLU D C 1
ATOM 4260 O O . GLU D 1 79 ? 60.896 -20.960 58.948 1.00 30.07 79 GLU D O 1
ATOM 4266 N N . ARG D 1 80 ? 60.840 -19.390 57.298 1.00 28.48 80 ARG D N 1
ATOM 4267 C CA . ARG D 1 80 ? 61.523 -18.280 58.013 1.00 28.26 80 ARG D CA 1
ATOM 4268 C C . ARG D 1 80 ? 60.746 -17.968 59.297 1.00 26.76 80 ARG D C 1
ATOM 4269 O O . ARG D 1 80 ? 61.367 -17.947 60.372 1.00 26.89 80 ARG D O 1
ATOM 4277 N N . GLY D 1 81 ? 59.434 -17.742 59.181 1.00 25.22 81 GLY D N 1
ATOM 4278 C CA . GLY D 1 81 ? 58.539 -17.439 60.315 1.00 23.87 81 GLY D CA 1
ATOM 4279 C C . GLY D 1 81 ? 58.465 -15.950 60.615 1.00 22.84 81 GLY D C 1
ATOM 4280 O O . GLY D 1 81 ? 57.913 -15.592 61.670 1.00 21.32 81 GLY D O 1
ATOM 4281 N N . GLU D 1 82 ? 59.004 -15.104 59.731 1.00 22.68 82 GLU D N 1
ATOM 4282 C CA . GLU D 1 82 ? 58.862 -13.625 59.824 1.00 22.97 82 GLU D CA 1
ATOM 4283 C C . GLU D 1 82 ? 58.866 -13.009 58.420 1.00 19.76 82 GLU D C 1
ATOM 4284 O O . GLU D 1 82 ? 59.421 -13.614 57.495 1.00 19.41 82 GLU D O 1
ATOM 4290 N N . PHE D 1 83 ? 58.207 -11.860 58.277 1.00 17.35 83 PHE D N 1
ATOM 4291 C CA . PHE D 1 83 ? 58.093 -11.093 57.011 1.00 15.81 83 PHE D CA 1
ATOM 4292 C C . PHE D 1 83 ? 57.986 -9.601 57.339 1.00 14.85 83 PHE D C 1
ATOM 4293 O O . PHE D 1 83 ? 57.732 -9.240 58.506 1.00 14.40 83 PHE D O 1
ATOM 4301 N N . ALA D 1 84 ? 58.207 -8.761 56.330 1.00 13.84 84 ALA D N 1
ATOM 4302 C CA . ALA D 1 84 ? 57.976 -7.304 56.391 1.00 13.43 84 ALA D CA 1
ATOM 4303 C C . ALA D 1 84 ? 56.851 -6.965 55.418 1.00 13.01 84 ALA D C 1
ATOM 4304 O O . ALA D 1 84 ? 56.799 -7.597 54.347 1.00 12.71 84 ALA D O 1
ATOM 4306 N N . VAL D 1 85 ? 55.964 -6.050 55.814 1.00 12.59 85 VAL D N 1
ATOM 4307 C CA . VAL D 1 85 ? 54.943 -5.417 54.930 1.00 12.60 85 VAL D CA 1
ATOM 4308 C C . VAL D 1 85 ? 55.439 -4.002 54.606 1.00 12.61 85 VAL D C 1
ATOM 4309 O O . VAL D 1 85 ? 55.523 -3.179 55.541 1.00 12.60 85 VAL D O 1
ATOM 4313 N N . ASN D 1 86 ? 55.795 -3.755 53.342 1.00 12.44 86 ASN D N 1
ATOM 4314 C CA . ASN D 1 86 ? 56.371 -2.475 52.856 1.00 12.46 86 ASN D CA 1
ATOM 4315 C C . ASN D 1 86 ? 55.284 -1.703 52.112 1.00 12.21 86 ASN D C 1
ATOM 4316 O O . ASN D 1 86 ? 54.961 -2.084 50.980 1.00 12.44 86 ASN D O 1
ATOM 4321 N N . VAL D 1 87 ? 54.731 -0.664 52.732 1.00 12.13 87 VAL D N 1
ATOM 4322 C CA . VAL D 1 87 ? 53.561 0.090 52.188 1.00 11.97 87 VAL D CA 1
ATOM 4323 C C . VAL D 1 87 ? 54.081 1.111 51.171 1.00 11.83 87 VAL D C 1
ATOM 4324 O O . VAL D 1 87 ? 54.646 2.125 51.581 1.00 11.70 87 VAL D O 1
ATOM 4328 N N . LEU D 1 88 ? 53.884 0.836 49.886 1.00 11.98 88 LEU D N 1
ATOM 4329 C CA . LEU D 1 88 ? 54.463 1.623 48.768 1.00 12.47 88 LEU D CA 1
ATOM 4330 C C . LEU D 1 88 ? 53.963 3.073 48.807 1.00 12.77 88 LEU D C 1
ATOM 4331 O O . LEU D 1 88 ? 52.775 3.302 49.116 1.00 12.34 88 LEU D O 1
ATOM 4336 N N . ARG D 1 89 ? 54.872 3.999 48.496 1.00 13.49 89 ARG D N 1
ATOM 4337 C CA . ARG D 1 89 ? 54.631 5.459 48.363 1.00 14.26 89 ARG D CA 1
ATOM 4338 C C . ARG D 1 89 ? 54.063 5.753 46.970 1.00 14.83 89 ARG D C 1
ATOM 4339 O O . ARG D 1 89 ? 54.162 4.879 46.091 1.00 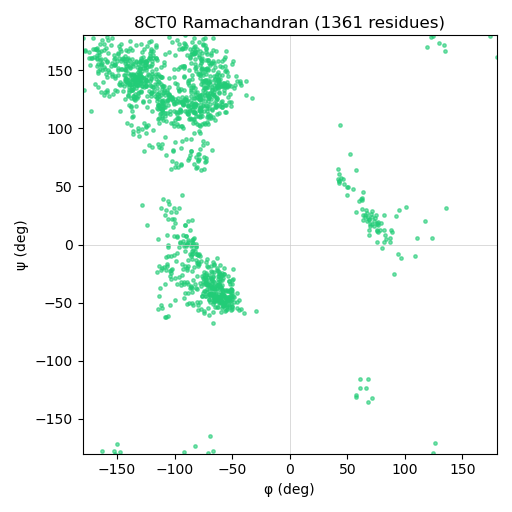15.13 89 ARG D O 1
ATOM 4347 N N . GLY D 1 90 ? 53.537 6.964 46.778 1.00 15.75 90 GLY D N 1
ATOM 4348 C CA . GLY D 1 90 ? 52.840 7.404 45.555 1.00 16.52 90 GLY D CA 1
ATOM 4349 C C . GLY D 1 90 ? 53.634 7.127 44.288 1.00 17.27 90 GLY D C 1
ATOM 4350 O O . GLY D 1 90 ? 53.015 6.719 43.291 1.00 18.54 90 GLY D O 1
ATOM 4351 N N . GLY D 1 91 ? 54.950 7.341 44.311 1.00 18.25 91 GLY D N 1
ATOM 4352 C CA . GLY D 1 91 ? 55.826 7.185 43.131 1.00 18.82 91 GLY D CA 1
ATOM 4353 C C . GLY D 1 91 ? 56.350 5.767 42.968 1.00 19.55 91 GLY D C 1
ATOM 4354 O O . GLY D 1 91 ? 57.346 5.600 42.252 1.00 20.26 91 GLY D O 1
ATOM 4355 N N . GLY D 1 92 ? 55.701 4.772 43.582 1.00 19.97 92 GLY D N 1
ATOM 4356 C CA . GLY D 1 92 ? 56.202 3.386 43.645 1.00 20.56 92 GLY D CA 1
ATOM 4357 C C . GLY D 1 92 ? 55.460 2.421 42.726 1.00 21.20 92 GLY D C 1
ATOM 4358 O O . GLY D 1 92 ? 55.545 1.215 43.001 1.00 21.72 92 GLY D O 1
ATOM 4359 N N . GLU D 1 93 ? 54.785 2.902 41.671 1.00 21.69 93 GLU D N 1
ATOM 4360 C CA . GLU D 1 93 ? 54.042 2.050 40.696 1.00 22.36 93 GLU D CA 1
ATOM 4361 C C . GLU D 1 93 ? 54.973 1.013 40.053 1.00 22.14 93 GLU D C 1
ATOM 4362 O O . GLU D 1 93 ? 54.534 -0.139 39.875 1.00 23.36 93 GLU D O 1
ATOM 4365 N N . SER D 1 94 ? 56.185 1.405 39.665 1.00 21.27 94 SER D N 1
ATOM 4366 C CA . SER D 1 94 ? 57.127 0.526 38.925 0.50 20.82 94 SER D CA 1
ATOM 4367 C C . SER D 1 94 ? 57.685 -0.531 39.886 1.00 20.21 94 SER D C 1
ATOM 4368 O O . SER D 1 94 ? 57.986 -1.647 39.427 1.00 20.28 94 SER D O 1
ATOM 4371 N N . THR D 1 95 ? 57.796 -0.195 41.175 1.00 19.90 95 THR D N 1
ATOM 4372 C CA . THR D 1 95 ? 58.149 -1.141 42.271 1.00 19.58 95 THR D CA 1
ATOM 4373 C C . THR D 1 95 ? 57.022 -2.171 42.416 1.00 19.34 95 THR D C 1
ATOM 4374 O O . THR D 1 95 ? 57.327 -3.366 42.551 1.00 18.68 95 THR D O 1
ATOM 4378 N N . SER D 1 96 ? 55.769 -1.710 42.401 1.00 19.50 96 SER D N 1
ATOM 4379 C CA . SER D 1 96 ? 54.542 -2.551 42.409 1.00 19.64 96 SER D CA 1
ATOM 4380 C C . SER D 1 96 ? 54.563 -3.513 41.213 1.00 19.48 96 SER D C 1
ATOM 4381 O O . SER D 1 96 ? 54.374 -4.722 41.424 1.00 19.30 96 SER D O 1
ATOM 4384 N N . ALA D 1 97 ? 54.803 -2.987 40.008 1.00 19.66 97 ALA D N 1
ATOM 4385 C CA . ALA D 1 97 ? 54.868 -3.740 38.733 1.00 20.33 97 ALA D CA 1
ATOM 4386 C C . ALA D 1 97 ? 56.039 -4.731 38.765 1.00 20.95 97 ALA D C 1
ATOM 4387 O O . ALA D 1 97 ? 55.868 -5.878 38.308 1.00 20.52 97 ALA D O 1
ATOM 4389 N N . ARG D 1 98 ? 57.186 -4.291 39.285 1.00 22.00 98 ARG D N 1
ATOM 4390 C CA . ARG D 1 98 ? 58.423 -5.108 39.430 1.00 22.73 98 ARG D CA 1
ATOM 4391 C C . ARG D 1 98 ? 58.120 -6.352 40.276 1.00 21.58 98 ARG D C 1
ATOM 4392 O O . ARG D 1 98 ? 58.582 -7.442 39.904 1.00 22.03 98 ARG D O 1
ATOM 4400 N N . PHE D 1 99 ? 57.355 -6.212 41.359 1.00 20.20 99 PHE D N 1
ATOM 4401 C CA . PHE D 1 99 ? 57.206 -7.273 42.388 1.00 19.63 99 PHE D CA 1
ATOM 4402 C C . PHE D 1 99 ? 55.956 -8.121 42.111 1.00 19.97 99 PHE D C 1
ATOM 4403 O O . PHE D 1 99 ? 55.716 -9.067 42.886 1.00 19.46 99 PHE D O 1
ATOM 4411 N N . ALA D 1 100 ? 55.223 -7.828 41.028 1.00 20.77 100 ALA D N 1
ATOM 4412 C CA . ALA D 1 100 ? 54.160 -8.688 40.445 1.00 21.43 100 ALA D CA 1
ATOM 4413 C C . ALA D 1 100 ? 54.655 -9.355 39.151 1.00 22.47 100 ALA D C 1
ATOM 4414 O O . ALA D 1 100 ? 53.947 -10.252 38.638 1.00 22.40 100 ALA D O 1
ATOM 4416 N N . ALA D 1 101 ? 55.815 -8.929 38.639 1.00 24.05 101 ALA D N 1
ATOM 4417 C CA . ALA D 1 101 ? 56.448 -9.450 37.405 1.00 25.63 101 ALA D CA 1
ATOM 4418 C C . ALA D 1 101 ? 56.846 -10.906 37.615 1.00 27.89 101 ALA D C 1
ATOM 4419 O O . ALA D 1 101 ? 57.427 -11.247 38.641 1.00 27.34 101 ALA D O 1
ATOM 4421 N N . PRO D 1 102 ? 56.545 -11.806 36.654 1.00 31.55 102 PRO D N 1
ATOM 4422 C CA . PRO D 1 102 ? 56.978 -13.200 36.745 1.00 33.37 102 PRO D CA 1
ATOM 4423 C C . PRO D 1 102 ? 58.457 -13.353 36.356 1.00 34.43 102 PRO D C 1
ATOM 4424 O O . PRO D 1 102 ? 58.723 -13.844 35.282 1.00 35.57 102 PRO D O 1
ATOM 4428 N N . VAL D 1 103 ? 59.363 -12.917 37.240 1.00 36.20 103 VAL D N 1
ATOM 4429 C CA . VAL D 1 103 ? 60.850 -12.919 37.060 1.00 36.49 103 VAL D CA 1
ATOM 4430 C C . VAL D 1 103 ? 61.495 -13.270 38.410 1.00 38.28 103 VAL D C 1
ATOM 4431 O O . VAL D 1 103 ? 60.946 -12.840 39.444 1.00 39.53 103 VAL D O 1
ATOM 4435 N N . ASP D 1 104 ? 62.599 -14.031 38.424 1.00 40.79 104 ASP D N 1
ATOM 4436 C CA . ASP D 1 104 ? 63.209 -14.542 39.687 1.00 43.42 104 ASP D CA 1
ATOM 4437 C C . ASP D 1 104 ? 64.509 -13.797 40.012 1.00 42.27 104 ASP D C 1
ATOM 4438 O O . ASP D 1 104 ? 65.379 -14.409 40.662 1.00 45.12 104 ASP D O 1
ATOM 4443 N N . ASP D 1 105 ? 64.622 -12.528 39.611 1.00 40.29 105 ASP D N 1
ATOM 4444 C CA . ASP D 1 105 ? 65.758 -11.632 39.966 1.00 38.99 105 ASP D CA 1
ATOM 4445 C C . ASP D 1 105 ? 65.183 -10.327 40.537 1.00 36.55 105 ASP D C 1
ATOM 4446 O O . ASP D 1 105 ? 65.803 -9.265 40.334 1.00 37.08 105 ASP D O 1
ATOM 4451 N N . ARG D 1 106 ? 64.050 -10.409 41.246 1.00 32.33 106 ARG D N 1
ATOM 4452 C CA . ARG D 1 106 ? 63.206 -9.238 41.612 1.00 28.82 106 ARG D CA 1
ATOM 4453 C C . ARG D 1 106 ? 64.015 -8.218 42.418 1.00 27.03 106 ARG D C 1
ATOM 4454 O O . ARG D 1 106 ? 63.848 -7.009 42.168 1.00 25.54 106 ARG D O 1
ATOM 4462 N N . PHE D 1 107 ? 64.863 -8.686 43.334 1.00 25.63 107 PHE D N 1
ATOM 4463 C CA . PHE D 1 107 ? 65.648 -7.822 44.252 1.00 25.47 107 PHE D CA 1
ATOM 4464 C C . PHE D 1 107 ? 66.914 -7.291 43.564 1.00 26.38 107 PHE D C 1
ATOM 4465 O O . PHE D 1 107 ? 67.586 -6.446 44.185 1.00 25.64 107 PHE D O 1
ATOM 4473 N N . ARG D 1 108 ? 67.211 -7.726 42.330 1.00 28.37 108 ARG D N 1
ATOM 4474 C CA . ARG D 1 108 ? 68.405 -7.278 41.554 1.00 30.08 108 ARG D CA 1
ATOM 4475 C C . ARG D 1 108 ? 68.381 -5.752 41.449 1.00 28.74 108 ARG D C 1
ATOM 4476 O O . ARG D 1 108 ? 67.451 -5.236 40.829 1.00 27.95 108 ARG D O 1
ATOM 4484 N N . ASP D 1 109 ? 69.353 -5.078 42.071 1.00 29.23 109 ASP D N 1
ATOM 4485 C CA . ASP D 1 109 ? 69.580 -3.608 41.998 1.00 29.38 109 ASP D CA 1
ATOM 4486 C C . ASP D 1 109 ? 68.411 -2.844 42.633 1.00 28.40 109 ASP D C 1
ATOM 4487 O O . ASP D 1 109 ? 68.231 -1.659 42.296 1.00 27.96 109 ASP D O 1
ATOM 4492 N N . VAL D 1 110 ? 67.666 -3.485 43.538 1.00 27.98 110 VAL D N 1
ATOM 4493 C CA . VAL D 1 110 ? 66.649 -2.822 44.404 1.00 27.63 110 VAL D CA 1
ATOM 4494 C C . VAL D 1 110 ? 67.331 -2.482 45.734 1.00 27.79 110 VAL D C 1
ATOM 4495 O O . VAL D 1 110 ? 68.038 -3.350 46.277 1.00 26.16 110 VAL D O 1
ATOM 4499 N N . ARG D 1 111 ? 67.133 -1.259 46.224 1.00 29.42 111 ARG D N 1
ATOM 4500 C CA . ARG D 1 111 ? 67.717 -0.783 47.504 1.00 30.17 111 ARG D CA 1
ATOM 4501 C C . ARG D 1 111 ? 66.867 -1.345 48.644 1.00 27.61 111 ARG D C 1
ATOM 4502 O O . ARG D 1 111 ? 65.633 -1.211 48.576 1.00 27.44 111 ARG D O 1
ATOM 4510 N N . TRP D 1 112 ? 67.508 -1.982 49.624 1.00 25.23 112 TRP D N 1
ATOM 4511 C CA . TRP D 1 112 ? 66.851 -2.551 50.827 1.00 24.25 112 TRP D CA 1
ATOM 4512 C C . TRP D 1 112 ? 67.877 -2.708 51.952 1.00 25.00 112 TRP D C 1
ATOM 4513 O O . TRP D 1 112 ? 69.060 -2.911 51.644 1.00 24.66 112 TRP D O 1
ATOM 4524 N N . GLU D 1 113 ? 67.431 -2.608 53.205 1.00 26.44 113 GLU D N 1
ATOM 4525 C CA . GLU D 1 113 ? 68.260 -2.920 54.397 1.00 27.78 113 GLU D CA 1
ATOM 4526 C C . GLU D 1 113 ? 67.587 -4.062 55.161 1.00 26.87 113 GLU D C 1
ATOM 4527 O O . GLU D 1 113 ? 66.366 -4.217 55.116 1.00 26.17 113 GLU D O 1
ATOM 4533 N N . PRO D 1 114 ? 68.367 -4.955 55.815 1.00 25.56 114 PRO D N 1
ATOM 4534 C CA . PRO D 1 114 ? 67.813 -5.924 56.760 1.00 24.91 114 PRO D CA 1
ATOM 4535 C C . PRO D 1 114 ? 67.054 -5.264 57.923 1.00 25.26 114 PRO D C 1
ATOM 4536 O O . PRO D 1 114 ? 67.540 -4.290 58.466 1.00 23.96 114 PRO D O 1
ATOM 4540 N N . GLY D 1 115 ? 65.885 -5.812 58.274 1.00 26.82 115 GLY D N 1
ATOM 4541 C CA . GLY D 1 115 ? 65.071 -5.367 59.423 1.00 27.85 115 GLY D CA 1
ATOM 4542 C C . GLY D 1 115 ? 65.515 -6.024 60.722 1.00 28.94 115 GLY D C 1
ATOM 4543 O O . GLY D 1 115 ? 66.224 -7.045 60.660 1.00 29.59 115 GLY D O 1
ATOM 4544 N N . SER D 1 116 ? 65.091 -5.472 61.861 1.00 30.35 116 SER D N 1
ATOM 4545 C CA . SER D 1 116 ? 65.438 -5.934 63.233 1.00 31.78 116 SER D CA 1
ATOM 4546 C C . SER D 1 116 ? 64.920 -7.361 63.483 1.00 33.05 116 SER D C 1
ATOM 4547 O O . SER D 1 116 ? 65.554 -8.089 64.274 1.00 33.63 116 SER D O 1
ATOM 4550 N N . ALA D 1 117 ? 63.814 -7.749 62.840 1.00 34.05 117 ALA D N 1
ATOM 4551 C CA . ALA D 1 117 ? 63.225 -9.108 62.914 1.00 33.81 117 ALA D CA 1
ATOM 4552 C C . ALA D 1 117 ? 63.898 -10.023 61.882 1.00 34.00 117 ALA D C 1
ATOM 4553 O O . ALA D 1 117 ? 63.321 -10.226 60.788 1.00 34.64 117 ALA D O 1
ATOM 4555 N N . GLY D 1 118 ? 65.090 -10.533 62.214 1.00 33.37 118 GLY D N 1
ATOM 4556 C CA . GLY D 1 118 ? 65.805 -11.585 61.461 1.00 31.87 118 GLY D CA 1
ATOM 4557 C C . GLY D 1 118 ? 66.310 -11.123 60.104 1.00 30.52 118 GLY D C 1
ATOM 4558 O O . GLY D 1 118 ? 66.563 -11.996 59.247 1.00 32.30 118 GLY D O 1
ATOM 4559 N N . GLY D 1 119 ? 66.464 -9.812 59.907 1.00 28.21 119 GLY D N 1
ATOM 4560 C CA . GLY D 1 119 ? 67.000 -9.222 58.666 1.00 26.64 119 GLY D CA 1
ATOM 4561 C C . GLY D 1 119 ? 66.047 -9.330 57.484 1.00 24.36 119 GLY D C 1
ATOM 4562 O O . GLY D 1 119 ? 66.531 -9.328 56.340 1.00 24.76 119 GLY D O 1
ATOM 4563 N N . VAL D 1 120 ? 64.737 -9.407 57.710 1.00 21.99 120 VAL D N 1
ATOM 4564 C CA . VAL D 1 120 ? 63.755 -9.398 56.584 1.00 20.91 120 VAL D CA 1
ATOM 4565 C C . VAL D 1 120 ? 63.898 -8.070 55.847 1.00 19.28 120 VAL D C 1
ATOM 4566 O O . VAL D 1 120 ? 64.221 -7.056 56.460 1.00 18.48 120 VAL D O 1
ATOM 4570 N N . PRO D 1 121 ? 63.703 -8.039 54.509 1.00 18.13 121 PRO D N 1
ATOM 4571 C CA . PRO D 1 121 ? 63.970 -6.839 53.722 1.00 17.85 121 PRO D CA 1
ATOM 4572 C C . PRO D 1 121 ? 62.980 -5.698 53.992 1.00 17.64 121 PRO D C 1
ATOM 4573 O O . PRO D 1 121 ? 61.796 -5.895 53.795 1.00 17.60 121 PRO D O 1
ATOM 4577 N N . VAL D 1 122 ? 63.501 -4.551 54.434 1.00 17.32 122 VAL D N 1
ATOM 4578 C CA . VAL D 1 122 ? 62.782 -3.247 54.484 1.00 17.63 122 VAL D CA 1
ATOM 4579 C C . VAL D 1 122 ? 63.259 -2.397 53.302 1.00 18.45 122 VAL D C 1
ATOM 4580 O O . VAL D 1 122 ? 64.480 -2.187 53.169 1.00 17.48 122 VAL D O 1
ATOM 4584 N N . MET D 1 123 ? 62.324 -1.924 52.479 1.00 20.04 123 MET D N 1
ATOM 4585 C CA . MET D 1 123 ? 62.609 -1.088 51.286 1.00 21.81 123 MET D CA 1
ATOM 4586 C C . MET D 1 123 ? 62.263 0.366 51.639 1.00 22.79 123 MET D C 1
ATOM 4587 O O . MET D 1 123 ? 61.308 0.925 51.043 1.00 22.92 123 MET D O 1
ATOM 4592 N N . SER D 1 124 ? 63.008 0.946 52.590 1.00 23.54 124 SER D N 1
ATOM 4593 C CA . SER D 1 124 ? 62.646 2.186 53.331 1.00 24.22 124 SER D CA 1
ATOM 4594 C C . SER D 1 124 ? 62.500 3.381 52.380 1.00 23.63 124 SER D C 1
ATOM 4595 O O . SER D 1 124 ? 61.713 4.286 52.713 1.00 24.51 124 SER D O 1
ATOM 4598 N N . ALA D 1 125 ? 63.190 3.376 51.234 1.00 22.68 125 ALA D N 1
ATOM 4599 C CA . ALA D 1 125 ? 63.160 4.480 50.243 1.00 22.87 125 ALA D CA 1
ATOM 4600 C C . ALA D 1 125 ? 61.903 4.413 49.352 1.00 22.93 125 ALA D C 1
ATOM 4601 O O . ALA D 1 125 ? 61.670 5.381 48.603 1.00 22.33 125 ALA D O 1
ATOM 4603 N N . ASP D 1 126 ? 61.108 3.338 49.426 1.00 23.05 126 ASP D N 1
ATOM 4604 C CA . ASP D 1 126 ? 59.964 3.094 48.504 1.00 22.74 126 ASP D CA 1
ATOM 4605 C C . ASP D 1 126 ? 58.619 3.142 49.250 1.00 20.25 126 ASP D C 1
ATOM 4606 O O . ASP D 1 126 ? 57.590 2.892 48.593 1.00 19.35 126 ASP D O 1
ATOM 4611 N N . VAL D 1 127 ? 58.605 3.477 50.546 1.00 18.23 127 VAL D N 1
ATOM 4612 C CA . VAL D 1 127 ? 57.425 3.234 51.434 1.00 17.10 127 VAL D CA 1
ATOM 4613 C C . VAL D 1 127 ? 57.023 4.505 52.195 1.00 16.05 127 VAL D C 1
ATOM 4614 O O . VAL D 1 127 ? 57.860 5.403 52.361 1.00 15.80 127 VAL D O 1
ATOM 4618 N N . VAL D 1 128 ? 55.773 4.537 52.657 1.00 15.12 128 VAL D N 1
ATOM 4619 C CA . VAL D 1 128 ? 55.244 5.525 53.644 1.00 14.96 128 VAL D CA 1
ATOM 4620 C C . VAL D 1 128 ? 55.388 4.922 55.044 1.00 14.85 128 VAL D C 1
ATOM 4621 O O . VAL D 1 128 ? 55.354 5.686 56.023 1.00 15.06 128 VAL D O 1
ATOM 4625 N N . ALA D 1 129 ? 55.508 3.597 55.141 1.00 14.48 129 ALA D N 1
ATOM 4626 C CA . ALA D 1 129 ? 55.658 2.873 56.422 1.00 14.44 129 ALA D CA 1
ATOM 4627 C C . ALA D 1 129 ? 56.071 1.429 56.141 1.00 14.28 129 ALA D C 1
ATOM 4628 O O . ALA D 1 129 ? 55.877 0.964 55.017 1.00 14.49 129 ALA D O 1
ATOM 4630 N N . HIS D 1 130 ? 56.643 0.757 57.131 1.00 14.71 130 HIS D N 1
ATOM 4631 C CA . HIS D 1 130 ? 56.890 -0.705 57.111 1.00 15.12 130 HIS D CA 1
ATOM 4632 C C . HIS D 1 130 ? 56.510 -1.274 58.473 1.00 15.44 130 HIS D C 1
ATOM 4633 O O . HIS D 1 130 ? 56.723 -0.582 59.481 1.00 15.33 130 HIS D O 1
ATOM 4640 N N . ALA D 1 131 ? 55.914 -2.464 58.467 1.00 16.30 131 ALA D N 1
ATOM 4641 C CA . ALA D 1 131 ? 55.704 -3.323 59.649 1.00 17.02 131 ALA D CA 1
ATOM 4642 C C . ALA D 1 131 ? 56.558 -4.572 59.463 1.00 17.73 131 ALA D C 1
ATOM 4643 O O . ALA D 1 131 ? 56.617 -5.042 58.326 1.00 18.50 131 ALA D O 1
ATOM 4645 N N . GLU D 1 132 ? 57.200 -5.064 60.526 1.00 18.61 132 GLU D N 1
ATOM 4646 C CA . GLU D 1 132 ? 57.878 -6.387 60.550 1.00 19.31 132 GLU D CA 1
ATOM 4647 C C . GLU D 1 132 ? 57.097 -7.325 61.474 1.00 19.90 132 GLU D C 1
ATOM 4648 O O . GLU D 1 132 ? 56.743 -6.900 62.596 1.00 20.23 132 GLU D O 1
ATOM 4654 N N . CYS D 1 133 ? 56.850 -8.553 61.023 1.00 20.67 133 CYS D N 1
ATOM 4655 C CA . CYS D 1 133 ? 55.928 -9.520 61.673 1.00 21.68 133 CYS D CA 1
ATOM 4656 C C . CYS D 1 133 ? 56.600 -10.880 61.890 1.00 21.88 133 CYS D C 1
ATOM 4657 O O . CYS D 1 133 ? 57.183 -11.405 60.921 1.00 20.97 133 CYS D O 1
ATOM 4660 N N . ARG D 1 134 ? 56.496 -11.430 63.108 1.00 22.63 134 ARG D N 1
ATOM 4661 C CA . ARG D 1 134 ? 56.583 -12.897 63.345 1.00 23.76 134 ARG D CA 1
ATOM 4662 C C . ARG D 1 134 ? 55.246 -13.485 62.873 1.00 21.83 134 ARG D C 1
ATOM 4663 O O . ARG D 1 134 ? 54.217 -12.788 63.022 1.00 21.47 134 ARG D O 1
ATOM 4671 N N . VAL D 1 135 ? 55.249 -14.700 62.320 1.00 19.69 135 VAL D N 1
ATOM 4672 C CA . VAL D 1 135 ? 54.005 -15.405 61.892 1.00 18.93 135 VAL D CA 1
ATOM 4673 C C . VAL D 1 135 ? 53.249 -15.843 63.151 1.00 18.54 135 VAL D C 1
ATOM 4674 O O . VAL D 1 135 ? 53.815 -16.604 63.952 1.00 18.90 135 VAL D O 1
ATOM 4678 N N . ALA D 1 136 ? 52.022 -15.347 63.323 1.00 18.50 136 ALA D N 1
ATOM 4679 C CA . ALA D 1 136 ? 51.131 -15.664 64.461 1.00 18.33 136 ALA D CA 1
ATOM 4680 C C . ALA D 1 136 ? 50.314 -16.913 64.117 1.00 18.54 136 ALA D C 1
ATOM 4681 O O . ALA D 1 136 ? 50.166 -17.781 64.989 1.00 19.15 136 ALA D O 1
ATOM 4683 N N . ALA D 1 137 ? 49.824 -17.003 62.881 1.00 18.80 137 ALA D N 1
ATOM 4684 C CA . ALA D 1 137 ? 49.152 -18.203 62.330 1.00 19.22 137 ALA D CA 1
ATOM 4685 C C . ALA D 1 137 ? 49.012 -18.070 60.811 1.00 19.42 137 ALA D C 1
ATOM 4686 O O . ALA D 1 137 ? 49.137 -16.936 60.288 1.00 18.76 137 ALA D O 1
ATOM 4688 N N . ALA D 1 138 ? 48.748 -19.197 60.148 1.00 19.66 138 ALA D N 1
ATOM 4689 C CA . ALA D 1 138 ? 48.547 -19.299 58.685 1.00 20.23 138 ALA D CA 1
ATOM 4690 C C . ALA D 1 138 ? 47.373 -20.246 58.402 1.00 20.40 138 ALA D C 1
ATOM 4691 O O . ALA D 1 138 ? 47.324 -21.343 58.991 1.00 19.86 138 ALA D O 1
ATOM 4693 N N . LEU D 1 139 ? 46.471 -19.819 57.517 1.00 21.16 139 LEU D N 1
ATOM 4694 C CA . LEU D 1 139 ? 45.133 -20.423 57.282 1.00 22.16 139 LEU D CA 1
ATOM 4695 C C . LEU D 1 139 ? 44.902 -20.524 55.774 1.00 22.74 139 LEU D C 1
ATOM 4696 O O . LEU D 1 139 ? 45.019 -19.481 55.113 1.00 22.23 139 LEU D O 1
ATOM 4701 N N . ASP D 1 140 ? 44.574 -21.709 55.255 1.00 24.25 140 ASP D N 1
ATOM 4702 C CA . ASP D 1 140 ? 44.238 -21.899 53.818 1.00 25.35 140 ASP D CA 1
ATOM 4703 C C . ASP D 1 140 ? 42.734 -21.663 53.634 1.00 25.24 140 ASP D C 1
ATOM 4704 O O . ASP D 1 140 ? 41.945 -22.373 54.279 1.00 26.46 140 ASP D O 1
ATOM 4709 N N . ALA D 1 141 ? 42.371 -20.679 52.804 1.00 24.69 141 ALA D N 1
ATOM 4710 C CA . ALA D 1 141 ? 40.983 -20.261 52.491 1.00 24.30 141 ALA D CA 1
ATOM 4711 C C . ALA D 1 141 ? 40.824 -20.149 50.975 1.00 23.60 141 ALA D C 1
ATOM 4712 O O . ALA D 1 141 ? 41.248 -19.124 50.417 1.00 24.33 141 ALA D O 1
ATOM 4714 N N . GLY D 1 142 ? 40.237 -21.165 50.343 1.00 22.52 142 GLY D N 1
ATOM 4715 C CA . GLY D 1 142 ? 40.116 -21.250 48.877 1.00 22.03 142 GLY D CA 1
ATOM 4716 C C . GLY D 1 142 ? 41.480 -21.402 48.232 1.00 21.48 142 GLY D C 1
ATOM 4717 O O . GLY D 1 142 ? 42.199 -22.334 48.621 1.00 21.48 142 GLY D O 1
ATOM 4718 N N . ASP D 1 143 ? 41.837 -20.501 47.309 1.00 21.08 143 ASP D N 1
ATOM 4719 C CA . ASP D 1 143 ? 43.065 -20.611 46.473 1.00 21.04 143 ASP D CA 1
ATOM 4720 C C . ASP D 1 143 ? 44.224 -19.820 47.102 1.00 20.19 143 ASP D C 1
ATOM 4721 O O . ASP D 1 143 ? 45.306 -19.815 46.497 1.00 20.32 143 ASP D O 1
ATOM 4726 N N . HIS D 1 144 ? 44.016 -19.203 48.272 1.00 19.14 144 HIS D N 1
ATOM 4727 C CA . HIS D 1 144 ? 45.012 -18.364 48.990 1.00 18.31 144 HIS D CA 1
ATOM 4728 C C . HIS D 1 144 ? 45.306 -18.933 50.386 1.00 17.87 144 HIS D C 1
ATOM 4729 O O . HIS D 1 144 ? 44.568 -19.831 50.849 1.00 17.48 144 HIS D O 1
ATOM 4736 N N . THR D 1 145 ? 46.357 -18.405 51.020 1.00 16.95 145 THR D N 1
ATOM 4737 C CA . THR D 1 145 ? 46.669 -18.547 52.464 1.00 16.13 145 THR D CA 1
ATOM 4738 C C . THR D 1 145 ? 46.549 -17.175 53.136 1.00 15.41 145 THR D C 1
ATOM 4739 O O . THR D 1 145 ? 47.196 -16.214 52.663 1.00 15.64 145 THR D O 1
ATOM 4743 N N . ILE D 1 146 ? 45.735 -17.087 54.184 1.00 14.43 146 ILE D N 1
ATOM 4744 C CA . ILE D 1 146 ? 45.647 -15.902 55.086 1.00 13.85 146 ILE D CA 1
ATOM 4745 C C . ILE D 1 146 ? 46.788 -16.035 56.095 1.00 13.35 146 ILE D C 1
ATOM 4746 O O . ILE D 1 146 ? 46.765 -17.003 56.873 1.00 13.39 146 ILE D O 1
ATOM 4751 N N . VAL D 1 147 ? 47.767 -15.136 56.042 1.00 12.80 147 VAL D N 1
ATOM 4752 C CA . VAL D 1 147 ? 48.922 -15.125 56.983 1.00 12.83 147 VAL D CA 1
ATOM 4753 C C . VAL D 1 147 ? 48.691 -14.001 57.994 1.00 12.87 147 VAL D C 1
ATOM 4754 O O . VAL D 1 147 ? 48.688 -12.833 57.579 1.00 13.03 147 VAL D O 1
ATOM 4758 N N . ILE D 1 148 ? 48.504 -14.346 59.266 1.00 12.89 148 ILE D N 1
ATOM 4759 C CA . ILE D 1 148 ? 48.295 -13.357 60.361 1.00 13.32 148 ILE D CA 1
ATOM 4760 C C . ILE D 1 148 ? 49.672 -13.036 60.954 1.00 13.53 148 ILE D C 1
ATOM 4761 O O . ILE D 1 148 ? 50.359 -13.975 61.384 1.00 14.07 148 ILE D O 1
ATOM 4766 N N . GLY D 1 149 ? 50.068 -11.760 60.911 1.00 13.54 149 GLY D N 1
ATOM 4767 C CA . GLY D 1 149 ? 51.361 -11.264 61.414 1.00 13.72 149 GLY D CA 1
ATOM 4768 C C . GLY D 1 149 ? 51.216 -10.515 62.727 1.00 13.71 149 GLY D C 1
ATOM 4769 O O . GLY D 1 149 ? 50.364 -9.605 62.805 1.00 13.65 149 GLY D O 1
ATOM 4770 N N . ALA D 1 150 ? 52.013 -10.894 63.727 1.00 13.69 150 ALA D N 1
ATOM 4771 C CA . ALA D 1 150 ? 52.209 -10.149 64.989 1.00 13.71 150 ALA D CA 1
ATOM 4772 C C . ALA D 1 150 ? 53.302 -9.107 64.748 1.00 14.13 150 ALA D C 1
ATOM 4773 O O . ALA D 1 150 ? 54.407 -9.520 64.359 1.00 14.58 150 ALA D O 1
ATOM 4775 N N . VAL D 1 151 ? 53.002 -7.817 64.938 1.00 14.32 151 VAL D N 1
ATOM 4776 C CA . VAL D 1 151 ? 53.918 -6.691 64.576 1.00 14.67 151 VAL D CA 1
ATOM 4777 C C . VAL D 1 151 ? 54.914 -6.492 65.725 1.00 14.81 151 VAL D C 1
ATOM 4778 O O . VAL D 1 151 ? 54.470 -6.131 66.818 1.00 14.64 151 VAL D O 1
ATOM 4782 N N . VAL D 1 152 ? 56.204 -6.750 65.475 1.00 15.06 152 VAL D N 1
ATOM 4783 C CA . VAL D 1 152 ? 57.309 -6.668 66.481 1.00 15.04 152 VAL D CA 1
ATOM 4784 C C . VAL D 1 152 ? 58.168 -5.430 66.211 1.00 14.92 152 VAL D C 1
ATOM 4785 O O . VAL D 1 152 ? 58.939 -5.039 67.114 1.00 15.03 152 VAL D O 1
ATOM 4789 N N . ALA D 1 153 ? 58.088 -4.861 65.009 1.00 14.43 153 ALA D N 1
ATOM 4790 C CA . ALA D 1 153 ? 58.903 -3.692 64.615 1.00 14.04 153 ALA D CA 1
ATOM 4791 C C . ALA D 1 153 ? 58.268 -2.970 63.425 1.00 13.66 153 ALA D C 1
ATOM 4792 O O . ALA D 1 153 ? 57.330 -3.515 62.791 1.00 13.09 153 ALA D O 1
ATOM 4794 N N . GLY D 1 154 ? 58.801 -1.783 63.147 1.00 13.47 154 GLY D N 1
ATOM 4795 C CA . GLY D 1 154 ? 58.416 -0.933 62.011 1.00 13.43 154 GLY D CA 1
ATOM 4796 C C . GLY D 1 154 ? 58.010 0.442 62.485 1.00 13.41 154 GLY D C 1
ATOM 4797 O O . GLY D 1 154 ? 58.019 0.687 63.704 1.00 13.88 154 GLY D O 1
ATOM 4798 N N . GLY D 1 155 ? 57.651 1.310 61.551 1.00 13.38 155 GLY D N 1
ATOM 4799 C CA . GLY D 1 155 ? 57.234 2.683 61.861 1.00 13.45 155 GLY D CA 1
ATOM 4800 C C . GLY D 1 155 ? 56.838 3.421 60.593 1.00 13.40 155 GLY D C 1
ATOM 4801 O O . GLY D 1 155 ? 57.103 2.954 59.487 1.00 13.38 155 GLY D O 1
ATOM 4802 N N . PRO D 1 156 ? 56.180 4.587 60.730 1.00 13.32 156 PRO D N 1
ATOM 4803 C CA . PRO D 1 156 ? 55.760 5.366 59.571 1.00 13.43 156 PRO D CA 1
ATOM 4804 C C . PRO D 1 156 ? 56.936 6.177 59.017 1.00 13.76 156 PRO D C 1
ATOM 4805 O O . PRO D 1 156 ? 57.944 6.269 59.676 1.00 13.83 156 PRO D O 1
ATOM 4809 N N . ARG D 1 157 ? 56.761 6.737 57.825 1.00 14.26 157 ARG D N 1
ATOM 4810 C CA . ARG D 1 157 ? 57.686 7.719 57.214 1.00 14.97 157 ARG D CA 1
ATOM 4811 C C . ARG D 1 157 ? 56.907 9.006 56.970 1.00 14.53 157 ARG D C 1
ATOM 4812 O O . ARG D 1 157 ? 56.400 9.232 55.869 1.00 14.02 157 ARG D O 1
ATOM 4820 N N . PRO D 1 158 ? 56.789 9.880 57.997 1.00 14.38 158 PRO D N 1
ATOM 4821 C CA . PRO D 1 158 ? 56.005 11.116 57.877 1.00 14.53 158 PRO D CA 1
ATOM 4822 C C . PRO D 1 158 ? 56.565 12.082 56.819 1.00 14.56 158 PRO D C 1
ATOM 4823 O O . PRO D 1 158 ? 55.822 12.893 56.318 1.00 13.89 158 PRO D O 1
ATOM 4827 N N . GLU D 1 159 ? 57.852 11.942 56.494 1.00 15.65 159 GLU D N 1
ATOM 4828 C CA . GLU D 1 159 ? 58.566 12.726 55.447 1.00 16.27 159 GLU D CA 1
ATOM 4829 C C . GLU D 1 159 ? 58.113 12.304 54.044 1.00 15.77 159 GLU D C 1
ATOM 4830 O O . GLU D 1 159 ? 58.484 13.004 53.086 1.00 16.57 159 GLU D O 1
ATOM 4836 N N . VAL D 1 160 ? 57.390 11.186 53.912 1.00 14.86 160 VAL D N 1
ATOM 4837 C CA . VAL D 1 160 ? 56.827 10.720 52.609 1.00 14.18 160 VAL D CA 1
ATOM 4838 C C . VAL D 1 160 ? 55.363 11.154 52.554 1.00 13.90 160 VAL D C 1
ATOM 4839 O O . VAL D 1 160 ? 54.552 10.712 53.372 1.00 13.51 160 VAL D O 1
ATOM 4843 N N . PRO D 1 161 ? 55.000 12.077 51.628 1.00 13.70 161 PRO D N 1
ATOM 4844 C CA . PRO D 1 161 ? 53.699 12.748 51.670 1.00 13.74 161 PRO D CA 1
ATOM 4845 C C . PRO D 1 161 ? 52.511 12.033 51.003 1.00 14.02 161 PRO D C 1
ATOM 4846 O O . PRO D 1 161 ? 51.396 12.489 51.175 1.00 14.28 161 PRO D O 1
ATOM 4850 N N . SER D 1 162 ? 52.745 10.952 50.259 1.00 14.28 162 SER D N 1
ATOM 4851 C CA . SER D 1 162 ? 51.672 10.235 49.523 1.00 14.28 162 SER D CA 1
ATOM 4852 C C . SER D 1 162 ? 51.919 8.734 49.541 1.00 14.33 162 SER D C 1
ATOM 4853 O O . SER D 1 162 ? 53.054 8.283 49.408 1.00 14.44 162 SER D O 1
ATOM 4856 N N . PRO D 1 163 ? 50.851 7.922 49.690 1.00 14.44 163 PRO D N 1
ATOM 4857 C CA . PRO D 1 163 ? 50.926 6.484 49.449 1.00 14.53 163 PRO D CA 1
ATOM 4858 C C . PRO D 1 163 ? 50.527 6.124 48.011 1.00 14.71 163 PRO D C 1
ATOM 4859 O O . PRO D 1 163 ? 50.003 6.985 47.331 1.00 14.82 163 PRO D O 1
ATOM 4863 N N . LEU D 1 164 ? 50.782 4.876 47.601 1.00 15.10 164 LEU D N 1
ATOM 4864 C CA . LEU D 1 164 ? 50.262 4.277 46.341 1.00 15.60 164 LEU D CA 1
ATOM 4865 C C . LEU D 1 164 ? 48.872 3.689 46.611 1.00 16.20 164 LEU D C 1
ATOM 4866 O O . LEU D 1 164 ? 48.722 2.922 47.579 1.00 15.42 164 LEU D O 1
ATOM 4871 N N . MET D 1 165 ? 47.893 4.062 45.786 1.00 17.63 165 MET D N 1
ATOM 4872 C CA . MET D 1 165 ? 46.486 3.592 45.877 1.00 18.49 165 MET D CA 1
ATOM 4873 C C . MET D 1 165 ? 46.089 3.008 44.516 1.00 18.48 165 MET D C 1
ATOM 4874 O O . MET D 1 165 ? 46.524 3.564 43.492 1.00 19.02 165 MET D O 1
ATOM 4879 N N . TYR D 1 166 ? 45.347 1.897 44.505 1.00 18.75 166 TYR D N 1
ATOM 4880 C CA . TYR D 1 166 ? 44.898 1.209 43.267 1.00 19.24 166 TYR D CA 1
ATOM 4881 C C . TYR D 1 166 ? 43.374 1.059 43.277 1.00 19.85 166 TYR D C 1
ATOM 4882 O O . TYR D 1 166 ? 42.789 0.701 44.319 1.00 20.00 166 TYR D O 1
ATOM 4891 N N . TRP D 1 167 ? 42.753 1.329 42.128 1.00 21.09 167 TRP D N 1
ATOM 4892 C CA . TRP D 1 167 ? 41.287 1.214 41.920 1.00 22.23 167 TRP D CA 1
ATOM 4893 C C . TRP D 1 167 ? 40.963 1.143 40.420 1.00 23.60 167 TRP D C 1
ATOM 4894 O O . TRP D 1 167 ? 41.441 2.019 39.657 1.00 21.99 167 TRP D O 1
ATOM 4905 N N . ARG D 1 168 ? 40.180 0.124 40.038 1.00 26.59 168 ARG D N 1
ATOM 4906 C CA . ARG D 1 168 ? 39.700 -0.166 38.657 1.00 29.07 168 ARG D CA 1
ATOM 4907 C C . ARG D 1 168 ? 40.828 0.048 37.637 1.00 28.26 168 ARG D C 1
ATOM 4908 O O . ARG D 1 168 ? 40.705 0.954 36.793 1.00 27.26 168 ARG D O 1
ATOM 4916 N N . ARG D 1 169 ? 41.881 -0.771 37.722 1.00 28.83 169 ARG D N 1
ATOM 4917 C CA . ARG D 1 169 ? 42.994 -0.854 36.734 1.00 29.44 169 ARG D CA 1
ATOM 4918 C C . ARG D 1 169 ? 43.719 0.492 36.600 1.00 27.73 169 ARG D C 1
ATOM 4919 O O . ARG D 1 169 ? 44.120 0.822 35.474 1.00 28.25 169 ARG D O 1
ATOM 4927 N N . SER D 1 170 ? 43.894 1.239 37.690 1.00 25.72 170 SER D N 1
ATOM 4928 C CA . SER D 1 170 ? 44.549 2.572 37.657 1.00 25.39 170 SER D CA 1
ATOM 4929 C C . SER D 1 170 ? 45.076 2.954 39.046 1.00 24.64 170 SER D C 1
ATOM 4930 O O . SER D 1 170 ? 44.412 2.641 40.051 1.00 23.12 170 SER D O 1
ATOM 4933 N N . TYR D 1 171 ? 46.225 3.630 39.075 1.00 24.58 171 TYR D N 1
ATOM 4934 C CA . TYR D 1 171 ? 46.978 4.005 40.299 1.00 24.49 171 TYR D CA 1
ATOM 4935 C C . TYR D 1 171 ? 46.693 5.474 40.622 1.00 25.05 171 TYR D C 1
ATOM 4936 O O . TYR D 1 171 ? 46.415 6.253 39.688 1.00 25.60 171 TYR D O 1
ATOM 4945 N N . ALA D 1 172 ? 46.744 5.845 41.902 1.00 25.89 172 ALA D N 1
ATOM 4946 C CA . ALA D 1 172 ? 46.521 7.236 42.360 1.00 27.37 172 ALA D CA 1
ATOM 4947 C C . ALA D 1 172 ? 47.527 7.612 43.451 1.00 28.83 172 ALA D C 1
ATOM 4948 O O . ALA D 1 172 ? 48.223 6.717 43.967 1.00 28.78 172 ALA D O 1
ATOM 4950 N N . ARG D 1 173 ? 47.571 8.907 43.774 1.00 31.39 173 ARG D N 1
ATOM 4951 C CA . ARG D 1 173 ? 48.445 9.531 44.801 1.00 33.87 173 ARG D CA 1
ATOM 4952 C C . ARG D 1 173 ? 47.622 10.587 45.555 1.00 34.71 173 ARG D C 1
ATOM 4953 O O . ARG D 1 173 ? 46.657 11.120 44.972 1.00 32.55 173 ARG D O 1
ATOM 4961 N N . TRP D 1 174 ? 47.989 10.881 46.801 1.00 37.32 174 TRP D N 1
ATOM 4962 C CA . TRP D 1 174 ? 47.476 12.057 47.553 1.00 40.85 174 TRP D CA 1
ATOM 4963 C C . TRP D 1 174 ? 47.713 13.305 46.702 1.00 44.24 174 TRP D C 1
ATOM 4964 O O . TRP D 1 174 ? 48.704 13.365 45.977 1.00 48.74 174 TRP D O 1
ATOM 4975 N N . PRO D 1 175 ? 46.824 14.327 46.726 1.00 46.57 175 PRO D N 1
ATOM 4976 C CA . PRO D 1 175 ? 46.987 15.504 45.866 1.00 46.68 175 PRO D CA 1
ATOM 4977 C C . PRO D 1 175 ? 47.969 16.563 46.404 1.00 48.63 175 PRO D C 1
ATOM 4978 O O . PRO D 1 175 ? 47.539 17.664 46.705 1.00 47.44 175 PRO D O 1
ATOM 4982 N N . VAL D 1 176 ? 49.261 16.220 46.490 1.00 50.11 176 VAL D N 1
ATOM 4983 C CA . VAL D 1 176 ? 50.348 17.115 46.997 1.00 51.17 176 VAL D CA 1
ATOM 4984 C C . VAL D 1 176 ? 51.222 17.546 45.813 1.00 50.00 176 VAL D C 1
ATOM 4985 O O . VAL D 1 176 ? 51.802 18.629 45.836 1.00 48.58 176 VAL D O 1
ATOM 4989 N N . GLU E 1 4 ? 29.319 -19.740 67.248 1.00 29.80 4 GLU E N 1
ATOM 4990 C CA . GLU E 1 4 ? 30.576 -19.068 67.726 1.00 29.60 4 GLU E CA 1
ATOM 4991 C C . GLU E 1 4 ? 31.691 -19.244 66.695 1.00 28.61 4 GLU E C 1
ATOM 4992 O O . GLU E 1 4 ? 31.806 -20.294 66.063 1.00 26.32 4 GLU E O 1
ATOM 4998 N N . PRO E 1 5 ? 32.565 -18.228 66.520 1.00 28.10 5 PRO E N 1
ATOM 4999 C CA . PRO E 1 5 ? 33.722 -18.359 65.638 1.00 27.98 5 PRO E CA 1
ATOM 5000 C C . PRO E 1 5 ? 34.783 -19.333 66.182 1.00 28.12 5 PRO E C 1
ATOM 5001 O O . PRO E 1 5 ? 34.865 -19.531 67.380 1.00 27.07 5 PRO E O 1
ATOM 5005 N N . LEU E 1 6 ? 35.572 -19.914 65.275 1.00 29.46 6 LEU E N 1
ATOM 5006 C CA . LEU E 1 6 ? 36.722 -20.798 65.596 1.00 30.47 6 LEU E CA 1
ATOM 5007 C C . LEU E 1 6 ? 37.726 -20.016 66.451 1.00 31.52 6 LEU E C 1
ATOM 5008 O O . LEU E 1 6 ? 37.770 -18.771 66.344 1.00 31.43 6 LEU E O 1
ATOM 5013 N N . SER E 1 7 ? 38.494 -20.738 67.268 1.00 31.99 7 SER E N 1
ATOM 5014 C CA . SER E 1 7 ? 39.516 -20.209 68.204 1.00 31.91 7 SER E CA 1
ATOM 5015 C C . SER E 1 7 ? 40.895 -20.629 67.703 1.00 32.57 7 SER E C 1
ATOM 5016 O O . SER E 1 7 ? 41.002 -21.743 67.163 1.00 33.42 7 SER E O 1
ATOM 5019 N N . LEU E 1 8 ? 41.900 -19.768 67.873 1.00 33.18 8 LEU E N 1
ATOM 5020 C CA . LEU E 1 8 ? 43.302 -20.052 67.471 1.00 33.40 8 LEU E CA 1
ATOM 5021 C C . LEU E 1 8 ? 44.263 -19.586 68.557 1.00 31.12 8 LEU E C 1
ATOM 5022 O O . LEU E 1 8 ? 44.377 -18.388 68.808 1.00 29.91 8 LEU E O 1
ATOM 5027 N N . PRO E 1 9 ? 44.994 -20.520 69.210 1.00 29.44 9 PRO E N 1
ATOM 5028 C CA . PRO E 1 9 ? 46.208 -20.161 69.932 1.00 28.45 9 PRO E CA 1
ATOM 5029 C C . PRO E 1 9 ? 47.144 -19.523 68.898 1.00 27.70 9 PRO E C 1
ATOM 5030 O O . PRO E 1 9 ? 47.447 -20.173 67.920 1.00 28.31 9 PRO E O 1
ATOM 5034 N N . LEU E 1 10 ? 47.513 -18.261 69.093 1.00 27.38 10 LEU E N 1
ATOM 5035 C CA . LEU E 1 10 ? 48.435 -17.535 68.182 1.00 27.84 10 LEU E CA 1
ATOM 5036 C C . LEU E 1 10 ? 49.867 -17.669 68.708 1.00 27.62 10 LEU E C 1
ATOM 5037 O O . LEU E 1 10 ? 50.036 -17.912 69.914 1.00 27.39 10 LEU E O 1
ATOM 5042 N N . ASP E 1 11 ? 50.844 -17.569 67.806 1.00 28.65 11 ASP E N 1
ATOM 5043 C CA . ASP E 1 11 ? 52.292 -17.470 68.122 1.00 30.05 11 ASP E CA 1
ATOM 5044 C C . ASP E 1 11 ? 52.608 -15.991 68.370 1.00 29.37 11 ASP E C 1
ATOM 5045 O O . ASP E 1 11 ? 52.908 -15.278 67.400 1.00 29.57 11 ASP E O 1
ATOM 5050 N N . LEU E 1 12 ? 52.512 -15.549 69.625 1.00 29.49 12 LEU E N 1
ATOM 5051 C CA . LEU E 1 12 ? 52.779 -14.148 70.036 1.00 30.60 12 LEU E CA 1
ATOM 5052 C C . LEU E 1 12 ? 54.204 -14.042 70.586 1.00 32.87 12 LEU E C 1
ATOM 5053 O O . LEU E 1 12 ? 54.455 -14.551 71.698 1.00 33.71 12 LEU E O 1
ATOM 5058 N N . ALA E 1 13 ? 55.094 -13.396 69.830 1.00 34.73 13 ALA E N 1
ATOM 5059 C CA . ALA E 1 13 ? 56.466 -13.028 70.251 1.00 36.51 13 ALA E CA 1
ATOM 5060 C C . ALA E 1 13 ? 56.400 -12.162 71.511 1.00 38.36 13 ALA E C 1
ATOM 5061 O O . ALA E 1 13 ? 55.351 -11.586 71.808 1.00 38.19 13 ALA E O 1
ATOM 5063 N N . PRO E 1 14 ? 57.499 -12.047 72.299 1.00 39.98 14 PRO E N 1
ATOM 5064 C CA . PRO E 1 14 ? 57.480 -11.259 73.535 1.00 39.44 14 PRO E CA 1
ATOM 5065 C C . PRO E 1 14 ? 57.396 -9.739 73.304 1.00 38.11 14 PRO E C 1
ATOM 5066 O O . PRO E 1 14 ? 56.573 -9.106 73.952 1.00 40.06 14 PRO E O 1
ATOM 5070 N N . GLY E 1 15 ? 58.214 -9.199 72.391 1.00 34.08 15 GLY E N 1
ATOM 5071 C CA . GLY E 1 15 ? 58.375 -7.746 72.177 1.00 31.53 15 GLY E CA 1
ATOM 5072 C C . GLY E 1 15 ? 57.482 -7.217 71.065 1.00 30.30 15 GLY E C 1
ATOM 5073 O O . GLY E 1 15 ? 58.029 -6.805 70.015 1.00 30.70 15 GLY E O 1
ATOM 5074 N N . LEU E 1 16 ? 56.162 -7.216 71.284 1.00 27.40 16 LEU E N 1
ATOM 5075 C CA . LEU E 1 16 ? 55.150 -6.646 70.353 1.00 25.98 16 LEU E CA 1
ATOM 5076 C C . LEU E 1 16 ? 55.149 -5.120 70.480 1.00 25.03 16 LEU E C 1
ATOM 5077 O O . LEU E 1 16 ? 55.200 -4.626 71.625 1.00 24.63 16 LEU E O 1
ATOM 5082 N N . VAL E 1 17 ? 55.061 -4.407 69.350 1.00 24.12 17 VAL E N 1
ATOM 5083 C CA . VAL E 1 17 ? 54.902 -2.920 69.300 1.00 23.28 17 VAL E CA 1
ATOM 5084 C C . VAL E 1 17 ? 53.652 -2.552 70.107 1.00 23.33 17 VAL E C 1
ATOM 5085 O O . VAL E 1 17 ? 52.717 -3.378 70.160 1.00 22.50 17 VAL E O 1
ATOM 5089 N N . ASP E 1 18 ? 53.627 -1.369 70.725 1.00 23.95 18 ASP E N 1
ATOM 5090 C CA . ASP E 1 18 ? 52.482 -0.943 71.578 1.00 24.25 18 ASP E CA 1
ATOM 5091 C C . ASP E 1 18 ? 51.382 -0.342 70.690 1.00 22.59 18 ASP E C 1
ATOM 5092 O O . ASP E 1 18 ? 51.638 -0.105 69.494 1.00 21.88 18 ASP E O 1
ATOM 5097 N N . GLY E 1 19 ? 50.197 -0.140 71.271 1.00 21.97 19 GLY E N 1
ATOM 5098 C CA . GLY E 1 19 ? 48.954 0.255 70.581 0.50 22.14 19 GLY E CA 1
ATOM 5099 C C . GLY E 1 19 ? 49.151 1.388 69.589 1.00 22.48 19 GLY E C 1
ATOM 5100 O O . GLY E 1 19 ? 48.679 1.247 68.452 1.00 23.38 19 GLY E O 1
ATOM 5101 N N . ASP E 1 20 ? 49.807 2.481 69.988 1.00 23.11 20 ASP E N 1
ATOM 5102 C CA . ASP E 1 20 ? 49.811 3.754 69.214 1.00 23.57 20 ASP E CA 1
ATOM 5103 C C . ASP E 1 20 ? 50.896 3.705 68.128 1.00 21.97 20 ASP E C 1
ATOM 5104 O O . ASP E 1 20 ? 50.673 4.321 67.064 1.00 20.67 20 ASP E O 1
ATOM 5109 N N . THR E 1 21 ? 52.006 2.991 68.357 1.00 20.72 21 THR E N 1
ATOM 5110 C CA . THR E 1 21 ? 53.006 2.661 67.302 1.00 20.18 21 THR E CA 1
ATOM 5111 C C . THR E 1 21 ? 52.291 1.903 66.182 1.00 19.62 21 THR E C 1
ATOM 5112 O O . THR E 1 21 ? 52.417 2.310 65.013 1.00 19.63 21 THR E O 1
ATOM 5116 N N . PHE E 1 22 ? 51.584 0.829 66.542 1.00 18.56 22 PHE E N 1
ATOM 5117 C CA . PHE E 1 22 ? 50.775 0.010 65.606 1.00 18.28 22 PHE E CA 1
ATOM 5118 C C . PHE E 1 22 ? 49.872 0.935 64.780 1.00 18.30 22 PHE E C 1
ATOM 5119 O O . PHE E 1 22 ? 49.904 0.874 63.534 1.00 18.65 22 PHE E O 1
ATOM 5127 N N . LEU E 1 23 ? 49.105 1.782 65.466 1.00 17.93 23 LEU E N 1
ATOM 5128 C CA . LEU E 1 23 ? 48.142 2.738 64.852 1.00 18.36 23 LEU E CA 1
ATOM 5129 C C . LEU E 1 23 ? 48.860 3.634 63.829 1.00 18.35 23 LEU E C 1
ATOM 5130 O O . LEU E 1 23 ? 48.265 3.894 62.754 1.00 18.34 23 LEU E O 1
ATOM 5135 N N . SER E 1 24 ? 50.086 4.080 64.134 1.00 18.16 24 SER E N 1
ATOM 5136 C CA . SER E 1 24 ? 50.885 5.001 63.280 1.00 18.18 24 SER E CA 1
ATOM 5137 C C . SER E 1 24 ? 51.301 4.288 61.986 1.00 18.20 24 SER E C 1
ATOM 5138 O O . SER E 1 24 ? 51.285 4.951 60.928 1.00 18.45 24 SER E O 1
ATOM 5141 N N . ILE E 1 25 ? 51.618 2.989 62.073 1.00 17.91 25 ILE E N 1
ATOM 5142 C CA . ILE E 1 25 ? 52.006 2.110 60.925 1.00 17.82 25 ILE E CA 1
ATOM 5143 C C . ILE E 1 25 ? 50.780 1.858 60.038 1.00 17.88 25 ILE E C 1
ATOM 5144 O O . ILE E 1 25 ? 50.824 2.216 58.839 1.00 17.45 25 ILE E O 1
ATOM 5149 N N . MET E 1 26 ? 49.734 1.253 60.606 1.00 18.16 26 MET E N 1
ATOM 5150 C CA . MET E 1 26 ? 48.493 0.862 59.878 1.00 17.98 26 MET E CA 1
ATOM 5151 C C . MET E 1 26 ? 47.797 2.110 59.322 1.00 16.97 26 MET E C 1
ATOM 5152 O O . MET E 1 26 ? 47.205 2.014 58.238 1.00 17.26 26 MET E O 1
ATOM 5157 N N . GLY E 1 27 ? 47.897 3.246 60.015 1.00 16.27 27 GLY E N 1
ATOM 5158 C CA . GLY E 1 27 ? 47.370 4.537 59.533 1.00 15.89 27 GLY E CA 1
ATOM 5159 C C . GLY E 1 27 ? 47.985 4.935 58.199 1.00 15.38 27 GLY E C 1
ATOM 5160 O O . GLY E 1 27 ? 47.312 5.635 57.424 1.00 15.49 27 GLY E O 1
ATOM 5161 N N . ALA E 1 28 ? 49.232 4.528 57.943 1.00 14.73 28 ALA E N 1
ATOM 5162 C CA . ALA E 1 28 ? 49.984 4.871 56.715 1.00 14.24 28 ALA E CA 1
ATOM 5163 C C . ALA E 1 28 ? 49.545 3.973 55.554 1.00 13.81 28 ALA E C 1
ATOM 5164 O O . ALA E 1 28 ? 49.890 4.309 54.414 1.00 13.55 28 ALA E O 1
ATOM 5166 N N . LEU E 1 29 ? 48.843 2.865 55.821 1.00 13.54 29 LEU E N 1
ATOM 5167 C CA . LEU E 1 29 ? 48.248 2.014 54.755 1.00 13.39 29 LEU E CA 1
ATOM 5168 C C . LEU E 1 29 ? 46.905 2.618 54.360 1.00 13.38 29 LEU E C 1
ATOM 5169 O O . LEU E 1 29 ? 45.953 2.535 55.132 1.00 13.24 29 LEU E O 1
ATOM 5174 N N . PRO E 1 30 ? 46.781 3.232 53.156 1.00 13.31 30 PRO E N 1
ATOM 5175 C CA . PRO E 1 30 ? 45.516 3.818 52.723 1.00 13.43 30 PRO E CA 1
ATOM 5176 C C . PRO E 1 30 ? 44.494 2.690 52.553 1.00 13.91 30 PRO E C 1
ATOM 5177 O O . PRO E 1 30 ? 44.868 1.623 52.104 1.00 13.64 30 PRO E O 1
ATOM 5181 N N . THR E 1 31 ? 43.241 2.950 52.921 1.00 14.76 31 THR E N 1
ATOM 5182 C CA . THR E 1 31 ? 42.176 1.921 53.004 1.00 15.37 31 THR E CA 1
ATOM 5183 C C . THR E 1 31 ? 40.930 2.435 52.280 1.00 15.47 31 THR E C 1
ATOM 5184 O O . THR E 1 31 ? 40.741 3.658 52.225 1.00 16.44 31 THR E O 1
ATOM 5188 N N . GLY E 1 32 ? 40.155 1.527 51.690 1.00 15.74 32 GLY E N 1
ATOM 5189 C CA . GLY E 1 32 ? 38.772 1.792 51.262 1.00 15.75 32 GLY E CA 1
ATOM 5190 C C . GLY E 1 32 ? 37.873 1.817 52.484 1.00 15.82 32 GLY E C 1
ATOM 5191 O O . GLY E 1 32 ? 38.386 1.494 53.581 1.00 16.56 32 GLY E O 1
ATOM 5192 N N . VAL E 1 33 ? 36.601 2.194 52.325 1.00 15.19 33 VAL E N 1
ATOM 5193 C CA . VAL E 1 33 ? 35.633 2.313 53.458 1.00 14.88 33 VAL E CA 1
ATOM 5194 C C . VAL E 1 33 ? 34.313 1.670 53.034 1.00 14.40 33 VAL E C 1
ATOM 5195 O O . VAL E 1 33 ? 33.772 2.050 51.980 1.00 14.49 33 VAL E O 1
ATOM 5199 N N . THR E 1 34 ? 33.846 0.715 53.839 1.00 14.23 34 THR E N 1
ATOM 5200 C CA . THR E 1 34 ? 32.601 -0.065 53.627 1.00 14.17 34 THR E CA 1
ATOM 5201 C C . THR E 1 34 ? 31.657 0.130 54.819 1.00 13.57 34 THR E C 1
ATOM 5202 O O . THR E 1 34 ? 32.116 0.554 55.911 1.00 13.10 34 THR E O 1
ATOM 5206 N N . VAL E 1 35 ? 30.378 -0.168 54.606 1.00 13.00 35 VAL E N 1
ATOM 5207 C CA . VAL E 1 35 ? 29.410 -0.445 55.702 1.00 12.76 35 VAL E CA 1
ATOM 5208 C C . VAL E 1 35 ? 28.988 -1.907 55.549 1.00 12.53 35 VAL E C 1
ATOM 5209 O O . VAL E 1 35 ? 28.484 -2.269 54.472 1.00 12.29 35 VAL E O 1
ATOM 5213 N N . VAL E 1 36 ? 29.294 -2.712 56.566 1.00 12.52 36 VAL E N 1
ATOM 5214 C CA . VAL E 1 36 ? 28.968 -4.163 56.655 1.00 12.67 36 VAL E CA 1
ATOM 5215 C C . VAL E 1 36 ? 27.625 -4.284 57.385 1.00 13.31 36 VAL E C 1
ATOM 5216 O O . VAL E 1 36 ? 27.524 -3.793 58.534 1.00 13.29 36 VAL E O 1
ATOM 5220 N N . THR E 1 37 ? 26.626 -4.881 56.737 1.00 13.65 37 THR E N 1
ATOM 5221 C CA . THR E 1 37 ? 25.220 -4.859 57.208 1.00 14.36 37 THR E CA 1
ATOM 5222 C C . THR E 1 37 ? 24.658 -6.281 57.250 1.00 15.36 37 THR E C 1
ATOM 5223 O O . THR E 1 37 ? 25.157 -7.159 56.529 1.00 15.56 37 THR E O 1
ATOM 5227 N N . THR E 1 38 ? 23.644 -6.489 58.080 1.00 16.33 38 THR E N 1
ATOM 5228 C CA . THR E 1 38 ? 22.924 -7.779 58.199 1.00 17.19 38 THR E CA 1
ATOM 5229 C C . THR E 1 38 ? 21.527 -7.480 58.736 1.00 17.98 38 THR E C 1
ATOM 5230 O O . THR E 1 38 ? 21.291 -6.329 59.129 1.00 17.25 38 THR E O 1
ATOM 5234 N N . LEU E 1 39 ? 20.654 -8.483 58.759 1.00 19.76 39 LEU E N 1
ATOM 5235 C CA . LEU E 1 39 ? 19.305 -8.359 59.357 1.00 21.56 39 LEU E CA 1
ATOM 5236 C C . LEU E 1 39 ? 19.252 -9.171 60.651 1.00 22.82 39 LEU E C 1
ATOM 5237 O O . LEU E 1 39 ? 19.783 -10.294 60.673 1.00 21.92 39 LEU E O 1
ATOM 5242 N N . GLY E 1 40 ? 18.654 -8.595 61.696 1.00 25.44 40 GLY E N 1
ATOM 5243 C CA . GLY E 1 40 ? 18.330 -9.296 62.950 1.00 27.92 40 GLY E CA 1
ATOM 5244 C C . GLY E 1 40 ? 17.186 -10.282 62.741 1.00 30.90 40 GLY E C 1
ATOM 5245 O O . GLY E 1 40 ? 16.664 -10.417 61.636 1.00 30.73 40 GLY E O 1
ATOM 5246 N N . PRO E 1 41 ? 16.755 -11.004 63.795 1.00 35.90 41 PRO E N 1
ATOM 5247 C CA . PRO E 1 41 ? 15.636 -11.939 63.669 1.00 38.07 41 PRO E CA 1
ATOM 5248 C C . PRO E 1 41 ? 14.320 -11.268 63.230 1.00 39.59 41 PRO E C 1
ATOM 5249 O O . PRO E 1 41 ? 13.668 -11.826 62.364 1.00 43.43 41 PRO E O 1
ATOM 5253 N N . ASP E 1 42 ? 13.972 -10.106 63.801 1.00 39.78 42 ASP E N 1
ATOM 5254 C CA . ASP E 1 42 ? 12.645 -9.444 63.625 1.00 40.70 42 ASP E CA 1
ATOM 5255 C C . ASP E 1 42 ? 12.735 -8.299 62.599 1.00 40.18 42 ASP E C 1
ATOM 5256 O O . ASP E 1 42 ? 11.968 -7.313 62.735 1.00 38.56 42 ASP E O 1
ATOM 5261 N N . GLY E 1 43 ? 13.622 -8.423 61.603 1.00 38.33 43 GLY E N 1
ATOM 5262 C CA . GLY E 1 43 ? 13.762 -7.459 60.491 1.00 36.48 43 GLY E CA 1
ATOM 5263 C C . GLY E 1 43 ? 14.592 -6.230 60.840 1.00 32.85 43 GLY E C 1
ATOM 5264 O O . GLY E 1 43 ? 14.721 -5.370 59.964 1.00 32.44 43 GLY E O 1
ATOM 5265 N N . GLU E 1 44 ? 15.137 -6.145 62.059 1.00 29.85 44 GLU E N 1
ATOM 5266 C CA . GLU E 1 44 ? 15.938 -4.991 62.549 0.50 28.27 44 GLU E CA 1
ATOM 5267 C C . GLU E 1 44 ? 17.264 -4.953 61.792 1.00 27.05 44 GLU E C 1
ATOM 5268 O O . GLU E 1 44 ? 18.109 -5.821 61.980 1.00 27.12 44 GLU E O 1
ATOM 5274 N N . PRO E 1 45 ? 17.507 -3.953 60.916 1.00 25.88 45 PRO E N 1
ATOM 5275 C CA . PRO E 1 45 ? 18.762 -3.891 60.165 1.00 24.93 45 PRO E CA 1
ATOM 5276 C C . PRO E 1 45 ? 19.957 -3.448 61.027 1.00 23.58 45 PRO E C 1
ATOM 5277 O O . PRO E 1 45 ? 19.806 -2.560 61.840 1.00 22.85 45 PRO E O 1
ATOM 5281 N N . TYR E 1 46 ? 21.116 -4.070 60.808 1.00 22.58 46 TYR E N 1
ATOM 5282 C CA . TYR E 1 46 ? 22.389 -3.818 61.529 1.00 21.86 46 TYR E CA 1
ATOM 5283 C C . TYR E 1 46 ? 23.478 -3.427 60.526 1.00 20.20 46 TYR E C 1
ATOM 5284 O O . TYR E 1 46 ? 23.477 -3.975 59.401 1.00 19.28 46 TYR E O 1
ATOM 5293 N N . GLY E 1 47 ? 24.387 -2.536 60.937 1.00 18.25 47 GLY E N 1
ATOM 5294 C CA . GLY E 1 47 ? 25.550 -2.118 60.134 1.00 17.12 47 GLY E CA 1
ATOM 5295 C C . GLY E 1 47 ? 26.598 -1.393 60.961 1.00 16.24 47 GLY E C 1
ATOM 5296 O O . GLY E 1 47 ? 26.224 -0.761 61.970 1.00 16.03 47 GLY E O 1
ATOM 5297 N N . LEU E 1 48 ? 27.868 -1.499 60.554 1.00 15.36 48 LEU E N 1
ATOM 5298 C CA . LEU E 1 48 ? 29.000 -0.686 61.083 1.00 14.66 48 LEU E CA 1
ATOM 5299 C C . LEU E 1 48 ? 29.967 -0.369 59.942 1.00 13.95 48 LEU E C 1
ATOM 5300 O O . LEU E 1 48 ? 30.065 -1.179 59.006 1.00 13.15 48 LEU E O 1
ATOM 5305 N N . THR E 1 49 ? 30.648 0.772 60.040 1.00 13.91 49 THR E N 1
ATOM 5306 C CA . THR E 1 49 ? 31.759 1.176 59.142 1.00 14.12 49 THR E CA 1
ATOM 5307 C C . THR E 1 49 ? 32.933 0.212 59.342 1.00 14.57 49 THR E C 1
ATOM 5308 O O . THR E 1 49 ? 33.336 0.009 60.506 1.00 13.92 49 THR E O 1
ATOM 5312 N N . CYS E 1 50 ? 33.436 -0.360 58.244 1.00 15.49 50 CYS E N 1
ATOM 5313 C CA . CYS E 1 50 ? 34.509 -1.388 58.209 1.00 16.41 50 CYS E CA 1
ATOM 5314 C C . CYS E 1 50 ? 35.478 -1.070 57.059 1.00 16.92 50 CYS E C 1
ATOM 5315 O O . CYS E 1 50 ? 35.031 -1.024 55.891 1.00 16.20 50 CYS E O 1
ATOM 5318 N N . SER E 1 51 ? 36.756 -0.837 57.374 1.00 17.72 51 SER E N 1
ATOM 5319 C CA . SER E 1 51 ? 37.835 -0.608 56.375 1.00 18.39 51 SER E CA 1
ATOM 5320 C C . SER E 1 51 ? 38.747 -1.835 56.278 1.00 18.64 51 SER E C 1
ATOM 5321 O O . SER E 1 51 ? 39.481 -1.927 55.280 1.00 18.45 51 SER E O 1
ATOM 5324 N N . ALA E 1 52 ? 38.696 -2.732 57.270 1.00 19.45 52 ALA E N 1
ATOM 5325 C CA . ALA E 1 52 ? 39.478 -3.991 57.321 1.00 19.92 52 ALA E CA 1
ATOM 5326 C C . ALA E 1 52 ? 38.743 -5.060 56.501 1.00 20.66 52 ALA E C 1
ATOM 5327 O O . ALA E 1 52 ? 38.199 -6.011 57.098 1.00 20.76 52 ALA E O 1
ATOM 5329 N N . ALA E 1 53 ? 38.717 -4.877 55.178 1.00 20.64 53 ALA E N 1
ATOM 5330 C CA . ALA E 1 53 ? 38.057 -5.754 54.188 1.00 20.75 53 ALA E CA 1
ATOM 5331 C C . ALA E 1 53 ? 38.976 -5.903 52.974 1.00 21.27 53 ALA E C 1
ATOM 5332 O O . ALA E 1 53 ? 39.557 -4.895 52.549 1.00 22.08 53 ALA E O 1
ATOM 5334 N N . CYS E 1 54 ? 39.108 -7.115 52.435 1.00 21.89 54 CYS E N 1
ATOM 5335 C CA . CYS E 1 54 ? 39.947 -7.391 51.240 1.00 21.60 54 CYS E CA 1
ATOM 5336 C C . CYS E 1 54 ? 39.510 -8.686 50.551 1.00 20.53 54 CYS E C 1
ATOM 5337 O O . CYS E 1 54 ? 38.855 -9.526 51.198 1.00 19.66 54 CYS E O 1
ATOM 5340 N N . SER E 1 55 ? 39.845 -8.798 49.266 1.00 20.42 55 SER E N 1
ATOM 5341 C CA . SER E 1 55 ? 39.675 -10.011 48.431 1.00 20.69 55 SER E CA 1
ATOM 5342 C C . SER E 1 55 ? 40.524 -11.130 49.029 1.00 20.64 55 SER E C 1
ATOM 5343 O O . SER E 1 55 ? 41.651 -10.833 49.462 1.00 20.96 55 SER E O 1
ATOM 5346 N N . VAL E 1 56 ? 39.988 -12.351 49.097 1.00 20.47 56 VAL E N 1
ATOM 5347 C CA . VAL E 1 56 ? 40.714 -13.529 49.658 1.00 20.58 56 VAL E CA 1
ATOM 5348 C C . VAL E 1 56 ? 40.949 -14.546 48.542 1.00 20.77 56 VAL E C 1
ATOM 5349 O O . VAL E 1 56 ? 42.101 -14.911 48.339 1.00 22.16 56 VAL E O 1
ATOM 5353 N N . SER E 1 57 ? 39.898 -14.991 47.858 1.00 21.28 57 SER E N 1
ATOM 5354 C CA . SER E 1 57 ? 39.963 -16.096 46.867 1.00 21.60 57 SER E CA 1
ATOM 5355 C C . SER E 1 57 ? 39.077 -15.775 45.657 1.00 21.82 57 SER E C 1
ATOM 5356 O O . SER E 1 57 ? 38.003 -15.176 45.855 1.00 20.67 57 SER E O 1
ATOM 5359 N N . LYS E 1 58 ? 39.538 -16.132 44.450 1.00 22.54 58 LYS E N 1
ATOM 5360 C CA . LYS E 1 58 ? 38.771 -15.992 43.181 1.00 23.48 58 LYS E CA 1
ATOM 5361 C C . LYS E 1 58 ? 37.868 -17.219 43.006 1.00 22.48 58 LYS E C 1
ATOM 5362 O O . LYS E 1 58 ? 36.704 -17.040 42.574 1.00 21.63 58 LYS E O 1
ATOM 5368 N N . ALA E 1 59 ? 38.386 -18.410 43.333 1.00 21.21 59 ALA E N 1
ATOM 5369 C CA . ALA E 1 59 ? 37.683 -19.707 43.194 1.00 20.70 59 ALA E CA 1
ATOM 5370 C C . ALA E 1 59 ? 38.008 -20.606 44.385 1.00 19.69 59 ALA E C 1
ATOM 5371 O O . ALA E 1 59 ? 39.103 -21.152 44.466 1.00 20.30 59 ALA E O 1
ATOM 5373 N N . PRO E 1 60 ? 37.087 -20.797 45.356 1.00 18.85 60 PRO E N 1
ATOM 5374 C CA . PRO E 1 60 ? 35.770 -20.160 45.340 1.00 18.36 60 PRO E CA 1
ATOM 5375 C C . PRO E 1 60 ? 35.858 -18.661 45.633 1.00 17.99 60 PRO E C 1
ATOM 5376 O O . PRO E 1 60 ? 36.872 -18.178 46.131 1.00 17.77 60 PRO E O 1
ATOM 5380 N N . PRO E 1 61 ? 34.798 -17.877 45.336 1.00 17.61 61 PRO E N 1
ATOM 5381 C CA . PRO E 1 61 ? 34.837 -16.424 45.512 1.00 17.45 61 PRO E CA 1
ATOM 5382 C C . PRO E 1 61 ? 34.638 -15.973 46.970 1.00 17.15 61 PRO E C 1
ATOM 5383 O O . PRO E 1 61 ? 33.512 -15.954 47.441 1.00 16.96 61 PRO E O 1
ATOM 5387 N N . LEU E 1 62 ? 35.729 -15.589 47.635 1.00 16.77 62 LEU E N 1
ATOM 5388 C CA . LEU E 1 62 ? 35.742 -15.224 49.076 1.00 16.76 62 LEU E CA 1
ATOM 5389 C C . LEU E 1 62 ? 36.329 -13.820 49.251 1.00 16.03 62 LEU E C 1
ATOM 5390 O O . LEU E 1 62 ? 37.341 -13.515 48.597 1.00 15.88 62 LEU E O 1
ATOM 5395 N N . LEU E 1 63 ? 35.697 -13.016 50.107 1.00 15.43 63 LEU E N 1
ATOM 5396 C CA . LEU E 1 63 ? 36.260 -11.775 50.700 1.00 15.10 63 LEU E CA 1
ATOM 5397 C C . LEU E 1 63 ? 36.294 -11.986 52.213 1.00 14.59 63 LEU E C 1
ATOM 5398 O O . LEU E 1 63 ? 35.679 -12.963 52.666 1.00 14.27 63 LEU E O 1
ATOM 5403 N N . LEU E 1 64 ? 37.007 -11.139 52.960 1.00 14.60 64 LEU E N 1
ATOM 5404 C CA . LEU E 1 64 ? 36.941 -11.152 54.446 1.00 14.72 64 LEU E CA 1
ATOM 5405 C C . LEU E 1 64 ? 36.703 -9.734 54.973 1.00 14.62 64 LEU E C 1
ATOM 5406 O O . LEU E 1 64 ? 36.944 -8.757 54.243 1.00 14.19 64 LEU E O 1
ATOM 5411 N N . VAL E 1 65 ? 36.164 -9.669 56.185 1.00 14.98 65 VAL E N 1
ATOM 5412 C CA . VAL E 1 65 ? 35.982 -8.433 56.992 1.00 15.67 65 VAL E CA 1
ATOM 5413 C C . VAL E 1 65 ? 36.430 -8.785 58.410 1.00 15.73 65 VAL E C 1
ATOM 5414 O O . VAL E 1 65 ? 36.261 -9.954 58.789 1.00 15.85 65 VAL E O 1
ATOM 5418 N N . CYS E 1 66 ? 37.019 -7.832 59.132 1.00 16.08 66 CYS E N 1
ATOM 5419 C CA . CYS E 1 66 ? 37.442 -8.000 60.545 1.00 16.53 66 CYS E CA 1
ATOM 5420 C C . CYS E 1 66 ? 36.641 -7.019 61.390 1.00 16.35 66 CYS E C 1
ATOM 5421 O O . CYS E 1 66 ? 36.620 -5.830 61.024 1.00 16.59 66 CYS E O 1
ATOM 5424 N N . ILE E 1 67 ? 35.993 -7.523 62.444 1.00 16.16 67 ILE E N 1
ATOM 5425 C CA . ILE E 1 67 ? 35.095 -6.757 63.353 1.00 16.25 67 ILE E CA 1
ATOM 5426 C C . ILE E 1 67 ? 35.472 -7.106 64.798 1.00 16.75 67 ILE E C 1
ATOM 5427 O O . ILE E 1 67 ? 35.790 -8.278 65.048 1.00 16.34 67 ILE E O 1
ATOM 5432 N N . ASN E 1 68 ? 35.418 -6.126 65.709 1.00 17.78 68 ASN E N 1
ATOM 5433 C CA . ASN E 1 68 ? 35.576 -6.333 67.175 1.00 18.52 68 ASN E CA 1
ATOM 5434 C C . ASN E 1 68 ? 34.778 -7.566 67.599 1.00 19.47 68 ASN E C 1
ATOM 5435 O O . ASN E 1 68 ? 33.651 -7.724 67.123 1.00 18.57 68 ASN E O 1
ATOM 5440 N N . ARG E 1 69 ? 35.349 -8.383 68.485 1.00 21.85 69 ARG E N 1
ATOM 5441 C CA . ARG E 1 69 ? 34.764 -9.666 68.953 1.00 23.92 69 ARG E CA 1
ATOM 5442 C C . ARG E 1 69 ? 33.388 -9.419 69.590 1.00 24.41 69 ARG E C 1
ATOM 5443 O O . ARG E 1 69 ? 32.510 -10.273 69.410 1.00 23.77 69 ARG E O 1
ATOM 5451 N N . ASP E 1 70 ? 33.189 -8.290 70.275 1.00 26.12 70 ASP E N 1
ATOM 5452 C CA . ASP E 1 70 ? 31.973 -8.032 71.099 1.00 27.87 70 ASP E CA 1
ATOM 5453 C C . ASP E 1 70 ? 31.000 -7.093 70.367 1.00 25.82 70 ASP E C 1
ATOM 5454 O O . ASP E 1 70 ? 30.146 -6.509 71.043 1.00 25.66 70 ASP E O 1
ATOM 5459 N N . SER E 1 71 ? 31.089 -6.993 69.038 1.00 24.42 71 SER E N 1
ATOM 5460 C CA . SER E 1 71 ? 30.211 -6.148 68.182 1.00 23.94 71 SER E CA 1
ATOM 5461 C C . SER E 1 71 ? 28.777 -6.711 68.117 1.00 23.73 71 SER E C 1
ATOM 5462 O O . SER E 1 71 ? 28.609 -7.896 67.782 1.00 22.90 71 SER E O 1
ATOM 5465 N N . ARG E 1 72 ? 27.775 -5.876 68.400 1.00 24.00 72 ARG E N 1
ATOM 5466 C CA . ARG E 1 72 ? 26.333 -6.179 68.180 1.00 24.75 72 ARG E CA 1
ATOM 5467 C C . ARG E 1 72 ? 26.110 -6.683 66.751 1.00 22.78 72 ARG E C 1
ATOM 5468 O O . ARG E 1 72 ? 25.298 -7.614 66.574 1.00 22.42 72 ARG E O 1
ATOM 5476 N N . VAL E 1 73 ? 26.767 -6.053 65.771 1.00 20.62 73 VAL E N 1
ATOM 5477 C CA . VAL E 1 73 ? 26.578 -6.350 64.322 1.00 19.62 73 VAL E CA 1
ATOM 5478 C C . VAL E 1 73 ? 27.176 -7.728 64.050 1.00 18.96 73 VAL E C 1
ATOM 5479 O O . VAL E 1 73 ? 26.502 -8.537 63.408 1.00 17.92 73 VAL E O 1
ATOM 5483 N N . LEU E 1 74 ? 28.398 -7.974 64.534 1.00 19.47 74 LEU E N 1
ATOM 5484 C CA . LEU E 1 74 ? 29.075 -9.294 64.427 1.00 19.99 74 LEU E CA 1
ATOM 5485 C C . LEU E 1 74 ? 28.143 -10.393 64.960 1.00 20.72 74 LEU E C 1
ATOM 5486 O O . LEU E 1 74 ? 28.019 -11.436 64.303 1.00 20.87 74 LEU E O 1
ATOM 5491 N N . LYS E 1 75 ? 27.493 -10.158 66.099 1.00 21.88 75 LYS E N 1
ATOM 5492 C CA . LYS E 1 75 ? 26.603 -11.149 66.757 1.00 23.30 75 LYS E CA 1
ATOM 5493 C C . LYS E 1 75 ? 25.425 -11.455 65.819 1.00 22.59 75 LYS E C 1
ATOM 5494 O O . LYS E 1 75 ? 25.214 -12.640 65.510 1.00 21.94 75 LYS E O 1
ATOM 5500 N N . ALA E 1 76 ? 24.714 -10.419 65.360 1.00 21.89 76 ALA E N 1
ATOM 5501 C CA . ALA E 1 76 ? 23.554 -10.511 64.437 1.00 21.33 76 ALA E CA 1
ATOM 5502 C C . ALA E 1 76 ? 23.965 -11.209 63.139 1.00 20.90 76 ALA E C 1
ATOM 5503 O O . ALA E 1 76 ? 23.192 -12.047 62.644 1.00 21.67 76 ALA E O 1
ATOM 5505 N N . LEU E 1 77 ? 25.131 -10.834 62.614 1.00 20.50 77 LEU E N 1
ATOM 5506 C CA . LEU E 1 77 ? 25.725 -11.300 61.330 1.00 20.72 77 LEU E CA 1
ATOM 5507 C C . LEU E 1 77 ? 25.921 -12.818 61.374 1.00 20.44 77 LEU E C 1
ATOM 5508 O O . LEU E 1 77 ? 25.525 -13.504 60.415 1.00 20.29 77 LEU E O 1
ATOM 5513 N N . LEU E 1 78 ? 26.519 -13.317 62.454 1.00 20.94 78 LEU E N 1
ATOM 5514 C CA . LEU E 1 78 ? 26.807 -14.763 62.643 1.00 21.65 78 LEU E CA 1
ATOM 5515 C C . LEU E 1 78 ? 25.495 -15.539 62.817 1.00 22.37 78 LEU E C 1
ATOM 5516 O O . LEU E 1 78 ? 25.455 -16.703 62.372 1.00 21.76 78 LEU E O 1
ATOM 5521 N N . GLU E 1 79 ? 24.465 -14.913 63.399 1.00 23.54 79 GLU E N 1
ATOM 5522 C CA . GLU E 1 79 ? 23.142 -15.552 63.642 1.00 25.28 79 GLU E CA 1
ATOM 5523 C C . GLU E 1 79 ? 22.391 -15.715 62.316 1.00 24.72 79 GLU E C 1
ATOM 5524 O O . GLU E 1 79 ? 21.848 -16.799 62.092 1.00 25.10 79 GLU E O 1
ATOM 5530 N N . ARG E 1 80 ? 22.387 -14.694 61.459 1.00 24.96 80 ARG E N 1
ATOM 5531 C CA . ARG E 1 80 ? 21.727 -14.741 60.127 1.00 25.48 80 ARG E CA 1
ATOM 5532 C C . ARG E 1 80 ? 22.499 -15.673 59.183 1.00 24.34 80 ARG E C 1
ATOM 5533 O O . ARG E 1 80 ? 21.853 -16.362 58.372 1.00 24.38 80 ARG E O 1
ATOM 5541 N N . GLY E 1 81 ? 23.831 -15.672 59.255 1.00 22.77 81 GLY E N 1
ATOM 5542 C CA . GLY E 1 81 ? 24.687 -16.451 58.342 1.00 21.33 81 GLY E CA 1
ATOM 5543 C C . GLY E 1 81 ? 24.842 -15.780 56.987 1.00 20.56 81 GLY E C 1
ATOM 5544 O O . GLY E 1 81 ? 25.354 -16.445 56.075 1.00 21.84 81 GLY E O 1
ATOM 5545 N N . GLU E 1 82 ? 24.438 -14.514 56.840 1.00 19.18 82 GLU E N 1
ATOM 5546 C CA . GLU E 1 82 ? 24.846 -13.681 55.679 1.00 18.80 82 GLU E CA 1
ATOM 5547 C C . GLU E 1 82 ? 24.970 -12.205 56.080 1.00 16.74 82 GLU E C 1
ATOM 5548 O O . GLU E 1 82 ? 24.577 -11.833 57.205 1.00 15.99 82 GLU E O 1
ATOM 5554 N N . PHE E 1 83 ? 25.557 -11.412 55.183 1.00 15.08 83 PHE E N 1
ATOM 5555 C CA . PHE E 1 83 ? 25.893 -9.984 55.390 1.00 14.11 83 PHE E CA 1
ATOM 5556 C C . PHE E 1 83 ? 26.190 -9.339 54.040 1.00 13.67 83 PHE E C 1
ATOM 5557 O O . PHE E 1 83 ? 26.492 -10.045 53.060 1.00 13.87 83 PHE E O 1
ATOM 5565 N N . ALA E 1 84 ? 26.079 -8.017 53.997 1.00 13.40 84 ALA E N 1
ATOM 5566 C CA . ALA E 1 84 ? 26.398 -7.188 52.819 1.00 13.46 84 ALA E CA 1
ATOM 5567 C C . ALA E 1 84 ? 27.648 -6.367 53.133 1.00 13.61 84 ALA E C 1
ATOM 5568 O O . ALA E 1 84 ? 27.814 -5.972 54.302 1.00 13.40 84 ALA E O 1
ATOM 5570 N N . VAL E 1 85 ? 28.491 -6.154 52.121 1.00 13.93 85 VAL E N 1
ATOM 5571 C CA . VAL E 1 85 ? 29.603 -5.160 52.120 1.00 14.21 85 VAL E CA 1
ATOM 5572 C C . VAL E 1 85 ? 29.224 -4.066 51.120 1.00 14.53 85 VAL E C 1
ATOM 5573 O O . VAL E 1 85 ? 29.186 -4.369 49.909 1.00 15.06 85 VAL E O 1
ATOM 5577 N N . ASN E 1 86 ? 28.920 -2.864 51.621 1.00 14.54 86 ASN E N 1
ATOM 5578 C CA . ASN E 1 86 ? 28.565 -1.666 50.816 1.00 14.45 86 ASN E CA 1
ATOM 5579 C C . ASN E 1 86 ? 29.800 -0.766 50.732 1.00 14.58 86 ASN E C 1
ATOM 5580 O O . ASN E 1 86 ? 30.096 -0.062 51.726 1.00 14.60 86 ASN E O 1
ATOM 5585 N N . VAL E 1 87 ? 30.497 -0.794 49.597 1.00 14.64 87 VAL E N 1
ATOM 5586 C CA . VAL E 1 87 ? 31.696 0.056 49.343 1.00 14.97 87 VAL E CA 1
ATOM 5587 C C . VAL E 1 87 ? 31.225 1.509 49.213 1.00 15.45 87 VAL E C 1
ATOM 5588 O O . VAL E 1 87 ? 30.547 1.812 48.214 1.00 15.31 87 VAL E O 1
ATOM 5592 N N . LEU E 1 88 ? 31.562 2.367 50.186 1.00 16.17 88 LEU E N 1
ATOM 5593 C CA . LEU E 1 88 ? 31.163 3.802 50.190 1.00 16.97 88 LEU E CA 1
ATOM 5594 C C . LEU E 1 88 ? 31.909 4.549 49.082 1.00 18.19 88 LEU E C 1
ATOM 5595 O O . LEU E 1 88 ? 33.092 4.225 48.825 1.00 18.04 88 LEU E O 1
ATOM 5600 N N . ARG E 1 89 ? 31.244 5.534 48.476 1.00 20.08 89 ARG E N 1
ATOM 5601 C CA . ARG E 1 89 ? 31.797 6.370 47.382 1.00 21.88 89 ARG E CA 1
ATOM 5602 C C . ARG E 1 89 ? 32.162 7.764 47.916 1.00 22.74 89 ARG E C 1
ATOM 5603 O O . ARG E 1 89 ? 31.756 8.110 49.051 1.00 21.96 89 ARG E O 1
ATOM 5611 N N . GLY E 1 90 ? 32.939 8.523 47.133 1.00 23.59 90 GLY E N 1
ATOM 5612 C CA . GLY E 1 90 ? 33.273 9.927 47.441 1.00 23.54 90 GLY E CA 1
ATOM 5613 C C . GLY E 1 90 ? 32.000 10.707 47.703 1.00 24.35 90 GLY E C 1
ATOM 5614 O O . GLY E 1 90 ? 31.107 10.686 46.823 1.00 26.18 90 GLY E O 1
ATOM 5615 N N . GLY E 1 91 ? 31.884 11.321 48.884 1.00 23.96 91 GLY E N 1
ATOM 5616 C CA . GLY E 1 91 ? 30.652 11.998 49.340 1.00 22.66 91 GLY E CA 1
ATOM 5617 C C . GLY E 1 91 ? 29.963 11.222 50.448 1.00 22.01 91 GLY E C 1
ATOM 5618 O O . GLY E 1 91 ? 29.034 11.784 51.068 1.00 22.55 91 GLY E O 1
ATOM 5619 N N . GLY E 1 92 ? 30.416 9.991 50.715 1.00 21.04 92 GLY E N 1
ATOM 5620 C CA . GLY E 1 92 ? 29.857 9.102 51.753 1.00 20.30 92 GLY E CA 1
ATOM 5621 C C . GLY E 1 92 ? 30.471 9.322 53.128 1.00 19.65 92 GLY E C 1
ATOM 5622 O O . GLY E 1 92 ? 30.216 8.488 54.017 1.00 19.20 92 GLY E O 1
ATOM 5623 N N . GLU E 1 93 ? 31.223 10.411 53.317 1.00 19.53 93 GLU E N 1
ATOM 5624 C CA . GLU E 1 93 ? 31.970 10.712 54.570 1.00 20.23 93 GLU E CA 1
ATOM 5625 C C . GLU E 1 93 ? 31.016 10.678 55.774 1.00 19.12 93 GLU E C 1
ATOM 5626 O O . GLU E 1 93 ? 31.395 10.072 56.794 1.00 18.75 93 GLU E O 1
ATOM 5632 N N . SER E 1 94 ? 29.829 11.285 55.663 1.00 17.97 94 SER E N 1
ATOM 5633 C CA . SER E 1 94 ? 28.840 11.397 56.770 0.50 17.36 94 SER E CA 1
ATOM 5634 C C . SER E 1 94 ? 28.179 10.035 57.035 1.00 16.65 94 SER E C 1
ATOM 5635 O O . SER E 1 94 ? 27.817 9.776 58.188 1.00 16.19 94 SER E O 1
ATOM 5638 N N . THR E 1 95 ? 28.045 9.191 56.006 1.00 16.69 95 THR E N 1
ATOM 5639 C CA . THR E 1 95 ? 27.612 7.766 56.106 1.00 16.36 95 THR E CA 1
ATOM 5640 C C . THR E 1 95 ? 28.652 6.983 56.923 1.00 16.47 95 THR E C 1
ATOM 5641 O O . THR E 1 95 ? 28.271 6.327 57.909 1.00 15.77 95 THR E O 1
ATOM 5645 N N . SER E 1 96 ? 29.922 7.055 56.515 1.00 17.03 96 SER E N 1
ATOM 5646 C CA . SER E 1 96 ? 31.088 6.503 57.254 1.00 17.63 96 SER E CA 1
ATOM 5647 C C . SER E 1 96 ? 31.024 6.929 58.728 1.00 17.56 96 SER E C 1
ATOM 5648 O O . SER E 1 96 ? 31.247 6.072 59.597 1.00 17.92 96 SER E O 1
ATOM 5651 N N . ALA E 1 97 ? 30.737 8.205 58.997 1.00 17.37 97 ALA E N 1
ATOM 5652 C CA . ALA E 1 97 ? 30.670 8.772 60.365 1.00 17.70 97 ALA E CA 1
ATOM 5653 C C . ALA E 1 97 ? 29.502 8.132 61.124 1.00 17.93 97 ALA E C 1
ATOM 5654 O O . ALA E 1 97 ? 29.721 7.674 62.261 1.00 17.58 97 ALA E O 1
ATOM 5656 N N . ARG E 1 98 ? 28.318 8.081 60.505 1.00 18.60 98 ARG E N 1
ATOM 5657 C CA . ARG E 1 98 ? 27.060 7.610 61.146 1.00 19.21 98 ARG E CA 1
ATOM 5658 C C . ARG E 1 98 ? 27.193 6.145 61.569 1.00 19.16 98 ARG E C 1
ATOM 5659 O O . ARG E 1 98 ? 26.811 5.834 62.709 1.00 19.30 98 ARG E O 1
ATOM 5667 N N . PHE E 1 99 ? 27.721 5.286 60.692 1.00 18.85 99 PHE E N 1
ATOM 5668 C CA . PHE E 1 99 ? 27.839 3.826 60.939 1.00 18.79 99 PHE E CA 1
ATOM 5669 C C . PHE E 1 99 ? 29.051 3.526 61.834 1.00 18.84 99 PHE E C 1
ATOM 5670 O O . PHE E 1 99 ? 29.160 2.373 62.299 1.00 19.24 99 PHE E O 1
ATOM 5678 N N . ALA E 1 100 ? 29.903 4.522 62.104 1.00 18.56 100 ALA E N 1
ATOM 5679 C CA . ALA E 1 100 ? 31.001 4.450 63.102 1.00 18.40 100 ALA E CA 1
ATOM 5680 C C . ALA E 1 100 ? 30.514 4.947 64.470 1.00 18.50 100 ALA E C 1
ATOM 5681 O O . ALA E 1 100 ? 31.001 4.430 65.488 1.00 18.89 100 ALA E O 1
ATOM 5683 N N . ALA E 1 101 ? 29.587 5.913 64.492 1.00 18.31 101 ALA E N 1
ATOM 5684 C CA . ALA E 1 101 ? 29.143 6.643 65.703 1.00 18.24 101 ALA E CA 1
ATOM 5685 C C . ALA E 1 101 ? 28.644 5.651 66.751 1.00 18.61 101 ALA E C 1
ATOM 5686 O O . ALA E 1 101 ? 27.973 4.679 66.415 1.00 18.27 101 ALA E O 1
ATOM 5688 N N . PRO E 1 102 ? 28.978 5.830 68.050 1.00 19.17 102 PRO E N 1
ATOM 5689 C CA . PRO E 1 102 ? 28.470 4.939 69.090 1.00 19.46 102 PRO E CA 1
ATOM 5690 C C . PRO E 1 102 ? 27.034 5.339 69.464 1.00 19.73 102 PRO E C 1
ATOM 5691 O O . PRO E 1 102 ? 26.837 5.882 70.525 1.00 20.04 102 PRO E O 1
ATOM 5695 N N . VAL E 1 103 ? 26.078 5.080 68.564 1.00 20.49 103 VAL E N 1
ATOM 5696 C CA . VAL E 1 103 ? 24.624 5.383 68.747 1.00 20.81 103 VAL E CA 1
ATOM 5697 C C . VAL E 1 103 ? 23.794 4.254 68.124 1.00 21.41 103 VAL E C 1
ATOM 5698 O O . VAL E 1 103 ? 24.360 3.459 67.341 1.00 21.94 103 VAL E O 1
ATOM 5702 N N . ASP E 1 104 ? 22.490 4.227 68.418 1.00 21.43 104 ASP E N 1
ATOM 5703 C CA . ASP E 1 104 ? 21.540 3.194 67.928 1.00 22.20 104 ASP E CA 1
ATOM 5704 C C . ASP E 1 104 ? 20.786 3.726 66.700 1.00 22.05 104 ASP E C 1
ATOM 5705 O O . ASP E 1 104 ? 20.987 4.902 66.347 1.00 21.95 104 ASP E O 1
ATOM 5710 N N . ASP E 1 105 ? 19.954 2.880 66.082 1.00 21.67 105 ASP E N 1
ATOM 5711 C CA . ASP E 1 105 ? 19.056 3.226 64.944 1.00 21.89 105 ASP E CA 1
ATOM 5712 C C . ASP E 1 105 ? 19.858 3.933 63.844 1.00 19.64 105 ASP E C 1
ATOM 5713 O O . ASP E 1 105 ? 19.399 4.974 63.343 1.00 18.71 105 ASP E O 1
ATOM 5718 N N . ARG E 1 106 ? 20.990 3.356 63.442 1.00 18.22 106 ARG E N 1
ATOM 5719 C CA . ARG E 1 106 ? 21.946 3.995 62.496 1.00 17.40 106 ARG E CA 1
ATOM 5720 C C . ARG E 1 106 ? 21.340 4.102 61.093 1.00 17.27 106 ARG E C 1
ATOM 5721 O O . ARG E 1 106 ? 21.856 4.915 60.317 1.00 17.76 106 ARG E O 1
ATOM 5729 N N . PHE E 1 107 ? 20.287 3.336 60.788 1.00 17.23 107 PHE E N 1
ATOM 5730 C CA . PHE E 1 107 ? 19.598 3.339 59.467 1.00 17.45 107 PHE E CA 1
ATOM 5731 C C . PHE E 1 107 ? 18.485 4.394 59.419 1.00 17.76 107 PHE E C 1
ATOM 5732 O O . PHE E 1 107 ? 17.800 4.472 58.385 1.00 17.28 107 PHE E O 1
ATOM 5740 N N . ARG E 1 108 ? 18.314 5.175 60.489 1.00 18.73 108 ARG E N 1
ATOM 5741 C CA . ARG E 1 108 ? 17.450 6.384 60.512 1.00 19.92 108 ARG E CA 1
ATOM 5742 C C . ARG E 1 108 ? 17.973 7.391 59.476 1.00 20.91 108 ARG E C 1
ATOM 5743 O O . ARG E 1 108 ? 19.139 7.803 59.596 1.00 20.85 108 ARG E O 1
ATOM 5751 N N . ASP E 1 109 ? 17.144 7.741 58.485 1.00 22.77 109 ASP E N 1
ATOM 5752 C CA . ASP E 1 109 ? 17.457 8.677 57.365 1.00 24.32 109 ASP E CA 1
ATOM 5753 C C . ASP E 1 109 ? 18.406 8.024 56.351 1.00 24.60 109 ASP E C 1
ATOM 5754 O O . ASP E 1 109 ? 18.965 8.761 55.515 1.00 25.59 109 ASP E O 1
ATOM 5759 N N . VAL E 1 110 ? 18.554 6.698 56.383 1.00 24.34 110 VAL E N 1
ATOM 5760 C CA . VAL E 1 110 ? 19.390 5.944 55.403 1.00 23.91 110 VAL E CA 1
ATOM 5761 C C . VAL E 1 110 ? 18.446 5.165 54.480 1.00 22.96 110 VAL E C 1
ATOM 5762 O O . VAL E 1 110 ? 17.676 4.345 54.990 1.00 22.16 110 VAL E O 1
ATOM 5766 N N . ARG E 1 111 ? 18.477 5.467 53.179 1.00 23.16 111 ARG E N 1
ATOM 5767 C CA . ARG E 1 111 ? 17.760 4.708 52.118 1.00 24.33 111 ARG E CA 1
ATOM 5768 C C . ARG E 1 111 ? 18.459 3.355 51.924 1.00 24.37 111 ARG E C 1
ATOM 5769 O O . ARG E 1 111 ? 19.649 3.355 51.544 1.00 25.06 111 ARG E O 1
ATOM 5771 N N . TRP E 1 112 ? 17.757 2.247 52.189 1.00 24.20 112 TRP E N 1
ATOM 5772 C CA . TRP E 1 112 ? 18.270 0.871 51.964 1.00 23.92 112 TRP E CA 1
ATOM 5773 C C . TRP E 1 112 ? 17.170 -0.039 51.407 1.00 24.84 112 TRP E C 1
ATOM 5774 O O . TRP E 1 112 ? 15.988 0.259 51.609 1.00 25.85 112 TRP E O 1
ATOM 5785 N N . GLU E 1 113 ? 17.583 -1.108 50.726 1.00 26.52 113 GLU E N 1
ATOM 5786 C CA . GLU E 1 113 ? 16.730 -2.124 50.056 1.00 28.26 113 GLU E CA 1
ATOM 5787 C C . GLU E 1 113 ? 17.198 -3.495 50.550 1.00 27.91 113 GLU E C 1
ATOM 5788 O O . GLU E 1 113 ? 18.400 -3.711 50.691 1.00 27.59 113 GLU E O 1
ATOM 5794 N N . PRO E 1 114 ? 16.300 -4.448 50.898 1.00 26.75 114 PRO E N 1
ATOM 5795 C CA . PRO E 1 114 ? 16.735 -5.779 51.314 1.00 26.64 114 PRO E CA 1
ATOM 5796 C C . PRO E 1 114 ? 17.398 -6.508 50.139 1.00 26.58 114 PRO E C 1
ATOM 5797 O O . PRO E 1 114 ? 16.822 -6.536 49.075 1.00 26.48 114 PRO E O 1
ATOM 5801 N N . GLY E 1 115 ? 18.598 -7.046 50.361 1.00 27.10 115 GLY E N 1
ATOM 5802 C CA . GLY E 1 115 ? 19.397 -7.729 49.329 1.00 27.46 115 GLY E CA 1
ATOM 5803 C C . GLY E 1 115 ? 18.757 -9.026 48.862 1.00 27.61 115 GLY E C 1
ATOM 5804 O O . GLY E 1 115 ? 17.948 -9.605 49.617 1.00 26.92 115 GLY E O 1
ATOM 5805 N N . SER E 1 116 ? 19.134 -9.467 47.660 1.00 28.55 116 SER E N 1
ATOM 5806 C CA . SER E 1 116 ? 18.821 -10.792 47.060 1.00 30.01 116 SER E CA 1
ATOM 5807 C C . SER E 1 116 ? 19.127 -11.941 48.038 1.00 30.47 116 SER E C 1
ATOM 5808 O O . SER E 1 116 ? 18.446 -12.969 47.936 1.00 30.58 116 SER E O 1
ATOM 5811 N N . ALA E 1 117 ? 20.108 -11.781 48.938 1.00 31.30 117 ALA E N 1
ATOM 5812 C CA . ALA E 1 117 ? 20.603 -12.825 49.871 1.00 31.33 117 ALA E CA 1
ATOM 5813 C C . ALA E 1 117 ? 20.175 -12.520 51.313 1.00 31.80 117 ALA E C 1
ATOM 5814 O O . ALA E 1 117 ? 20.916 -11.797 52.019 1.00 31.75 117 ALA E O 1
ATOM 5816 N N . GLY E 1 118 ? 19.027 -13.058 51.737 1.00 30.75 118 GLY E N 1
ATOM 5817 C CA . GLY E 1 118 ? 18.563 -13.018 53.140 1.00 30.27 118 GLY E CA 1
ATOM 5818 C C . GLY E 1 118 ? 18.025 -11.658 53.568 1.00 29.07 118 GLY E C 1
ATOM 5819 O O . GLY E 1 118 ? 17.840 -11.468 54.792 1.00 28.09 118 GLY E O 1
ATOM 5820 N N . GLY E 1 119 ? 17.782 -10.749 52.612 1.00 28.02 119 GLY E N 1
ATOM 5821 C CA . GLY E 1 119 ? 17.269 -9.385 52.854 1.00 27.10 119 GLY E CA 1
ATOM 5822 C C . GLY E 1 119 ? 18.285 -8.471 53.537 1.00 26.59 119 GLY E C 1
ATOM 5823 O O . GLY E 1 119 ? 17.855 -7.419 54.066 1.00 27.54 119 GLY E O 1
ATOM 5824 N N . VAL E 1 120 ? 19.578 -8.827 53.527 1.00 24.70 120 VAL E N 1
ATOM 5825 C CA . VAL E 1 120 ? 20.680 -8.015 54.132 1.00 23.14 120 VAL E CA 1
ATOM 5826 C C . VAL E 1 120 ? 20.612 -6.605 53.554 1.00 22.32 120 VAL E C 1
ATOM 5827 O O . VAL E 1 120 ? 20.387 -6.436 52.357 1.00 22.45 120 VAL E O 1
ATOM 5831 N N . PRO E 1 121 ? 20.762 -5.550 54.385 1.00 21.58 121 PRO E N 1
ATOM 5832 C CA . PRO E 1 121 ? 20.659 -4.175 53.900 1.00 21.75 121 PRO E CA 1
ATOM 5833 C C . PRO E 1 121 ? 21.729 -3.813 52.862 1.00 22.05 121 PRO E C 1
ATOM 5834 O O . PRO E 1 121 ? 22.897 -3.881 53.169 1.00 22.15 121 PRO E O 1
ATOM 5838 N N . VAL E 1 122 ? 21.267 -3.442 51.666 1.00 22.73 122 VAL E N 1
ATOM 5839 C CA . VAL E 1 122 ? 22.069 -2.924 50.521 1.00 23.05 122 VAL E CA 1
ATOM 5840 C C . VAL E 1 122 ? 21.726 -1.440 50.375 1.00 24.44 122 VAL E C 1
ATOM 5841 O O . VAL E 1 122 ? 20.549 -1.146 50.119 1.00 24.47 122 VAL E O 1
ATOM 5845 N N . MET E 1 123 ? 22.703 -0.544 50.520 1.00 26.68 123 MET E N 1
ATOM 5846 C CA . MET E 1 123 ? 22.446 0.920 50.557 1.00 29.18 123 MET E CA 1
ATOM 5847 C C . MET E 1 123 ? 22.461 1.496 49.135 1.00 30.09 123 MET E C 1
ATOM 5848 O O . MET E 1 123 ? 23.275 1.042 48.314 1.00 30.06 123 MET E O 1
ATOM 5853 N N . SER E 1 124 ? 21.552 2.438 48.865 1.00 32.89 124 SER E N 1
ATOM 5854 C CA . SER E 1 124 ? 21.307 3.062 47.537 1.00 35.01 124 SER E CA 1
ATOM 5855 C C . SER E 1 124 ? 22.247 4.257 47.361 1.00 36.33 124 SER E C 1
ATOM 5856 O O . SER E 1 124 ? 22.924 4.331 46.319 1.00 37.67 124 SER E O 1
ATOM 5859 N N . ALA E 1 125 ? 22.270 5.144 48.360 1.00 36.97 125 ALA E N 1
ATOM 5860 C CA . ALA E 1 125 ? 22.967 6.450 48.336 1.00 36.85 125 ALA E CA 1
ATOM 5861 C C . ALA E 1 125 ? 24.427 6.267 48.765 1.00 36.22 125 ALA E C 1
ATOM 5862 O O . ALA E 1 125 ? 24.667 5.579 49.775 1.00 35.79 125 ALA E O 1
ATOM 5864 N N . ASP E 1 126 ? 25.357 6.860 48.009 1.00 37.14 126 ASP E N 1
ATOM 5865 C CA . ASP E 1 126 ? 26.802 6.977 48.352 1.00 38.57 126 ASP E CA 1
ATOM 5866 C C . ASP E 1 126 ? 27.453 5.582 48.422 1.00 35.92 126 ASP E C 1
ATOM 5867 O O . ASP E 1 126 ? 28.218 5.343 49.376 1.00 35.01 126 ASP E O 1
ATOM 5872 N N . VAL E 1 127 ? 27.171 4.707 47.446 1.00 34.00 127 VAL E N 1
ATOM 5873 C CA . VAL E 1 127 ? 27.845 3.384 47.253 1.00 33.27 127 VAL E CA 1
ATOM 5874 C C . VAL E 1 127 ? 28.361 3.289 45.818 1.00 31.23 127 VAL E C 1
ATOM 5875 O O . VAL E 1 127 ? 27.619 3.664 44.910 1.00 30.85 127 VAL E O 1
ATOM 5879 N N . VAL E 1 128 ? 29.564 2.746 45.629 1.00 30.66 128 VAL E N 1
ATOM 5880 C CA . VAL E 1 128 ? 30.129 2.434 44.278 1.00 30.71 128 VAL E CA 1
ATOM 5881 C C . VAL E 1 128 ? 29.691 1.014 43.897 1.00 30.20 128 VAL E C 1
ATOM 5882 O O . VAL E 1 128 ? 29.456 0.779 42.689 1.00 31.44 128 VAL E O 1
ATOM 5886 N N . ALA E 1 129 ? 29.571 0.114 44.882 1.00 27.89 129 ALA E N 1
ATOM 5887 C CA . ALA E 1 129 ? 29.204 -1.306 44.680 1.00 26.21 129 ALA E CA 1
ATOM 5888 C C . ALA E 1 129 ? 28.814 -1.952 46.011 1.00 25.05 129 ALA E C 1
ATOM 5889 O O . ALA E 1 129 ? 29.118 -1.372 47.067 1.00 25.05 129 ALA E O 1
ATOM 5891 N N . HIS E 1 130 ? 28.177 -3.124 45.943 1.00 24.00 130 HIS E N 1
ATOM 5892 C CA . HIS E 1 130 ? 27.861 -3.989 47.110 1.00 22.93 130 HIS E CA 1
ATOM 5893 C C . HIS E 1 130 ? 28.177 -5.449 46.781 1.00 22.32 130 HIS E C 1
ATOM 5894 O O . HIS E 1 130 ? 28.030 -5.847 45.611 1.00 22.12 130 HIS E O 1
ATOM 5901 N N . ALA E 1 131 ? 28.611 -6.194 47.794 1.00 21.91 131 ALA E N 1
ATOM 5902 C CA . ALA E 1 131 ? 28.781 -7.660 47.775 1.00 22.28 131 ALA E CA 1
ATOM 5903 C C . ALA E 1 131 ? 27.859 -8.251 48.842 1.00 22.93 131 ALA E C 1
ATOM 5904 O O . ALA E 1 131 ? 27.788 -7.675 49.941 1.00 22.61 131 ALA E O 1
ATOM 5906 N N . GLU E 1 132 ? 27.151 -9.329 48.508 1.00 23.89 132 GLU E N 1
ATOM 5907 C CA . GLU E 1 132 ? 26.304 -10.096 49.456 1.00 24.47 132 GLU E CA 1
ATOM 5908 C C . GLU E 1 132 ? 26.951 -11.467 49.659 1.00 24.62 132 GLU E C 1
ATOM 5909 O O . GLU E 1 132 ? 27.279 -12.131 48.653 1.00 23.61 132 GLU E O 1
ATOM 5915 N N . CYS E 1 133 ? 27.154 -11.852 50.919 1.00 25.13 133 CYS E N 1
ATOM 5916 C CA . CYS E 1 133 ? 27.984 -13.019 51.308 1.00 26.02 133 CYS E CA 1
ATOM 5917 C C . CYS E 1 133 ? 27.213 -13.934 52.259 1.00 25.03 133 CYS E C 1
ATOM 5918 O O . CYS E 1 133 ? 26.633 -13.418 53.221 1.00 23.78 133 CYS E O 1
ATOM 5921 N N . ARG E 1 134 ? 27.220 -15.240 51.983 1.00 24.62 134 ARG E N 1
ATOM 5922 C CA . ARG E 1 134 ? 26.942 -16.294 52.993 1.00 24.48 134 ARG E CA 1
ATOM 5923 C C . ARG E 1 134 ? 28.199 -16.411 53.857 1.00 22.49 134 ARG E C 1
ATOM 5924 O O . ARG E 1 134 ? 29.303 -16.268 53.300 1.00 22.47 134 ARG E O 1
ATOM 5932 N N . VAL E 1 135 ? 28.037 -16.597 55.167 1.00 20.42 135 VAL E N 1
ATOM 5933 C CA . VAL E 1 135 ? 29.165 -16.789 56.126 1.00 19.01 135 VAL E CA 1
ATOM 5934 C C . VAL E 1 135 ? 29.757 -18.179 55.868 1.00 18.16 135 VAL E C 1
ATOM 5935 O O . VAL E 1 135 ? 29.053 -19.172 56.101 1.00 18.36 135 VAL E O 1
ATOM 5939 N N . ALA E 1 136 ? 30.991 -18.241 55.368 1.00 17.41 136 ALA E N 1
ATOM 5940 C CA . ALA E 1 136 ? 31.711 -19.498 55.053 1.00 16.90 136 ALA E CA 1
ATOM 5941 C C . ALA E 1 136 ? 32.488 -19.974 56.286 1.00 16.45 136 ALA E C 1
ATOM 5942 O O . ALA E 1 136 ? 32.666 -21.190 56.451 1.00 16.38 136 ALA E O 1
ATOM 5944 N N . ALA E 1 137 ? 32.962 -19.038 57.104 1.00 16.22 137 ALA E N 1
ATOM 5945 C CA . ALA E 1 137 ? 33.735 -19.304 58.335 1.00 16.49 137 ALA E CA 1
ATOM 5946 C C . ALA E 1 137 ? 33.956 -17.987 59.077 1.00 16.73 137 ALA E C 1
ATOM 5947 O O . ALA E 1 137 ? 33.920 -16.921 58.431 1.00 16.92 137 ALA E O 1
ATOM 5949 N N . ALA E 1 138 ? 34.141 -18.073 60.390 1.00 16.82 138 ALA E N 1
ATOM 5950 C CA . ALA E 1 138 ? 34.532 -16.953 61.269 1.00 17.23 138 ALA E CA 1
ATOM 5951 C C . ALA E 1 138 ? 35.641 -17.454 62.190 1.00 17.33 138 ALA E C 1
ATOM 5952 O O . ALA E 1 138 ? 35.546 -18.609 62.618 1.00 16.61 138 ALA E O 1
ATOM 5954 N N . LEU E 1 139 ? 36.643 -16.614 62.457 1.00 18.09 139 LEU E N 1
ATOM 5955 C CA . LEU E 1 139 ? 37.863 -16.974 63.222 1.00 19.14 139 LEU E CA 1
ATOM 5956 C C . LEU E 1 139 ? 38.243 -15.808 64.136 1.00 18.97 139 LEU E C 1
ATOM 5957 O O . LEU E 1 139 ? 38.384 -14.6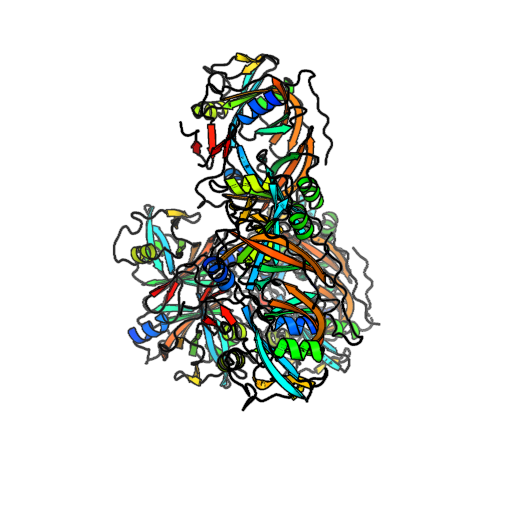92 63.625 1.00 18.81 139 LEU E O 1
ATOM 5962 N N . ASP E 1 140 ? 38.428 -16.077 65.430 1.00 19.84 140 ASP E N 1
ATOM 5963 C CA . ASP E 1 140 ? 38.909 -15.089 66.432 1.00 20.32 140 ASP E CA 1
ATOM 5964 C C . ASP E 1 140 ? 40.427 -14.922 66.281 1.00 20.20 140 ASP E C 1
ATOM 5965 O O . ASP E 1 140 ? 41.148 -15.937 66.312 1.00 20.04 140 ASP E O 1
ATOM 5970 N N . ALA E 1 141 ? 40.883 -13.683 66.091 1.00 19.53 141 ALA E N 1
ATOM 5971 C CA . ALA E 1 141 ? 42.310 -13.293 66.065 1.00 19.11 141 ALA E CA 1
ATOM 5972 C C . ALA E 1 141 ? 42.462 -12.005 66.876 1.00 18.76 141 ALA E C 1
ATOM 5973 O O . ALA E 1 141 ? 41.950 -10.970 66.432 1.00 18.35 141 ALA E O 1
ATOM 5975 N N . GLY E 1 142 ? 43.120 -12.083 68.036 1.00 18.72 142 GLY E N 1
ATOM 5976 C CA . GLY E 1 142 ? 43.275 -10.949 68.964 1.00 18.56 142 GLY E CA 1
ATOM 5977 C C . GLY E 1 142 ? 41.925 -10.395 69.381 1.00 18.50 142 GLY E C 1
ATOM 5978 O O . GLY E 1 142 ? 41.053 -11.206 69.744 1.00 18.43 142 GLY E O 1
ATOM 5979 N N . ASP E 1 143 ? 41.746 -9.070 69.303 1.00 18.52 143 ASP E N 1
ATOM 5980 C CA . ASP E 1 143 ? 40.537 -8.353 69.799 1.00 18.48 143 ASP E CA 1
ATOM 5981 C C . ASP E 1 143 ? 39.493 -8.246 68.672 1.00 17.58 143 ASP E C 1
ATOM 5982 O O . ASP E 1 143 ? 38.537 -7.451 68.826 1.00 17.37 143 ASP E O 1
ATOM 5987 N N . HIS E 1 144 ? 39.632 -9.045 67.605 1.00 16.71 144 HIS E N 1
ATOM 5988 C CA . HIS E 1 144 ? 38.738 -9.030 66.412 1.00 16.33 144 HIS E CA 1
ATOM 5989 C C . HIS E 1 144 ? 38.378 -10.454 65.980 1.00 15.81 144 HIS E C 1
ATOM 5990 O O . HIS E 1 144 ? 39.160 -11.378 66.249 1.00 16.50 144 HIS E O 1
ATOM 5997 N N . THR E 1 145 ? 37.239 -10.601 65.302 1.00 15.36 145 THR E N 1
ATOM 5998 C CA . THR E 1 145 ? 36.835 -11.826 64.567 1.00 14.88 145 THR E CA 1
ATOM 5999 C C . THR E 1 145 ? 36.985 -11.563 63.065 1.00 14.48 145 THR E C 1
ATOM 6000 O O . THR E 1 145 ? 36.407 -10.576 62.578 1.00 14.11 145 THR E O 1
ATOM 6004 N N . ILE E 1 146 ? 37.755 -12.401 62.371 1.00 14.31 146 ILE E N 1
ATOM 6005 C CA . ILE E 1 146 ? 37.840 -12.401 60.881 1.00 14.39 146 ILE E CA 1
ATOM 6006 C C . ILE E 1 146 ? 36.644 -13.209 60.367 1.00 14.39 146 ILE E C 1
ATOM 6007 O O . ILE E 1 146 ? 36.522 -14.391 60.737 1.00 14.15 146 ILE E O 1
ATOM 6012 N N . VAL E 1 147 ? 35.775 -12.580 59.579 1.00 14.46 147 VAL E N 1
ATOM 6013 C CA . VAL E 1 147 ? 34.595 -13.245 58.957 1.00 14.77 147 VAL E CA 1
ATOM 6014 C C . VAL E 1 147 ? 34.905 -13.430 57.472 1.00 15.34 147 VAL E C 1
ATOM 6015 O O . VAL E 1 147 ? 35.159 -12.417 56.802 1.00 15.30 147 VAL E O 1
ATOM 6019 N N . ILE E 1 148 ? 34.907 -14.680 57.000 1.00 16.20 148 ILE E N 1
ATOM 6020 C CA . ILE E 1 148 ? 35.079 -15.043 55.562 1.00 16.67 148 ILE E CA 1
ATOM 6021 C C . ILE E 1 148 ? 33.692 -15.221 54.942 1.00 16.75 148 ILE E C 1
ATOM 6022 O O . ILE E 1 148 ? 32.982 -16.151 55.348 1.00 16.86 148 ILE E O 1
ATOM 6027 N N . GLY E 1 149 ? 33.331 -14.344 54.006 1.00 16.70 149 GLY E N 1
ATOM 6028 C CA . GLY E 1 149 ? 32.078 -14.427 53.242 1.00 16.74 149 GLY E CA 1
ATOM 6029 C C . GLY E 1 149 ? 32.299 -15.072 51.890 1.00 16.86 149 GLY E C 1
ATOM 6030 O O . GLY E 1 149 ? 33.317 -14.761 51.250 1.00 16.84 149 GLY E O 1
ATOM 6031 N N . ALA E 1 150 ? 31.380 -15.947 51.479 1.00 17.63 150 ALA E N 1
ATOM 6032 C CA . ALA E 1 150 ? 31.256 -16.473 50.098 1.00 18.54 150 ALA E CA 1
ATOM 6033 C C . ALA E 1 150 ? 30.276 -15.589 49.314 1.00 18.64 150 ALA E C 1
ATOM 6034 O O . ALA E 1 150 ? 29.146 -15.417 49.792 1.00 18.66 150 ALA E O 1
ATOM 6036 N N . VAL E 1 151 ? 30.702 -15.018 48.183 1.00 19.58 151 VAL E N 1
ATOM 6037 C CA . VAL E 1 151 ? 29.917 -13.986 47.438 1.00 20.28 151 VAL E CA 1
ATOM 6038 C C . VAL E 1 151 ? 28.847 -14.687 46.593 1.00 20.97 151 VAL E C 1
ATOM 6039 O O . VAL E 1 151 ? 29.195 -15.583 45.806 1.00 20.61 151 VAL E O 1
ATOM 6043 N N . VAL E 1 152 ? 27.594 -14.260 46.752 1.00 22.73 152 VAL E N 1
ATOM 6044 C CA . VAL E 1 152 ? 26.379 -14.886 46.150 1.00 24.50 152 VAL E CA 1
ATOM 6045 C C . VAL E 1 152 ? 25.755 -13.939 45.118 1.00 26.08 152 VAL E C 1
ATOM 6046 O O . VAL E 1 152 ? 25.213 -14.441 44.117 1.00 28.41 152 VAL E O 1
ATOM 6050 N N . ALA E 1 153 ? 25.774 -12.631 45.386 1.00 27.26 153 ALA E N 1
ATOM 6051 C CA . ALA E 1 153 ? 25.253 -11.576 44.485 1.00 27.81 153 ALA E CA 1
ATOM 6052 C C . ALA E 1 153 ? 26.094 -10.311 44.668 1.00 28.83 153 ALA E C 1
ATOM 6053 O O . ALA E 1 153 ? 27.056 -10.351 45.461 1.00 28.79 153 ALA E O 1
ATOM 6055 N N . GLY E 1 154 ? 25.742 -9.241 43.954 1.00 31.60 154 GLY E N 1
ATOM 6056 C CA . GLY E 1 154 ? 26.422 -7.934 44.019 1.00 34.23 154 GLY E CA 1
ATOM 6057 C C . GLY E 1 154 ? 26.651 -7.371 42.634 1.00 37.28 154 GLY E C 1
ATOM 6058 O O . GLY E 1 154 ? 26.497 -8.123 41.657 1.00 37.12 154 GLY E O 1
ATOM 6059 N N . GLY E 1 155 ? 27.008 -6.091 42.546 1.00 44.01 155 GLY E N 1
ATOM 6060 C CA . GLY E 1 155 ? 27.284 -5.431 41.258 1.00 49.58 155 GLY E CA 1
ATOM 6061 C C . GLY E 1 155 ? 27.708 -3.978 41.436 1.00 55.96 155 GLY E C 1
ATOM 6062 O O . GLY E 1 155 ? 27.063 -3.234 42.178 1.00 57.42 155 GLY E O 1
ATOM 6063 N N . PRO E 1 156 ? 28.801 -3.545 40.759 1.00 60.34 156 PRO E N 1
ATOM 6064 C CA . PRO E 1 156 ? 29.190 -2.135 40.716 1.00 62.42 156 PRO E CA 1
ATOM 6065 C C . PRO E 1 156 ? 28.423 -1.336 39.650 1.00 64.16 156 PRO E C 1
ATOM 6066 O O . PRO E 1 156 ? 27.498 -1.875 39.059 1.00 64.12 156 PRO E O 1
ATOM 6070 N N . ARG E 1 157 ? 28.826 -0.076 39.453 1.00 64.67 157 ARG E N 1
ATOM 6071 C CA . ARG E 1 157 ? 28.354 0.825 38.367 1.00 65.49 157 ARG E CA 1
ATOM 6072 C C . ARG E 1 157 ? 29.198 2.098 38.413 1.00 64.34 157 ARG E C 1
ATOM 6073 O O . ARG E 1 157 ? 29.168 2.822 39.406 1.00 58.76 157 ARG E O 1
ATOM 6077 N N . PRO E 1 158 ? 30.018 2.383 37.374 1.00 68.46 158 PRO E N 1
ATOM 6078 C CA . PRO E 1 158 ? 30.737 3.657 37.288 1.00 69.59 158 PRO E CA 1
ATOM 6079 C C . PRO E 1 158 ? 29.809 4.882 37.357 1.00 69.53 158 PRO E C 1
ATOM 6080 O O . PRO E 1 158 ? 28.750 4.813 36.758 1.00 68.16 158 PRO E O 1
ATOM 6084 N N . SER E 1 162 ? 34.758 7.413 41.503 1.00 23.67 162 SER E N 1
ATOM 6085 C CA . SER E 1 162 ? 35.167 7.900 42.846 1.00 24.08 162 SER E CA 1
ATOM 6086 C C . SER E 1 162 ? 34.616 7.006 43.959 1.00 22.79 162 SER E C 1
ATOM 6087 O O . SER E 1 162 ? 33.436 7.091 44.276 1.00 22.26 162 SER E O 1
ATOM 6090 N N . PRO E 1 163 ? 35.443 6.120 44.574 1.00 21.94 163 PRO E N 1
ATOM 6091 C CA . PRO E 1 163 ? 35.181 5.596 45.919 1.00 20.07 163 PRO E CA 1
ATOM 6092 C C . PRO E 1 163 ? 35.790 6.462 47.032 1.00 18.33 163 PRO E C 1
ATOM 6093 O O . PRO E 1 163 ? 36.651 7.262 46.748 1.00 18.15 163 PRO E O 1
ATOM 6097 N N . LEU E 1 164 ? 35.332 6.275 48.269 1.00 16.96 164 LEU E N 1
ATOM 6098 C CA . LEU E 1 164 ? 35.879 6.955 49.473 1.00 16.01 164 LEU E CA 1
ATOM 6099 C C . LEU E 1 164 ? 37.175 6.247 49.882 1.00 15.43 164 LEU E C 1
ATOM 6100 O O . LEU E 1 164 ? 37.261 5.031 49.686 1.00 15.74 164 LEU E O 1
ATOM 6105 N N . MET E 1 165 ? 38.152 6.982 50.416 1.00 15.16 165 MET E N 1
ATOM 6106 C CA . MET E 1 165 ? 39.420 6.410 50.949 1.00 14.82 165 MET E CA 1
ATOM 6107 C C . MET E 1 165 ? 39.825 7.168 52.219 1.00 13.64 165 MET E C 1
ATOM 6108 O O . MET E 1 165 ? 39.441 8.339 52.386 1.00 13.47 165 MET E O 1
ATOM 6113 N N . TYR E 1 166 ? 40.569 6.504 53.091 1.00 12.62 166 TYR E N 1
ATOM 6114 C CA . TYR E 1 166 ? 41.071 7.078 54.360 1.00 12.23 166 TYR E CA 1
ATOM 6115 C C . TYR E 1 166 ? 42.572 6.784 54.469 1.00 11.77 166 TYR E C 1
ATOM 6116 O O . TYR E 1 166 ? 43.006 5.690 54.052 1.00 11.39 166 TYR E O 1
ATOM 6125 N N . TRP E 1 167 ? 43.330 7.757 54.983 1.00 11.42 167 TRP E N 1
ATOM 6126 C CA . TRP E 1 167 ? 44.810 7.716 55.111 1.00 11.50 167 TRP E CA 1
ATOM 6127 C C . TRP E 1 167 ? 45.254 8.807 56.092 1.00 11.61 167 TRP E C 1
ATOM 6128 O O . TRP E 1 167 ? 44.776 9.950 55.965 1.00 11.26 167 TRP E O 1
ATOM 6139 N N . ARG E 1 168 ? 46.107 8.448 57.056 1.00 11.81 168 ARG E N 1
ATOM 6140 C CA . ARG E 1 168 ? 46.729 9.395 58.016 1.00 12.14 168 ARG E CA 1
ATOM 6141 C C . ARG E 1 168 ? 45.671 10.401 58.498 1.00 12.09 168 ARG E C 1
ATOM 6142 O O . ARG E 1 168 ? 45.886 11.630 58.358 1.00 11.52 168 ARG E O 1
ATOM 6150 N N . ARG E 1 169 ? 44.560 9.872 59.023 1.00 12.05 169 ARG E N 1
ATOM 6151 C CA . ARG E 1 169 ? 43.512 10.604 59.787 1.00 12.23 169 ARG E CA 1
ATOM 6152 C C . ARG E 1 169 ? 42.745 11.578 58.890 1.00 12.04 169 ARG E C 1
ATOM 6153 O O . ARG E 1 169 ? 42.178 12.527 59.432 1.00 12.16 169 ARG E O 1
ATOM 6161 N N . SER E 1 170 ? 42.706 11.346 57.581 1.00 12.34 170 SER E N 1
ATOM 6162 C CA . SER E 1 170 ? 41.961 12.187 56.608 1.00 12.79 170 SER E CA 1
ATOM 6163 C C . SER E 1 170 ? 41.210 11.311 55.597 1.00 13.01 170 SER E C 1
ATOM 6164 O O . SER E 1 170 ? 41.781 10.327 55.113 1.00 12.45 170 SER E O 1
ATOM 6167 N N . TYR E 1 171 ? 39.977 11.699 55.282 1.00 13.73 171 TYR E N 1
ATOM 6168 C CA . TYR E 1 171 ? 39.183 11.164 54.150 1.00 14.56 171 TYR E CA 1
ATOM 6169 C C . TYR E 1 171 ? 39.685 11.805 52.845 1.00 16.10 171 TYR E C 1
ATOM 6170 O O . TYR E 1 171 ? 40.262 12.912 52.890 1.00 14.80 171 TYR E O 1
ATOM 6179 N N . ALA E 1 172 ? 39.486 11.115 51.715 1.00 18.45 172 ALA E N 1
ATOM 6180 C CA . ALA E 1 172 ? 39.756 11.627 50.349 1.00 20.86 172 ALA E CA 1
ATOM 6181 C C . ALA E 1 172 ? 38.844 10.936 49.323 1.00 23.71 172 ALA E C 1
ATOM 6182 O O . ALA E 1 172 ? 38.399 9.795 49.574 1.00 23.79 172 ALA E O 1
ATOM 6184 N N . ARG E 1 173 ? 38.580 11.619 48.206 1.00 27.88 173 ARG E N 1
ATOM 6185 C CA . ARG E 1 173 ? 37.769 11.116 47.063 1.00 31.11 173 ARG E CA 1
ATOM 6186 C C . ARG E 1 173 ? 38.715 10.743 45.917 1.00 33.40 173 ARG E C 1
ATOM 6187 O O . ARG E 1 173 ? 39.933 10.959 46.066 1.00 34.68 173 ARG E O 1
ATOM 6195 N N . TRP E 1 174 ? 38.163 10.236 44.809 1.00 36.21 174 TRP E N 1
ATOM 6196 C CA . TRP E 1 174 ? 38.913 9.808 43.598 1.00 37.87 174 TRP E CA 1
ATOM 6207 N N . PRO F 1 2 ? -9.486 -17.471 11.338 1.00 53.18 2 PRO F N 1
ATOM 6208 C CA . PRO F 1 2 ? -8.545 -16.810 12.258 1.00 53.48 2 PRO F CA 1
ATOM 6209 C C . PRO F 1 2 ? -7.131 -17.353 12.058 1.00 52.37 2 PRO F C 1
ATOM 6210 O O . PRO F 1 2 ? -6.564 -17.976 12.954 1.00 50.74 2 PRO F O 1
ATOM 6214 N N . PRO F 1 3 ? -6.519 -17.145 10.870 1.00 50.20 3 PRO F N 1
ATOM 6215 C CA . PRO F 1 3 ? -5.227 -17.754 10.557 1.00 48.71 3 PRO F CA 1
ATOM 6216 C C . PRO F 1 3 ? -4.074 -17.092 11.330 1.00 46.67 3 PRO F C 1
ATOM 6217 O O . PRO F 1 3 ? -4.188 -15.931 11.676 1.00 44.86 3 PRO F O 1
ATOM 6221 N N . GLU F 1 4 ? -3.020 -17.865 11.610 1.00 45.29 4 GLU F N 1
ATOM 6222 C CA . GLU F 1 4 ? -1.763 -17.390 12.244 1.00 43.23 4 GLU F CA 1
ATOM 6223 C C . GLU F 1 4 ? -0.963 -16.622 11.200 1.00 38.23 4 GLU F C 1
ATOM 6224 O O . GLU F 1 4 ? -0.812 -17.090 10.075 1.00 36.74 4 GLU F O 1
ATOM 6230 N N . PRO F 1 5 ? -0.427 -15.424 11.523 1.00 34.53 5 PRO F N 1
ATOM 6231 C CA . PRO F 1 5 ? 0.544 -14.773 10.651 1.00 32.51 5 PRO F CA 1
ATOM 6232 C C . PRO F 1 5 ? 1.793 -15.656 10.543 1.00 30.81 5 PRO F C 1
ATOM 6233 O O . PRO F 1 5 ? 2.016 -16.483 11.416 1.00 30.68 5 PRO F O 1
ATOM 6237 N N . LEU F 1 6 ? 2.566 -15.475 9.478 1.00 28.72 6 LEU F N 1
ATOM 6238 C CA . LEU F 1 6 ? 3.852 -16.184 9.300 1.00 29.10 6 LEU F CA 1
ATOM 6239 C C . LEU F 1 6 ? 4.880 -15.572 10.257 1.00 29.61 6 LEU F C 1
ATOM 6240 O O . LEU F 1 6 ? 4.915 -14.331 10.371 1.00 29.77 6 LEU F O 1
ATOM 6245 N N . SER F 1 7 ? 5.647 -16.420 10.952 1.00 30.82 7 SER F N 1
ATOM 6246 C CA . SER F 1 7 ? 6.869 -16.032 11.703 1.00 32.25 7 SER F CA 1
ATOM 6247 C C . SER F 1 7 ? 7.839 -15.334 10.746 1.00 34.38 7 SER F C 1
ATOM 6248 O O . SER F 1 7 ? 8.007 -15.809 9.603 1.00 36.15 7 SER F O 1
ATOM 6251 N N . LEU F 1 8 ? 8.420 -14.221 11.192 1.00 36.65 8 LEU F N 1
ATOM 6252 C CA . LEU F 1 8 ? 9.535 -13.536 10.493 1.00 36.44 8 LEU F CA 1
ATOM 6253 C C . LEU F 1 8 ? 10.776 -14.410 10.652 1.00 36.46 8 LEU F C 1
ATOM 6254 O O . LEU F 1 8 ? 11.087 -14.823 11.767 1.00 34.20 8 LEU F O 1
ATOM 6259 N N . PRO F 1 9 ? 11.471 -14.790 9.551 1.00 37.80 9 PRO F N 1
ATOM 6260 C CA . PRO F 1 9 ? 12.785 -15.429 9.659 1.00 37.38 9 PRO F CA 1
ATOM 6261 C C . PRO F 1 9 ? 13.793 -14.526 10.391 1.00 35.73 9 PRO F C 1
ATOM 6262 O O . PRO F 1 9 ? 14.064 -13.449 9.892 1.00 34.68 9 PRO F O 1
ATOM 6266 N N . LEU F 1 10 ? 14.309 -14.991 11.538 1.00 34.41 10 LEU F N 1
ATOM 6267 C CA . LEU F 1 10 ? 15.209 -14.228 12.447 1.00 33.84 10 LEU F CA 1
ATOM 6268 C C . LEU F 1 10 ? 16.547 -14.954 12.608 1.00 34.50 10 LEU F C 1
ATOM 6269 O O . LEU F 1 10 ? 16.526 -16.136 12.992 1.00 32.91 10 LEU F O 1
ATOM 6274 N N . ASP F 1 11 ? 17.663 -14.253 12.383 1.00 37.13 11 ASP F N 1
ATOM 6275 C CA . ASP F 1 11 ? 19.021 -14.722 12.770 1.00 38.90 11 ASP F CA 1
ATOM 6276 C C . ASP F 1 11 ? 19.222 -14.425 14.261 1.00 39.15 11 ASP F C 1
ATOM 6277 O O . ASP F 1 11 ? 19.441 -13.247 14.599 1.00 38.59 11 ASP F O 1
ATOM 6282 N N . LEU F 1 12 ? 19.128 -15.451 15.113 1.00 39.76 12 LEU F N 1
ATOM 6283 C CA . LEU F 1 12 ? 19.286 -15.329 16.587 1.00 39.48 12 LEU F CA 1
ATOM 6284 C C . LEU F 1 12 ? 20.595 -15.992 17.023 1.00 40.86 12 LEU F C 1
ATOM 6285 O O . LEU F 1 12 ? 20.674 -17.238 17.013 1.00 40.72 12 LEU F O 1
ATOM 6290 N N . ALA F 1 13 ? 21.578 -15.169 17.393 1.00 41.86 13 ALA F N 1
ATOM 6291 C CA . ALA F 1 13 ? 22.852 -15.590 18.014 1.00 42.73 13 ALA F CA 1
ATOM 6292 C C . ALA F 1 13 ? 22.565 -16.101 19.422 1.00 42.18 13 ALA F C 1
ATOM 6293 O O . ALA F 1 13 ? 21.700 -15.563 20.108 1.00 42.89 13 ALA F O 1
ATOM 6295 N N . PRO F 1 14 ? 23.238 -17.180 19.884 1.00 40.44 14 PRO F N 1
ATOM 6296 C CA . PRO F 1 14 ? 23.436 -17.386 21.319 1.00 38.54 14 PRO F CA 1
ATOM 6297 C C . PRO F 1 14 ? 24.137 -16.165 21.938 1.00 35.90 14 PRO F C 1
ATOM 6298 O O . PRO F 1 14 ? 24.828 -15.462 21.223 1.00 36.05 14 PRO F O 1
ATOM 6302 N N . GLY F 1 15 ? 23.918 -15.934 23.234 1.00 33.90 15 GLY F N 1
ATOM 6303 C CA . GLY F 1 15 ? 24.476 -14.794 23.988 1.00 32.01 15 GLY F CA 1
ATOM 6304 C C . GLY F 1 15 ? 23.509 -13.626 24.053 1.00 30.81 15 GLY F C 1
ATOM 6305 O O . GLY F 1 15 ? 23.990 -12.486 24.117 1.00 31.62 15 GLY F O 1
ATOM 6306 N N . LEU F 1 16 ? 22.198 -13.896 24.034 1.00 29.65 16 LEU F N 1
ATOM 6307 C CA . LEU F 1 16 ? 21.122 -12.882 24.220 1.00 28.69 16 LEU F CA 1
ATOM 6308 C C . LEU F 1 16 ? 20.922 -12.632 25.716 1.00 27.50 16 LEU F C 1
ATOM 6309 O O . LEU F 1 16 ? 21.244 -13.533 26.510 1.00 27.16 16 LEU F O 1
ATOM 6314 N N . VAL F 1 17 ? 20.408 -11.454 26.080 1.00 27.01 17 VAL F N 1
ATOM 6315 C CA . VAL F 1 17 ? 20.254 -11.020 27.503 1.00 27.54 17 VAL F CA 1
ATOM 6316 C C . VAL F 1 17 ? 19.158 -11.857 28.182 1.00 28.50 17 VAL F C 1
ATOM 6317 O O . VAL F 1 17 ? 18.295 -12.415 27.472 1.00 27.32 17 VAL F O 1
ATOM 6321 N N . ASP F 1 18 ? 19.221 -11.947 29.516 1.00 31.35 18 ASP F N 1
ATOM 6322 C CA . ASP F 1 18 ? 18.115 -12.390 30.411 1.00 34.54 18 ASP F CA 1
ATOM 6323 C C . ASP F 1 18 ? 16.834 -11.623 30.065 1.00 35.02 18 ASP F C 1
ATOM 6324 O O . ASP F 1 18 ? 16.940 -10.480 29.569 1.00 35.87 18 ASP F O 1
ATOM 6329 N N . GLY F 1 19 ? 15.671 -12.203 30.369 1.00 34.87 19 GLY F N 1
ATOM 6330 C CA . GLY F 1 19 ? 14.376 -11.499 30.326 0.50 35.19 19 GLY F CA 1
ATOM 6331 C C . GLY F 1 19 ? 14.380 -10.303 31.263 1.00 35.59 19 GLY F C 1
ATOM 6332 O O . GLY F 1 19 ? 13.835 -9.255 30.880 1.00 35.46 19 GLY F O 1
ATOM 6333 N N . ASP F 1 20 ? 15.007 -10.449 32.436 1.00 37.08 20 ASP F N 1
ATOM 6334 C CA . ASP F 1 20 ? 15.059 -9.420 33.512 1.00 36.95 20 ASP F CA 1
ATOM 6335 C C . ASP F 1 20 ? 15.933 -8.245 33.058 1.00 34.52 20 ASP F C 1
ATOM 6336 O O . ASP F 1 20 ? 15.511 -7.089 33.271 1.00 35.45 20 ASP F O 1
ATOM 6341 N N . THR F 1 21 ? 17.093 -8.530 32.457 1.00 31.73 21 THR F N 1
ATOM 6342 C CA . THR F 1 21 ? 17.999 -7.523 31.840 1.00 29.03 21 THR F CA 1
ATOM 6343 C C . THR F 1 21 ? 17.245 -6.787 30.729 1.00 26.93 21 THR F C 1
ATOM 6344 O O . THR F 1 21 ? 17.379 -5.556 30.652 1.00 25.74 21 THR F O 1
ATOM 6348 N N . PHE F 1 22 ? 16.481 -7.520 29.912 1.00 26.11 22 PHE F N 1
ATOM 6349 C CA . PHE F 1 22 ? 15.712 -6.982 28.758 1.00 25.61 22 PHE F CA 1
ATOM 6350 C C . PHE F 1 22 ? 14.675 -5.955 29.224 1.00 25.46 22 PHE F C 1
ATOM 6351 O O . PHE F 1 22 ? 14.567 -4.905 28.570 1.00 24.61 22 PHE F O 1
ATOM 6359 N N . LEU F 1 23 ? 13.930 -6.260 30.291 1.00 26.39 23 LEU F N 1
ATOM 6360 C CA . LEU F 1 23 ? 12.874 -5.369 30.857 1.00 27.35 23 LEU F CA 1
ATOM 6361 C C . LEU F 1 23 ? 13.525 -4.166 31.548 1.00 27.66 23 LEU F C 1
ATOM 6362 O O . LEU F 1 23 ? 12.989 -3.051 31.407 1.00 27.83 23 LEU F O 1
ATOM 6367 N N . SER F 1 24 ? 14.625 -4.376 32.277 1.00 27.97 24 SER F N 1
ATOM 6368 C CA . SER F 1 24 ? 15.389 -3.279 32.927 1.00 29.04 24 SER F CA 1
ATOM 6369 C C . SER F 1 24 ? 15.860 -2.297 31.844 1.00 28.46 24 SER F C 1
ATOM 6370 O O . SER F 1 24 ? 15.768 -1.081 32.088 1.00 28.81 24 SER F O 1
ATOM 6373 N N . ILE F 1 25 ? 16.284 -2.804 30.680 1.00 28.42 25 ILE F N 1
ATOM 6374 C CA . ILE F 1 25 ? 16.732 -1.989 29.506 1.00 29.68 25 ILE F CA 1
ATOM 6375 C C . ILE F 1 25 ? 15.516 -1.291 28.879 1.00 30.21 25 ILE F C 1
ATOM 6376 O O . ILE F 1 25 ? 15.561 -0.058 28.726 1.00 31.30 25 ILE F O 1
ATOM 6381 N N . MET F 1 26 ? 14.479 -2.051 28.510 1.00 30.56 26 MET F N 1
ATOM 6382 C CA . MET F 1 26 ? 13.284 -1.533 27.789 1.00 29.82 26 MET F CA 1
ATOM 6383 C C . MET F 1 26 ? 12.475 -0.601 28.702 1.00 28.98 26 MET F C 1
ATOM 6384 O O . MET F 1 26 ? 11.961 0.413 28.189 1.00 29.48 26 MET F O 1
ATOM 6389 N N . GLY F 1 27 ? 12.375 -0.922 29.996 1.00 26.74 27 GLY F N 1
ATOM 6390 C CA . GLY F 1 27 ? 11.660 -0.113 31.004 1.00 25.55 27 GLY F CA 1
ATOM 6391 C C . GLY F 1 27 ? 12.269 1.272 31.204 1.00 24.96 27 GLY F C 1
ATOM 6392 O O . GLY F 1 27 ? 11.621 2.100 31.876 1.00 26.54 27 GLY F O 1
ATOM 6393 N N . ALA F 1 28 ? 13.466 1.525 30.664 1.00 23.06 28 ALA F N 1
ATOM 6394 C CA . ALA F 1 28 ? 14.150 2.843 30.680 1.00 22.36 28 ALA F CA 1
ATOM 6395 C C . ALA F 1 28 ? 13.638 3.736 29.538 1.00 21.40 28 ALA F C 1
ATOM 6396 O O . ALA F 1 28 ? 13.840 4.957 29.612 1.00 20.05 28 ALA F O 1
ATOM 6398 N N . LEU F 1 29 ? 13.025 3.142 28.508 1.00 20.66 29 LEU F N 1
ATOM 6399 C CA . LEU F 1 29 ? 12.436 3.859 27.348 1.00 19.91 29 LEU F CA 1
ATOM 6400 C C . LEU F 1 29 ? 10.991 4.219 27.688 1.00 19.05 29 LEU F C 1
ATOM 6401 O O . LEU F 1 29 ? 10.138 3.342 27.798 1.00 19.18 29 LEU F O 1
ATOM 6406 N N . PRO F 1 30 ? 10.660 5.517 27.854 1.00 18.03 30 PRO F N 1
ATOM 6407 C CA . PRO F 1 30 ? 9.301 5.908 28.213 1.00 17.62 30 PRO F CA 1
ATOM 6408 C C . PRO F 1 30 ? 8.395 5.798 26.979 1.00 17.09 30 PRO F C 1
ATOM 6409 O O . PRO F 1 30 ? 8.899 5.829 25.867 1.00 16.67 30 PRO F O 1
ATOM 6413 N N . THR F 1 31 ? 7.087 5.672 27.193 1.00 16.54 31 THR F N 1
ATOM 6414 C CA . THR F 1 31 ? 6.134 5.332 26.111 1.00 16.43 31 THR F CA 1
ATOM 6415 C C . THR F 1 31 ? 4.794 6.036 26.338 1.00 15.59 31 THR F C 1
ATOM 6416 O O . THR F 1 31 ? 4.524 6.489 27.471 1.00 14.94 31 THR F O 1
ATOM 6420 N N . GLY F 1 32 ? 4.019 6.159 25.258 1.00 14.93 32 GLY F N 1
ATOM 6421 C CA . GLY F 1 32 ? 2.580 6.467 25.289 1.00 14.33 32 GLY F CA 1
ATOM 6422 C C . GLY F 1 32 ? 1.788 5.244 25.704 1.00 13.94 32 GLY F C 1
ATOM 6423 O O . GLY F 1 32 ? 2.404 4.172 25.918 1.00 13.67 32 GLY F O 1
ATOM 6424 N N . VAL F 1 33 ? 0.471 5.397 25.833 1.00 13.45 33 VAL F N 1
ATOM 6425 C CA . VAL F 1 33 ? -0.466 4.281 26.150 1.00 13.09 33 VAL F CA 1
ATOM 6426 C C . VAL F 1 33 ? -1.647 4.404 25.191 1.00 12.91 33 VAL F C 1
ATOM 6427 O O . VAL F 1 33 ? -2.299 5.462 25.197 1.00 13.10 33 VAL F O 1
ATOM 6431 N N . THR F 1 34 ? -1.875 3.385 24.363 1.00 12.72 34 THR F N 1
ATOM 6432 C CA . THR F 1 34 ? -3.021 3.325 23.419 1.00 12.46 34 THR F CA 1
ATOM 6433 C C . THR F 1 34 ? -3.935 2.169 23.821 1.00 12.04 34 THR F C 1
ATOM 6434 O O . THR F 1 34 ? -3.466 1.250 24.525 1.00 11.86 34 THR F O 1
ATOM 6438 N N . VAL F 1 35 ? -5.193 2.223 23.393 1.00 11.74 35 VAL F N 1
ATOM 6439 C CA . VAL F 1 35 ? -6.105 1.047 23.410 1.00 11.71 35 VAL F CA 1
ATOM 6440 C C . VAL F 1 35 ? -6.372 0.678 21.952 1.00 11.72 35 VAL F C 1
ATOM 6441 O O . VAL F 1 35 ? -6.948 1.506 21.237 1.00 11.43 35 VAL F O 1
ATOM 6445 N N . VAL F 1 36 ? -5.868 -0.479 21.514 1.00 12.19 36 VAL F N 1
ATOM 6446 C CA . VAL F 1 36 ? -6.152 -1.039 20.161 1.00 12.70 36 VAL F CA 1
ATOM 6447 C C . VAL F 1 36 ? -7.539 -1.678 20.234 1.00 13.15 36 VAL F C 1
ATOM 6448 O O . VAL F 1 36 ? -7.776 -2.464 21.164 1.00 12.90 36 VAL F O 1
ATOM 6452 N N . THR F 1 37 ? -8.440 -1.281 19.340 1.00 13.97 37 THR F N 1
ATOM 6453 C CA . THR F 1 37 ? -9.848 -1.735 19.335 1.00 15.13 37 THR F CA 1
ATOM 6454 C C . THR F 1 37 ? -10.166 -2.327 17.964 1.00 16.35 37 THR F C 1
ATOM 6455 O O . THR F 1 37 ? -9.453 -2.003 16.988 1.00 16.15 37 THR F O 1
ATOM 6459 N N . THR F 1 38 ? -11.196 -3.168 17.928 1.00 17.72 38 THR F N 1
ATOM 6460 C CA . THR F 1 38 ? -11.735 -3.806 16.705 1.00 19.05 38 THR F CA 1
ATOM 6461 C C . THR F 1 38 ? -13.132 -4.354 17.007 1.00 20.56 38 THR F C 1
ATOM 6462 O O . THR F 1 38 ? -13.627 -4.174 18.139 1.00 19.58 38 THR F O 1
ATOM 6466 N N . LEU F 1 39 ? -13.726 -5.008 16.015 1.00 23.27 39 LEU F N 1
ATOM 6467 C CA . LEU F 1 39 ? -15.098 -5.565 16.072 1.00 25.06 39 LEU F CA 1
ATOM 6468 C C . LEU F 1 39 ? -15.003 -7.073 15.802 1.00 27.42 39 LEU F C 1
ATOM 6469 O O . LEU F 1 39 ? -14.428 -7.448 14.755 1.00 26.18 39 LEU F O 1
ATOM 6474 N N . GLY F 1 40 ? -15.511 -7.899 16.727 1.00 31.37 40 GLY F N 1
ATOM 6475 C CA . GLY F 1 40 ? -15.648 -9.360 16.548 1.00 34.95 40 GLY F CA 1
ATOM 6476 C C . GLY F 1 40 ? -16.458 -9.701 15.296 1.00 38.85 40 GLY F C 1
ATOM 6477 O O . GLY F 1 40 ? -17.107 -8.826 14.717 1.00 38.62 40 GLY F O 1
ATOM 6478 N N . PRO F 1 41 ? -16.445 -10.972 14.823 1.00 43.33 41 PRO F N 1
ATOM 6479 C CA . PRO F 1 41 ? -17.292 -11.376 13.696 1.00 44.56 41 PRO F CA 1
ATOM 6480 C C . PRO F 1 41 ? -18.757 -11.015 13.982 1.00 44.95 41 PRO F C 1
ATOM 6481 O O . PRO F 1 41 ? -19.444 -10.556 13.088 1.00 43.94 41 PRO F O 1
ATOM 6485 N N . ASP F 1 42 ? -19.172 -11.226 15.235 1.00 46.20 42 ASP F N 1
ATOM 6486 C CA . ASP F 1 42 ? -20.492 -10.824 15.793 1.00 46.31 42 ASP F CA 1
ATOM 6487 C C . ASP F 1 42 ? -20.693 -9.317 15.594 1.00 43.16 42 ASP F C 1
ATOM 6488 O O . ASP F 1 42 ? -21.690 -8.940 14.953 1.00 43.53 42 ASP F O 1
ATOM 6493 N N . GLY F 1 43 ? -19.763 -8.502 16.102 1.00 39.67 43 GLY F N 1
ATOM 6494 C CA . GLY F 1 43 ? -19.891 -7.033 16.186 1.00 36.86 43 GLY F CA 1
ATOM 6495 C C . GLY F 1 43 ? -19.718 -6.516 17.607 1.00 33.29 43 GLY F C 1
ATOM 6496 O O . GLY F 1 43 ? -19.938 -5.312 17.807 1.00 32.92 43 GLY F O 1
ATOM 6497 N N . GLU F 1 44 ? -19.362 -7.384 18.564 1.00 30.18 44 GLU F N 1
ATOM 6498 C CA . GLU F 1 44 ? -18.940 -6.985 19.934 0.50 28.71 44 GLU F CA 1
ATOM 6499 C C . GLU F 1 44 ? -17.675 -6.139 19.813 1.00 27.48 44 GLU F C 1
ATOM 6500 O O . GLU F 1 44 ? -16.811 -6.437 18.988 1.00 25.67 44 GLU F O 1
ATOM 6506 N N . PRO F 1 45 ? -17.526 -5.055 20.608 1.00 26.52 45 PRO F N 1
ATOM 6507 C CA . PRO F 1 45 ? -16.263 -4.319 20.666 1.00 25.90 45 PRO F CA 1
ATOM 6508 C C . PRO F 1 45 ? -15.207 -5.054 21.507 1.00 25.57 45 PRO F C 1
ATOM 6509 O O . PRO F 1 45 ? -15.511 -5.439 22.613 1.00 25.44 45 PRO F O 1
ATOM 6513 N N . TYR F 1 46 ? -14.015 -5.247 20.938 1.00 25.76 46 TYR F N 1
ATOM 6514 C CA . TYR F 1 46 ? -12.808 -5.819 21.595 1.00 25.71 46 TYR F CA 1
ATOM 6515 C C . TYR F 1 46 ? -11.767 -4.705 21.720 1.00 23.31 46 TYR F C 1
ATOM 6516 O O . TYR F 1 46 ? -11.797 -3.768 20.905 1.00 22.33 46 TYR F O 1
ATOM 6525 N N . GLY F 1 47 ? -10.884 -4.801 22.716 1.00 21.33 47 GLY F N 1
ATOM 6526 C CA . GLY F 1 47 ? -9.758 -3.865 22.887 1.00 19.83 47 GLY F CA 1
ATOM 6527 C C . GLY F 1 47 ? -8.730 -4.375 23.876 1.00 18.33 47 GLY F C 1
ATOM 6528 O O . GLY F 1 47 ? -9.103 -5.187 24.736 1.00 17.98 47 GLY F O 1
ATOM 6529 N N . LEU F 1 48 ? -7.480 -3.911 23.756 1.00 17.17 48 LEU F N 1
ATOM 6530 C CA . LEU F 1 48 ? -6.409 -4.131 24.769 1.00 16.47 48 LEU F CA 1
ATOM 6531 C C . LEU F 1 48 ? -5.522 -2.881 24.886 1.00 15.56 48 LEU F C 1
ATOM 6532 O O . LEU F 1 48 ? -5.292 -2.210 23.864 1.00 15.13 48 LEU F O 1
ATOM 6537 N N . THR F 1 49 ? -5.035 -2.599 26.097 1.00 15.08 49 THR F N 1
ATOM 6538 C CA . THR F 1 49 ? -3.997 -1.579 26.394 1.00 14.88 49 THR F CA 1
ATOM 6539 C C . THR F 1 49 ? -2.685 -1.978 25.712 1.00 14.79 49 THR F C 1
ATOM 6540 O O . THR F 1 49 ? -2.167 -3.056 26.014 1.00 13.86 49 THR F O 1
ATOM 6544 N N . CYS F 1 50 ? -2.169 -1.123 24.832 1.00 15.55 50 CYS F N 1
ATOM 6545 C CA . CYS F 1 50 ? -0.948 -1.393 24.033 1.00 16.24 50 CYS F CA 1
ATOM 6546 C C . CYS F 1 50 ? -0.050 -0.150 24.039 1.00 16.49 50 CYS F C 1
ATOM 6547 O O . CYS F 1 50 ? -0.553 0.946 23.746 1.00 16.12 50 CYS F O 1
ATOM 6550 N N . SER F 1 51 ? 1.225 -0.336 24.405 1.00 17.29 51 SER F N 1
ATOM 6551 C CA . SER F 1 51 ? 2.269 0.715 24.531 1.00 17.51 51 SER F CA 1
ATOM 6552 C C . SER F 1 51 ? 3.306 0.587 23.414 1.00 17.36 51 SER F C 1
ATOM 6553 O O . SER F 1 51 ? 4.050 1.550 23.200 1.00 18.16 51 SER F O 1
ATOM 6556 N N . ALA F 1 52 ? 3.394 -0.574 22.770 1.00 17.11 52 ALA F N 1
ATOM 6557 C CA . ALA F 1 52 ? 4.347 -0.842 21.674 1.00 16.38 52 ALA F CA 1
ATOM 6558 C C . ALA F 1 52 ? 3.671 -0.432 20.366 1.00 16.45 52 ALA F C 1
ATOM 6559 O O . ALA F 1 52 ? 3.245 -1.316 19.610 1.00 16.37 52 ALA F O 1
ATOM 6561 N N . ALA F 1 53 ? 3.542 0.879 20.153 1.00 16.64 53 ALA F N 1
ATOM 6562 C CA . ALA F 1 53 ? 2.990 1.506 18.929 1.00 16.42 53 ALA F CA 1
ATOM 6563 C C . ALA F 1 53 ? 3.914 2.643 18.487 1.00 16.47 53 ALA F C 1
ATOM 6564 O O . ALA F 1 53 ? 4.391 3.395 19.362 1.00 16.61 53 ALA F O 1
ATOM 6566 N N . CYS F 1 54 ? 4.167 2.752 17.183 1.00 16.23 54 CYS F N 1
ATOM 6567 C CA . CYS F 1 54 ? 4.933 3.868 16.574 1.00 15.98 54 CYS F CA 1
ATOM 6568 C C . CYS F 1 54 ? 4.488 4.068 15.124 1.00 16.05 54 CYS F C 1
ATOM 6569 O O . CYS F 1 54 ? 3.898 3.132 14.552 1.00 15.68 54 CYS F O 1
ATOM 6572 N N . SER F 1 55 ? 4.739 5.253 14.560 1.00 16.42 55 SER F N 1
ATOM 6573 C CA . SER F 1 55 ? 4.627 5.492 13.099 1.00 16.68 55 SER F CA 1
ATOM 6574 C C . SER F 1 55 ? 5.701 4.656 12.410 1.00 16.45 55 SER F C 1
ATOM 6575 O O . SER F 1 55 ? 6.780 4.460 13.005 1.00 15.71 55 SER F O 1
ATOM 6578 N N . VAL F 1 56 ? 5.368 4.156 11.221 1.00 16.82 56 VAL F N 1
ATOM 6579 C CA . VAL F 1 56 ? 6.273 3.361 10.350 1.00 17.00 56 VAL F CA 1
ATOM 6580 C C . VAL F 1 56 ? 6.607 4.198 9.112 1.00 17.84 56 VAL F C 1
ATOM 6581 O O . VAL F 1 56 ? 7.802 4.431 8.883 1.00 18.35 56 VAL F O 1
ATOM 6585 N N . SER F 1 57 ? 5.590 4.674 8.389 1.00 17.99 57 SER F N 1
ATOM 6586 C CA . SER F 1 57 ? 5.721 5.271 7.035 1.00 18.40 57 SER F CA 1
ATOM 6587 C C . SER F 1 57 ? 4.759 6.455 6.899 1.00 18.86 57 SER F C 1
ATOM 6588 O O . SER F 1 57 ? 3.655 6.368 7.452 1.00 18.32 57 SER F O 1
ATOM 6591 N N . LYS F 1 58 ? 5.181 7.524 6.213 1.00 20.24 58 LYS F N 1
ATOM 6592 C CA . LYS F 1 58 ? 4.353 8.734 5.945 1.00 20.86 58 LYS F CA 1
ATOM 6593 C C . LYS F 1 58 ? 3.587 8.540 4.632 1.00 21.20 58 LYS F C 1
ATOM 6594 O O . LYS F 1 58 ? 2.358 8.740 4.628 1.00 22.76 58 LYS F O 1
ATOM 6600 N N . ALA F 1 59 ? 4.293 8.172 3.560 1.00 20.78 59 ALA F N 1
ATOM 6601 C CA . ALA F 1 59 ? 3.727 7.913 2.214 1.00 20.19 59 ALA F CA 1
ATOM 6602 C C . ALA F 1 59 ? 4.137 6.515 1.763 1.00 18.95 59 ALA F C 1
ATOM 6603 O O . ALA F 1 59 ? 5.275 6.325 1.341 1.00 20.37 59 ALA F O 1
ATOM 6605 N N . PRO F 1 60 ? 3.263 5.484 1.856 1.00 17.27 60 PRO F N 1
ATOM 6606 C CA . PRO F 1 60 ? 1.910 5.618 2.402 1.00 16.27 60 PRO F CA 1
ATOM 6607 C C . PRO F 1 60 ? 1.859 5.684 3.926 1.00 15.52 60 PRO F C 1
ATOM 6608 O O . PRO F 1 60 ? 2.784 5.231 4.601 1.00 15.26 60 PRO F O 1
ATOM 6612 N N . PRO F 1 61 ? 0.763 6.229 4.507 1.00 14.56 61 PRO F N 1
ATOM 6613 C CA . PRO F 1 61 ? 0.659 6.416 5.955 1.00 13.97 61 PRO F CA 1
ATOM 6614 C C . PRO F 1 61 ? 0.421 5.103 6.727 1.00 13.43 61 PRO F C 1
ATOM 6615 O O . PRO F 1 61 ? -0.691 4.595 6.730 1.00 12.86 61 PRO F O 1
ATOM 6619 N N . LEU F 1 62 ? 1.481 4.588 7.365 1.00 13.02 62 LEU F N 1
ATOM 6620 C CA . LEU F 1 62 ? 1.484 3.295 8.101 1.00 12.74 62 LEU F CA 1
ATOM 6621 C C . LEU F 1 62 ? 1.952 3.531 9.538 1.00 12.64 62 LEU F C 1
ATOM 6622 O O . LEU F 1 62 ? 2.872 4.346 9.727 1.00 12.76 62 LEU F O 1
ATOM 6627 N N . LEU F 1 63 ? 1.372 2.794 10.488 1.00 12.64 63 LEU F N 1
ATOM 6628 C CA . LEU F 1 63 ? 1.872 2.634 11.883 1.00 12.63 63 LEU F CA 1
ATOM 6629 C C . LEU F 1 63 ? 1.931 1.134 12.205 1.00 12.47 63 LEU F C 1
ATOM 6630 O O . LEU F 1 63 ? 1.454 0.335 11.374 1.00 12.68 63 LEU F O 1
ATOM 6635 N N . LEU F 1 64 ? 2.498 0.754 13.348 1.00 12.27 64 LEU F N 1
ATOM 6636 C CA . LEU F 1 64 ? 2.500 -0.664 13.789 1.00 12.78 64 LEU F CA 1
ATOM 6637 C C . LEU F 1 64 ? 2.148 -0.751 15.275 1.00 13.20 64 LEU F C 1
ATOM 6638 O O . LEU F 1 64 ? 2.332 0.234 16.017 1.00 13.36 64 LEU F O 1
ATOM 6643 N N . VAL F 1 65 ? 1.591 -1.893 15.658 1.00 13.88 65 VAL F N 1
ATOM 6644 C CA . VAL F 1 65 ? 1.368 -2.300 17.072 1.00 14.57 65 VAL F CA 1
ATOM 6645 C C . VAL F 1 65 ? 1.973 -3.696 17.203 1.00 14.65 65 VAL F C 1
ATOM 6646 O O . VAL F 1 65 ? 1.933 -4.440 16.222 1.00 14.51 65 VAL F O 1
ATOM 6650 N N . CYS F 1 66 ? 2.557 -4.000 18.354 1.00 15.75 66 CYS F N 1
ATOM 6651 C CA . CYS F 1 66 ? 3.061 -5.348 18.704 1.00 16.98 66 CYS F CA 1
ATOM 6652 C C . CYS F 1 66 ? 2.152 -5.891 19.805 1.00 17.43 66 CYS F C 1
ATOM 6653 O O . CYS F 1 66 ? 2.103 -5.268 20.879 1.00 17.32 66 CYS F O 1
ATOM 6656 N N . ILE F 1 67 ? 1.428 -6.973 19.512 1.00 17.91 67 ILE F N 1
ATOM 6657 C CA . ILE F 1 67 ? 0.474 -7.630 20.448 1.00 19.06 67 ILE F CA 1
ATOM 6658 C C . ILE F 1 67 ? 0.925 -9.078 20.632 1.00 20.29 67 ILE F C 1
ATOM 6659 O O . ILE F 1 67 ? 1.364 -9.681 19.642 1.00 20.74 67 ILE F O 1
ATOM 6664 N N . ASN F 1 68 ? 0.824 -9.605 21.851 1.00 23.23 68 ASN F N 1
ATOM 6665 C CA . ASN F 1 68 ? 1.054 -11.044 22.161 1.00 26.19 68 ASN F CA 1
ATOM 6666 C C . ASN F 1 68 ? 0.316 -11.920 21.139 1.00 27.77 68 ASN F C 1
ATOM 6667 O O . ASN F 1 68 ? -0.786 -11.527 20.704 1.00 25.57 68 ASN F O 1
ATOM 6672 N N . ARG F 1 69 ? 0.914 -13.066 20.789 1.00 31.18 69 ARG F N 1
ATOM 6673 C CA . ARG F 1 69 ? 0.419 -14.016 19.751 1.00 34.14 69 ARG F CA 1
ATOM 6674 C C . ARG F 1 69 ? -0.982 -14.530 20.104 1.00 35.32 69 ARG F C 1
ATOM 6675 O O . ARG F 1 69 ? -1.780 -14.744 19.172 1.00 35.33 69 ARG F O 1
ATOM 6683 N N . ASP F 1 70 ? -1.251 -14.753 21.393 1.00 37.41 70 ASP F N 1
ATOM 6684 C CA . ASP F 1 70 ? -2.494 -15.407 21.886 1.00 40.92 70 ASP F CA 1
ATOM 6685 C C . ASP F 1 70 ? -3.695 -14.450 21.783 1.00 38.65 70 ASP F C 1
ATOM 6686 O O . ASP F 1 70 ? -4.802 -14.950 21.513 1.00 38.29 70 ASP F O 1
ATOM 6691 N N . SER F 1 71 ? -3.484 -13.141 21.975 1.00 35.73 71 SER F N 1
ATOM 6692 C CA . SER F 1 71 ? -4.531 -12.098 22.172 1.00 34.18 71 SER F CA 1
ATOM 6693 C C . SER F 1 71 ? -5.811 -12.416 21.383 1.00 33.34 71 SER F C 1
ATOM 6694 O O . SER F 1 71 ? -5.722 -12.589 20.158 1.00 32.73 71 SER F O 1
ATOM 6697 N N . ARG F 1 72 ? -6.959 -12.446 22.066 1.00 33.90 72 ARG F N 1
ATOM 6698 C CA . ARG F 1 72 ? -8.311 -12.566 21.443 1.00 35.00 72 ARG F CA 1
ATOM 6699 C C . ARG F 1 72 ? -8.581 -11.333 20.568 1.00 31.65 72 ARG F C 1
ATOM 6700 O O . ARG F 1 72 ? -9.237 -11.476 19.515 1.00 31.89 72 ARG F O 1
ATOM 6708 N N . VAL F 1 73 ? -8.081 -10.168 20.985 1.00 28.53 73 VAL F N 1
ATOM 6709 C CA . VAL F 1 73 ? -8.256 -8.874 20.265 1.00 26.46 73 VAL F CA 1
ATOM 6710 C C . VAL F 1 73 ? -7.513 -8.964 18.929 1.00 25.22 73 VAL F C 1
ATOM 6711 O O . VAL F 1 73 ? -8.092 -8.564 17.908 1.00 23.90 73 VAL F O 1
ATOM 6715 N N . LEU F 1 74 ? -6.279 -9.475 18.954 1.00 25.26 74 LEU F N 1
ATOM 6716 C CA . LEU F 1 74 ? -5.446 -9.725 17.749 1.00 24.67 74 LEU F CA 1
ATOM 6717 C C . LEU F 1 74 ? -6.205 -10.652 16.796 1.00 24.52 74 LEU F C 1
ATOM 6718 O O . LEU F 1 74 ? -6.221 -10.365 15.583 1.00 23.18 74 LEU F O 1
ATOM 6723 N N . LYS F 1 75 ? -6.815 -11.713 17.331 1.00 25.30 75 LYS F N 1
ATOM 6724 C CA . LYS F 1 75 ? -7.536 -12.744 16.535 1.00 26.21 75 LYS F CA 1
ATOM 6725 C C . LYS F 1 75 ? -8.753 -12.087 15.866 1.00 23.81 75 LYS F C 1
ATOM 6726 O O . LYS F 1 75 ? -8.908 -12.245 14.642 1.00 22.73 75 LYS F O 1
ATOM 6732 N N . ALA F 1 76 ? -9.553 -11.339 16.631 1.00 22.07 76 ALA F N 1
ATOM 6733 C CA . ALA F 1 76 ? -10.700 -10.540 16.133 1.00 21.71 76 ALA F CA 1
ATOM 6734 C C . ALA F 1 76 ? -10.232 -9.484 15.119 1.00 21.26 76 ALA F C 1
ATOM 6735 O O . ALA F 1 76 ? -10.961 -9.215 14.156 1.00 20.26 76 ALA F O 1
ATOM 6737 N N . LEU F 1 77 ? -9.059 -8.894 15.357 1.00 21.78 77 LEU F N 1
ATOM 6738 C CA . LEU F 1 77 ? -8.465 -7.773 14.577 1.00 21.56 77 LEU F CA 1
ATOM 6739 C C . LEU F 1 77 ? -8.067 -8.278 13.182 1.00 21.66 77 LEU F C 1
ATOM 6740 O O . LEU F 1 77 ? -8.341 -7.562 12.195 1.00 21.20 77 LEU F O 1
ATOM 6745 N N . LEU F 1 78 ? -7.478 -9.476 13.101 1.00 22.20 78 LEU F N 1
ATOM 6746 C CA . LEU F 1 78 ? -6.990 -10.095 11.835 1.00 23.28 78 LEU F CA 1
ATOM 6747 C C . LEU F 1 78 ? -8.165 -10.682 11.038 1.00 24.25 78 LEU F C 1
ATOM 6748 O O . LEU F 1 78 ? -8.103 -10.662 9.794 1.00 23.45 78 LEU F O 1
ATOM 6753 N N . GLU F 1 79 ? -9.191 -11.184 11.728 1.00 26.24 79 GLU F N 1
ATOM 6754 C CA . GLU F 1 79 ? -10.460 -11.651 11.108 1.00 27.74 79 GLU F CA 1
ATOM 6755 C C . GLU F 1 79 ? -11.149 -10.448 10.442 1.00 27.32 79 GLU F C 1
ATOM 6756 O O . GLU F 1 79 ? -11.581 -10.583 9.282 1.00 27.13 79 GLU F O 1
ATOM 6762 N N . ARG F 1 80 ? -11.208 -9.304 11.131 1.00 26.95 80 ARG F N 1
ATOM 6763 C CA . ARG F 1 80 ? -11.939 -8.083 10.688 1.00 26.00 80 ARG F CA 1
ATOM 6764 C C . ARG F 1 80 ? -11.181 -7.369 9.561 1.00 24.70 80 ARG F C 1
ATOM 6765 O O . ARG F 1 80 ? -11.842 -6.836 8.660 1.00 23.09 80 ARG F O 1
ATOM 6773 N N . GLY F 1 81 ? -9.850 -7.308 9.649 1.00 24.04 81 GLY F N 1
ATOM 6774 C CA . GLY F 1 81 ? -8.985 -6.634 8.662 1.00 23.42 81 GLY F CA 1
ATOM 6775 C C . GLY F 1 81 ? -8.886 -5.139 8.908 1.00 22.66 81 GLY F C 1
ATOM 6776 O O . GLY F 1 81 ? -8.307 -4.449 8.058 1.00 22.11 81 GLY F O 1
ATOM 6777 N N . GLU F 1 82 ? -9.423 -4.650 10.027 1.00 22.54 82 GLU F N 1
ATOM 6778 C CA . GLU F 1 82 ? -9.407 -3.209 10.395 1.00 22.79 82 GLU F CA 1
ATOM 6779 C C . GLU F 1 82 ? -9.434 -3.075 11.920 1.00 21.08 82 GLU F C 1
ATOM 6780 O O . GLU F 1 82 ? -10.105 -3.902 12.585 1.00 20.83 82 GLU F O 1
ATOM 6786 N N . PHE F 1 83 ? -8.707 -2.078 12.435 1.00 18.91 83 PHE F N 1
ATOM 6787 C CA . PHE F 1 83 ? -8.616 -1.736 13.877 1.00 17.87 83 PHE F CA 1
ATOM 6788 C C . PHE F 1 83 ? -8.458 -0.221 14.040 1.00 16.92 83 PHE F C 1
ATOM 6789 O O . PHE F 1 83 ? -8.175 0.480 13.050 1.00 17.50 83 PHE F O 1
ATOM 6797 N N . ALA F 1 84 ? -8.635 0.262 15.271 1.00 15.59 84 ALA F N 1
ATOM 6798 C CA . ALA F 1 84 ? -8.407 1.665 15.675 1.00 14.49 84 ALA F CA 1
ATOM 6799 C C . ALA F 1 84 ? -7.339 1.709 16.771 1.00 13.76 84 ALA F C 1
ATOM 6800 O O . ALA F 1 84 ? -7.323 0.799 17.628 1.00 13.41 84 ALA F O 1
ATOM 6802 N N . VAL F 1 85 ? -6.482 2.732 16.736 1.00 13.06 85 VAL F N 1
ATOM 6803 C CA . VAL F 1 85 ? -5.514 3.046 17.828 1.00 12.75 85 VAL F CA 1
ATOM 6804 C C . VAL F 1 85 ? -6.028 4.293 18.549 1.00 12.25 85 VAL F C 1
ATOM 6805 O O . VAL F 1 85 ? -6.046 5.360 17.933 1.00 12.18 85 VAL F O 1
ATOM 6809 N N . ASN F 1 86 ? -6.435 4.144 19.806 1.00 12.05 86 ASN F N 1
ATOM 6810 C CA . ASN F 1 86 ? -6.935 5.248 20.663 1.00 11.96 86 ASN F CA 1
ATOM 6811 C C . ASN F 1 86 ? -5.808 5.660 21.610 1.00 11.82 86 ASN F C 1
ATOM 6812 O O . ASN F 1 86 ? -5.536 4.898 22.560 1.00 12.28 86 ASN F O 1
ATOM 6817 N N . VAL F 1 87 ? -5.162 6.796 21.344 1.00 11.44 87 VAL F N 1
ATOM 6818 C CA . VAL F 1 87 ? -4.022 7.319 22.165 1.00 11.13 87 VAL F CA 1
ATOM 6819 C C . VAL F 1 87 ? -4.612 7.942 23.436 1.00 11.03 87 VAL F C 1
ATOM 6820 O O . VAL F 1 87 ? -5.321 8.945 23.315 1.00 10.72 87 VAL F O 1
ATOM 6824 N N . LEU F 1 88 ? -4.344 7.350 24.603 1.00 11.32 88 LEU F N 1
ATOM 6825 C CA . LEU F 1 88 ? -5.015 7.699 25.886 1.00 11.69 88 LEU F CA 1
ATOM 6826 C C . LEU F 1 88 ? -4.549 9.074 26.372 1.00 12.22 88 LEU F C 1
ATOM 6827 O O . LEU F 1 88 ? -3.356 9.376 26.237 1.00 12.23 88 LEU F O 1
ATOM 6832 N N . ARG F 1 89 ? -5.482 9.851 26.928 1.00 13.28 89 ARG F N 1
ATOM 6833 C CA . ARG F 1 89 ? -5.261 11.194 27.528 1.00 14.37 89 ARG F CA 1
ATOM 6834 C C . ARG F 1 89 ? -4.729 11.060 28.959 1.00 15.09 89 ARG F C 1
ATOM 6835 O O . ARG F 1 89 ? -4.850 9.972 29.536 1.00 15.37 89 ARG F O 1
ATOM 6843 N N . GLY F 1 90 ? -4.209 12.161 29.511 1.00 16.37 90 GLY F N 1
ATOM 6844 C CA . GLY F 1 90 ? -3.511 12.228 30.810 1.00 17.44 90 GLY F CA 1
ATOM 6845 C C . GLY F 1 90 ? -4.355 11.733 31.976 1.00 18.49 90 GLY F C 1
ATOM 6846 O O . GLY F 1 90 ? -3.766 11.234 32.956 1.00 19.74 90 GLY F O 1
ATOM 6847 N N . GLY F 1 91 ? -5.681 11.851 31.892 1.00 19.21 91 GLY F N 1
ATOM 6848 C CA . GLY F 1 91 ? -6.604 11.407 32.957 1.00 20.08 91 GLY F CA 1
ATOM 6849 C C . GLY F 1 91 ? -6.967 9.926 32.889 1.00 20.57 91 GLY F C 1
ATOM 6850 O O . GLY F 1 91 ? -7.644 9.464 33.816 1.00 21.60 91 GLY F O 1
ATOM 6851 N N . GLY F 1 92 ? -6.536 9.194 31.854 1.00 21.10 92 GLY F N 1
ATOM 6852 C CA . GLY F 1 92 ? -7.082 7.867 31.495 1.00 21.20 92 GLY F CA 1
ATOM 6853 C C . GLY F 1 92 ? -6.283 6.694 32.047 1.00 21.28 92 GLY F C 1
ATOM 6854 O O . GLY F 1 92 ? -6.279 5.637 31.390 1.00 20.80 92 GLY F O 1
ATOM 6855 N N . GLU F 1 93 ? -5.653 6.855 33.215 1.00 21.85 93 GLU F N 1
ATOM 6856 C CA . GLU F 1 93 ? -4.782 5.837 33.863 1.00 22.82 93 GLU F CA 1
ATOM 6857 C C . GLU F 1 93 ? -5.591 4.575 34.186 1.00 21.66 93 GLU F C 1
ATOM 6858 O O . GLU F 1 93 ? -5.000 3.483 34.114 1.00 21.70 93 GLU F O 1
ATOM 6864 N N . SER F 1 94 ? -6.878 4.709 34.527 1.00 20.28 94 SER F N 1
ATOM 6865 C CA . SER F 1 94 ? -7.761 3.570 34.897 0.50 19.51 94 SER F CA 1
ATOM 6866 C C . SER F 1 94 ? -8.452 2.987 33.655 1.00 18.64 94 SER F C 1
ATOM 6867 O O . SER F 1 94 ? -8.865 1.821 33.721 1.00 18.54 94 SER F O 1
ATOM 6870 N N . THR F 1 95 ? -8.566 3.751 32.564 1.00 18.26 95 THR F N 1
ATOM 6871 C CA . THR F 1 95 ? -8.889 3.232 31.206 1.00 17.62 95 THR F CA 1
ATOM 6872 C C . THR F 1 95 ? -7.768 2.289 30.751 1.00 17.45 95 THR F C 1
ATOM 6873 O O . THR F 1 95 ? -8.080 1.277 30.092 1.00 17.54 95 THR F O 1
ATOM 6877 N N . SER F 1 96 ? -6.515 2.622 31.075 1.00 17.24 96 SER F N 1
ATOM 6878 C CA . SER F 1 96 ? -5.311 1.778 30.841 1.00 17.33 96 SER F CA 1
ATOM 6879 C C . SER F 1 96 ? -5.472 0.432 31.559 1.00 17.35 96 SER F C 1
ATOM 6880 O O . SER F 1 96 ? -5.340 -0.619 30.889 1.00 17.17 96 SER F O 1
ATOM 6883 N N . ALA F 1 97 ? -5.734 0.466 32.869 1.00 17.26 97 ALA F N 1
ATOM 6884 C CA . ALA F 1 97 ? -5.902 -0.731 33.729 1.00 17.57 97 ALA F CA 1
ATOM 6885 C C . ALA F 1 97 ? -7.125 -1.537 33.267 1.00 18.28 97 ALA F C 1
ATOM 6886 O O . ALA F 1 97 ? -7.056 -2.777 33.267 1.00 17.52 97 ALA F O 1
ATOM 6888 N N . ARG F 1 98 ? -8.192 -0.855 32.852 1.00 20.12 98 ARG F N 1
ATOM 6889 C CA . ARG F 1 98 ? -9.471 -1.494 32.428 1.00 21.96 98 ARG F CA 1
ATOM 6890 C C . ARG F 1 98 ? -9.251 -2.352 31.169 1.00 20.97 98 ARG F C 1
ATOM 6891 O O . ARG F 1 98 ? -9.803 -3.458 31.117 1.00 22.12 98 ARG F O 1
ATOM 6899 N N . PHE F 1 99 ? -8.475 -1.882 30.193 1.00 19.99 99 PHE F N 1
ATOM 6900 C CA . PHE F 1 99 ? -8.250 -2.592 28.906 1.00 19.08 99 PHE F CA 1
ATOM 6901 C C . PHE F 1 99 ? -7.045 -3.538 29.021 1.00 19.00 99 PHE F C 1
ATOM 6902 O O . PHE F 1 99 ? -6.751 -4.222 28.025 1.00 18.16 99 PHE F O 1
ATOM 6910 N N . ALA F 1 100 ? -6.397 -3.601 30.193 1.00 19.95 100 ALA F N 1
ATOM 6911 C CA . ALA F 1 100 ? -5.333 -4.578 30.536 1.00 20.61 100 ALA F CA 1
ATOM 6912 C C . ALA F 1 100 ? -5.881 -5.688 31.446 1.00 22.21 100 ALA F C 1
ATOM 6913 O O . ALA F 1 100 ? -5.163 -6.677 31.654 1.00 22.33 100 ALA F O 1
ATOM 6915 N N . ALA F 1 101 ? -7.107 -5.538 31.959 1.00 24.20 101 ALA F N 1
ATOM 6916 C CA . ALA F 1 101 ? -7.705 -6.416 32.993 1.00 25.97 101 ALA F CA 1
ATOM 6917 C C . ALA F 1 101 ? -8.135 -7.739 32.367 1.00 27.94 101 ALA F C 1
ATOM 6918 O O . ALA F 1 101 ? -8.642 -7.756 31.245 1.00 27.78 101 ALA F O 1
ATOM 6920 N N . PRO F 1 102 ? -7.941 -8.882 33.068 1.00 30.26 102 PRO F N 1
ATOM 6921 C CA . PRO F 1 102 ? -8.451 -10.171 32.599 1.00 31.23 102 PRO F CA 1
ATOM 6922 C C . PRO F 1 102 ? -9.968 -10.230 32.826 1.00 33.19 102 PRO F C 1
ATOM 6923 O O . PRO F 1 102 ? -10.398 -10.694 33.868 1.00 35.04 102 PRO F O 1
ATOM 6927 N N . VAL F 1 103 ? -10.733 -9.698 31.870 1.00 34.77 103 VAL F N 1
ATOM 6928 C CA . VAL F 1 103 ? -12.227 -9.697 31.869 1.00 35.64 103 VAL F CA 1
ATOM 6929 C C . VAL F 1 103 ? -12.707 -9.892 30.423 1.00 37.19 103 VAL F C 1
ATOM 6930 O O . VAL F 1 103 ? -11.897 -9.676 29.499 1.00 37.03 103 VAL F O 1
ATOM 6934 N N . ASP F 1 104 ? -13.975 -10.275 30.245 1.00 39.28 104 ASP F N 1
ATOM 6935 C CA . ASP F 1 104 ? -14.593 -10.611 28.932 1.00 40.92 104 ASP F CA 1
ATOM 6936 C C . ASP F 1 104 ? -15.245 -9.364 28.316 1.00 42.64 104 ASP F C 1
ATOM 6937 O O . ASP F 1 104 ? -15.034 -9.138 27.101 1.00 45.42 104 ASP F O 1
ATOM 6938 N N . ASP F 1 105 ? -16.005 -8.600 29.116 1.00 40.28 105 ASP F N 1
ATOM 6939 C CA . ASP F 1 105 ? -16.732 -7.372 28.690 1.00 37.60 105 ASP F CA 1
ATOM 6940 C C . ASP F 1 105 ? -15.935 -6.138 29.136 1.00 36.13 105 ASP F C 1
ATOM 6941 O O . ASP F 1 105 ? -16.288 -5.551 30.183 1.00 38.90 105 ASP F O 1
ATOM 6943 N N . ARG F 1 106 ? -14.909 -5.757 28.365 1.00 32.27 106 ARG F N 1
ATOM 6944 C CA . ARG F 1 106 ? -14.004 -4.610 28.667 1.00 29.07 106 ARG F CA 1
ATOM 6945 C C . ARG F 1 106 ? -14.708 -3.275 28.395 1.00 27.90 106 ARG F C 1
ATOM 6946 O O . ARG F 1 106 ? -14.334 -2.288 29.045 1.00 27.09 106 ARG F O 1
ATOM 6954 N N . PHE F 1 107 ? -15.693 -3.257 27.491 1.00 28.12 107 PHE F N 1
ATOM 6955 C CA . PHE F 1 107 ? -16.396 -2.029 27.025 1.00 28.21 107 PHE F CA 1
ATOM 6956 C C . PHE F 1 107 ? -17.650 -1.742 27.859 1.00 29.29 107 PHE F C 1
ATOM 6957 O O . PHE F 1 107 ? -18.299 -0.712 27.576 1.00 28.86 107 PHE F O 1
ATOM 6965 N N . ARG F 1 108 ? -17.978 -2.594 28.838 1.00 31.38 108 ARG F N 1
ATOM 6966 C CA . ARG F 1 108 ? -19.049 -2.327 29.838 1.00 34.02 108 ARG F CA 1
ATOM 6967 C C . ARG F 1 108 ? -18.812 -0.942 30.462 1.00 35.20 108 ARG F C 1
ATOM 6968 O O . ARG F 1 108 ? -17.709 -0.723 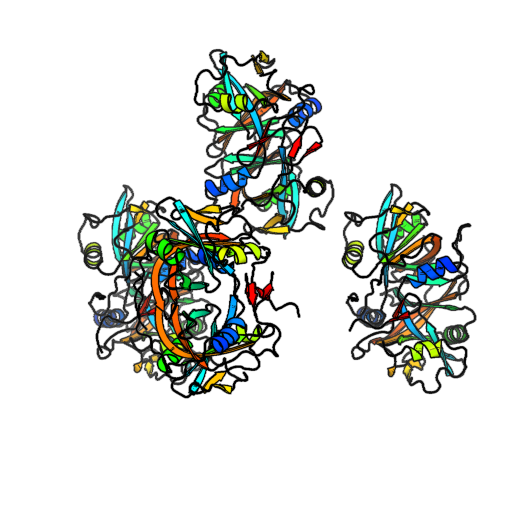31.000 1.00 34.50 108 ARG F O 1
ATOM 6970 N N . ASP F 1 109 ? -19.808 -0.049 30.357 1.00 38.42 109 ASP F N 1
ATOM 6971 C CA . ASP F 1 109 ? -19.825 1.356 30.865 1.00 38.49 109 ASP F CA 1
ATOM 6972 C C . ASP F 1 109 ? -18.552 2.110 30.436 1.00 38.15 109 ASP F C 1
ATOM 6973 O O . ASP F 1 109 ? -17.994 2.863 31.257 1.00 39.09 109 ASP F O 1
ATOM 6978 N N . VAL F 1 110 ? -18.134 1.937 29.177 1.00 36.62 110 VAL F N 1
ATOM 6979 C CA . VAL F 1 110 ? -17.100 2.763 28.486 1.00 34.49 110 VAL F CA 1
ATOM 6980 C C . VAL F 1 110 ? -17.809 3.523 27.361 1.00 33.90 110 VAL F C 1
ATOM 6981 O O . VAL F 1 110 ? -18.558 2.881 26.613 1.00 32.66 110 VAL F O 1
ATOM 6985 N N . ARG F 1 111 ? -17.592 4.835 27.246 1.00 34.13 111 ARG F N 1
ATOM 6986 C CA . ARG F 1 111 ? -18.188 5.661 26.163 1.00 34.30 111 ARG F CA 1
ATOM 6987 C C . ARG F 1 111 ? -17.395 5.393 24.880 1.00 30.47 111 ARG F C 1
ATOM 6988 O O . ARG F 1 111 ? -16.158 5.491 24.927 1.00 29.43 111 ARG F O 1
ATOM 6996 N N . TRP F 1 112 ? -18.076 5.001 23.799 1.00 27.08 112 TRP F N 1
ATOM 6997 C CA . TRP F 1 112 ? -17.439 4.719 22.484 1.00 25.25 112 TRP F CA 1
ATOM 6998 C C . TRP F 1 112 ? -18.419 4.979 21.339 1.00 25.48 112 TRP F C 1
ATOM 6999 O O . TRP F 1 112 ? -19.629 4.961 21.576 1.00 25.13 112 TRP F O 1
ATOM 7010 N N . GLU F 1 113 ? -17.880 5.255 20.151 1.00 27.18 113 GLU F N 1
ATOM 7011 C CA . GLU F 1 113 ? -18.642 5.402 18.885 1.00 28.81 113 GLU F CA 1
ATOM 7012 C C . GLU F 1 113 ? -17.964 4.525 17.838 1.00 28.01 113 GLU F C 1
ATOM 7013 O O . GLU F 1 113 ? -16.743 4.391 17.842 1.00 27.37 113 GLU F O 1
ATOM 7019 N N . PRO F 1 114 ? -18.731 3.838 16.965 1.00 27.29 114 PRO F N 1
ATOM 7020 C CA . PRO F 1 114 ? -18.163 3.238 15.760 1.00 27.03 114 PRO F CA 1
ATOM 7021 C C . PRO F 1 114 ? -17.516 4.299 14.855 1.00 27.46 114 PRO F C 1
ATOM 7022 O O . PRO F 1 114 ? -18.101 5.354 14.680 1.00 27.32 114 PRO F O 1
ATOM 7026 N N . GLY F 1 115 ? -16.328 3.994 14.320 1.00 27.45 115 GLY F N 1
ATOM 7027 C CA . GLY F 1 115 ? -15.590 4.862 13.386 1.00 27.02 115 GLY F CA 1
ATOM 7028 C C . GLY F 1 115 ? -16.034 4.653 11.951 1.00 27.17 115 GLY F C 1
ATOM 7029 O O . GLY F 1 115 ? -16.664 3.623 11.668 1.00 27.43 115 GLY F O 1
ATOM 7030 N N . SER F 1 116 ? -15.684 5.589 11.070 1.00 28.41 116 SER F N 1
ATOM 7031 C CA . SER F 1 116 ? -15.995 5.579 9.616 1.00 30.73 116 SER F CA 1
ATOM 7032 C C . SER F 1 116 ? -15.603 4.243 8.974 1.00 32.44 116 SER F C 1
ATOM 7033 O O . SER F 1 116 ? -16.310 3.826 8.029 1.00 34.60 116 SER F O 1
ATOM 7036 N N . ALA F 1 117 ? -14.517 3.615 9.450 1.00 33.28 117 ALA F N 1
ATOM 7037 C CA . ALA F 1 117 ? -13.877 2.422 8.840 1.00 33.79 117 ALA F CA 1
ATOM 7038 C C . ALA F 1 117 ? -14.398 1.131 9.489 1.00 34.11 117 ALA F C 1
ATOM 7039 O O . ALA F 1 117 ? -13.721 0.584 10.394 1.00 36.09 117 ALA F O 1
ATOM 7041 N N . GLY F 1 118 ? -15.552 0.645 9.022 1.00 32.74 118 GLY F N 1
ATOM 7042 C CA . GLY F 1 118 ? -16.126 -0.651 9.430 1.00 31.55 118 GLY F CA 1
ATOM 7043 C C . GLY F 1 118 ? -16.621 -0.643 10.865 1.00 30.38 118 GLY F C 1
ATOM 7044 O O . GLY F 1 118 ? -16.843 -1.742 11.410 1.00 31.98 118 GLY F O 1
ATOM 7045 N N . GLY F 1 119 ? -16.789 0.546 11.457 1.00 28.49 119 GLY F N 1
ATOM 7046 C CA . GLY F 1 119 ? -17.397 0.738 12.788 1.00 26.44 119 GLY F CA 1
ATOM 7047 C C . GLY F 1 119 ? -16.478 0.328 13.926 1.00 24.48 119 GLY F C 1
ATOM 7048 O O . GLY F 1 119 ? -16.992 0.054 15.024 1.00 23.76 119 GLY F O 1
ATOM 7049 N N . VAL F 1 120 ? -15.164 0.300 13.699 1.00 23.24 120 VAL F N 1
ATOM 7050 C CA . VAL F 1 120 ? -14.166 0.020 14.775 1.00 22.32 120 VAL F CA 1
ATOM 7051 C C . VAL F 1 120 ? -14.399 1.005 15.919 1.00 20.44 120 VAL F C 1
ATOM 7052 O O . VAL F 1 120 ? -14.731 2.166 15.689 1.00 18.73 120 VAL F O 1
ATOM 7056 N N . PRO F 1 121 ? -14.302 0.552 17.188 1.00 19.48 121 PRO F N 1
ATOM 7057 C CA . PRO F 1 121 ? -14.545 1.421 18.340 1.00 19.83 121 PRO F CA 1
ATOM 7058 C C . PRO F 1 121 ? -13.568 2.599 18.476 1.00 19.92 121 PRO F C 1
ATOM 7059 O O . PRO F 1 121 ? -12.374 2.387 18.505 1.00 19.08 121 PRO F O 1
ATOM 7063 N N . VAL F 1 122 ? -14.126 3.808 18.547 1.00 20.77 122 VAL F N 1
ATOM 7064 C CA . VAL F 1 122 ? -13.412 5.086 18.818 1.00 21.91 122 VAL F CA 1
ATOM 7065 C C . VAL F 1 122 ? -13.832 5.556 20.213 1.00 23.54 122 VAL F C 1
ATOM 7066 O O . VAL F 1 122 ? -15.047 5.692 20.445 1.00 23.37 122 VAL F O 1
ATOM 7070 N N . MET F 1 123 ? -12.861 5.780 21.099 1.00 26.10 123 MET F N 1
ATOM 7071 C CA . MET F 1 123 ? -13.089 6.183 22.510 1.00 29.30 123 MET F CA 1
ATOM 7072 C C . MET F 1 123 ? -12.877 7.698 22.631 1.00 29.62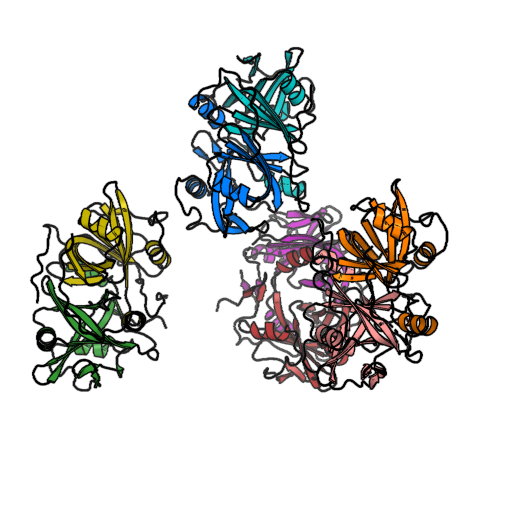 123 MET F C 1
ATOM 7073 O O . MET F 1 123 ? -11.920 8.128 23.303 1.00 30.41 123 MET F O 1
ATOM 7078 N N . SER F 1 124 ? -13.767 8.469 22.001 1.00 30.04 124 SER F N 1
ATOM 7079 C CA . SER F 1 124 ? -13.664 9.937 21.787 1.00 30.94 124 SER F CA 1
ATOM 7080 C C . SER F 1 124 ? -13.373 10.683 23.097 1.00 29.70 124 SER F C 1
ATOM 7081 O O . SER F 1 124 ? -12.589 11.651 23.052 1.00 30.71 124 SER F O 1
ATOM 7084 N N . ALA F 1 125 ? -13.989 10.270 24.208 1.00 28.08 125 ALA F N 1
ATOM 7085 C CA . ALA F 1 125 ? -13.911 10.960 25.520 1.00 26.93 125 ALA F CA 1
ATOM 7086 C C . ALA F 1 125 ? -12.540 10.751 26.190 1.00 26.10 125 ALA F C 1
ATOM 7087 O O . ALA F 1 125 ? -12.140 11.631 26.974 1.00 25.05 125 ALA F O 1
ATOM 7089 N N . ASP F 1 126 ? -11.842 9.644 25.910 1.00 25.53 126 ASP F N 1
ATOM 7090 C CA . ASP F 1 126 ? -10.655 9.211 26.704 1.00 25.52 126 ASP F CA 1
ATOM 7091 C C . ASP F 1 126 ? -9.329 9.443 25.957 1.00 22.18 126 ASP F C 1
ATOM 7092 O O . ASP F 1 126 ? -8.298 8.998 26.486 1.00 21.33 126 ASP F O 1
ATOM 7097 N N . VAL F 1 127 ? -9.321 10.124 24.807 1.00 19.88 127 VAL F N 1
ATOM 7098 C CA . VAL F 1 127 ? -8.138 10.117 23.891 1.00 19.21 127 VAL F CA 1
ATOM 7099 C C . VAL F 1 127 ? -7.672 11.541 23.566 1.00 18.13 127 VAL F C 1
ATOM 7100 O O . VAL F 1 127 ? -8.502 12.465 23.600 1.00 17.50 127 VAL F O 1
ATOM 7104 N N . VAL F 1 128 ? -6.384 11.664 23.221 1.00 17.17 128 VAL F N 1
ATOM 7105 C CA . VAL F 1 128 ? -5.749 12.870 22.611 1.00 16.81 128 VAL F CA 1
ATOM 7106 C C . VAL F 1 128 ? -5.809 12.760 21.084 1.00 16.19 128 VAL F C 1
ATOM 7107 O O . VAL F 1 128 ? -5.615 13.789 20.415 1.00 16.62 128 VAL F O 1
ATOM 7111 N N . ALA F 1 129 ? -6.024 11.559 20.550 1.00 15.61 129 ALA F N 1
ATOM 7112 C CA . ALA F 1 129 ? -6.074 11.289 19.093 1.00 15.23 129 ALA F CA 1
ATOM 7113 C C . ALA F 1 129 ? -6.487 9.838 18.862 1.00 14.74 129 ALA F C 1
ATOM 7114 O O . ALA F 1 129 ? -6.371 9.038 19.791 1.00 14.59 129 ALA F O 1
ATOM 7116 N N . HIS F 1 130 ? -6.958 9.529 17.658 1.00 14.93 130 HIS F N 1
ATOM 7117 C CA . HIS F 1 130 ? -7.298 8.151 17.226 1.00 15.31 130 HIS F CA 1
ATOM 7118 C C . HIS F 1 130 ? -6.893 7.973 15.762 1.00 15.54 130 HIS F C 1
ATOM 7119 O O . HIS F 1 130 ? -7.010 8.933 14.983 1.00 15.58 130 HIS F O 1
ATOM 7126 N N . ALA F 1 131 ? -6.366 6.795 15.440 1.00 16.12 131 ALA F N 1
ATOM 7127 C CA . ALA F 1 131 ? -6.092 6.318 14.069 1.00 16.56 131 ALA F CA 1
ATOM 7128 C C . ALA F 1 131 ? -7.044 5.155 13.773 1.00 17.17 131 ALA F C 1
ATOM 7129 O O . ALA F 1 131 ? -7.256 4.331 14.679 1.00 16.37 131 ALA F O 1
ATOM 7131 N N . GLU F 1 132 ? -7.607 5.117 12.564 1.00 18.34 132 GLU F N 1
ATOM 7132 C CA . GLU F 1 132 ? -8.394 3.970 12.051 1.00 20.05 132 GLU F CA 1
ATOM 7133 C C . GLU F 1 132 ? -7.647 3.382 10.857 1.00 20.49 132 GLU F C 1
ATOM 7134 O O . GLU F 1 132 ? -7.366 4.137 9.904 1.00 19.98 132 GLU F O 1
ATOM 7140 N N . CYS F 1 133 ? -7.335 2.087 10.931 1.00 22.00 133 CYS F N 1
ATOM 7141 C CA . CYS F 1 133 ? -6.357 1.404 10.049 1.00 23.59 133 CYS F CA 1
ATOM 7142 C C . CYS F 1 133 ? -6.989 0.199 9.349 1.00 23.87 133 CYS F C 1
ATOM 7143 O O . CYS F 1 133 ? -7.718 -0.554 10.013 1.00 22.96 133 CYS F O 1
ATOM 7146 N N . ARG F 1 134 ? -6.712 0.061 8.050 1.00 25.41 134 ARG F N 1
ATOM 7147 C CA . ARG F 1 134 ? -6.780 -1.210 7.282 1.00 26.95 134 ARG F CA 1
ATOM 7148 C C . ARG F 1 134 ? -5.510 -2.000 7.609 1.00 25.65 134 ARG F C 1
ATOM 7149 O O . ARG F 1 134 ? -4.413 -1.410 7.499 1.00 26.02 134 ARG F O 1
ATOM 7157 N N . VAL F 1 135 ? -5.649 -3.264 8.022 1.00 23.95 135 VAL F N 1
ATOM 7158 C CA . VAL F 1 135 ? -4.499 -4.188 8.261 1.00 22.24 135 VAL F CA 1
ATOM 7159 C C . VAL F 1 135 ? -3.765 -4.343 6.928 1.00 20.87 135 VAL F C 1
ATOM 7160 O O . VAL F 1 135 ? -4.376 -4.888 6.004 1.00 22.24 135 VAL F O 1
ATOM 7164 N N . ALA F 1 136 ? -2.529 -3.842 6.836 1.00 18.98 136 ALA F N 1
ATOM 7165 C CA . ALA F 1 136 ? -1.676 -3.872 5.624 1.00 17.97 136 ALA F CA 1
ATOM 7166 C C . ALA F 1 136 ? -0.798 -5.127 5.635 1.00 17.32 136 ALA F C 1
ATOM 7167 O O . ALA F 1 136 ? -0.503 -5.642 4.540 1.00 16.38 136 ALA F O 1
ATOM 7169 N N . ALA F 1 137 ? -0.375 -5.573 6.824 1.00 16.99 137 ALA F N 1
ATOM 7170 C CA . ALA F 1 137 ? 0.447 -6.789 7.019 1.00 17.25 137 ALA F CA 1
ATOM 7171 C C . ALA F 1 137 ? 0.484 -7.176 8.499 1.00 17.09 137 ALA F C 1
ATOM 7172 O O . ALA F 1 137 ? 0.340 -6.290 9.354 1.00 16.79 137 ALA F O 1
ATOM 7174 N N . ALA F 1 138 ? 0.696 -8.463 8.770 1.00 17.27 138 ALA F N 1
ATOM 7175 C CA . ALA F 1 138 ? 0.951 -9.019 10.117 1.00 17.66 138 ALA F CA 1
ATOM 7176 C C . ALA F 1 138 ? 2.044 -10.083 10.011 1.00 17.72 138 ALA F C 1
ATOM 7177 O O . ALA F 1 138 ? 1.961 -10.916 9.102 1.00 17.71 138 ALA F O 1
ATOM 7179 N N . LEU F 1 139 ? 3.031 -10.030 10.905 1.00 18.75 139 LEU F N 1
ATOM 7180 C CA . LEU F 1 139 ? 4.165 -10.989 10.983 1.00 19.79 139 LEU F CA 1
ATOM 7181 C C . LEU F 1 139 ? 4.409 -11.343 12.445 1.00 20.14 139 LEU F C 1
ATOM 7182 O O . LEU F 1 139 ? 4.391 -10.420 13.275 1.00 20.15 139 LEU F O 1
ATOM 7187 N N . ASP F 1 140 ? 4.604 -12.629 12.739 1.00 21.32 140 ASP F N 1
ATOM 7188 C CA . ASP F 1 140 ? 4.975 -13.116 14.094 1.00 22.52 140 ASP F CA 1
ATOM 7189 C C . ASP F 1 140 ? 6.475 -12.869 14.292 1.00 22.07 140 ASP F C 1
ATOM 7190 O O . ASP F 1 140 ? 7.265 -13.281 13.431 1.00 21.78 140 ASP F O 1
ATOM 7195 N N . ALA F 1 141 ? 6.839 -12.172 15.366 1.00 21.90 141 ALA F N 1
ATOM 7196 C CA . ALA F 1 141 ? 8.238 -11.863 15.729 1.00 22.46 141 ALA F CA 1
ATOM 7197 C C . ALA F 1 141 ? 8.432 -12.193 17.208 1.00 22.25 141 ALA F C 1
ATOM 7198 O O . ALA F 1 141 ? 8.038 -11.366 18.048 1.00 22.99 141 ALA F O 1
ATOM 7200 N N . GLY F 1 142 ? 8.973 -13.376 17.505 1.00 21.60 142 GLY F N 1
ATOM 7201 C CA . GLY F 1 142 ? 9.138 -13.866 18.886 1.00 21.27 142 GLY F CA 1
ATOM 7202 C C . GLY F 1 142 ? 7.787 -14.152 19.514 1.00 20.74 142 GLY F C 1
ATOM 7203 O O . GLY F 1 142 ? 6.939 -14.723 18.814 1.00 20.51 142 GLY F O 1
ATOM 7204 N N . ASP F 1 143 ? 7.574 -13.737 20.767 1.00 20.55 143 ASP F N 1
ATOM 7205 C CA . ASP F 1 143 ? 6.320 -14.006 21.519 1.00 20.82 143 ASP F CA 1
ATOM 7206 C C . ASP F 1 143 ? 5.240 -12.962 21.170 1.00 19.79 143 ASP F C 1
ATOM 7207 O O . ASP F 1 143 ? 4.151 -13.036 21.772 1.00 19.83 143 ASP F O 1
ATOM 7212 N N . HIS F 1 144 ? 5.501 -12.055 20.218 1.00 18.38 144 HIS F N 1
ATOM 7213 C CA . HIS F 1 144 ? 4.527 -11.032 19.748 1.00 17.51 144 HIS F CA 1
ATOM 7214 C C . HIS F 1 144 ? 4.272 -11.150 18.244 1.00 17.27 144 HIS F C 1
ATOM 7215 O O . HIS F 1 144 ? 5.102 -11.738 17.537 1.00 17.17 144 HIS F O 1
ATOM 7222 N N . THR F 1 145 ? 3.146 -10.585 17.803 1.00 17.12 145 THR F N 1
ATOM 7223 C CA . THR F 1 145 ? 2.794 -10.320 16.387 1.00 17.54 145 THR F CA 1
ATOM 7224 C C . THR F 1 145 ? 2.910 -8.813 16.116 1.00 17.57 145 THR F C 1
ATOM 7225 O O . THR F 1 145 ? 2.237 -8.030 16.817 1.00 17.77 145 THR F O 1
ATOM 7229 N N . ILE F 1 146 ? 3.724 -8.424 15.133 1.00 17.49 146 ILE F N 1
ATOM 7230 C CA . ILE F 1 146 ? 3.741 -7.043 14.568 1.00 17.43 146 ILE F CA 1
ATOM 7231 C C . ILE F 1 146 ? 2.608 -6.948 13.548 1.00 17.35 146 ILE F C 1
ATOM 7232 O O . ILE F 1 146 ? 2.669 -7.708 12.547 1.00 17.02 146 ILE F O 1
ATOM 7237 N N . VAL F 1 147 ? 1.636 -6.058 13.793 1.00 16.61 147 VAL F N 1
ATOM 7238 C CA . VAL F 1 147 ? 0.541 -5.703 12.840 1.00 16.07 147 VAL F CA 1
ATOM 7239 C C . VAL F 1 147 ? 0.867 -4.332 12.248 1.00 15.38 147 VAL F C 1
ATOM 7240 O O . VAL F 1 147 ? 1.100 -3.400 13.029 1.00 15.37 147 VAL F O 1
ATOM 7244 N N . ILE F 1 148 ? 0.874 -4.217 10.923 1.00 14.86 148 ILE F N 1
ATOM 7245 C CA . ILE F 1 148 ? 1.087 -2.922 10.215 1.00 14.80 148 ILE F CA 1
ATOM 7246 C C . ILE F 1 148 ? -0.284 -2.424 9.739 1.00 14.45 148 ILE F C 1
ATOM 7247 O O . ILE F 1 148 ? -1.015 -3.197 9.107 1.00 14.18 148 ILE F O 1
ATOM 7252 N N . GLY F 1 149 ? -0.629 -1.186 10.093 1.00 14.21 149 GLY F N 1
ATOM 7253 C CA . GLY F 1 149 ? -1.925 -0.563 9.773 1.00 14.19 149 GLY F CA 1
ATOM 7254 C C . GLY F 1 149 ? -1.738 0.612 8.840 1.00 13.91 149 GLY F C 1
ATOM 7255 O O . GLY F 1 149 ? -0.906 1.474 9.156 1.00 13.86 149 GLY F O 1
ATOM 7256 N N . ALA F 1 150 ? -2.447 0.607 7.710 1.00 13.86 150 ALA F N 1
ATOM 7257 C CA . ALA F 1 150 ? -2.580 1.749 6.780 1.00 14.07 150 ALA F CA 1
ATOM 7258 C C . ALA F 1 150 ? -3.675 2.676 7.311 1.00 14.28 150 ALA F C 1
ATOM 7259 O O . ALA F 1 150 ? -4.814 2.194 7.461 1.00 14.60 150 ALA F O 1
ATOM 7261 N N . VAL F 1 151 ? -3.351 3.940 7.598 1.00 14.12 151 VAL F N 1
ATOM 7262 C CA . VAL F 1 151 ? -4.287 4.887 8.279 1.00 14.50 151 VAL F CA 1
ATOM 7263 C C . VAL F 1 151 ? -5.306 5.399 7.246 1.00 14.77 151 VAL F C 1
ATOM 7264 O O . VAL F 1 151 ? -4.899 6.109 6.296 1.00 14.72 151 VAL F O 1
ATOM 7268 N N . VAL F 1 152 ? -6.578 5.043 7.446 1.00 14.79 152 VAL F N 1
ATOM 7269 C CA . VAL F 1 152 ? -7.713 5.271 6.500 1.00 15.40 152 VAL F CA 1
ATOM 7270 C C . VAL F 1 152 ? -8.546 6.467 6.980 1.00 15.17 152 VAL F C 1
ATOM 7271 O O . VAL F 1 152 ? -9.289 7.038 6.153 1.00 15.76 152 VAL F O 1
ATOM 7275 N N . ALA F 1 153 ? -8.439 6.811 8.267 1.00 14.31 153 ALA F N 1
ATOM 7276 C CA . ALA F 1 153 ? -9.231 7.866 8.933 1.00 13.77 153 ALA F CA 1
ATOM 7277 C C . ALA F 1 153 ? -8.683 8.121 10.342 1.00 13.42 153 ALA F C 1
ATOM 7278 O O . ALA F 1 153 ? -7.754 7.400 10.768 1.00 13.39 153 ALA F O 1
ATOM 7280 N N . GLY F 1 154 ? -9.274 9.091 11.044 1.00 12.87 154 GLY F N 1
ATOM 7281 C CA . GLY F 1 154 ? -8.933 9.466 12.429 1.00 12.47 154 GLY F CA 1
ATOM 7282 C C . GLY F 1 154 ? -8.540 10.925 12.496 1.00 12.19 154 GLY F C 1
ATOM 7283 O O . GLY F 1 154 ? -8.525 11.577 11.445 1.00 12.45 154 GLY F O 1
ATOM 7284 N N . GLY F 1 155 ? -8.227 11.426 13.686 1.00 11.78 155 GLY F N 1
ATOM 7285 C CA . GLY F 1 155 ? -7.845 12.833 13.872 1.00 11.51 155 GLY F CA 1
ATOM 7286 C C . GLY F 1 155 ? -7.326 13.079 15.278 1.00 11.27 155 GLY F C 1
ATOM 7287 O O . GLY F 1 155 ? -7.452 12.218 16.140 1.00 11.04 155 GLY F O 1
ATOM 7288 N N . PRO F 1 156 ? -6.706 14.252 15.525 1.00 11.48 156 PRO F N 1
ATOM 7289 C CA . PRO F 1 156 ? -6.281 14.643 16.864 1.00 11.82 156 PRO F CA 1
ATOM 7290 C C . PRO F 1 156 ? -7.399 15.352 17.631 1.00 12.21 156 PRO F C 1
ATOM 7291 O O . PRO F 1 156 ? -8.314 15.846 17.015 1.00 12.19 156 PRO F O 1
ATOM 7295 N N . ARG F 1 157 ? -7.271 15.402 18.949 1.00 13.09 157 ARG F N 1
ATOM 7296 C CA . ARG F 1 157 ? -8.139 16.211 19.830 1.00 14.24 157 ARG F CA 1
ATOM 7297 C C . ARG F 1 157 ? -7.265 17.289 20.470 1.00 13.79 157 ARG F C 1
ATOM 7298 O O . ARG F 1 157 ? -6.738 17.080 21.557 1.00 13.52 157 ARG F O 1
ATOM 7306 N N . PRO F 1 158 ? -7.062 18.463 19.819 1.00 13.86 158 PRO F N 1
ATOM 7307 C CA . PRO F 1 158 ? -6.297 19.556 20.424 1.00 14.37 158 PRO F CA 1
ATOM 7308 C C . PRO F 1 158 ? -6.965 20.108 21.696 1.00 15.04 158 PRO F C 1
ATOM 7309 O O . PRO F 1 158 ? -6.281 20.730 22.485 1.00 14.82 158 PRO F O 1
ATOM 7313 N N . GLU F 1 159 ? -8.274 19.868 21.853 1.00 16.38 159 GLU F N 1
ATOM 7314 C CA . GLU F 1 159 ? -9.069 20.227 23.061 1.00 17.88 159 GLU F CA 1
ATOM 7315 C C . GLU F 1 159 ? -8.541 19.470 24.295 1.00 17.26 159 GLU F C 1
ATOM 7316 O O . GLU F 1 159 ? -8.744 19.971 25.418 1.00 17.05 159 GLU F O 1
ATOM 7322 N N . VAL F 1 160 ? -7.859 18.332 24.115 1.00 16.88 160 VAL F N 1
ATOM 7323 C CA . VAL F 1 160 ? -7.279 17.533 25.239 1.00 16.40 160 VAL F CA 1
ATOM 7324 C C . VAL F 1 160 ? -5.818 17.930 25.416 1.00 16.14 160 VAL F C 1
ATOM 7325 O O . VAL F 1 160 ? -5.004 17.712 24.518 1.00 16.66 160 VAL F O 1
ATOM 7329 N N . PRO F 1 161 ? -5.438 18.512 26.578 1.00 15.56 161 PRO F N 1
ATOM 7330 C CA . PRO F 1 161 ? -4.131 19.153 26.723 1.00 15.18 161 PRO F CA 1
ATOM 7331 C C . PRO F 1 161 ? -2.976 18.266 27.206 1.00 14.86 161 PRO F C 1
ATOM 7332 O O . PRO F 1 161 ? -1.876 18.773 27.354 1.00 14.54 161 PRO F O 1
ATOM 7336 N N . SER F 1 162 ? -3.227 16.987 27.480 1.00 14.59 162 SER F N 1
ATOM 7337 C CA . SER F 1 162 ? -2.180 16.081 28.020 1.00 14.32 162 SER F CA 1
ATOM 7338 C C . SER F 1 162 ? -2.387 14.642 27.560 1.00 13.85 162 SER F C 1
ATOM 7339 O O . SER F 1 162 ? -3.507 14.144 27.546 1.00 13.51 162 SER F O 1
ATOM 7342 N N . PRO F 1 163 ? -1.299 13.935 27.180 1.00 13.50 163 PRO F N 1
ATOM 7343 C CA . PRO F 1 163 ? -1.365 12.509 26.882 1.00 13.61 163 PRO F CA 1
ATOM 7344 C C . PRO F 1 163 ? -1.101 11.690 28.153 1.00 13.72 163 PRO F C 1
ATOM 7345 O O . PRO F 1 163 ? -0.719 12.280 29.145 1.00 13.89 163 PRO F O 1
ATOM 7349 N N . LEU F 1 164 ? -1.306 10.372 28.094 1.00 13.99 164 LEU F N 1
ATOM 7350 C CA . LEU F 1 164 ? -0.880 9.425 29.157 1.00 14.30 164 LEU F CA 1
ATOM 7351 C C . LEU F 1 164 ? 0.523 8.920 28.814 1.00 15.19 164 LEU F C 1
ATOM 7352 O O . LEU F 1 164 ? 0.762 8.551 27.643 1.00 14.94 164 LEU F O 1
ATOM 7357 N N . MET F 1 165 ? 1.422 8.920 29.795 1.00 16.68 165 MET F N 1
ATOM 7358 C CA . MET F 1 165 ? 2.827 8.481 29.610 1.00 18.47 165 MET F CA 1
ATOM 7359 C C . MET F 1 165 ? 3.197 7.523 30.737 1.00 18.83 165 MET F C 1
ATOM 7360 O O . MET F 1 165 ? 2.700 7.714 31.848 1.00 18.99 165 MET F O 1
ATOM 7365 N N . TYR F 1 166 ? 4.011 6.518 30.422 1.00 20.11 166 TYR F N 1
ATOM 7366 C CA . TYR F 1 166 ? 4.475 5.463 31.355 1.00 20.95 166 TYR F CA 1
ATOM 7367 C C . TYR F 1 166 ? 6.003 5.394 31.320 1.00 20.67 166 TYR F C 1
ATOM 7368 O O . TYR F 1 166 ? 6.596 5.421 30.225 1.00 19.36 166 TYR F O 1
ATOM 7377 N N . TRP F 1 167 ? 6.614 5.298 32.499 1.00 21.72 167 TRP F N 1
ATOM 7378 C CA . TRP F 1 167 ? 8.077 5.132 32.669 1.00 23.15 167 TRP F CA 1
ATOM 7379 C C . TRP F 1 167 ? 8.368 4.585 34.066 1.00 25.01 167 TRP F C 1
ATOM 7380 O O . TRP F 1 167 ? 7.814 5.140 35.038 1.00 25.58 167 TRP F O 1
ATOM 7391 N N . ARG F 1 168 ? 9.197 3.540 34.141 1.00 27.64 168 ARG F N 1
ATOM 7392 C CA . ARG F 1 168 ? 9.678 2.916 35.402 1.00 30.80 168 ARG F CA 1
ATOM 7393 C C . ARG F 1 168 ? 8.521 2.801 36.402 1.00 30.59 168 ARG F C 1
ATOM 7394 O O . ARG F 1 168 ? 8.632 3.354 37.518 1.00 30.12 168 ARG F O 1
ATOM 7402 N N . ARG F 1 169 ? 7.443 2.129 35.985 1.00 31.23 169 ARG F N 1
ATOM 7403 C CA . ARG F 1 169 ? 6.304 1.678 36.837 1.00 33.10 169 ARG F CA 1
ATOM 7404 C C . ARG F 1 169 ? 5.496 2.865 37.380 1.00 31.73 169 ARG F C 1
ATOM 7405 O O . ARG F 1 169 ? 4.870 2.711 38.441 1.00 32.38 169 ARG F O 1
ATOM 7413 N N . SER F 1 170 ? 5.485 3.995 36.674 1.00 30.49 170 SER F N 1
ATOM 7414 C CA . SER F 1 170 ? 4.695 5.194 37.048 1.00 30.06 170 SER F CA 1
ATOM 7415 C C . SER F 1 170 ? 4.072 5.795 35.788 1.00 28.53 170 SER F C 1
ATOM 7416 O O . SER F 1 170 ? 4.722 5.759 34.737 1.00 26.96 170 SER F O 1
ATOM 7419 N N . TYR F 1 171 ? 2.843 6.292 35.905 1.00 28.05 171 TYR F N 1
ATOM 7420 C CA . TYR F 1 171 ? 2.142 7.077 34.859 1.00 28.29 171 TYR F CA 1
ATOM 7421 C C . TYR F 1 171 ? 2.446 8.556 35.113 1.00 29.94 171 TYR F C 1
ATOM 7422 O O . TYR F 1 171 ? 2.733 8.907 36.278 1.00 30.21 171 TYR F O 1
ATOM 7431 N N . ALA F 1 172 ? 2.395 9.383 34.065 1.00 31.18 172 ALA F N 1
ATOM 7432 C CA . ALA F 1 172 ? 2.608 10.846 34.141 1.00 33.55 172 ALA F CA 1
ATOM 7433 C C . ALA F 1 172 ? 1.771 11.560 33.076 1.00 36.27 172 ALA F C 1
ATOM 7434 O O . ALA F 1 172 ? 1.193 10.875 32.208 1.00 36.31 172 ALA F O 1
ATOM 7436 N N . ARG F 1 173 ? 1.720 12.893 33.157 1.00 40.06 173 ARG F N 1
ATOM 7437 C CA . ARG F 1 173 ? 0.951 13.775 32.239 1.00 43.97 173 ARG F CA 1
ATOM 7438 C C . ARG F 1 173 ? 1.780 15.031 31.939 1.00 44.89 173 ARG F C 1
ATOM 7439 O O . ARG F 1 173 ? 2.805 15.247 32.616 1.00 45.76 173 ARG F O 1
ATOM 7447 N N . TRP F 1 174 ? 1.368 15.794 30.924 1.00 45.31 174 TRP F N 1
ATOM 7448 C CA . TRP F 1 174 ? 1.930 17.124 30.562 1.00 46.14 174 TRP F CA 1
ATOM 7449 C C . TRP F 1 174 ? 1.650 18.091 31.711 1.00 47.18 174 TRP F C 1
ATOM 7450 O O . TRP F 1 174 ? 0.563 18.051 32.280 1.00 45.09 174 TRP F O 1
ATOM 7461 N N . PRO F 1 175 ? 2.605 18.970 32.105 1.00 49.38 175 PRO F N 1
ATOM 7462 C CA . PRO F 1 175 ? 2.401 19.867 33.246 1.00 50.36 175 PRO F CA 1
ATOM 7463 C C . PRO F 1 175 ? 1.471 21.048 32.922 1.00 51.03 175 PRO F C 1
ATOM 7464 O O . PRO F 1 175 ? 1.956 22.083 32.504 1.00 53.96 175 PRO F O 1
ATOM 7468 N N . VAL F 1 176 ? 0.163 20.856 33.125 1.00 51.89 176 VAL F N 1
ATOM 7469 C CA . VAL F 1 176 ? -0.909 21.866 32.870 1.00 52.82 176 VAL F CA 1
ATOM 7470 C C . VAL F 1 176 ? -1.630 22.152 34.194 1.00 50.92 176 VAL F C 1
ATOM 7471 O O . VAL F 1 176 ? -1.362 23.152 34.861 1.00 48.21 176 VAL F O 1
ATOM 7475 N N . GLU G 1 4 ? 41.002 38.646 -7.985 1.00 38.59 4 GLU G N 1
ATOM 7476 C CA . GLU G 1 4 ? 42.374 38.113 -8.280 1.00 38.46 4 GLU G CA 1
ATOM 7477 C C . GLU G 1 4 ? 43.399 38.914 -7.474 1.00 35.14 4 GLU G C 1
ATOM 7478 O O . GLU G 1 4 ? 43.457 40.134 -7.594 1.00 33.47 4 GLU G O 1
ATOM 7484 N N . PRO G 1 5 ? 44.211 38.271 -6.600 1.00 32.30 5 PRO G N 1
ATOM 7485 C CA . PRO G 1 5 ? 45.335 38.952 -5.954 1.00 30.31 5 PRO G CA 1
ATOM 7486 C C . PRO G 1 5 ? 46.449 39.304 -6.953 1.00 28.74 5 PRO G C 1
ATOM 7487 O O . PRO G 1 5 ? 46.468 38.758 -8.035 1.00 27.86 5 PRO G O 1
ATOM 7491 N N . LEU G 1 6 ? 47.364 40.186 -6.550 1.00 28.14 6 LEU G N 1
ATOM 7492 C CA . LEU G 1 6 ? 48.430 40.747 -7.425 1.00 27.30 6 LEU G CA 1
ATOM 7493 C C . LEU G 1 6 ? 49.586 39.752 -7.501 1.00 26.34 6 LEU G C 1
ATOM 7494 O O . LEU G 1 6 ? 49.970 39.220 -6.452 1.00 25.89 6 LEU G O 1
ATOM 7499 N N . SER G 1 7 ? 50.104 39.506 -8.704 1.00 25.82 7 SER G N 1
ATOM 7500 C CA . SER G 1 7 ? 51.346 38.727 -8.938 1.00 26.64 7 SER G CA 1
ATOM 7501 C C . SER G 1 7 ? 52.523 39.478 -8.311 1.00 26.89 7 SER G C 1
ATOM 7502 O O . SER G 1 7 ? 52.770 40.629 -8.726 1.00 27.40 7 SER G O 1
ATOM 7505 N N . LEU G 1 8 ? 53.192 38.861 -7.329 1.00 26.84 8 LEU G N 1
ATOM 7506 C CA . LEU G 1 8 ? 54.419 39.401 -6.685 1.00 26.11 8 LEU G CA 1
ATOM 7507 C C . LEU G 1 8 ? 55.641 38.713 -7.290 1.00 25.48 8 LEU G C 1
ATOM 7508 O O . LEU G 1 8 ? 55.898 37.543 -7.016 1.00 24.52 8 LEU G O 1
ATOM 7513 N N . PRO G 1 9 ? 56.433 39.409 -8.135 1.00 25.55 9 PRO G N 1
ATOM 7514 C CA . PRO G 1 9 ? 57.663 38.830 -8.667 1.00 25.45 9 PRO G CA 1
ATOM 7515 C C . PRO G 1 9 ? 58.652 38.569 -7.524 1.00 24.55 9 PRO G C 1
ATOM 7516 O O . PRO G 1 9 ? 58.907 39.484 -6.755 1.00 23.74 9 PRO G O 1
ATOM 7520 N N . LEU G 1 10 ? 59.155 37.335 -7.435 1.00 23.93 10 LEU G N 1
ATOM 7521 C CA . LEU G 1 10 ? 60.178 36.907 -6.444 1.00 23.35 10 LEU G CA 1
ATOM 7522 C C . LEU G 1 10 ? 61.535 36.755 -7.130 1.00 23.21 10 LEU G C 1
ATOM 7523 O O . LEU G 1 10 ? 61.570 36.288 -8.282 1.00 22.75 10 LEU G O 1
ATOM 7528 N N . ASP G 1 11 ? 62.604 37.125 -6.422 1.00 23.84 11 ASP G N 1
ATOM 7529 C CA . ASP G 1 11 ? 64.001 36.777 -6.777 1.00 24.57 11 ASP G CA 1
ATOM 7530 C C . ASP G 1 11 ? 64.427 35.546 -5.963 1.00 23.63 11 ASP G C 1
ATOM 7531 O O . ASP G 1 11 ? 64.737 35.687 -4.763 1.00 22.48 11 ASP G O 1
ATOM 7536 N N . LEU G 1 12 ? 64.422 34.381 -6.612 1.00 22.99 12 LEU G N 1
ATOM 7537 C CA . LEU G 1 12 ? 64.774 33.070 -6.016 1.00 23.36 12 LEU G CA 1
ATOM 7538 C C . LEU G 1 12 ? 66.059 32.565 -6.682 1.00 23.77 12 LEU G C 1
ATOM 7539 O O . LEU G 1 12 ? 66.117 32.537 -7.918 1.00 24.02 12 LEU G O 1
ATOM 7544 N N . ALA G 1 13 ? 67.064 32.207 -5.884 1.00 25.25 13 ALA G N 1
ATOM 7545 C CA . ALA G 1 13 ? 68.304 31.540 -6.341 1.00 25.60 13 ALA G CA 1
ATOM 7546 C C . ALA G 1 13 ? 68.154 30.037 -6.129 1.00 25.88 13 ALA G C 1
ATOM 7547 O O . ALA G 1 13 ? 67.417 29.611 -5.242 1.00 24.82 13 ALA G O 1
ATOM 7549 N N . PRO G 1 14 ? 68.816 29.188 -6.951 1.00 26.46 14 PRO G N 1
ATOM 7550 C CA . PRO G 1 14 ? 69.047 27.793 -6.579 1.00 26.22 14 PRO G CA 1
ATOM 7551 C C . PRO G 1 14 ? 69.632 27.690 -5.163 1.00 25.53 14 PRO G C 1
ATOM 7552 O O . PRO G 1 14 ? 70.198 28.657 -4.685 1.00 25.58 14 PRO G O 1
ATOM 7556 N N . GLY G 1 15 ? 69.476 26.531 -4.525 1.00 25.09 15 GLY G N 1
ATOM 7557 C CA . GLY G 1 15 ? 70.048 26.255 -3.195 1.00 24.70 15 GLY G CA 1
ATOM 7558 C C . GLY G 1 15 ? 69.190 26.824 -2.079 1.00 23.87 15 GLY G C 1
ATOM 7559 O O . GLY G 1 15 ? 69.744 27.101 -0.992 1.00 24.38 15 GLY G O 1
ATOM 7560 N N . LEU G 1 16 ? 67.888 26.993 -2.331 1.00 22.10 16 LEU G N 1
ATOM 7561 C CA . LEU G 1 16 ? 66.875 27.205 -1.267 1.00 21.49 16 LEU G CA 1
ATOM 7562 C C . LEU G 1 16 ? 66.846 25.951 -0.387 1.00 21.06 16 LEU G C 1
ATOM 7563 O O . LEU G 1 16 ? 67.084 24.851 -0.927 1.00 20.36 16 LEU G O 1
ATOM 7568 N N . VAL G 1 17 ? 66.585 26.119 0.914 1.00 20.71 17 VAL G N 1
ATOM 7569 C CA . VAL G 1 17 ? 66.428 25.008 1.900 1.00 20.45 17 VAL G CA 1
ATOM 7570 C C . VAL G 1 17 ? 65.183 24.199 1.507 1.00 20.61 17 VAL G C 1
ATOM 7571 O O . VAL G 1 17 ? 64.268 24.779 0.885 1.00 20.74 17 VAL G O 1
ATOM 7575 N N . ASP G 1 18 ? 65.138 22.913 1.857 1.00 20.57 18 ASP G N 1
ATOM 7576 C CA . ASP G 1 18 ? 64.007 22.014 1.497 1.00 21.25 18 ASP G CA 1
ATOM 7577 C C . ASP G 1 18 ? 62.900 22.163 2.552 1.00 20.76 18 ASP G C 1
ATOM 7578 O O . ASP G 1 18 ? 63.120 22.885 3.549 1.00 20.16 18 ASP G O 1
ATOM 7583 N N . GLY G 1 19 ? 61.752 21.516 2.320 1.00 20.34 19 GLY G N 1
ATOM 7584 C CA . GLY G 1 19 ? 60.540 21.617 3.152 0.50 20.45 19 GLY G CA 1
ATOM 7585 C C . GLY G 1 19 ? 60.830 21.413 4.629 1.00 20.81 19 GLY G C 1
ATOM 7586 O O . GLY G 1 19 ? 60.459 22.292 5.425 1.00 21.16 19 GLY G O 1
ATOM 7587 N N . ASP G 1 20 ? 61.479 20.304 4.990 1.00 21.37 20 ASP G N 1
ATOM 7588 C CA . ASP G 1 20 ? 61.614 19.851 6.402 1.00 21.98 20 ASP G CA 1
ATOM 7589 C C . ASP G 1 20 ? 62.646 20.728 7.142 1.00 20.69 20 ASP G C 1
ATOM 7590 O O . ASP G 1 20 ? 62.473 20.918 8.358 1.00 20.20 20 ASP G O 1
ATOM 7595 N N . THR G 1 21 ? 63.656 21.269 6.447 1.00 19.37 21 THR G N 1
ATOM 7596 C CA . THR G 1 21 ? 64.645 22.229 7.016 1.00 18.09 21 THR G CA 1
ATOM 7597 C C . THR G 1 21 ? 63.919 23.517 7.412 1.00 16.92 21 THR G C 1
ATOM 7598 O O . THR G 1 21 ? 64.031 23.939 8.584 1.00 15.94 21 THR G O 1
ATOM 7602 N N . PHE G 1 22 ? 63.186 24.100 6.462 1.00 15.97 22 PHE G N 1
ATOM 7603 C CA . PHE G 1 22 ? 62.362 25.317 6.666 1.00 15.71 22 PHE G CA 1
ATOM 7604 C C . PHE G 1 22 ? 61.457 25.157 7.894 1.00 15.54 22 PHE G C 1
ATOM 7605 O O . PHE G 1 22 ? 61.415 26.094 8.711 1.00 16.13 22 PHE G O 1
ATOM 7613 N N . LEU G 1 23 ? 60.762 24.022 8.036 1.00 14.73 23 LEU G N 1
ATOM 7614 C CA . LEU G 1 23 ? 59.814 23.789 9.160 1.00 14.24 23 LEU G CA 1
ATOM 7615 C C . LEU G 1 23 ? 60.570 23.750 10.491 1.00 13.76 23 LEU G C 1
ATOM 7616 O O . LEU G 1 23 ? 60.016 24.247 11.491 1.00 13.66 23 LEU G O 1
ATOM 7621 N N . SER G 1 24 ? 61.770 23.167 10.513 1.00 13.29 24 SER G N 1
ATOM 7622 C CA . SER G 1 24 ? 62.585 23.021 11.746 1.00 13.23 24 SER G CA 1
ATOM 7623 C C . SER G 1 24 ? 63.118 24.392 12.188 1.00 13.02 24 SER G C 1
ATOM 7624 O O . SER G 1 24 ? 63.364 24.547 13.398 1.00 12.97 24 SER G O 1
ATOM 7627 N N . ILE G 1 25 ? 63.282 25.338 11.246 1.00 12.87 25 ILE G N 1
ATOM 7628 C CA . ILE G 1 25 ? 63.721 26.747 11.502 1.00 12.64 25 ILE G CA 1
ATOM 7629 C C . ILE G 1 25 ? 62.523 27.564 12.007 1.00 12.77 25 ILE G C 1
ATOM 7630 O O . ILE G 1 25 ? 62.624 28.162 13.095 1.00 12.73 25 ILE G O 1
ATOM 7635 N N . MET G 1 26 ? 61.433 27.606 11.239 1.00 13.14 26 MET G N 1
ATOM 7636 C CA . MET G 1 26 ? 60.210 28.383 11.583 1.00 13.65 26 MET G CA 1
ATOM 7637 C C . MET G 1 26 ? 59.531 27.790 12.825 1.00 13.06 26 MET G C 1
ATOM 7638 O O . MET G 1 26 ? 58.888 28.551 13.556 1.00 13.16 26 MET G O 1
ATOM 7643 N N . GLY G 1 27 ? 59.688 26.488 13.071 1.00 12.60 27 GLY G N 1
ATOM 7644 C CA . GLY G 1 27 ? 59.203 25.813 14.290 1.00 12.16 27 GLY G CA 1
ATOM 7645 C C . GLY G 1 27 ? 59.839 26.373 15.552 1.00 11.75 27 GLY G C 1
ATOM 7646 O O . GLY G 1 27 ? 59.231 26.219 16.642 1.00 11.67 27 GLY G O 1
ATOM 7647 N N . ALA G 1 28 ? 61.022 26.987 15.433 1.00 11.17 28 ALA G N 1
ATOM 7648 C CA . ALA G 1 28 ? 61.769 27.591 16.566 1.00 10.89 28 ALA G CA 1
ATOM 7649 C C . ALA G 1 28 ? 61.275 29.022 16.828 1.00 10.66 28 ALA G C 1
ATOM 7650 O O . ALA G 1 28 ? 61.604 29.579 17.882 1.00 10.57 28 ALA G O 1
ATOM 7652 N N . LEU G 1 29 ? 60.501 29.598 15.908 1.00 10.61 29 LEU G N 1
ATOM 7653 C CA . LEU G 1 29 ? 59.880 30.936 16.087 1.00 10.61 29 LEU G CA 1
ATOM 7654 C C . LEU G 1 29 ? 58.536 30.724 16.764 1.00 10.47 29 LEU G C 1
ATOM 7655 O O . LEU G 1 29 ? 57.648 30.126 16.165 1.00 10.33 29 LEU G O 1
ATOM 7660 N N . PRO G 1 30 ? 58.363 31.167 18.031 1.00 10.45 30 PRO G N 1
ATOM 7661 C CA . PRO G 1 30 ? 57.085 31.029 18.714 1.00 10.50 30 PRO G CA 1
ATOM 7662 C C . PRO G 1 30 ? 56.115 32.040 18.095 1.00 10.66 30 PRO G C 1
ATOM 7663 O O . PRO G 1 30 ? 56.518 33.151 17.781 1.00 10.63 30 PRO G O 1
ATOM 7667 N N . THR G 1 31 ? 54.872 31.608 17.910 1.00 10.97 31 THR G N 1
ATOM 7668 C CA . THR G 1 31 ? 53.814 32.341 17.174 1.00 11.04 31 THR G CA 1
ATOM 7669 C C . THR G 1 31 ? 52.567 32.288 18.049 1.00 10.80 31 THR G C 1
ATOM 7670 O O . THR G 1 31 ? 52.368 31.247 18.694 1.00 10.88 31 THR G O 1
ATOM 7674 N N . GLY G 1 32 ? 51.816 33.385 18.131 1.00 10.79 32 GLY G N 1
ATOM 7675 C CA . GLY G 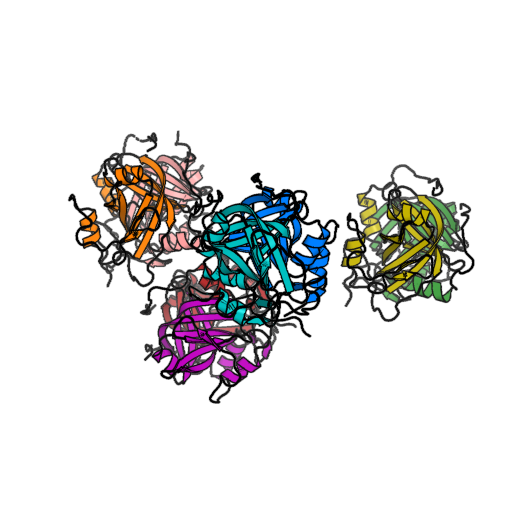1 32 ? 50.444 33.373 18.667 1.00 10.67 32 GLY G CA 1
ATOM 7676 C C . GLY G 1 32 ? 49.550 32.571 17.740 1.00 10.65 32 GLY G C 1
ATOM 7677 O O . GLY G 1 32 ? 50.052 32.102 16.703 1.00 10.71 32 GLY G O 1
ATOM 7678 N N . VAL G 1 33 ? 48.272 32.408 18.076 1.00 10.68 33 VAL G N 1
ATOM 7679 C CA . VAL G 1 33 ? 47.311 31.638 17.232 1.00 10.66 33 VAL G CA 1
ATOM 7680 C C . VAL G 1 33 ? 46.020 32.445 17.098 1.00 10.45 33 VAL G C 1
ATOM 7681 O O . VAL G 1 33 ? 45.460 32.850 18.134 1.00 10.41 33 VAL G O 1
ATOM 7685 N N . THR G 1 34 ? 45.582 32.664 15.859 1.00 10.32 34 THR G N 1
ATOM 7686 C CA . THR G 1 34 ? 44.334 33.393 15.517 1.00 10.29 34 THR G CA 1
ATOM 7687 C C . THR G 1 34 ? 43.394 32.469 14.740 1.00 10.21 34 THR G C 1
ATOM 7688 O O . THR G 1 34 ? 43.874 31.494 14.133 1.00 10.41 34 THR G O 1
ATOM 7692 N N . VAL G 1 35 ? 42.100 32.776 14.750 1.00 10.21 35 VAL G N 1
ATOM 7693 C CA . VAL G 1 35 ? 41.123 32.251 13.750 1.00 10.19 35 VAL G CA 1
ATOM 7694 C C . VAL G 1 35 ? 40.714 33.436 12.867 1.00 10.24 35 VAL G C 1
ATOM 7695 O O . VAL G 1 35 ? 40.263 34.457 13.411 1.00 10.01 35 VAL G O 1
ATOM 7699 N N . VAL G 1 36 ? 40.941 33.311 11.558 1.00 10.57 36 VAL G N 1
ATOM 7700 C CA . VAL G 1 36 ? 40.589 34.327 10.528 1.00 10.95 36 VAL G CA 1
ATOM 7701 C C . VAL G 1 36 ? 39.221 33.937 9.966 1.00 11.50 36 VAL G C 1
ATOM 7702 O O . VAL G 1 36 ? 39.086 32.801 9.488 1.00 11.53 36 VAL G O 1
ATOM 7706 N N . THR G 1 37 ? 38.245 34.842 10.046 1.00 12.30 37 THR G N 1
ATOM 7707 C CA . THR G 1 37 ? 36.828 34.567 9.700 1.00 12.90 37 THR G CA 1
ATOM 7708 C C . THR G 1 37 ? 36.327 35.557 8.648 1.00 13.61 37 THR G C 1
ATOM 7709 O O . THR G 1 37 ? 36.879 36.663 8.549 1.00 13.24 37 THR G O 1
ATOM 7713 N N . THR G 1 38 ? 35.307 35.145 7.899 1.00 14.89 38 THR G N 1
ATOM 7714 C CA . THR G 1 38 ? 34.520 36.014 6.992 1.00 16.03 38 THR G CA 1
ATOM 7715 C C . THR G 1 38 ? 33.108 35.437 6.851 1.00 17.30 38 THR G C 1
ATOM 7716 O O . THR G 1 38 ? 32.820 34.410 7.503 1.00 16.51 38 THR G O 1
ATOM 7720 N N . LEU G 1 39 ? 32.291 36.087 6.019 1.00 19.17 39 LEU G N 1
ATOM 7721 C CA . LEU G 1 39 ? 30.935 35.646 5.612 1.00 21.12 39 LEU G CA 1
ATOM 7722 C C . LEU G 1 39 ? 30.946 35.242 4.135 1.00 23.19 39 LEU G C 1
ATOM 7723 O O . LEU G 1 39 ? 31.537 35.975 3.327 1.00 23.12 39 LEU G O 1
ATOM 7728 N N . GLY G 1 40 ? 30.302 34.121 3.802 1.00 26.26 40 GLY G N 1
ATOM 7729 C CA . GLY G 1 40 ? 29.902 33.805 2.419 1.00 29.19 40 GLY G CA 1
ATOM 7730 C C . GLY G 1 40 ? 28.725 34.685 2.004 1.00 32.50 40 GLY G C 1
ATOM 7731 O O . GLY G 1 40 ? 28.117 35.338 2.849 1.00 33.61 40 GLY G O 1
ATOM 7732 N N . PRO G 1 41 ? 28.357 34.723 0.704 1.00 36.83 41 PRO G N 1
ATOM 7733 C CA . PRO G 1 41 ? 27.206 35.511 0.249 1.00 39.66 41 PRO G CA 1
ATOM 7734 C C . PRO G 1 41 ? 25.865 35.279 0.977 1.00 42.45 41 PRO G C 1
ATOM 7735 O O . PRO G 1 41 ? 25.097 36.222 1.067 1.00 44.02 41 PRO G O 1
ATOM 7739 N N . ASP G 1 42 ? 25.603 34.063 1.474 1.00 44.31 42 ASP G N 1
ATOM 7740 C CA . ASP G 1 42 ? 24.306 33.685 2.109 1.00 44.75 42 ASP G CA 1
ATOM 7741 C C . ASP G 1 42 ? 24.499 33.483 3.618 1.00 41.26 42 ASP G C 1
ATOM 7742 O O . ASP G 1 42 ? 23.894 32.542 4.185 1.00 40.41 42 ASP G O 1
ATOM 7747 N N . GLY G 1 43 ? 25.320 34.329 4.243 1.00 36.87 43 GLY G N 1
ATOM 7748 C CA . GLY G 1 43 ? 25.512 34.352 5.704 1.00 33.54 43 GLY G CA 1
ATOM 7749 C C . GLY G 1 43 ? 26.229 33.123 6.237 1.00 29.44 43 GLY G C 1
ATOM 7750 O O . GLY G 1 43 ? 26.242 32.951 7.466 1.00 29.99 43 GLY G O 1
ATOM 7751 N N . GLU G 1 44 ? 26.816 32.301 5.365 1.00 26.14 44 GLU G N 1
ATOM 7752 C CA . GLU G 1 44 ? 27.628 31.120 5.761 0.50 23.59 44 GLU G CA 1
ATOM 7753 C C . GLU G 1 44 ? 28.917 31.648 6.386 1.00 21.75 44 GLU G C 1
ATOM 7754 O O . GLU G 1 44 ? 29.660 32.372 5.726 1.00 20.16 44 GLU G O 1
ATOM 7760 N N . PRO G 1 45 ? 29.206 31.369 7.683 1.00 20.54 45 PRO G N 1
ATOM 7761 C CA . PRO G 1 45 ? 30.454 31.815 8.297 1.00 19.77 45 PRO G CA 1
ATOM 7762 C C . PRO G 1 45 ? 31.601 30.916 7.820 1.00 19.20 45 PRO G C 1
ATOM 7763 O O . PRO G 1 45 ? 31.352 29.772 7.522 1.00 18.63 45 PRO G O 1
ATOM 7767 N N . TYR G 1 46 ? 32.801 31.480 7.702 1.00 19.51 46 TYR G N 1
ATOM 7768 C CA . TYR G 1 46 ? 34.042 30.785 7.274 1.00 19.64 46 TYR G CA 1
ATOM 7769 C C . TYR G 1 46 ? 35.137 31.074 8.298 1.00 18.12 46 TYR G C 1
ATOM 7770 O O . TYR G 1 46 ? 35.126 32.152 8.907 1.00 17.86 46 TYR G O 1
ATOM 7779 N N . GLY G 1 47 ? 36.049 30.126 8.481 1.00 17.01 47 GLY G N 1
ATOM 7780 C CA . GLY G 1 47 ? 37.146 30.240 9.458 1.00 16.02 47 GLY G CA 1
ATOM 7781 C C . GLY G 1 47 ? 38.246 29.243 9.161 1.00 14.91 47 GLY G C 1
ATOM 7782 O O . GLY G 1 47 ? 37.914 28.117 8.747 1.00 14.62 47 GLY G O 1
ATOM 7783 N N . LEU G 1 48 ? 39.501 29.672 9.308 1.00 13.98 48 LEU G N 1
ATOM 7784 C CA . LEU G 1 48 ? 40.694 28.788 9.395 1.00 13.41 48 LEU G CA 1
ATOM 7785 C C . LEU G 1 48 ? 41.617 29.314 10.499 1.00 12.84 48 LEU G C 1
ATOM 7786 O O . LEU G 1 48 ? 41.686 30.549 10.689 1.00 12.37 48 LEU G O 1
ATOM 7791 N N . THR G 1 49 ? 42.281 28.396 11.203 1.00 12.39 49 THR G N 1
ATOM 7792 C CA . THR G 1 49 ? 43.369 28.705 12.157 1.00 12.24 49 THR G CA 1
ATOM 7793 C C . THR G 1 49 ? 44.550 29.253 11.359 1.00 12.30 49 THR G C 1
ATOM 7794 O O . THR G 1 49 ? 44.940 28.627 10.344 1.00 11.56 49 THR G O 1
ATOM 7798 N N . CYS G 1 50 ? 45.066 30.399 11.799 1.00 12.74 50 CYS G N 1
ATOM 7799 C CA . CYS G 1 50 ? 46.141 31.150 11.116 1.00 13.21 50 CYS G CA 1
ATOM 7800 C C . CYS G 1 50 ? 47.123 31.691 12.155 1.00 13.73 50 CYS G C 1
ATOM 7801 O O . CYS G 1 50 ? 46.693 32.481 13.015 1.00 13.77 50 CYS G O 1
ATOM 7804 N N . SER G 1 51 ? 48.391 31.281 12.057 1.00 14.61 51 SER G N 1
ATOM 7805 C CA . SER G 1 51 ? 49.525 31.763 12.891 1.00 15.20 51 SER G CA 1
ATOM 7806 C C . SER G 1 51 ? 50.353 32.818 12.149 1.00 15.16 51 SER G C 1
ATOM 7807 O O . SER G 1 51 ? 50.979 33.649 12.834 1.00 15.02 51 SER G O 1
ATOM 7810 N N . ALA G 1 52 ? 50.407 32.770 10.816 1.00 15.45 52 ALA G N 1
ATOM 7811 C CA . ALA G 1 52 ? 51.190 33.733 10.002 1.00 15.76 52 ALA G CA 1
ATOM 7812 C C . ALA G 1 52 ? 50.446 35.072 9.997 1.00 16.25 52 ALA G C 1
ATOM 7813 O O . ALA G 1 52 ? 49.792 35.396 8.980 1.00 15.86 52 ALA G O 1
ATOM 7815 N N . ALA G 1 53 ? 50.524 35.796 11.115 1.00 16.79 53 ALA G N 1
ATOM 7816 C CA . ALA G 1 53 ? 49.842 37.090 11.346 1.00 17.47 53 ALA G CA 1
ATOM 7817 C C . ALA G 1 53 ? 50.780 38.004 12.132 1.00 18.25 53 ALA G C 1
ATOM 7818 O O . ALA G 1 53 ? 51.478 37.485 13.034 1.00 18.95 53 ALA G O 1
ATOM 7820 N N . CYS G 1 54 ? 50.820 39.295 11.786 1.00 18.50 54 CYS G N 1
ATOM 7821 C CA . CYS G 1 54 ? 51.600 40.325 12.521 1.00 18.64 54 CYS G CA 1
ATOM 7822 C C . CYS G 1 54 ? 51.138 41.731 12.132 1.00 18.13 54 CYS G C 1
ATOM 7823 O O . CYS G 1 54 ? 50.507 41.868 11.067 1.00 18.11 54 CYS G O 1
ATOM 7826 N N . SER G 1 55 ? 51.433 42.729 12.973 1.00 17.84 55 SER G N 1
ATOM 7827 C CA . SER G 1 55 ? 51.247 44.172 12.658 1.00 17.63 55 SER G CA 1
ATOM 7828 C C . SER G 1 55 ? 52.179 44.540 11.504 1.00 16.98 55 SER G C 1
ATOM 7829 O O . SER G 1 55 ? 53.289 43.981 11.445 1.00 16.40 55 SER G O 1
ATOM 7832 N N . VAL G 1 56 ? 51.725 45.445 10.638 1.00 16.71 56 VAL G N 1
ATOM 7833 C CA . VAL G 1 56 ? 52.512 46.024 9.514 1.00 16.84 56 VAL G CA 1
ATOM 7834 C C . VAL G 1 56 ? 52.773 47.505 9.807 1.00 16.93 56 VAL G C 1
ATOM 7835 O O . VAL G 1 56 ? 53.940 47.909 9.788 1.00 16.95 56 VAL G O 1
ATOM 7839 N N . SER G 1 57 ? 51.722 48.265 10.115 1.00 17.12 57 SER G N 1
ATOM 7840 C CA . SER G 1 57 ? 51.722 49.749 10.164 1.00 17.24 57 SER G CA 1
ATOM 7841 C C . SER G 1 57 ? 50.856 50.232 11.334 1.00 17.68 57 SER G C 1
ATOM 7842 O O . SER G 1 57 ? 49.814 49.595 11.592 1.00 18.47 57 SER G O 1
ATOM 7845 N N . LYS G 1 58 ? 51.264 51.306 12.015 1.00 18.13 58 LYS G N 1
ATOM 7846 C CA . LYS G 1 58 ? 50.438 51.996 13.046 1.00 19.17 58 LYS G CA 1
ATOM 7847 C C . LYS G 1 58 ? 49.506 53.009 12.361 1.00 18.86 58 LYS G C 1
ATOM 7848 O O . LYS G 1 58 ? 48.296 52.987 12.648 1.00 19.02 58 LYS G O 1
ATOM 7854 N N . ALA G 1 59 ? 50.059 53.869 11.496 1.00 18.18 59 ALA G N 1
ATOM 7855 C CA . ALA G 1 59 ? 49.331 54.918 10.744 1.00 17.39 59 ALA G CA 1
ATOM 7856 C C . ALA G 1 59 ? 49.640 54.772 9.257 1.00 16.40 59 ALA G C 1
ATOM 7857 O O . ALA G 1 59 ? 50.749 55.085 8.836 1.00 16.53 59 ALA G O 1
ATOM 7859 N N . PRO G 1 60 ? 48.713 54.244 8.419 1.00 15.18 60 PRO G N 1
ATOM 7860 C CA . PRO G 1 60 ? 47.423 53.726 8.878 1.00 14.53 60 PRO G CA 1
ATOM 7861 C C . PRO G 1 60 ? 47.555 52.398 9.626 1.00 14.30 60 PRO G C 1
ATOM 7862 O O . PRO G 1 60 ? 48.605 51.763 9.581 1.00 14.26 60 PRO G O 1
ATOM 7866 N N . PRO G 1 61 ? 46.511 51.946 10.360 1.00 13.82 61 PRO G N 1
ATOM 7867 C CA . PRO G 1 61 ? 46.560 50.672 11.077 1.00 13.49 61 PRO G CA 1
ATOM 7868 C C . PRO G 1 61 ? 46.382 49.469 10.139 1.00 13.26 61 PRO G C 1
ATOM 7869 O O . PRO G 1 61 ? 45.259 49.222 9.723 1.00 13.04 61 PRO G O 1
ATOM 7873 N N . LEU G 1 62 ? 47.486 48.770 9.828 1.00 12.92 62 LEU G N 1
ATOM 7874 C CA . LEU G 1 62 ? 47.519 47.582 8.927 1.00 12.44 62 LEU G CA 1
ATOM 7875 C C . LEU G 1 62 ? 48.021 46.360 9.700 1.00 12.14 62 LEU G C 1
ATOM 7876 O O . LEU G 1 62 ? 49.009 46.494 10.446 1.00 12.70 62 LEU G O 1
ATOM 7881 N N . LEU G 1 63 ? 47.368 45.212 9.524 1.00 11.56 63 LEU G N 1
ATOM 7882 C CA . LEU G 1 63 ? 47.931 43.886 9.896 1.00 11.12 63 LEU G CA 1
ATOM 7883 C C . LEU G 1 63 ? 47.992 43.028 8.627 1.00 10.75 63 LEU G C 1
ATOM 7884 O O . LEU G 1 63 ? 47.436 43.459 7.592 1.00 10.52 63 LEU G O 1
ATOM 7889 N N . LEU G 1 64 ? 48.705 41.902 8.670 1.00 10.67 64 LEU G N 1
ATOM 7890 C CA . LEU G 1 64 ? 48.682 40.919 7.555 1.00 10.76 64 LEU G CA 1
ATOM 7891 C C . LEU G 1 64 ? 48.492 39.513 8.115 1.00 10.71 64 LEU G C 1
ATOM 7892 O O . LEU G 1 64 ? 48.825 39.277 9.290 1.00 10.80 64 LEU G O 1
ATOM 7897 N N . VAL G 1 65 ? 47.907 38.655 7.283 1.00 10.86 65 VAL G N 1
ATOM 7898 C CA . VAL G 1 65 ? 47.749 37.188 7.494 1.00 11.05 65 VAL G CA 1
ATOM 7899 C C . VAL G 1 65 ? 48.178 36.523 6.186 1.00 11.27 65 VAL G C 1
ATOM 7900 O O . VAL G 1 65 ? 47.926 37.115 5.134 1.00 11.50 65 VAL G O 1
ATOM 7904 N N . CYS G 1 66 ? 48.840 35.371 6.245 1.00 11.74 66 CYS G N 1
ATOM 7905 C CA . CYS G 1 66 ? 49.248 34.601 5.043 1.00 12.16 66 CYS G CA 1
ATOM 7906 C C . CYS G 1 66 ? 48.460 33.294 5.012 1.00 12.19 66 CYS G C 1
ATOM 7907 O O . CYS G 1 66 ? 48.571 32.530 5.987 1.00 12.03 66 CYS G O 1
ATOM 7910 N N . ILE G 1 67 ? 47.698 33.071 3.937 1.00 12.47 67 ILE G N 1
ATOM 7911 C CA . ILE G 1 67 ? 46.784 31.903 3.765 1.00 12.99 67 ILE G CA 1
ATOM 7912 C C . ILE G 1 67 ? 47.133 31.181 2.459 1.00 13.89 67 ILE G C 1
ATOM 7913 O O . ILE G 1 67 ? 47.407 31.865 1.454 1.00 13.52 67 ILE G O 1
ATOM 7918 N N . ASN G 1 68 ? 47.082 29.847 2.463 1.00 15.63 68 ASN G N 1
ATOM 7919 C CA . ASN G 1 68 ? 47.251 29.010 1.245 1.00 17.45 68 ASN G CA 1
ATOM 7920 C C . ASN G 1 68 ? 46.484 29.655 0.089 1.00 19.40 68 ASN G C 1
ATOM 7921 O O . ASN G 1 68 ? 45.349 30.113 0.320 1.00 19.63 68 ASN G O 1
ATOM 7926 N N . ARG G 1 69 ? 47.090 29.682 -1.100 1.00 22.06 69 ARG G N 1
ATOM 7927 C CA . ARG G 1 69 ? 46.475 30.207 -2.347 1.00 24.58 69 ARG G CA 1
ATOM 7928 C C . ARG G 1 69 ? 45.093 29.575 -2.558 1.00 25.15 69 ARG G C 1
ATOM 7929 O O . ARG G 1 69 ? 44.155 30.318 -2.915 1.00 26.08 69 ARG G O 1
ATOM 7937 N N . ASP G 1 70 ? 44.975 28.258 -2.348 1.00 25.57 70 ASP G N 1
ATOM 7938 C CA . ASP G 1 70 ? 43.784 27.452 -2.738 1.00 26.40 70 ASP G CA 1
ATOM 7939 C C . ASP G 1 70 ? 42.705 27.505 -1.642 1.00 23.98 70 ASP G C 1
ATOM 7940 O O . ASP G 1 70 ? 41.628 26.932 -1.874 1.00 24.02 70 ASP G O 1
ATOM 7945 N N . SER G 1 71 ? 42.943 28.201 -0.523 1.00 21.86 71 SER G N 1
ATOM 7946 C CA . SER G 1 71 ? 42.032 28.229 0.654 1.00 20.93 71 SER G CA 1
ATOM 7947 C C . SER G 1 71 ? 40.624 28.670 0.250 1.00 21.13 71 SER G C 1
ATOM 7948 O O . SER G 1 71 ? 40.482 29.670 -0.492 1.00 20.83 71 SER G O 1
ATOM 7951 N N . ARG G 1 72 ? 39.635 27.962 0.797 1.00 20.85 72 ARG G N 1
ATOM 7952 C CA . ARG G 1 72 ? 38.181 28.250 0.700 1.00 20.56 72 ARG G CA 1
ATOM 7953 C C . ARG G 1 72 ? 37.861 29.566 1.423 1.00 18.11 72 ARG G C 1
ATOM 7954 O O . ARG G 1 72 ? 37.074 30.365 0.889 1.00 17.11 72 ARG G O 1
ATOM 7962 N N . VAL G 1 73 ? 38.451 29.774 2.601 1.00 16.46 73 VAL G N 1
ATOM 7963 C CA . VAL G 1 73 ? 38.243 30.989 3.442 1.00 15.78 73 VAL G CA 1
ATOM 7964 C C . VAL G 1 73 ? 38.819 32.199 2.701 1.00 15.59 73 VAL G C 1
ATOM 7965 O O . VAL G 1 73 ? 38.109 33.215 2.578 1.00 15.13 73 VAL G O 1
ATOM 7969 N N . LEU G 1 74 ? 40.055 32.084 2.211 1.00 15.81 74 LEU G N 1
ATOM 7970 C CA . LEU G 1 74 ? 40.736 33.150 1.430 1.00 15.96 74 LEU G CA 1
ATOM 7971 C C . LEU G 1 74 ? 39.815 33.615 0.293 1.00 16.45 74 LEU G C 1
ATOM 7972 O O . LEU G 1 74 ? 39.515 34.825 0.248 1.00 16.28 74 LEU G O 1
ATOM 7977 N N . LYS G 1 75 ? 39.367 32.694 -0.571 1.00 17.26 75 LYS G N 1
ATOM 7978 C CA . LYS G 1 75 ? 38.456 32.998 -1.710 1.00 18.33 75 LYS G CA 1
ATOM 7979 C C . LYS G 1 75 ? 37.216 33.737 -1.192 1.00 17.67 75 LYS G C 1
ATOM 7980 O O . LYS G 1 75 ? 36.836 34.746 -1.816 1.00 17.54 75 LYS G O 1
ATOM 7986 N N . ALA G 1 76 ? 36.618 33.268 -0.093 1.00 16.96 76 ALA G N 1
ATOM 7987 C CA . ALA G 1 76 ? 35.419 33.886 0.523 1.00 16.71 76 ALA G CA 1
ATOM 7988 C C . ALA G 1 76 ? 35.744 35.306 1.015 1.00 16.91 76 ALA G C 1
ATOM 7989 O O . ALA G 1 76 ? 34.969 36.223 0.690 1.00 17.84 76 ALA G O 1
ATOM 7991 N N . LEU G 1 77 ? 36.848 35.515 1.742 1.00 17.12 77 LEU G N 1
ATOM 7992 C CA . LEU G 1 77 ? 37.131 36.843 2.358 1.00 17.16 77 LEU G CA 1
ATOM 7993 C C . LEU G 1 77 ? 37.591 37.841 1.284 1.00 17.14 77 LEU G C 1
ATOM 7994 O O . LEU G 1 77 ? 37.407 39.046 1.512 1.00 16.69 77 LEU G O 1
ATOM 7999 N N . LEU G 1 78 ? 38.133 37.385 0.150 1.00 17.74 78 LEU G N 1
ATOM 8000 C CA . LEU G 1 78 ? 38.531 38.297 -0.962 1.00 18.44 78 LEU G CA 1
ATOM 8001 C C . LEU G 1 78 ? 37.270 38.792 -1.671 1.00 19.65 78 LEU G C 1
ATOM 8002 O O . LEU G 1 78 ? 37.208 39.997 -1.954 1.00 20.84 78 LEU G O 1
ATOM 8007 N N . GLU G 1 79 ? 36.316 37.893 -1.943 1.00 21.36 79 GLU G N 1
ATOM 8008 C CA . GLU G 1 79 ? 34.996 38.218 -2.552 1.00 22.63 79 GLU G CA 1
ATOM 8009 C C . GLU G 1 79 ? 34.277 39.253 -1.685 1.00 21.95 79 GLU G C 1
ATOM 8010 O O . GLU G 1 79 ? 33.728 40.207 -2.240 1.00 22.01 79 GLU G O 1
ATOM 8016 N N . ARG G 1 80 ? 34.287 39.070 -0.367 1.00 21.92 80 ARG G N 1
ATOM 8017 C CA . ARG G 1 80 ? 33.548 39.948 0.577 1.00 22.81 80 ARG G CA 1
ATOM 8018 C C . ARG G 1 80 ? 34.341 41.225 0.888 1.00 21.67 80 ARG G C 1
ATOM 8019 O O . ARG G 1 80 ? 33.702 42.269 1.114 1.00 21.11 80 ARG G O 1
ATOM 8027 N N . GLY G 1 81 ? 35.670 41.132 0.938 1.00 20.78 81 GLY G N 1
ATOM 8028 C CA . GLY G 1 81 ? 36.563 42.273 1.197 1.00 20.56 81 GLY G CA 1
ATOM 8029 C C . GLY G 1 81 ? 36.565 42.669 2.659 1.00 20.14 81 GLY G C 1
ATOM 8030 O O . GLY G 1 81 ? 36.993 43.798 2.951 1.00 20.53 81 GLY G O 1
ATOM 8031 N N . GLU G 1 82 ? 36.103 41.777 3.539 1.00 19.76 82 GLU G N 1
ATOM 8032 C CA . GLU G 1 82 ? 36.126 41.948 5.016 1.00 19.73 82 GLU G CA 1
ATOM 8033 C C . GLU G 1 82 ? 36.522 40.615 5.664 1.00 17.78 82 GLU G C 1
ATOM 8034 O O . GLU G 1 82 ? 36.164 39.552 5.118 1.00 17.21 82 GLU G O 1
ATOM 8040 N N . PHE G 1 83 ? 37.246 40.676 6.780 1.00 16.08 83 PHE G N 1
ATOM 8041 C CA . PHE G 1 83 ? 37.559 39.506 7.639 1.00 15.26 83 PHE G CA 1
ATOM 8042 C C . PHE G 1 83 ? 37.769 39.982 9.077 1.00 14.55 83 PHE G C 1
ATOM 8043 O O . PHE G 1 83 ? 37.920 41.191 9.296 1.00 14.91 83 PHE G O 1
ATOM 8051 N N . ALA G 1 84 ? 37.720 39.051 10.026 1.00 13.72 84 ALA G N 1
ATOM 8052 C CA . ALA G 1 84 ? 38.109 39.267 11.433 1.00 13.47 84 ALA G CA 1
ATOM 8053 C C . ALA G 1 84 ? 39.314 38.383 11.743 1.00 13.31 84 ALA G C 1
ATOM 8054 O O . ALA G 1 84 ? 39.422 37.291 11.159 1.00 13.05 84 ALA G O 1
ATOM 8056 N N . VAL G 1 85 ? 40.193 38.865 12.617 1.00 13.21 85 VAL G N 1
ATOM 8057 C CA . VAL G 1 85 ? 41.284 38.069 13.240 1.00 13.13 85 VAL G CA 1
ATOM 8058 C C . VAL G 1 85 ? 40.897 37.870 14.707 1.00 13.07 85 VAL G C 1
ATOM 8059 O O . VAL G 1 85 ? 40.832 38.875 15.435 1.00 13.51 85 VAL G O 1
ATOM 8063 N N . ASN G 1 86 ? 40.605 36.632 15.104 1.00 12.72 86 ASN G N 1
ATOM 8064 C CA . ASN G 1 86 ? 40.244 36.269 16.498 1.00 12.69 86 ASN G CA 1
ATOM 8065 C C . ASN G 1 86 ? 41.500 35.724 17.179 1.00 12.64 86 ASN G C 1
ATOM 8066 O O . ASN G 1 86 ? 41.881 34.583 16.882 1.00 12.44 86 ASN G O 1
ATOM 8071 N N . VAL G 1 87 ? 42.130 36.527 18.035 1.00 12.86 87 VAL G N 1
ATOM 8072 C CA . VAL G 1 87 ? 43.375 36.140 18.762 1.00 13.10 87 VAL G CA 1
ATOM 8073 C C . VAL G 1 87 ? 42.960 35.222 19.917 1.00 13.20 87 VAL G C 1
ATOM 8074 O O . VAL G 1 87 ? 42.313 35.721 20.862 1.00 13.04 87 VAL G O 1
ATOM 8078 N N . LEU G 1 88 ? 43.299 33.933 19.824 1.00 13.44 88 LEU G N 1
ATOM 8079 C CA . LEU G 1 88 ? 42.840 32.892 20.778 1.00 14.07 88 LEU G CA 1
ATOM 8080 C C . LEU G 1 88 ? 43.623 33.006 22.084 1.00 14.89 88 LEU G C 1
ATOM 8081 O O . LEU G 1 88 ? 44.802 33.396 22.053 1.00 15.21 88 LEU G O 1
ATOM 8086 N N . ARG G 1 89 ? 42.975 32.587 23.167 1.00 16.57 89 ARG G N 1
ATOM 8087 C CA . ARG G 1 89 ? 43.450 32.682 24.571 1.00 17.76 89 ARG G CA 1
ATOM 8088 C C . ARG G 1 89 ? 44.026 31.339 25.029 1.00 16.93 89 ARG G C 1
ATOM 8089 O O . ARG G 1 89 ? 43.737 30.309 24.392 1.00 15.62 89 ARG G O 1
ATOM 8097 N N . GLY G 1 90 ? 44.797 31.368 26.117 1.00 17.25 90 GLY G N 1
ATOM 8098 C CA . GLY G 1 90 ? 45.220 30.167 26.858 1.00 17.52 90 GLY G CA 1
ATOM 8099 C C . GLY G 1 90 ? 44.014 29.310 27.191 1.00 17.84 90 GLY G C 1
ATOM 8100 O O . GLY G 1 90 ? 43.009 29.874 27.688 1.00 18.33 90 GLY G O 1
ATOM 8101 N N . GLY G 1 91 ? 44.089 28.013 26.880 1.00 17.83 91 GLY G N 1
ATOM 8102 C CA . GLY G 1 91 ? 42.976 27.053 27.019 1.00 17.79 91 GLY G CA 1
ATOM 8103 C C . GLY G 1 91 ? 42.172 26.877 25.737 1.00 17.58 91 GLY G C 1
ATOM 8104 O O . GLY G 1 91 ? 41.327 25.964 25.711 1.00 17.30 91 GLY G O 1
ATOM 8105 N N . GLY G 1 92 ? 42.432 27.693 24.705 1.00 17.67 92 GLY G N 1
ATOM 8106 C CA . GLY G 1 92 ? 41.722 27.665 23.409 1.00 17.13 92 GLY G CA 1
ATOM 8107 C C . GLY G 1 92 ? 42.299 26.647 22.434 1.00 16.87 92 GLY G C 1
ATOM 8108 O O . GLY G 1 92 ? 42.042 26.798 21.226 1.00 16.96 92 GLY G O 1
ATOM 8109 N N . GLU G 1 93 ? 43.026 25.640 22.927 1.00 16.48 93 GLU G N 1
ATOM 8110 C CA . GLU G 1 93 ? 43.692 24.585 22.111 1.00 16.89 93 GLU G CA 1
ATOM 8111 C C . GLU G 1 93 ? 42.698 23.948 21.133 1.00 16.95 93 GLU G C 1
ATOM 8112 O O . GLU G 1 93 ? 43.065 23.777 19.952 1.00 17.17 93 GLU G O 1
ATOM 8118 N N . SER G 1 94 ? 41.512 23.572 21.620 1.00 16.91 94 SER G N 1
ATOM 8119 C CA . SER G 1 94 ? 40.511 22.757 20.881 0.50 17.09 94 SER G CA 1
ATOM 8120 C C . SER G 1 94 ? 39.860 23.589 19.770 1.00 17.14 94 SER G C 1
ATOM 8121 O O . SER G 1 94 ? 39.555 23.017 18.707 1.00 18.03 94 SER G O 1
ATOM 8124 N N . THR G 1 95 ? 39.658 24.889 19.997 1.00 16.48 95 THR G N 1
ATOM 8125 C CA . THR G 1 95 ? 39.177 25.846 18.964 1.00 15.92 95 THR G CA 1
ATOM 8126 C C . THR G 1 95 ? 40.208 25.940 17.828 1.00 15.80 95 THR G C 1
ATOM 8127 O O . THR G 1 95 ? 39.790 25.935 16.652 1.00 15.70 95 THR G O 1
ATOM 8131 N N . SER G 1 96 ? 41.499 26.046 18.157 1.00 15.66 96 SER G N 1
ATOM 8132 C CA . SER G 1 96 ? 42.616 26.077 17.173 1.00 15.50 96 SER G CA 1
ATOM 8133 C C . SER G 1 96 ? 42.569 24.804 16.319 1.00 15.42 96 SER G C 1
ATOM 8134 O O . SER G 1 96 ? 42.580 24.903 15.083 1.00 15.17 96 SER G O 1
ATOM 8137 N N . ALA G 1 97 ? 42.520 23.647 16.977 1.00 15.33 97 ALA G N 1
ATOM 8138 C CA . ALA G 1 97 ? 42.403 22.317 16.342 1.00 15.36 97 ALA G CA 1
ATOM 8139 C C . ALA G 1 97 ? 41.164 22.293 15.435 1.00 15.14 97 ALA G C 1
ATOM 8140 O O . ALA G 1 97 ? 41.259 21.822 14.290 1.00 14.44 97 ALA G O 1
ATOM 8142 N N . ARG G 1 98 ? 40.034 22.798 15.926 1.00 15.66 98 ARG G N 1
ATOM 8143 C CA . ARG G 1 98 ? 38.742 22.725 15.195 1.00 16.20 98 ARG G CA 1
ATOM 8144 C C . ARG G 1 98 ? 38.870 23.458 13.857 1.00 15.61 98 ARG G C 1
ATOM 8145 O O . ARG G 1 98 ? 38.474 22.888 12.831 1.00 15.72 98 ARG G O 1
ATOM 8153 N N . PHE G 1 99 ? 39.407 24.674 13.874 1.00 15.19 99 PHE G N 1
ATOM 8154 C CA . PHE G 1 99 ? 39.506 25.542 12.675 1.00 15.29 99 PHE G CA 1
ATOM 8155 C C . PHE G 1 99 ? 40.715 25.145 11.819 1.00 14.91 99 PHE G C 1
ATOM 8156 O O . PHE G 1 99 ? 40.861 25.717 10.722 1.00 14.95 99 PHE G O 1
ATOM 8164 N N . ALA G 1 100 ? 41.509 24.163 12.257 1.00 14.60 100 ALA G N 1
ATOM 8165 C CA . ALA G 1 100 ? 42.617 23.566 11.471 1.00 14.88 100 ALA G CA 1
ATOM 8166 C C . ALA G 1 100 ? 42.152 22.287 10.759 1.00 15.02 100 ALA G C 1
ATOM 8167 O O . ALA G 1 100 ? 42.730 21.967 9.697 1.00 15.44 100 ALA G O 1
ATOM 8169 N N . ALA G 1 101 ? 41.162 21.576 11.309 1.00 14.77 101 ALA G N 1
ATOM 8170 C CA . ALA G 1 101 ? 40.783 20.213 10.861 1.00 14.88 101 ALA G CA 1
ATOM 8171 C C . ALA G 1 101 ? 40.131 20.284 9.481 1.00 14.96 101 ALA G C 1
ATOM 8172 O O . ALA G 1 101 ? 39.375 21.210 9.202 1.00 14.66 101 ALA G O 1
ATOM 8174 N N . PRO G 1 102 ? 40.427 19.335 8.562 1.00 15.36 102 PRO G N 1
ATOM 8175 C CA . PRO G 1 102 ? 39.791 19.310 7.241 1.00 15.71 102 PRO G CA 1
ATOM 8176 C C . PRO G 1 102 ? 38.331 18.820 7.292 1.00 16.16 102 PRO G C 1
ATOM 8177 O O . PRO G 1 102 ? 38.004 17.797 6.719 1.00 16.13 102 PRO G O 1
ATOM 8181 N N . VAL G 1 103 ? 37.470 19.589 7.959 1.00 16.58 103 VAL G N 1
ATOM 8182 C CA . VAL G 1 103 ? 36.022 19.282 8.138 1.00 17.07 103 VAL G CA 1
ATOM 8183 C C . VAL G 1 103 ? 35.206 20.518 7.740 1.00 17.77 103 VAL G C 1
ATOM 8184 O O . VAL G 1 103 ? 35.778 21.621 7.697 1.00 18.15 103 VAL G O 1
ATOM 8188 N N . ASP G 1 104 ? 33.917 20.336 7.451 1.00 18.31 104 ASP G N 1
ATOM 8189 C CA . ASP G 1 104 ? 32.979 21.447 7.139 1.00 18.87 104 ASP G CA 1
ATOM 8190 C C . ASP G 1 104 ? 32.306 21.896 8.442 1.00 18.93 104 ASP G C 1
ATOM 8191 O O . ASP G 1 104 ? 32.649 21.339 9.504 1.00 18.48 104 ASP G O 1
ATOM 8196 N N . ASP G 1 105 ? 31.395 22.871 8.361 1.00 19.35 105 ASP G N 1
ATOM 8197 C CA . ASP G 1 105 ? 30.573 23.348 9.505 1.00 20.13 105 ASP G CA 1
ATOM 8198 C C . ASP G 1 105 ? 31.489 23.625 10.701 1.00 18.89 105 ASP G C 1
ATOM 8199 O O . ASP G 1 105 ? 31.182 23.138 11.808 1.00 18.66 105 ASP G O 1
ATOM 8204 N N . ARG G 1 106 ? 32.579 24.367 10.498 1.00 17.90 106 ARG G N 1
ATOM 8205 C CA . ARG G 1 106 ? 33.599 24.582 11.558 1.00 17.36 106 ARG G CA 1
ATOM 8206 C C . ARG G 1 106 ? 32.979 25.310 12.756 1.00 16.59 106 ARG G C 1
ATOM 8207 O O . ARG G 1 106 ? 33.467 25.090 13.873 1.00 16.26 106 ARG G O 1
ATOM 8215 N N . PHE G 1 107 ? 31.930 26.108 12.545 1.00 16.17 107 PHE G N 1
ATOM 8216 C CA . PHE G 1 107 ? 31.304 26.939 13.608 1.00 16.47 107 PHE G CA 1
ATOM 8217 C C . PHE G 1 107 ? 30.270 26.143 14.414 1.00 16.69 107 PHE G C 1
ATOM 8218 O O . PHE G 1 107 ? 29.702 26.725 15.354 1.00 16.87 107 PHE G O 1
ATOM 8226 N N . ARG G 1 108 ? 30.050 24.865 14.099 1.00 17.32 108 ARG G N 1
ATOM 8227 C CA . ARG G 1 108 ? 29.168 23.982 14.913 1.00 18.01 108 ARG G CA 1
ATOM 8228 C C . ARG G 1 108 ? 29.718 23.917 16.348 1.00 18.45 108 ARG G C 1
ATOM 8229 O O . ARG G 1 108 ? 30.905 23.568 16.514 1.00 18.13 108 ARG G O 1
ATOM 8237 N N . ASP G 1 109 ? 28.878 24.281 17.326 1.00 19.11 109 ASP G N 1
ATOM 8238 C CA . ASP G 1 109 ? 29.146 24.294 18.793 1.00 19.61 109 ASP G CA 1
ATOM 8239 C C . ASP G 1 109 ? 30.111 25.427 19.162 1.00 20.57 109 ASP G C 1
ATOM 8240 O O . ASP G 1 109 ? 30.680 25.372 20.274 1.00 20.81 109 ASP G O 1
ATOM 8245 N N . VAL G 1 110 ? 30.288 26.420 18.286 1.00 21.13 110 VAL G N 1
ATOM 8246 C CA . VAL G 1 110 ? 31.196 27.577 18.534 1.00 21.71 110 VAL G CA 1
ATOM 8247 C C . VAL G 1 110 ? 30.329 28.824 18.722 1.00 22.87 110 VAL G C 1
ATOM 8248 O O . VAL G 1 110 ? 29.547 29.127 17.808 1.00 22.25 110 VAL G O 1
ATOM 8252 N N . ARG G 1 111 ? 30.477 29.496 19.871 1.00 25.13 111 ARG G N 1
ATOM 8253 C CA . ARG G 1 111 ? 29.771 30.755 20.234 1.00 26.48 111 ARG G CA 1
ATOM 8254 C C . ARG G 1 111 ? 30.391 31.924 19.460 1.00 24.57 111 ARG G C 1
ATOM 8255 O O . ARG G 1 111 ? 31.588 32.183 19.658 1.00 24.40 111 ARG G O 1
ATOM 8263 N N . TRP G 1 112 ? 29.602 32.604 18.621 1.00 22.50 112 TRP G N 1
ATOM 8264 C CA . TRP G 1 112 ? 30.053 33.770 17.816 1.00 21.20 112 TRP G CA 1
ATOM 8265 C C . TRP G 1 112 ? 28.904 34.748 17.552 1.00 21.00 112 TRP G C 1
ATOM 8266 O O . TRP G 1 112 ? 27.733 34.329 17.607 1.00 21.47 112 TRP G O 1
ATOM 8277 N N . GLU G 1 113 ? 29.266 35.999 17.262 1.00 20.74 113 GLU G N 1
ATOM 8278 C CA . GLU G 1 113 ? 28.353 37.128 16.951 1.00 21.20 113 GLU G CA 1
ATOM 8279 C C . GLU G 1 113 ? 28.878 37.818 15.696 1.00 21.54 113 GLU G C 1
ATOM 8280 O O . GLU G 1 113 ? 30.090 37.911 15.510 1.00 20.90 113 GLU G O 1
ATOM 8282 N N . PRO G 1 114 ? 28.002 38.269 14.770 1.00 21.90 114 PRO G N 1
ATOM 8283 C CA . PRO G 1 114 ? 28.436 39.107 13.651 1.00 21.71 114 PRO G CA 1
ATOM 8284 C C . PRO G 1 114 ? 29.068 40.414 14.143 1.00 22.01 114 PRO G C 1
ATOM 8285 O O . PRO G 1 114 ? 28.553 40.989 15.078 1.00 21.88 114 PRO G O 1
ATOM 8289 N N . GLY G 1 115 ? 30.174 40.824 13.517 1.00 22.75 115 GLY G N 1
ATOM 8290 C CA . GLY G 1 115 ? 30.911 42.057 13.853 1.00 22.97 115 GLY G CA 1
ATOM 8291 C C . GLY G 1 115 ? 30.268 43.284 13.232 1.00 23.74 115 GLY G C 1
ATOM 8292 O O . GLY G 1 115 ? 29.630 43.147 12.165 1.00 23.05 115 GLY G O 1
ATOM 8293 N N . SER G 1 116 ? 30.447 44.450 13.860 1.00 24.28 116 SER G N 1
ATOM 8294 C CA . SER G 1 116 ? 29.947 45.762 13.375 1.00 25.03 116 SER G CA 1
ATOM 8295 C C . SER G 1 116 ? 30.417 46.016 11.931 1.00 26.68 116 SER G C 1
ATOM 8296 O O . SER G 1 116 ? 29.704 46.743 11.213 1.00 28.29 116 SER G O 1
ATOM 8299 N N . ALA G 1 117 ? 31.548 45.429 11.510 1.00 26.91 117 ALA G N 1
ATOM 8300 C CA . ALA G 1 117 ? 32.162 45.617 10.171 1.00 27.08 117 ALA G CA 1
ATOM 8301 C C . ALA G 1 117 ? 31.854 44.423 9.246 1.00 28.01 117 ALA G C 1
ATOM 8302 O O . ALA G 1 117 ? 32.735 43.542 9.070 1.00 28.34 117 ALA G O 1
ATOM 8304 N N . GLY G 1 118 ? 30.650 44.400 8.660 1.00 27.11 118 GLY G N 1
ATOM 8305 C CA . GLY G 1 118 ? 30.242 43.444 7.610 1.00 26.07 118 GLY G CA 1
ATOM 8306 C C . GLY G 1 118 ? 29.674 42.143 8.160 1.00 24.85 118 GLY G C 1
ATOM 8307 O O . GLY G 1 118 ? 29.415 41.237 7.348 1.00 26.45 118 GLY G O 1
ATOM 8308 N N . GLY G 1 119 ? 29.496 42.036 9.481 1.00 22.76 119 GLY G N 1
ATOM 8309 C CA . GLY G 1 119 ? 28.983 40.832 10.160 1.00 21.18 119 GLY G CA 1
ATOM 8310 C C . GLY G 1 119 ? 30.024 39.730 10.291 1.00 20.34 119 GLY G C 1
ATOM 8311 O O . GLY G 1 119 ? 29.621 38.614 10.680 1.00 21.44 119 GLY G O 1
ATOM 8312 N N . VAL G 1 120 ? 31.306 40.000 10.011 1.00 18.53 120 VAL G N 1
ATOM 8313 C CA . VAL G 1 120 ? 32.390 38.968 10.074 1.00 18.18 120 VAL G CA 1
ATOM 8314 C C . VAL G 1 120 ? 32.311 38.264 11.429 1.00 17.78 120 VAL G C 1
ATOM 8315 O O . VAL G 1 120 ? 32.085 38.912 12.451 1.00 17.60 120 VAL G O 1
ATOM 8319 N N . PRO G 1 121 ? 32.444 36.917 11.481 1.00 17.41 121 PRO G N 1
ATOM 8320 C CA . PRO G 1 121 ? 32.383 36.185 12.745 1.00 17.49 121 PRO G CA 1
ATOM 8321 C C . PRO G 1 121 ? 33.456 36.617 13.757 1.00 17.84 121 PRO G C 1
ATOM 8322 O O . PRO G 1 121 ? 34.633 36.558 13.451 1.00 17.07 121 PRO G O 1
ATOM 8326 N N . VAL G 1 122 ? 32.996 37.045 14.934 1.00 18.80 122 VAL G N 1
ATOM 8327 C CA . VAL G 1 122 ? 33.814 37.384 16.131 1.00 19.91 122 VAL G CA 1
ATOM 8328 C C . VAL G 1 122 ? 33.515 36.331 17.208 1.00 22.06 122 VAL G C 1
ATOM 8329 O O . VAL G 1 122 ? 32.330 36.198 17.598 1.00 22.57 122 VAL G O 1
ATOM 8333 N N . MET G 1 123 ? 34.540 35.587 17.643 1.00 24.70 123 MET G N 1
ATOM 8334 C CA . MET G 1 123 ? 34.418 34.468 18.618 1.00 27.19 123 MET G CA 1
ATOM 8335 C C . MET G 1 123 ? 34.765 34.981 20.020 1.00 28.98 123 MET G C 1
ATOM 8336 O O . MET G 1 123 ? 35.790 34.547 20.576 1.00 28.95 123 MET G O 1
ATOM 8341 N N . SER G 1 124 ? 33.919 35.876 20.541 1.00 31.74 124 SER G N 1
ATOM 8342 C CA . SER G 1 124 ? 33.957 36.510 21.890 1.00 35.16 124 SER G CA 1
ATOM 8343 C C . SER G 1 124 ? 34.602 35.607 22.958 1.00 37.13 124 SER G C 1
ATOM 8344 O O . SER G 1 124 ? 35.580 36.056 23.597 1.00 39.18 124 SER G O 1
ATOM 8347 N N . ALA G 1 125 ? 34.072 34.393 23.157 1.00 37.07 125 ALA G N 1
ATOM 8348 C CA . ALA G 1 125 ? 34.361 33.506 24.314 1.00 37.02 125 ALA G CA 1
ATOM 8349 C C . ALA G 1 125 ? 35.837 33.072 24.374 1.00 36.25 125 ALA G C 1
ATOM 8350 O O . ALA G 1 125 ? 36.419 33.142 25.481 1.00 38.40 125 ALA G O 1
ATOM 8352 N N . ASP G 1 126 ? 36.423 32.615 23.261 1.00 33.23 126 ASP G N 1
ATOM 8353 C CA . ASP G 1 126 ? 37.731 31.902 23.284 1.00 32.13 126 ASP G CA 1
ATOM 8354 C C . ASP G 1 126 ? 38.873 32.810 22.787 1.00 28.17 126 ASP G C 1
ATOM 8355 O O . ASP G 1 126 ? 39.823 32.258 22.207 1.00 26.93 126 ASP G O 1
ATOM 8360 N N . VAL G 1 127 ? 38.838 34.124 23.059 1.00 24.47 127 VAL G N 1
ATOM 8361 C CA . VAL G 1 127 ? 39.822 35.102 22.497 1.00 22.83 127 VAL G CA 1
ATOM 8362 C C . VAL G 1 127 ? 40.402 36.032 23.575 1.00 21.05 127 VAL G C 1
ATOM 8363 O O . VAL G 1 127 ? 39.735 36.278 24.597 1.00 20.36 127 VAL G O 1
ATOM 8367 N N . VAL G 1 128 ? 41.599 36.560 23.302 1.00 19.54 128 VAL G N 1
ATOM 8368 C CA . VAL G 1 128 ? 42.264 37.646 24.086 1.00 19.43 128 VAL G CA 1
ATOM 8369 C C . VAL G 1 128 ? 41.920 38.999 23.446 1.00 18.35 128 VAL G C 1
ATOM 8370 O O . VAL G 1 128 ? 41.950 40.005 24.163 1.00 19.15 128 VAL G O 1
ATOM 8374 N N . ALA G 1 129 ? 41.629 39.023 22.144 1.00 16.87 129 ALA G N 1
ATOM 8375 C CA . ALA G 1 129 ? 41.314 40.249 21.373 1.00 16.32 129 ALA G CA 1
ATOM 8376 C C . ALA G 1 129 ? 40.802 39.859 19.989 1.00 15.52 129 ALA G C 1
ATOM 8377 O O . ALA G 1 129 ? 41.062 38.722 19.572 1.00 15.06 129 ALA G O 1
ATOM 8379 N N . HIS G 1 130 ? 40.119 40.779 19.309 1.00 15.39 130 HIS G N 1
ATOM 8380 C CA . HIS G 1 130 ? 39.722 40.631 17.886 1.00 15.73 130 HIS G CA 1
ATOM 8381 C C . HIS G 1 130 ? 39.966 41.936 17.121 1.00 15.72 130 HIS G C 1
ATOM 8382 O O . HIS G 1 130 ? 39.816 43.033 17.699 1.00 15.32 130 HIS G O 1
ATOM 8389 N N . ALA G 1 131 ? 40.344 41.784 15.856 1.00 16.16 131 ALA G N 1
ATOM 8390 C CA . ALA G 1 131 ? 40.466 42.852 14.845 1.00 16.78 131 ALA G CA 1
ATOM 8391 C C . ALA G 1 131 ? 39.444 42.575 13.741 1.00 17.53 131 ALA G C 1
ATOM 8392 O O . ALA G 1 131 ? 39.232 41.392 13.423 1.00 18.26 131 ALA G O 1
ATOM 8394 N N . GLU G 1 132 ? 38.827 43.620 13.192 1.00 18.35 132 GLU G N 1
ATOM 8395 C CA . GLU G 1 132 ? 37.982 43.533 11.972 1.00 19.01 132 GLU G CA 1
ATOM 8396 C C . GLU G 1 132 ? 38.597 44.437 10.910 1.00 19.29 132 GLU G C 1
ATOM 8397 O O . GLU G 1 132 ? 38.915 45.596 11.239 1.00 19.97 132 GLU G O 1
ATOM 8403 N N . CYS G 1 133 ? 38.770 43.914 9.697 1.00 19.58 133 CYS G N 1
ATOM 8404 C CA . CYS G 1 133 ? 39.591 44.545 8.636 1.00 20.58 133 CYS G CA 1
ATOM 8405 C C . CYS G 1 133 ? 38.822 44.629 7.312 1.00 21.01 133 CYS G C 1
ATOM 8406 O O . CYS G 1 133 ? 37.985 43.731 7.053 1.00 21.00 133 CYS G O 1
ATOM 8409 N N . ARG G 1 134 ? 39.071 45.684 6.525 1.00 21.43 134 ARG G N 1
ATOM 8410 C CA . ARG G 1 134 ? 38.864 45.681 5.053 1.00 22.50 134 ARG G CA 1
ATOM 8411 C C . ARG G 1 134 ? 40.128 45.082 4.425 1.00 20.25 134 ARG G C 1
ATOM 8412 O O . ARG G 1 134 ? 41.224 45.360 4.936 1.00 19.53 134 ARG G O 1
ATOM 8420 N N . VAL G 1 135 ? 39.985 44.291 3.363 1.00 18.33 135 VAL G N 1
ATOM 8421 C CA . VAL G 1 135 ? 41.127 43.889 2.491 1.00 17.22 135 VAL G CA 1
ATOM 8422 C C . VAL G 1 135 ? 41.669 45.176 1.866 1.00 16.76 135 VAL G C 1
ATOM 8423 O O . VAL G 1 135 ? 40.932 45.814 1.074 1.00 17.22 135 VAL G O 1
ATOM 8427 N N . ALA G 1 136 ? 42.884 45.566 2.252 1.00 15.66 136 ALA G N 1
ATOM 8428 C CA . ALA G 1 136 ? 43.614 46.730 1.704 1.00 14.67 136 ALA G CA 1
ATOM 8429 C C . ALA G 1 136 ? 44.366 46.291 0.446 1.00 14.14 136 ALA G C 1
ATOM 8430 O O . ALA G 1 136 ? 44.460 47.091 -0.495 1.00 14.19 136 ALA G O 1
ATOM 8432 N N . ALA G 1 137 ? 44.880 45.059 0.434 1.00 13.63 137 ALA G N 1
ATOM 8433 C CA . ALA G 1 137 ? 45.546 44.439 -0.737 1.00 13.35 137 ALA G CA 1
ATOM 8434 C C . ALA G 1 137 ? 45.722 42.935 -0.508 1.00 13.09 137 ALA G C 1
ATOM 8435 O O . ALA G 1 137 ? 45.672 42.491 0.654 1.00 12.97 137 ALA G O 1
ATOM 8437 N N . ALA G 1 138 ? 45.917 42.187 -1.593 1.00 13.15 138 ALA G N 1
ATOM 8438 C CA . ALA G 1 138 ? 46.234 40.743 -1.585 1.00 13.44 138 ALA G CA 1
ATOM 8439 C C . ALA G 1 138 ? 47.328 40.466 -2.620 1.00 13.70 138 ALA G C 1
ATOM 8440 O O . ALA G 1 138 ? 47.191 40.967 -3.752 1.00 13.64 138 ALA G O 1
ATOM 8442 N N . LEU G 1 139 ? 48.364 39.711 -2.248 1.00 14.02 139 LEU G N 1
ATOM 8443 C CA . LEU G 1 139 ? 49.469 39.324 -3.163 1.00 14.90 139 LEU G CA 1
ATOM 8444 C C . LEU G 1 139 ? 49.760 37.826 -3.050 1.00 15.36 139 LEU G C 1
ATOM 8445 O O . LEU G 1 139 ? 49.764 37.298 -1.918 1.00 15.41 139 LEU G O 1
ATOM 8450 N N . ASP G 1 140 ? 50.066 37.200 -4.187 1.00 15.68 140 ASP G N 1
ATOM 8451 C CA . ASP G 1 140 ? 50.536 35.797 -4.273 1.00 16.01 140 ASP G CA 1
ATOM 8452 C C . ASP G 1 140 ? 52.047 35.779 -4.042 1.00 15.77 140 ASP G C 1
ATOM 8453 O O . ASP G 1 140 ? 52.787 36.366 -4.862 1.00 15.56 140 ASP G O 1
ATOM 8458 N N . ALA G 1 141 ? 52.455 35.155 -2.933 1.00 15.12 141 ALA G N 1
ATOM 8459 C CA . ALA G 1 141 ? 53.851 35.023 -2.469 1.00 14.88 141 ALA G CA 1
ATOM 8460 C C . ALA G 1 141 ? 54.122 33.537 -2.281 1.00 14.48 141 ALA G C 1
ATOM 8461 O O . ALA G 1 141 ? 53.738 33.009 -1.219 1.00 14.45 141 ALA G O 1
ATOM 8463 N N . GLY G 1 142 ? 54.712 32.901 -3.298 1.00 14.02 142 GLY G N 1
ATOM 8464 C CA . GLY G 1 142 ? 54.916 31.443 -3.340 1.00 13.49 142 GLY G CA 1
ATOM 8465 C C . GLY G 1 142 ? 53.587 30.715 -3.301 1.00 12.79 142 GLY G C 1
ATOM 8466 O O . GLY G 1 142 ? 52.739 31.019 -4.144 1.00 12.62 142 GLY G O 1
ATOM 8467 N N . ASP G 1 143 ? 53.400 29.826 -2.323 1.00 12.52 143 ASP G N 1
ATOM 8468 C CA . ASP G 1 143 ? 52.211 28.939 -2.212 1.00 12.40 143 ASP G CA 1
ATOM 8469 C C . ASP G 1 143 ? 51.192 29.542 -1.239 1.00 12.21 143 ASP G C 1
ATOM 8470 O O . ASP G 1 143 ? 50.196 28.845 -0.933 1.00 12.31 143 ASP G O 1
ATOM 8475 N N . HIS G 1 144 ? 51.420 30.775 -0.773 1.00 11.75 144 HIS G N 1
ATOM 8476 C CA . HIS G 1 144 ? 50.446 31.547 0.047 1.00 11.58 144 HIS G CA 1
ATOM 8477 C C . HIS G 1 144 ? 50.038 32.851 -0.648 1.00 11.53 144 HIS G C 1
ATOM 8478 O O . HIS G 1 144 ? 50.768 33.331 -1.545 1.00 11.74 144 HIS G O 1
ATOM 8485 N N . THR G 1 145 ? 48.900 33.399 -0.221 1.00 11.47 145 THR G N 1
ATOM 8486 C CA . THR G 1 145 ? 48.459 34.791 -0.484 1.00 11.26 145 THR G CA 1
ATOM 8487 C C . THR G 1 145 ? 48.660 35.604 0.796 1.00 11.12 145 THR G C 1
ATOM 8488 O O . THR G 1 145 ? 48.235 35.134 1.861 1.00 10.72 145 THR G O 1
ATOM 8492 N N . ILE G 1 146 ? 49.318 36.759 0.693 1.00 11.43 146 ILE G N 1
ATOM 8493 C CA . ILE G 1 146 ? 49.449 37.742 1.806 1.00 11.54 146 ILE G CA 1
ATOM 8494 C C . ILE G 1 146 ? 48.266 38.705 1.687 1.00 11.64 146 ILE G C 1
ATOM 8495 O O . ILE G 1 146 ? 48.181 39.412 0.677 1.00 11.63 146 ILE G O 1
ATOM 8500 N N . VAL G 1 147 ? 47.378 38.700 2.677 1.00 11.98 147 VAL G N 1
ATOM 8501 C CA . VAL G 1 147 ? 46.241 39.655 2.801 1.00 12.18 147 VAL G CA 1
ATOM 8502 C C . VAL G 1 147 ? 46.667 40.775 3.746 1.00 12.22 147 VAL G C 1
ATOM 8503 O O . VAL G 1 147 ? 47.090 40.463 4.868 1.00 12.25 147 VAL G O 1
ATOM 8507 N N . ILE G 1 148 ? 46.561 42.025 3.304 1.00 12.50 148 ILE G N 1
ATOM 8508 C CA . ILE G 1 148 ? 46.755 43.211 4.188 1.00 13.01 148 ILE G CA 1
ATOM 8509 C C . ILE G 1 148 ? 45.381 43.691 4.667 1.00 12.75 148 ILE G C 1
ATOM 8510 O O . ILE G 1 148 ? 44.517 43.978 3.829 1.00 12.59 148 ILE G O 1
ATOM 8515 N N . GLY G 1 149 ? 45.198 43.738 5.984 1.00 12.87 149 GLY G N 1
ATOM 8516 C CA . GLY G 1 149 ? 43.965 44.210 6.635 1.00 12.97 149 GLY G CA 1
ATOM 8517 C C . GLY G 1 149 ? 44.134 45.608 7.197 1.00 12.91 149 GLY G C 1
ATOM 8518 O O . GLY G 1 149 ? 45.087 45.824 7.985 1.00 12.59 149 GLY G O 1
ATOM 8519 N N . ALA G 1 150 ? 43.243 46.521 6.796 1.00 12.88 150 ALA G N 1
ATOM 8520 C CA . ALA G 1 150 ? 43.061 47.861 7.395 1.00 12.89 150 ALA G CA 1
ATOM 8521 C C . ALA G 1 150 ? 42.102 47.705 8.570 1.00 12.90 150 ALA G C 1
ATOM 8522 O O . ALA G 1 150 ? 40.977 47.276 8.323 1.00 13.28 150 ALA G O 1
ATOM 8524 N N . VAL G 1 151 ? 42.523 48.015 9.796 1.00 12.96 151 VAL G N 1
ATOM 8525 C CA . VAL G 1 151 ? 41.703 47.716 11.006 1.00 12.96 151 VAL G CA 1
ATOM 8526 C C . VAL G 1 151 ? 40.649 48.815 11.155 1.00 13.07 151 VAL G C 1
ATOM 8527 O O . VAL G 1 151 ? 41.034 49.987 11.273 1.00 13.08 151 VAL G O 1
ATOM 8531 N N . VAL G 1 152 ? 39.371 48.420 11.142 1.00 13.32 152 VAL G N 1
ATOM 8532 C CA . VAL G 1 152 ? 38.182 49.328 11.164 1.00 13.53 152 VAL G CA 1
ATOM 8533 C C . VAL G 1 152 ? 37.420 49.157 12.481 1.00 13.56 152 VAL G C 1
ATOM 8534 O O . VAL G 1 152 ? 36.596 50.028 12.797 1.00 13.65 152 VAL G O 1
ATOM 8538 N N . ALA G 1 153 ? 37.638 48.058 13.197 1.00 13.85 153 ALA G N 1
ATOM 8539 C CA . ALA G 1 153 ? 36.995 47.808 14.504 1.00 14.28 153 ALA G CA 1
ATOM 8540 C C . ALA G 1 153 ? 37.718 46.680 15.236 1.00 14.70 153 ALA G C 1
ATOM 8541 O O . ALA G 1 153 ? 38.605 46.040 14.649 1.00 14.72 153 ALA G O 1
ATOM 8543 N N . GLY G 1 154 ? 37.320 46.466 16.488 1.00 15.75 154 GLY G N 1
ATOM 8544 C CA . GLY G 1 154 ? 37.833 45.405 17.367 1.00 16.07 154 GLY G CA 1
ATOM 8545 C C . GLY G 1 154 ? 38.367 46.000 18.650 1.00 16.56 154 GLY G C 1
ATOM 8546 O O . GLY G 1 154 ? 38.309 47.234 18.811 1.00 16.54 154 GLY G O 1
ATOM 8547 N N . GLY G 1 155 ? 38.880 45.147 19.527 1.00 16.99 155 GLY G N 1
ATOM 8548 C CA . GLY G 1 155 ? 39.490 45.568 20.794 1.00 17.61 155 GLY G CA 1
ATOM 8549 C C . GLY G 1 155 ? 39.999 44.358 21.562 1.00 18.39 155 GLY G C 1
ATOM 8550 O O . GLY G 1 155 ? 39.839 43.223 21.115 1.00 17.59 155 GLY G O 1
ATOM 8551 N N . PRO G 1 156 ? 40.639 44.572 22.727 1.00 19.91 156 PRO G N 1
ATOM 8552 C CA . PRO G 1 156 ? 41.156 43.467 23.520 1.00 20.90 156 PRO G CA 1
ATOM 8553 C C . PRO G 1 156 ? 40.131 42.992 24.559 1.00 22.46 156 PRO G C 1
ATOM 8554 O O . PRO G 1 156 ? 39.073 43.592 24.654 1.00 22.25 156 PRO G O 1
ATOM 8558 N N . ARG G 1 157 ? 40.460 41.892 25.244 1.00 25.03 157 ARG G N 1
ATOM 8559 C CA . ARG G 1 157 ? 39.776 41.355 26.450 1.00 26.84 157 ARG G CA 1
ATOM 8560 C C . ARG G 1 157 ? 40.738 41.470 27.627 1.00 26.75 157 ARG G C 1
ATOM 8561 O O . ARG G 1 157 ? 41.421 40.506 27.958 1.00 26.22 157 ARG G O 1
ATOM 8569 N N . PRO G 1 158 ? 40.827 42.633 28.311 1.00 27.18 158 PRO G N 1
ATOM 8570 C CA . PRO G 1 158 ? 41.924 42.873 29.248 1.00 27.05 158 PRO G CA 1
ATOM 8571 C C . PRO G 1 158 ? 41.996 41.871 30.412 1.00 26.78 158 PRO G C 1
ATOM 8572 O O . PRO G 1 158 ? 43.075 41.693 30.927 1.00 25.96 158 PRO G O 1
ATOM 8576 N N . GLU G 1 159 ? 40.869 41.249 30.782 1.00 27.48 159 GLU G N 1
ATOM 8577 C CA . GLU G 1 159 ? 40.730 40.373 31.984 1.00 27.91 159 GLU G CA 1
ATOM 8578 C C . GLU G 1 159 ? 41.268 38.962 31.703 1.00 25.12 159 GLU G C 1
ATOM 8579 O O . GLU G 1 159 ? 41.680 38.294 32.670 1.00 24.98 159 GLU G O 1
ATOM 8585 N N . VAL G 1 160 ? 41.256 38.515 30.444 1.00 22.49 160 VAL G N 1
ATOM 8586 C CA . VAL G 1 160 ? 41.741 37.160 30.030 1.00 20.73 160 VAL G CA 1
ATOM 8587 C C . VAL G 1 160 ? 43.248 37.086 30.288 1.00 18.98 160 VAL G C 1
ATOM 8588 O O . VAL G 1 160 ? 44.014 37.863 29.725 1.00 18.53 160 VAL G O 1
ATOM 8592 N N . PRO G 1 161 ? 43.720 36.168 31.163 1.00 17.74 161 PRO G N 1
ATOM 8593 C CA . PRO G 1 161 ? 45.072 36.258 31.720 1.00 17.39 161 PRO G CA 1
ATOM 8594 C C . PRO G 1 161 ? 46.244 35.742 30.871 1.00 16.93 161 PRO G C 1
ATOM 8595 O O . PRO G 1 161 ? 47.371 35.946 31.291 1.00 17.91 161 PRO G O 1
ATOM 8599 N N . SER G 1 162 ? 45.988 35.085 29.737 1.00 15.84 162 SER G N 1
ATOM 8600 C CA . SER G 1 162 ? 47.048 34.455 28.906 1.00 15.40 162 SER G CA 1
ATOM 8601 C C . SER G 1 162 ? 46.563 34.235 27.478 1.00 14.51 162 SER G C 1
ATOM 8602 O O . SER G 1 162 ? 45.396 33.918 27.262 1.00 14.14 162 SER G O 1
ATOM 8605 N N . PRO G 1 163 ? 47.464 34.346 26.475 1.00 13.74 163 PRO G N 1
ATOM 8606 C CA . PRO G 1 163 ? 47.132 34.037 25.087 1.00 13.44 163 PRO G CA 1
ATOM 8607 C C . PRO G 1 163 ? 47.493 32.586 24.750 1.00 13.11 163 PRO G C 1
ATOM 8608 O O . PRO G 1 163 ? 48.160 31.964 25.537 1.00 12.89 163 PRO G O 1
ATOM 8612 N N . LEU G 1 164 ? 47.052 32.084 23.600 1.00 13.12 164 LEU G N 1
ATOM 8613 C CA . LEU G 1 164 ? 47.495 30.762 23.089 1.00 13.13 164 LEU G CA 1
ATOM 8614 C C . LEU G 1 164 ? 48.797 30.975 22.314 1.00 13.57 164 LEU G C 1
ATOM 8615 O O . LEU G 1 164 ? 48.841 31.897 21.480 1.00 13.56 164 LEU G O 1
ATOM 8620 N N . MET G 1 165 ? 49.824 30.171 22.592 1.00 14.20 165 MET G N 1
ATOM 8621 C CA . MET G 1 165 ? 51.104 30.216 21.841 1.00 14.78 165 MET G CA 1
ATOM 8622 C C . MET G 1 165 ? 51.461 28.804 21.384 1.00 13.55 165 MET G C 1
ATOM 8623 O O . MET G 1 165 ? 51.014 27.851 22.023 1.00 13.54 165 MET G O 1
ATOM 8628 N N . TYR G 1 166 ? 52.221 28.710 20.298 1.00 12.50 166 TYR G N 1
ATOM 8629 C CA . TYR G 1 166 ? 52.732 27.453 19.701 1.00 11.76 166 TYR G CA 1
ATOM 8630 C C . TYR G 1 166 ? 54.233 27.606 19.423 1.00 11.38 166 TYR G C 1
ATOM 8631 O O . TYR G 1 166 ? 54.644 28.623 18.827 1.00 11.02 166 TYR G O 1
ATOM 8640 N N . TRP G 1 167 ? 55.019 26.622 19.861 1.00 11.04 167 TRP G N 1
ATOM 8641 C CA . TRP G 1 167 ? 56.498 26.585 19.724 1.00 11.28 167 TRP G CA 1
ATOM 8642 C C . TRP G 1 167 ? 56.948 25.123 19.721 1.00 11.62 167 TRP G C 1
ATOM 8643 O O . TRP G 1 167 ? 56.506 24.369 20.615 1.00 11.82 167 TRP G O 1
ATOM 8654 N N . ARG G 1 168 ? 57.762 24.729 18.741 1.00 11.90 168 ARG G N 1
ATOM 8655 C CA . ARG G 1 168 ? 58.417 23.394 18.724 1.00 12.16 168 ARG G CA 1
ATOM 8656 C C . ARG G 1 168 ? 57.375 22.319 19.049 1.00 12.37 168 ARG G C 1
ATOM 8657 O O . ARG G 1 168 ? 57.596 21.541 20.002 1.00 12.16 168 ARG G O 1
ATOM 8665 N N . ARG G 1 169 ? 56.259 22.350 18.312 1.00 12.91 169 ARG G N 1
ATOM 8666 C CA . ARG G 1 169 ? 55.221 21.289 18.219 1.00 13.36 169 ARG G CA 1
ATOM 8667 C C . ARG G 1 169 ? 54.433 21.140 19.530 1.00 13.31 169 ARG G C 1
ATOM 8668 O O . ARG G 1 169 ? 53.817 20.088 19.723 1.00 13.20 169 ARG G O 1
ATOM 8676 N N . SER G 1 170 ? 54.410 22.163 20.380 1.00 13.60 170 SER G N 1
ATOM 8677 C CA . SER G 1 170 ? 53.567 22.201 21.599 1.00 14.22 170 SER G CA 1
ATOM 8678 C C . SER G 1 170 ? 52.887 23.564 21.712 1.00 14.61 170 SER G C 1
ATOM 8679 O O . SER G 1 170 ? 53.540 24.574 21.415 1.00 14.33 170 SER G O 1
ATOM 8682 N N . TYR G 1 171 ? 51.630 23.580 22.151 1.00 15.56 171 TYR G N 1
ATOM 8683 C CA . TYR G 1 171 ? 50.962 24.789 22.696 1.00 16.16 171 TYR G CA 1
ATOM 8684 C C . TYR G 1 171 ? 51.504 25.020 24.111 1.00 17.44 171 TYR G C 1
ATOM 8685 O O . TYR G 1 171 ? 51.680 24.035 24.849 1.00 17.35 171 TYR G O 1
ATOM 8694 N N . ALA G 1 172 ? 51.800 26.269 24.467 1.00 19.40 172 ALA G N 1
ATOM 8695 C CA . ALA G 1 172 ? 52.184 26.667 25.841 1.00 21.26 172 ALA G CA 1
ATOM 8696 C C . ALA G 1 172 ? 51.002 26.407 26.781 1.00 23.72 172 ALA G C 1
ATOM 8697 O O . ALA G 1 172 ? 49.932 26.993 26.546 1.00 23.58 172 ALA G O 1
ATOM 8699 N N . ARG G 1 173 ? 51.191 25.548 27.790 1.00 27.88 173 ARG G N 1
ATOM 8700 C CA . ARG G 1 173 ? 50.254 25.371 28.934 1.00 30.60 173 ARG G CA 1
ATOM 8701 C C . ARG G 1 173 ? 50.712 26.287 30.077 1.00 32.95 173 ARG G C 1
ATOM 8702 O O . ARG G 1 173 ? 51.656 25.906 30.798 1.00 33.38 173 ARG G O 1
ATOM 8710 N N . TRP G 1 174 ? 50.064 27.447 30.229 1.00 36.62 174 TRP G N 1
ATOM 8711 C CA . TRP G 1 174 ? 50.366 28.472 31.267 1.00 38.42 174 TRP G CA 1
ATOM 8712 C C . TRP G 1 174 ? 49.719 28.080 32.592 1.00 40.61 174 TRP G C 1
ATOM 8713 O O . TRP G 1 174 ? 48.678 27.427 32.591 1.00 41.42 174 TRP G O 1
ATOM 8724 N N . PRO G 1 175 ? 50.315 28.445 33.753 1.00 43.24 175 PRO G N 1
ATOM 8725 C CA . PRO G 1 175 ? 49.613 28.406 35.038 1.00 44.19 175 PRO G CA 1
ATOM 8726 C C . PRO G 1 175 ? 48.738 29.651 35.261 1.00 43.74 175 PRO G C 1
ATOM 8727 O O . PRO G 1 175 ? 47.504 29.601 35.299 1.00 43.00 175 PRO G O 1
ATOM 8731 N N . MET H 1 1 ? 61.832 -36.355 7.540 1.00 44.85 1 MET H N 1
ATOM 8732 C CA . MET H 1 1 ? 61.553 -37.625 8.281 1.00 45.07 1 MET H CA 1
ATOM 8733 C C . MET H 1 1 ? 60.432 -37.406 9.297 1.00 41.99 1 MET H C 1
ATOM 8734 O O . MET H 1 1 ? 59.360 -37.987 9.140 1.00 40.92 1 MET H O 1
ATOM 8739 N N . PRO H 1 2 ? 60.608 -36.573 10.355 1.00 39.09 2 PRO H N 1
ATOM 8740 C CA . PRO H 1 2 ? 59.593 -36.472 11.404 1.00 37.54 2 PRO H CA 1
ATOM 8741 C C . PRO H 1 2 ? 58.278 -35.941 10.836 1.00 36.00 2 PRO H C 1
ATOM 8742 O O . PRO H 1 2 ? 58.282 -35.086 9.953 1.00 35.30 2 PRO H O 1
ATOM 8746 N N . PRO H 1 3 ? 57.113 -36.450 11.299 1.00 35.22 3 PRO H N 1
ATOM 8747 C CA . PRO H 1 3 ? 55.823 -36.020 10.765 1.00 33.50 3 PRO H CA 1
ATOM 8748 C C . PRO H 1 3 ? 55.633 -34.509 10.953 1.00 32.83 3 PRO H C 1
ATOM 8749 O O . PRO H 1 3 ? 56.123 -33.963 11.934 1.00 31.38 3 PRO H O 1
ATOM 8753 N N . GLU H 1 4 ? 54.950 -33.874 9.998 1.00 32.21 4 GLU H N 1
ATOM 8754 C CA . GLU H 1 4 ? 54.685 -32.412 9.999 1.00 31.83 4 GLU H CA 1
ATOM 8755 C C . GLU H 1 4 ? 53.350 -32.163 10.689 1.00 29.73 4 GLU H C 1
ATOM 8756 O O . GLU H 1 4 ? 52.438 -32.979 10.588 1.00 30.94 4 GLU H O 1
ATOM 8762 N N . PRO H 1 5 ? 53.207 -31.053 11.447 1.00 28.28 5 PRO H N 1
ATOM 8763 C CA . PRO H 1 5 ? 51.958 -30.774 12.155 1.00 27.49 5 PRO H CA 1
ATOM 8764 C C . PRO H 1 5 ? 50.817 -30.478 11.168 1.00 26.65 5 PRO H C 1
ATOM 8765 O O . PRO H 1 5 ? 51.012 -29.678 10.276 1.00 26.53 5 PRO H O 1
ATOM 8769 N N . LEU H 1 6 ? 49.677 -31.156 11.339 1.00 26.24 6 LEU H N 1
ATOM 8770 C CA . LEU H 1 6 ? 48.470 -31.030 10.475 1.00 26.07 6 LEU H CA 1
ATOM 8771 C C . LEU H 1 6 ? 47.475 -30.052 11.110 1.00 26.57 6 LEU H C 1
ATOM 8772 O O . LEU H 1 6 ? 47.197 -30.192 12.318 1.00 26.96 6 LEU H O 1
ATOM 8777 N N . SER H 1 7 ? 46.948 -29.111 10.320 1.00 26.87 7 SER H N 1
ATOM 8778 C CA . SER H 1 7 ? 45.815 -28.226 10.700 1.00 26.80 7 SER H CA 1
ATOM 8779 C C . SER H 1 7 ? 44.536 -29.060 10.699 1.00 26.22 7 SER H C 1
ATOM 8780 O O . SER H 1 7 ? 44.185 -29.611 9.646 1.00 25.11 7 SER H O 1
ATOM 8783 N N . LEU H 1 8 ? 43.875 -29.148 11.848 1.00 26.88 8 LEU H N 1
ATOM 8784 C CA . LEU H 1 8 ? 42.702 -30.030 12.056 1.00 28.07 8 LEU H CA 1
ATOM 8785 C C . LEU H 1 8 ? 41.426 -29.252 11.735 1.00 28.96 8 LEU H C 1
ATOM 8786 O O . LEU H 1 8 ? 41.207 -28.169 12.271 1.00 27.14 8 LEU H O 1
ATOM 8791 N N . PRO H 1 9 ? 40.562 -29.759 10.824 1.00 31.43 9 PRO H N 1
ATOM 8792 C CA . PRO H 1 9 ? 39.274 -29.121 10.560 1.00 33.15 9 PRO H CA 1
ATOM 8793 C C . PRO H 1 9 ? 38.328 -29.352 11.752 1.00 34.60 9 PRO H C 1
ATOM 8794 O O . PRO H 1 9 ? 37.919 -30.484 11.983 1.00 33.65 9 PRO H O 1
ATOM 8798 N N . LEU H 1 10 ? 38.041 -28.282 12.501 1.00 34.74 10 LEU H N 1
ATOM 8799 C CA . LEU H 1 10 ? 37.142 -28.310 13.682 1.00 35.69 10 LEU H CA 1
ATOM 8800 C C . LEU H 1 10 ? 35.758 -27.791 13.275 1.00 36.20 10 LEU H C 1
ATOM 8801 O O . LEU H 1 10 ? 35.679 -26.685 12.712 1.00 36.51 10 LEU H O 1
ATOM 8806 N N . ASP H 1 11 ? 34.718 -28.591 13.523 1.00 38.04 11 ASP H N 1
ATOM 8807 C CA . ASP H 1 11 ? 33.291 -28.199 13.389 1.00 41.66 11 ASP H CA 1
ATOM 8808 C C . ASP H 1 11 ? 32.894 -27.388 14.631 1.00 42.19 11 ASP H C 1
ATOM 8809 O O . ASP H 1 11 ? 32.587 -28.014 15.671 1.00 43.16 11 ASP H O 1
ATOM 8814 N N . LEU H 1 12 ? 32.907 -26.054 14.524 1.00 42.37 12 LEU H N 1
ATOM 8815 C CA . LEU H 1 12 ? 32.590 -25.114 15.636 1.00 43.84 12 LEU H CA 1
ATOM 8816 C C . LEU H 1 12 ? 31.307 -24.343 15.312 1.00 45.63 12 LEU H C 1
ATOM 8817 O O . LEU H 1 12 ? 31.304 -23.575 14.324 1.00 49.27 12 LEU H O 1
ATOM 8822 N N . ALA H 1 13 ? 30.268 -24.545 16.125 1.00 45.74 13 ALA H N 1
ATOM 8823 C CA . ALA H 1 13 ? 29.045 -23.711 16.160 1.00 45.44 13 ALA H CA 1
ATOM 8824 C C . ALA H 1 13 ? 29.299 -22.508 17.066 1.00 44.06 13 ALA H C 1
ATOM 8825 O O . ALA H 1 13 ? 30.024 -22.630 18.052 1.00 43.05 13 ALA H O 1
ATOM 8827 N N . PRO H 1 14 ? 28.732 -21.312 16.769 1.00 43.29 14 PRO H N 1
ATOM 8828 C CA . PRO H 1 14 ? 28.667 -20.237 17.760 1.00 41.26 14 PRO H CA 1
ATOM 8829 C C . PRO H 1 14 ? 27.861 -20.717 18.978 1.00 37.48 14 PRO H C 1
ATOM 8830 O O . PRO H 1 14 ? 27.036 -21.602 18.817 1.00 35.94 14 PRO H O 1
ATOM 8834 N N . GLY H 1 15 ? 28.140 -20.142 20.153 1.00 34.55 15 GLY H N 1
ATOM 8835 C CA . GLY H 1 15 ? 27.571 -20.549 21.452 1.00 33.11 15 GLY H CA 1
ATOM 8836 C C . GLY H 1 15 ? 28.539 -21.402 22.259 1.00 32.24 15 GLY H C 1
ATOM 8837 O O . GLY H 1 15 ? 28.073 -22.289 23.002 1.00 32.05 15 GLY H O 1
ATOM 8838 N N . LEU H 1 16 ? 29.844 -21.161 22.118 1.00 30.89 16 LEU H N 1
ATOM 8839 C CA . LEU H 1 16 ? 30.894 -21.800 22.950 1.00 30.16 16 LEU H CA 1
ATOM 8840 C C . LEU H 1 16 ? 30.987 -21.010 24.256 1.00 29.62 16 LEU H C 1
ATOM 8841 O O . LEU H 1 16 ? 30.662 -19.805 24.237 1.00 30.55 16 LEU H O 1
ATOM 8846 N N . VAL H 1 17 ? 31.396 -21.665 25.343 1.00 28.08 17 VAL H N 1
ATOM 8847 C CA . VAL H 1 17 ? 31.604 -21.015 26.672 1.00 27.09 17 VAL H CA 1
ATOM 8848 C C . VAL H 1 17 ? 32.803 -20.059 26.556 1.00 25.75 17 VAL H C 1
ATOM 8849 O O . VAL H 1 17 ? 33.630 -20.263 25.652 1.00 25.20 17 VAL H O 1
ATOM 8853 N N . ASP H 1 18 ? 32.874 -19.043 27.422 1.00 25.86 18 ASP H N 1
ATOM 8854 C CA . ASP H 1 18 ? 33.988 -18.054 27.472 1.00 26.32 18 ASP H CA 1
ATOM 8855 C C . ASP H 1 18 ? 35.158 -18.646 28.262 1.00 25.67 18 ASP H C 1
ATOM 8856 O O . ASP H 1 18 ? 34.936 -19.632 28.980 1.00 26.10 18 ASP H O 1
ATOM 8861 N N . GLY H 1 19 ? 36.345 -18.043 28.146 1.00 25.67 19 GLY H N 1
ATOM 8862 C CA . GLY H 1 19 ? 37.577 -18.470 28.835 0.50 25.73 19 GLY H CA 1
ATOM 8863 C C . GLY H 1 19 ? 37.320 -18.805 30.293 1.00 26.20 19 GLY H C 1
ATOM 8864 O O . GLY H 1 19 ? 37.770 -19.879 30.725 1.00 27.34 19 GLY H O 1
ATOM 8865 N N . ASP H 1 20 ? 36.604 -17.930 31.012 1.00 26.44 20 ASP H N 1
ATOM 8866 C CA . ASP H 1 20 ? 36.351 -18.013 32.480 1.00 27.16 20 ASP H CA 1
ATOM 8867 C C . ASP H 1 20 ? 35.655 -19.335 32.819 1.00 26.53 20 ASP H C 1
ATOM 8868 O O . ASP H 1 20 ? 36.140 -20.032 33.733 1.00 27.61 20 ASP H O 1
ATOM 8873 N N . THR H 1 21 ? 34.545 -19.637 32.134 1.00 25.32 21 THR H N 1
ATOM 8874 C CA . THR H 1 21 ? 33.730 -20.868 32.323 1.00 23.73 21 THR H CA 1
ATOM 8875 C C . THR H 1 21 ? 34.584 -22.104 32.011 1.00 22.74 21 THR H C 1
ATOM 8876 O O . THR H 1 21 ? 34.580 -23.038 32.836 1.00 23.57 21 THR H O 1
ATOM 8880 N N . PHE H 1 22 ? 35.280 -22.116 30.873 1.00 20.66 22 PHE H N 1
ATOM 8881 C CA . PHE H 1 22 ? 36.132 -23.256 30.447 1.00 20.24 22 PHE H CA 1
ATOM 8882 C C . PHE H 1 22 ? 37.165 -23.584 31.534 1.00 19.43 22 PHE H C 1
ATOM 8883 O O . PHE H 1 22 ? 37.293 -24.761 31.904 1.00 18.80 22 PHE H O 1
ATOM 8891 N N . LEU H 1 23 ? 37.877 -22.571 32.030 1.00 18.85 23 LEU H N 1
ATOM 8892 C CA . LEU H 1 23 ? 38.936 -22.735 33.062 1.00 18.73 23 LEU H CA 1
ATOM 8893 C C . LEU H 1 23 ? 38.326 -23.199 34.390 1.00 18.30 23 LEU H C 1
ATOM 8894 O O . LEU H 1 23 ? 38.998 -23.969 35.093 1.00 17.82 23 LEU H O 1
ATOM 8899 N N . SER H 1 24 ? 37.119 -22.738 34.738 1.00 18.23 24 SER H N 1
ATOM 8900 C CA . SER H 1 24 ? 36.415 -23.137 35.985 1.00 18.19 24 SER H CA 1
ATOM 8901 C C . SER H 1 24 ? 36.121 -24.646 35.947 1.00 18.25 24 SER H C 1
ATOM 8902 O O . SER H 1 24 ? 36.187 -25.287 37.013 1.00 18.35 24 SER H O 1
ATOM 8905 N N . ILE H 1 25 ? 35.832 -25.187 34.757 1.00 17.98 25 ILE H N 1
ATOM 8906 C CA . ILE H 1 25 ? 35.535 -26.631 34.513 1.00 18.03 25 ILE H CA 1
ATOM 8907 C C . ILE H 1 25 ? 36.843 -27.430 34.518 1.00 18.07 25 ILE H C 1
ATOM 8908 O O . ILE H 1 25 ? 36.933 -28.406 35.282 1.00 17.92 25 ILE H O 1
ATOM 8913 N N . MET H 1 26 ? 37.808 -27.050 33.676 1.00 18.28 26 MET H N 1
ATOM 8914 C CA . MET H 1 26 ? 39.087 -27.791 33.501 1.00 18.71 26 MET H CA 1
ATOM 8915 C C . MET H 1 26 ? 39.926 -27.733 34.786 1.00 18.06 26 MET H C 1
ATOM 8916 O O . MET H 1 26 ? 40.742 -28.648 34.983 1.00 18.07 26 MET H O 1
ATOM 8921 N N . GLY H 1 27 ? 39.706 -26.727 35.640 1.00 17.51 27 GLY H N 1
ATOM 8922 C CA . GLY H 1 27 ? 40.368 -26.596 36.952 1.00 16.69 27 GLY H CA 1
ATOM 8923 C C . GLY H 1 27 ? 39.872 -27.629 37.950 1.00 16.23 27 GLY H C 1
ATOM 8924 O O . GLY H 1 27 ? 40.584 -27.861 38.935 1.00 16.43 27 GLY H O 1
ATOM 8925 N N . ALA H 1 28 ? 38.699 -28.225 37.713 1.00 15.79 28 ALA H N 1
ATOM 8926 C CA . ALA H 1 28 ? 38.060 -29.230 38.597 1.00 15.86 28 ALA H CA 1
ATOM 8927 C C . ALA H 1 28 ? 38.536 -30.649 38.251 1.00 16.21 28 ALA H C 1
ATOM 8928 O O . ALA H 1 28 ? 38.346 -31.555 39.087 1.00 16.10 28 ALA H O 1
ATOM 8930 N N . LEU H 1 29 ? 39.099 -30.850 37.055 1.00 16.06 29 LEU H N 1
ATOM 8931 C CA . LEU H 1 29 ? 39.639 -32.159 36.616 1.00 15.85 29 LEU H CA 1
ATOM 8932 C C . LEU H 1 29 ? 41.068 -32.270 37.128 1.00 15.96 29 LEU H C 1
ATOM 8933 O O . LEU H 1 29 ? 41.953 -31.593 36.610 1.00 15.98 29 LEU H O 1
ATOM 8938 N N . PRO H 1 30 ? 41.345 -33.120 38.147 1.00 16.19 30 PRO H N 1
ATOM 8939 C CA . PRO H 1 30 ? 42.685 -33.208 38.721 1.00 16.23 30 PRO H CA 1
ATOM 8940 C C . PRO H 1 30 ? 43.613 -33.887 37.712 1.00 16.39 30 PRO H C 1
ATOM 8941 O O . PRO H 1 30 ? 43.150 -34.708 36.936 1.00 16.57 30 PRO H O 1
ATOM 8945 N N . THR H 1 31 ? 44.893 -33.541 37.754 1.00 16.88 31 THR H N 1
ATOM 8946 C CA . THR H 1 31 ? 45.882 -33.916 36.712 1.00 17.42 31 THR H CA 1
ATOM 8947 C C . THR H 1 31 ? 47.188 -34.324 37.396 1.00 16.93 31 THR H C 1
ATOM 8948 O O . THR H 1 31 ? 47.448 -33.842 38.512 1.00 16.80 31 THR H O 1
ATOM 8952 N N . GLY H 1 32 ? 47.959 -35.203 36.756 1.00 16.10 32 GLY H N 1
ATOM 8953 C CA . GLY H 1 32 ? 49.390 -35.373 37.049 1.00 15.55 32 GLY H CA 1
ATOM 8954 C C . GLY H 1 32 ? 50.181 -34.202 36.496 1.00 15.34 32 GLY H C 1
ATOM 8955 O O . GLY H 1 32 ? 49.582 -33.309 35.866 1.00 15.27 32 GLY H O 1
ATOM 8956 N N . VAL H 1 33 ? 51.490 -34.191 36.721 1.00 15.39 33 VAL H N 1
ATOM 8957 C CA . VAL H 1 33 ? 52.396 -33.122 36.216 1.00 15.17 33 VAL H CA 1
ATOM 8958 C C . VAL H 1 33 ? 53.611 -33.818 35.618 1.00 15.20 33 VAL H C 1
ATOM 8959 O O . VAL H 1 33 ? 54.217 -34.645 36.310 1.00 15.52 33 VAL H O 1
ATOM 8963 N N . THR H 1 34 ? 53.905 -33.527 34.354 1.00 15.38 34 THR H N 1
ATOM 8964 C CA . THR H 1 34 ? 55.087 -34.051 33.630 1.00 15.03 34 THR H CA 1
ATOM 8965 C C . THR H 1 34 ? 55.984 -32.872 33.266 1.00 14.78 34 THR H C 1
ATOM 8966 O O . THR H 1 34 ? 55.483 -31.732 33.257 1.00 14.52 34 THR H O 1
ATOM 8970 N N . VAL H 1 35 ? 57.256 -33.159 32.988 1.00 14.88 35 VAL H N 1
ATOM 8971 C CA . VAL H 1 35 ? 58.157 -32.292 32.176 1.00 14.70 35 VAL H CA 1
ATOM 8972 C C . VAL H 1 35 ? 58.395 -33.018 30.846 1.00 14.37 35 VAL H C 1
ATOM 8973 O O . VAL H 1 35 ? 58.937 -34.129 30.865 1.00 14.05 35 VAL H O 1
ATOM 8977 N N . VAL H 1 36 ? 57.904 -32.447 29.747 1.00 14.44 36 VAL H N 1
ATOM 8978 C CA . VAL H 1 36 ? 58.164 -32.940 28.365 1.00 14.32 36 VAL H CA 1
ATOM 8979 C C . VAL H 1 36 ? 59.518 -32.371 27.941 1.00 14.64 36 VAL H C 1
ATOM 8980 O O . VAL H 1 36 ? 59.701 -31.144 28.033 1.00 14.85 36 VAL H O 1
ATOM 8984 N N . THR H 1 37 ? 60.433 -33.236 27.516 1.00 14.94 37 THR H N 1
ATOM 8985 C CA . THR H 1 37 ? 61.822 -32.854 27.182 1.00 15.32 37 THR H CA 1
ATOM 8986 C C . THR H 1 37 ? 62.144 -33.296 25.757 1.00 16.01 37 THR H C 1
ATOM 8987 O O . THR H 1 37 ? 61.487 -34.224 25.247 1.00 16.35 37 THR H O 1
ATOM 8991 N N . THR H 1 38 ? 63.129 -32.637 25.155 1.00 16.79 38 THR H N 1
ATOM 8992 C CA . THR H 1 38 ? 63.701 -32.998 23.838 1.00 17.81 38 THR H CA 1
ATOM 8993 C C . THR H 1 38 ? 65.095 -32.376 23.744 1.00 18.91 38 THR H C 1
ATOM 8994 O O . THR H 1 38 ? 65.504 -31.695 24.695 1.00 18.06 38 THR H O 1
ATOM 8998 N N . LEU H 1 39 ? 65.788 -32.618 22.635 1.00 22.06 39 LEU H N 1
ATOM 8999 C CA . LEU H 1 39 ? 67.141 -32.069 22.363 1.00 24.58 39 LEU H CA 1
ATOM 9000 C C . LEU H 1 39 ? 67.024 -31.020 21.256 1.00 27.72 39 LEU H C 1
ATOM 9001 O O . LEU H 1 39 ? 66.337 -31.296 20.251 1.00 27.97 39 LEU H O 1
ATOM 9006 N N . GLY H 1 40 ? 67.658 -29.861 21.467 1.00 32.12 40 GLY H N 1
ATOM 9007 C CA . GLY H 1 40 ? 67.704 -28.736 20.516 1.00 35.46 40 GLY H CA 1
ATOM 9008 C C . GLY H 1 40 ? 68.544 -29.070 19.286 1.00 40.13 40 GLY H C 1
ATOM 9009 O O . GLY H 1 40 ? 68.863 -30.234 19.042 1.00 37.96 40 GLY H O 1
ATOM 9010 N N . PRO H 1 41 ? 68.945 -28.052 18.485 1.00 46.62 41 PRO H N 1
ATOM 9011 C CA . PRO H 1 41 ? 69.651 -28.293 17.228 1.00 46.69 41 PRO H CA 1
ATOM 9012 C C . PRO H 1 41 ? 71.068 -28.821 17.495 1.00 45.70 41 PRO H C 1
ATOM 9013 O O . PRO H 1 41 ? 71.486 -29.746 16.825 1.00 44.82 41 PRO H O 1
ATOM 9017 N N . ASP H 1 42 ? 71.755 -28.234 18.482 1.00 45.22 42 ASP H N 1
ATOM 9018 C CA . ASP H 1 42 ? 73.159 -28.564 18.844 1.00 43.44 42 ASP H CA 1
ATOM 9019 C C . ASP H 1 42 ? 73.176 -29.486 20.069 1.00 42.75 42 ASP H C 1
ATOM 9020 O O . ASP H 1 42 ? 74.214 -29.531 20.757 1.00 44.97 42 ASP H O 1
ATOM 9021 N N . GLY H 1 43 ? 72.074 -30.200 20.328 1.00 39.65 43 GLY H N 1
ATOM 9022 C CA . GLY H 1 43 ? 71.952 -31.148 21.451 1.00 36.22 43 GLY H CA 1
ATOM 9023 C C . GLY H 1 43 ? 71.792 -30.446 22.790 1.00 32.62 43 GLY H C 1
ATOM 9024 O O . GLY H 1 43 ? 72.141 -31.058 23.805 1.00 32.90 43 GLY H O 1
ATOM 9025 N N . GLU H 1 44 ? 71.279 -29.213 22.799 1.00 30.13 44 GLU H N 1
ATOM 9026 C CA . GLU H 1 44 ? 70.892 -28.483 24.034 0.50 28.23 44 GLU H CA 1
ATOM 9027 C C . GLU H 1 44 ? 69.603 -29.103 24.570 1.00 26.89 44 GLU H C 1
ATOM 9028 O O . GLU H 1 44 ? 68.665 -29.332 23.811 1.00 25.56 44 GLU H O 1
ATOM 9030 N N . PRO H 1 45 ? 69.518 -29.433 25.879 1.00 26.33 45 PRO H N 1
ATOM 9031 C CA . PRO H 1 45 ? 68.275 -29.950 26.457 1.00 26.19 45 PRO H CA 1
ATOM 9032 C C . PRO H 1 45 ? 67.188 -28.874 26.597 1.00 26.12 45 PRO H C 1
ATOM 9033 O O . PRO H 1 45 ? 67.487 -27.837 27.149 1.00 26.57 45 PRO H O 1
ATOM 9037 N N . TYR H 1 46 ? 65.978 -29.146 26.093 1.00 26.13 46 TYR H N 1
ATOM 9038 C CA . TYR H 1 46 ? 64.765 -28.302 26.271 1.00 26.39 46 TYR H CA 1
ATOM 9039 C C . TYR H 1 46 ? 63.678 -29.103 26.990 1.00 23.48 46 TYR H C 1
ATOM 9040 O O . TYR H 1 46 ? 63.625 -30.336 26.837 1.00 23.05 46 TYR H O 1
ATOM 9049 N N . GLY H 1 47 ? 62.839 -28.408 27.756 1.00 20.78 47 GLY H N 1
ATOM 9050 C CA . GLY H 1 47 ? 61.804 -29.023 28.603 1.00 19.39 47 GLY H CA 1
ATOM 9051 C C . GLY H 1 47 ? 60.807 -28.005 29.105 1.00 17.84 47 GLY H C 1
ATOM 9052 O O . GLY H 1 47 ? 61.205 -26.850 29.288 1.00 17.14 47 GLY H O 1
ATOM 9053 N N . LEU H 1 48 ? 59.558 -28.426 29.321 1.00 17.37 48 LEU H N 1
ATOM 9054 C CA . LEU H 1 48 ? 58.478 -27.588 29.915 1.00 16.98 48 LEU H CA 1
ATOM 9055 C C . LEU H 1 48 ? 57.535 -28.460 30.749 1.00 17.06 48 LEU H C 1
ATOM 9056 O O . LEU H 1 48 ? 57.387 -29.660 30.438 1.00 16.99 48 LEU H O 1
ATOM 9061 N N . THR H 1 49 ? 56.921 -27.866 31.772 1.00 17.24 49 THR H N 1
ATOM 9062 C CA . THR H 1 49 ? 55.873 -28.510 32.603 1.00 17.19 49 THR H CA 1
ATOM 9063 C C . THR H 1 49 ? 54.632 -28.695 31.728 1.00 17.40 49 THR H C 1
ATOM 9064 O O . THR H 1 49 ? 54.184 -27.705 31.131 1.00 17.81 49 THR H O 1
ATOM 9068 N N . CYS H 1 50 ? 54.136 -29.926 31.637 1.00 17.94 50 CYS H N 1
ATOM 9069 C CA . CYS H 1 50 ? 52.944 -30.323 30.845 1.00 18.19 50 CYS H CA 1
ATOM 9070 C C . CYS H 1 50 ? 52.020 -31.173 31.727 1.00 17.85 50 CYS H C 1
ATOM 9071 O O . CYS H 1 50 ? 52.514 -32.142 32.354 1.00 17.47 50 CYS H O 1
ATOM 9074 N N . SER H 1 51 ? 50.737 -30.799 31.806 1.00 17.67 51 SER H N 1
ATOM 9075 C CA . SER H 1 51 ? 49.676 -31.539 32.541 1.00 17.47 51 SER H CA 1
ATOM 9076 C C . SER H 1 51 ? 48.672 -32.172 31.570 1.00 16.95 51 SER H C 1
ATOM 9077 O O . SER H 1 51 ? 47.961 -33.104 31.995 1.00 16.96 51 SER H O 1
ATOM 9080 N N . ALA H 1 52 ? 48.591 -31.681 30.331 1.00 16.44 52 ALA H N 1
ATOM 9081 C CA . ALA H 1 52 ? 47.695 -32.225 29.289 1.00 16.20 52 ALA H CA 1
ATOM 9082 C C . ALA H 1 52 ? 48.436 -33.366 28.587 1.00 16.33 52 ALA H C 1
ATOM 9083 O O . ALA H 1 52 ? 48.988 -33.153 27.495 1.00 15.68 52 ALA H O 1
ATOM 9085 N N . ALA H 1 53 ? 48.487 -34.518 29.265 1.00 16.86 53 ALA H N 1
ATOM 9086 C CA . ALA H 1 53 ? 49.123 -35.782 28.831 1.00 17.00 53 ALA H CA 1
ATOM 9087 C C . ALA H 1 53 ? 48.232 -36.954 29.248 1.00 17.56 53 ALA H C 1
ATOM 9088 O O . ALA H 1 53 ? 47.847 -37.004 30.434 1.00 17.86 53 ALA H O 1
ATOM 9090 N N . CYS H 1 54 ? 47.905 -37.859 28.324 1.00 17.80 54 CYS H N 1
ATOM 9091 C CA . CYS H 1 54 ? 47.123 -39.088 28.623 1.00 18.28 54 CYS H CA 1
ATOM 9092 C C . CYS H 1 54 ? 47.589 -40.260 27.755 1.00 18.08 54 CYS H C 1
ATOM 9093 O O . CYS H 1 54 ? 48.237 -40.025 26.711 1.00 17.33 54 CYS H O 1
ATOM 9096 N N . SER H 1 55 ? 47.266 -41.476 28.199 1.00 18.18 55 SER H N 1
ATOM 9097 C CA . SER H 1 55 ? 47.327 -42.715 27.385 1.00 18.54 55 SER H CA 1
ATOM 9098 C C . SER H 1 55 ? 46.324 -42.573 26.245 1.00 18.01 55 SER H C 1
ATOM 9099 O O . SER H 1 55 ? 45.206 -42.104 26.513 1.00 18.13 55 SER H O 1
ATOM 9102 N N . VAL H 1 56 ? 46.718 -42.966 25.034 1.00 17.43 56 VAL H N 1
ATOM 9103 C CA . VAL H 1 56 ? 45.818 -43.007 23.849 1.00 17.10 56 VAL H CA 1
ATOM 9104 C C . VAL H 1 56 ? 45.549 -44.476 23.541 1.00 16.83 56 VAL H C 1
ATOM 9105 O O . VAL H 1 56 ? 44.386 -44.881 23.649 1.00 17.43 56 VAL H O 1
ATOM 9109 N N . SER H 1 57 ? 46.599 -45.231 23.214 1.00 16.33 57 SER H N 1
ATOM 9110 C CA . SER H 1 57 ? 46.519 -46.596 22.633 1.00 15.86 57 SER H CA 1
ATOM 9111 C C . SER H 1 57 ? 47.441 -47.553 23.395 1.00 15.46 57 SER H C 1
ATOM 9112 O O . SER H 1 57 ? 48.467 -47.096 23.922 1.00 15.22 57 SER H O 1
ATOM 9115 N N . LYS H 1 58 ? 47.084 -48.837 23.454 1.00 15.89 58 LYS H N 1
ATOM 9116 C CA . LYS H 1 58 ? 47.930 -49.894 24.073 1.00 16.43 58 LYS H CA 1
ATOM 9117 C C . LYS H 1 58 ? 48.679 -50.659 22.974 1.00 16.03 58 LYS H C 1
ATOM 9118 O O . LYS H 1 58 ? 49.896 -50.853 23.130 1.00 15.87 58 LYS H O 1
ATOM 9124 N N . ALA H 1 59 ? 47.975 -51.084 21.916 1.00 15.60 59 ALA H N 1
ATOM 9125 C CA . ALA H 1 59 ? 48.547 -51.746 20.718 1.00 15.03 59 ALA H CA 1
ATOM 9126 C C . ALA H 1 59 ? 48.126 -50.975 19.466 1.00 14.82 59 ALA H C 1
ATOM 9127 O O . ALA H 1 59 ? 46.985 -51.100 19.017 1.00 14.78 59 ALA H O 1
ATOM 9129 N N . PRO H 1 60 ? 49.009 -50.144 18.861 1.00 14.37 60 PRO H N 1
ATOM 9130 C CA . PRO H 1 60 ? 50.358 -49.893 19.368 1.00 14.21 60 PRO H CA 1
ATOM 9131 C C . PRO H 1 60 ? 50.360 -48.908 20.531 1.00 14.41 60 PRO H C 1
ATOM 9132 O O . PRO H 1 60 ? 49.420 -48.130 20.680 1.00 14.69 60 PRO H O 1
ATOM 9136 N N . PRO H 1 61 ? 51.447 -48.866 21.339 1.00 14.27 61 PRO H N 1
ATOM 9137 C CA . PRO H 1 61 ? 51.477 -48.071 22.568 1.00 14.20 61 PRO H CA 1
ATOM 9138 C C . PRO H 1 61 ? 51.707 -46.574 22.320 1.00 13.89 61 PRO H C 1
ATOM 9139 O O . PRO H 1 61 ? 52.842 -46.183 22.073 1.00 13.71 61 PRO H O 1
ATOM 9143 N N . LEU H 1 62 ? 50.636 -45.777 22.393 1.00 13.45 62 LEU H N 1
ATOM 9144 C CA . LEU H 1 62 ? 50.685 -44.313 22.135 1.00 13.13 62 LEU H CA 1
ATOM 9145 C C . LEU H 1 62 ? 50.262 -43.553 23.392 1.00 13.15 62 LEU H C 1
ATOM 9146 O O . LEU H 1 62 ? 49.378 -44.049 24.123 1.00 13.31 62 LEU H O 1
ATOM 9151 N N . LEU H 1 63 ? 50.882 -42.393 23.620 1.00 13.18 63 LEU H N 1
ATOM 9152 C CA . LEU H 1 63 ? 50.356 -41.316 24.496 1.00 13.26 63 LEU H CA 1
ATOM 9153 C C . LEU H 1 63 ? 50.282 -40.025 23.669 1.00 13.55 63 LEU H C 1
ATOM 9154 O O . LEU H 1 63 ? 50.764 -40.040 22.513 1.00 13.41 63 LEU H O 1
ATOM 9159 N N . LEU H 1 64 ? 49.651 -38.979 24.212 1.00 13.78 64 LEU H N 1
ATOM 9160 C CA . LEU H 1 64 ? 49.638 -37.620 23.609 1.00 13.99 64 LEU H CA 1
ATOM 9161 C C . LEU H 1 64 ? 50.014 -36.595 24.672 1.00 14.27 64 LEU H C 1
ATOM 9162 O O . LEU H 1 64 ? 49.785 -36.857 25.865 1.00 14.23 64 LEU H O 1
ATOM 9167 N N . VAL H 1 65 ? 50.605 -35.488 24.229 1.00 14.97 65 VAL H N 1
ATOM 9168 C CA . VAL H 1 65 ? 50.835 -34.265 25.045 1.00 15.52 65 VAL H CA 1
ATOM 9169 C C . VAL H 1 65 ? 50.300 -33.083 24.233 1.00 16.24 65 VAL H C 1
ATOM 9170 O O . VAL H 1 65 ? 50.415 -33.118 22.989 1.00 15.31 65 VAL H O 1
ATOM 9174 N N . CYS H 1 66 ? 49.672 -32.124 24.918 1.00 17.47 66 CYS H N 1
ATOM 9175 C CA . CYS H 1 66 ? 49.115 -30.883 24.330 1.00 18.57 66 CYS H CA 1
ATOM 9176 C C . CYS H 1 66 ? 49.990 -29.704 24.760 1.00 19.41 66 CYS H C 1
ATOM 9177 O O . CYS H 1 66 ? 50.000 -29.368 25.957 1.00 19.00 66 CYS H O 1
ATOM 9180 N N . ILE H 1 67 ? 50.721 -29.141 23.803 1.00 20.40 67 ILE H N 1
ATOM 9181 C CA . ILE H 1 67 ? 51.696 -28.038 24.014 1.00 21.50 67 ILE H CA 1
ATOM 9182 C C . ILE H 1 67 ? 51.252 -26.856 23.152 1.00 22.53 67 ILE H C 1
ATOM 9183 O O . ILE H 1 67 ? 50.954 -27.074 21.962 1.00 22.27 67 ILE H O 1
ATOM 9188 N N . ASN H 1 68 ? 51.181 -25.663 23.744 1.00 24.81 68 ASN H N 1
ATOM 9189 C CA . ASN H 1 68 ? 50.955 -24.389 23.014 1.00 27.70 68 ASN H CA 1
ATOM 9190 C C . ASN H 1 68 ? 51.724 -24.431 21.693 1.00 28.12 68 ASN H C 1
ATOM 9191 O O . ASN H 1 68 ? 52.928 -24.728 21.721 1.00 26.06 68 ASN H O 1
ATOM 9196 N N . ARG H 1 69 ? 51.051 -24.138 20.582 1.00 30.95 69 ARG H N 1
ATOM 9197 C CA . ARG H 1 69 ? 51.731 -23.757 19.321 1.00 34.50 69 ARG H CA 1
ATOM 9198 C C . ARG H 1 69 ? 52.624 -22.565 19.674 1.00 35.83 69 ARG H C 1
ATOM 9199 O O . ARG H 1 69 ? 52.282 -21.842 20.635 1.00 36.79 69 ARG H O 1
ATOM 9207 N N . ASP H 1 70 ? 53.744 -22.394 18.976 1.00 37.48 70 ASP H N 1
ATOM 9208 C CA . ASP H 1 70 ? 54.714 -21.302 19.252 1.00 38.62 70 ASP H CA 1
ATOM 9209 C C . ASP H 1 70 ? 55.286 -21.499 20.658 1.00 36.46 70 ASP H C 1
ATOM 9210 O O . ASP H 1 70 ? 55.439 -20.505 21.385 1.00 39.45 70 ASP H O 1
ATOM 9215 N N . SER H 1 71 ? 55.528 -22.760 21.022 1.00 33.04 71 SER H N 1
ATOM 9216 C CA . SER H 1 71 ? 56.473 -23.195 22.079 1.00 30.93 71 SER H CA 1
ATOM 9217 C C . SER H 1 71 ? 57.783 -23.581 21.385 1.00 31.32 71 SER H C 1
ATOM 9218 O O . SER H 1 71 ? 57.729 -24.251 20.333 1.00 31.44 71 SER H O 1
ATOM 9221 N N . ARG H 1 72 ? 58.913 -23.137 21.923 1.00 32.24 72 ARG H N 1
ATOM 9222 C CA . ARG H 1 72 ? 60.258 -23.482 21.398 1.00 33.04 72 ARG H CA 1
ATOM 9223 C C . ARG H 1 72 ? 60.516 -24.982 21.578 1.00 29.57 72 ARG H C 1
ATOM 9224 O O . ARG H 1 72 ? 61.122 -25.570 20.672 1.00 30.20 72 ARG H O 1
ATOM 9232 N N . VAL H 1 73 ? 60.072 -25.564 22.700 1.00 26.76 73 VAL H N 1
ATOM 9233 C CA . VAL H 1 73 ? 60.315 -26.996 23.067 1.00 25.16 73 VAL H CA 1
ATOM 9234 C C . VAL H 1 73 ? 59.559 -27.882 22.074 1.00 24.31 73 VAL H C 1
ATOM 9235 O O . VAL H 1 73 ? 60.124 -28.915 21.654 1.00 23.74 73 VAL H O 1
ATOM 9239 N N . LEU H 1 74 ? 58.329 -27.488 21.730 1.00 23.18 74 LEU H N 1
ATOM 9240 C CA . LEU H 1 74 ? 57.484 -28.147 20.699 1.00 22.85 74 LEU H CA 1
ATOM 9241 C C . LEU H 1 74 ? 58.187 -28.092 19.339 1.00 22.70 74 LEU H C 1
ATOM 9242 O O . LEU H 1 74 ? 58.199 -29.116 18.644 1.00 21.76 74 LEU H O 1
ATOM 9247 N N . LYS H 1 75 ? 58.735 -26.936 18.962 1.00 24.25 75 LYS H N 1
ATOM 9248 C CA . LYS H 1 75 ? 59.420 -26.768 17.654 1.00 26.14 75 LYS H CA 1
ATOM 9249 C C . LYS H 1 75 ? 60.613 -27.729 17.614 1.00 25.49 75 LYS H C 1
ATOM 9250 O O . LYS H 1 75 ? 60.765 -28.450 16.605 1.00 26.74 75 LYS H O 1
ATOM 9256 N N . ALA H 1 76 ? 61.391 -27.765 18.696 1.00 23.99 76 ALA H N 1
ATOM 9257 C CA . ALA H 1 76 ? 62.585 -28.623 18.858 1.00 23.42 76 ALA H CA 1
ATOM 9258 C C . ALA H 1 76 ? 62.207 -30.105 18.740 1.00 23.01 76 ALA H C 1
ATOM 9259 O O . ALA H 1 76 ? 62.936 -30.831 18.042 1.00 23.85 76 ALA H O 1
ATOM 9261 N N . LEU H 1 77 ? 61.123 -30.553 19.385 1.00 22.24 77 LEU H N 1
ATOM 9262 C CA . LEU H 1 77 ? 60.772 -32.000 19.427 1.00 22.08 77 LEU H CA 1
ATOM 9263 C C . LEU H 1 77 ? 60.171 -32.434 18.083 1.00 22.25 77 LEU H C 1
ATOM 9264 O O . LEU H 1 77 ? 60.315 -33.627 17.739 1.00 21.73 77 LEU H O 1
ATOM 9269 N N . LEU H 1 78 ? 59.555 -31.509 17.341 1.00 22.58 78 LEU H N 1
ATOM 9270 C CA . LEU H 1 78 ? 59.020 -31.765 15.977 1.00 23.42 78 LEU H CA 1
ATOM 9271 C C . LEU H 1 78 ? 60.168 -31.870 14.964 1.00 25.98 78 LEU H C 1
ATOM 9272 O O . LEU H 1 78 ? 60.071 -32.739 14.080 1.00 27.15 78 LEU H O 1
ATOM 9277 N N . GLU H 1 79 ? 61.212 -31.039 15.070 1.00 28.83 79 GLU H N 1
ATOM 9278 C CA . GLU H 1 79 ? 62.411 -31.134 14.183 1.00 30.38 79 GLU H CA 1
ATOM 9279 C C . GLU H 1 79 ? 63.162 -32.434 14.504 1.00 29.43 79 GLU H C 1
ATOM 9280 O O . GLU H 1 79 ? 63.660 -33.082 13.563 1.00 29.07 79 GLU H O 1
ATOM 9286 N N . ARG H 1 80 ? 63.202 -32.805 15.785 1.00 28.67 80 ARG H N 1
ATOM 9287 C CA . ARG H 1 80 ? 63.950 -33.970 16.323 1.00 28.77 80 ARG H CA 1
ATOM 9288 C C . ARG H 1 80 ? 63.149 -35.258 16.087 1.00 27.66 80 ARG H C 1
ATOM 9289 O O . ARG H 1 80 ? 63.764 -36.294 15.793 1.00 27.54 80 ARG H O 1
ATOM 9297 N N . GLY H 1 81 ? 61.824 -35.195 16.231 1.00 26.78 81 GLY H N 1
ATOM 9298 C CA . GLY H 1 81 ? 60.919 -36.345 16.054 1.00 25.76 81 GLY H CA 1
ATOM 9299 C C . GLY H 1 81 ? 60.972 -37.304 17.229 1.00 25.13 81 GLY H C 1
ATOM 9300 O O . GLY H 1 81 ? 60.439 -38.407 17.093 1.00 25.10 81 GLY H O 1
ATOM 9301 N N . GLU H 1 82 ? 61.592 -36.911 18.344 1.00 25.07 82 GLU H N 1
ATOM 9302 C CA . GLU H 1 82 ? 61.627 -37.719 19.592 1.00 25.28 82 GLU H CA 1
ATOM 9303 C C . GLU H 1 82 ? 61.561 -36.768 20.791 1.00 23.26 82 GLU H C 1
ATOM 9304 O O . GLU H 1 82 ? 62.067 -35.628 20.674 1.00 22.77 82 GLU H O 1
ATOM 9310 N N . PHE H 1 83 ? 60.906 -37.218 21.867 1.00 20.48 83 PHE H N 1
ATOM 9311 C CA . PHE H 1 83 ? 60.696 -36.465 23.128 1.00 19.35 83 PHE H CA 1
ATOM 9312 C C . PHE H 1 83 ? 60.485 -37.447 24.284 1.00 18.46 83 PHE H C 1
ATOM 9313 O O . PHE H 1 83 ? 60.011 -38.564 24.045 1.00 18.66 83 PHE H O 1
ATOM 9321 N N . ALA H 1 84 ? 60.813 -37.030 25.505 1.00 17.72 84 ALA H N 1
ATOM 9322 C CA . ALA H 1 84 ? 60.598 -37.816 26.741 1.00 17.28 84 ALA H CA 1
ATOM 9323 C C . ALA H 1 84 ? 59.535 -37.135 27.606 1.00 16.55 84 ALA H C 1
ATOM 9324 O O . ALA H 1 84 ? 59.484 -35.895 27.601 1.00 16.96 84 ALA H O 1
ATOM 9326 N N . VAL H 1 85 ? 58.718 -37.929 28.302 1.00 15.42 85 VAL H N 1
ATOM 9327 C CA . VAL H 1 85 ? 57.685 -37.458 29.273 1.00 14.65 85 VAL H CA 1
ATOM 9328 C C . VAL H 1 85 ? 58.110 -37.914 30.671 1.00 14.19 85 VAL H C 1
ATOM 9329 O O . VAL H 1 85 ? 58.034 -39.118 30.950 1.00 14.43 85 VAL H O 1
ATOM 9333 N N . ASN H 1 86 ? 58.539 -36.974 31.509 1.00 13.60 86 ASN H N 1
ATOM 9334 C CA . ASN H 1 86 ? 59.017 -37.240 32.886 1.00 13.37 86 ASN H CA 1
ATOM 9335 C C . ASN H 1 86 ? 57.848 -36.993 33.842 1.00 13.25 86 ASN H C 1
ATOM 9336 O O . ASN H 1 86 ? 57.483 -35.829 34.033 1.00 13.52 86 ASN H O 1
ATOM 9341 N N . VAL H 1 87 ? 57.289 -38.058 34.417 1.00 12.95 87 VAL H N 1
ATOM 9342 C CA . VAL H 1 87 ? 56.155 -37.981 35.383 1.00 12.60 87 VAL H CA 1
ATOM 9343 C C . VAL H 1 87 ? 56.746 -37.643 36.760 1.00 12.49 87 VAL H C 1
ATOM 9344 O O . VAL H 1 87 ? 57.413 -38.510 37.337 1.00 12.22 87 VAL H O 1
ATOM 9348 N N . LEU H 1 88 ? 56.480 -36.433 37.257 1.00 12.78 88 LEU H N 1
ATOM 9349 C CA . LEU H 1 88 ? 57.114 -35.843 38.465 1.00 13.20 88 LEU H CA 1
ATOM 9350 C C . LEU H 1 88 ? 56.590 -36.521 39.735 1.00 13.60 88 LEU H C 1
ATOM 9351 O O . LEU H 1 88 ? 55.386 -36.800 39.812 1.00 13.54 88 LEU H O 1
ATOM 9356 N N . ARG H 1 89 ? 57.499 -36.759 40.683 1.00 14.50 89 ARG H N 1
ATOM 9357 C CA . ARG H 1 89 ? 57.242 -37.286 42.049 1.00 15.38 89 ARG H CA 1
ATOM 9358 C C . ARG H 1 89 ? 56.608 -36.198 42.928 1.00 15.75 89 ARG H C 1
ATOM 9359 O O . ARG H 1 89 ? 56.545 -35.031 42.488 1.00 15.41 89 ARG H O 1
ATOM 9367 N N . GLY H 1 90 ? 56.173 -36.585 44.130 1.00 16.35 90 GLY H N 1
ATOM 9368 C CA . GLY H 1 90 ? 55.438 -35.736 45.086 1.00 17.43 90 GLY H CA 1
ATOM 9369 C C . GLY H 1 90 ? 56.281 -34.595 45.640 1.00 18.23 90 GLY H C 1
ATOM 9370 O O . GLY H 1 90 ? 55.691 -33.559 46.018 1.00 19.03 90 GLY H O 1
ATOM 9371 N N . GLY H 1 91 ? 57.604 -34.761 45.693 1.00 19.02 91 GLY H N 1
ATOM 9372 C CA . GLY H 1 91 ? 58.534 -33.716 46.167 1.00 19.76 91 GLY H CA 1
ATOM 9373 C C . GLY H 1 91 ? 58.930 -32.728 45.078 1.00 19.97 91 GLY H C 1
ATOM 9374 O O . GLY H 1 91 ? 59.745 -31.835 45.378 1.00 20.60 91 GLY H O 1
ATOM 9375 N N . GLY H 1 92 ? 58.364 -32.844 43.870 1.00 20.39 92 GLY H N 1
ATOM 9376 C CA . GLY H 1 92 ? 58.901 -32.207 42.649 1.00 21.30 92 GLY H CA 1
ATOM 9377 C C . GLY H 1 92 ? 58.206 -30.908 42.280 1.00 21.51 92 GLY H C 1
ATOM 9378 O O . GLY H 1 92 ? 58.222 -30.580 41.075 1.00 20.96 92 GLY H O 1
ATOM 9379 N N . GLU H 1 93 ? 57.658 -30.177 43.263 1.00 22.64 93 GLU H N 1
ATOM 9380 C CA . GLU H 1 93 ? 56.841 -28.946 43.043 1.00 23.59 93 GLU H CA 1
ATOM 9381 C C . GLU H 1 93 ? 57.713 -27.800 42.508 1.00 21.94 93 GLU H C 1
ATOM 9382 O O . GLU H 1 93 ? 57.199 -27.027 41.677 1.00 20.90 93 GLU H O 1
ATOM 9388 N N . SER H 1 94 ? 58.964 -27.666 42.966 1.00 20.75 94 SER H N 1
ATOM 9389 C CA . SER H 1 94 ? 59.880 -26.581 42.522 0.50 20.50 94 SER H CA 1
ATOM 9390 C C . SER H 1 94 ? 60.481 -26.939 41.154 1.00 20.02 94 SER H C 1
ATOM 9391 O O . SER H 1 94 ? 60.957 -26.012 40.452 1.00 20.52 94 SER H O 1
ATOM 9394 N N . THR H 1 95 ? 60.432 -28.221 40.766 1.00 19.48 95 THR H N 1
ATOM 9395 C CA . THR H 1 95 ? 60.792 -28.698 39.401 1.00 18.83 95 THR H CA 1
ATOM 9396 C C . THR H 1 95 ? 59.658 -28.334 38.437 1.00 18.21 95 THR H C 1
ATOM 9397 O O . THR H 1 95 ? 59.964 -27.894 37.306 1.00 18.02 95 THR H O 1
ATOM 9401 N N . SER H 1 96 ? 58.404 -28.512 38.865 1.00 17.36 96 SER H N 1
ATOM 9402 C CA . SER H 1 96 ? 57.195 -28.073 38.121 1.00 17.23 96 SER H CA 1
ATOM 9403 C C . SER H 1 96 ? 57.286 -26.567 37.860 1.00 16.82 96 SER H C 1
ATOM 9404 O O . SER H 1 96 ? 57.148 -26.155 36.694 1.00 16.55 96 SER H O 1
ATOM 9407 N N . ALA H 1 97 ? 57.535 -25.790 38.917 1.00 16.93 97 ALA H N 1
ATOM 9408 C CA . ALA H 1 97 ? 57.688 -24.315 38.881 1.00 16.98 97 ALA H CA 1
ATOM 9409 C C . ALA H 1 97 ? 58.855 -23.950 37.955 1.00 17.34 97 ALA H C 1
ATOM 9410 O O . ALA H 1 97 ? 58.683 -23.088 37.074 1.00 16.96 97 ALA H O 1
ATOM 9412 N N . ARG H 1 98 ? 60.001 -24.604 38.136 1.00 18.75 98 ARG H N 1
ATOM 9413 C CA . ARG H 1 98 ? 61.223 -24.344 37.332 1.00 20.00 98 ARG H CA 1
ATOM 9414 C C . ARG H 1 98 ? 60.874 -24.433 35.838 1.00 19.87 98 ARG H C 1
ATOM 9415 O O . ARG H 1 98 ? 61.140 -23.464 35.110 1.00 19.74 98 ARG H O 1
ATOM 9423 N N . PHE H 1 99 ? 60.264 -25.537 35.397 1.00 20.22 99 PHE H N 1
ATOM 9424 C CA . PHE H 1 99 ? 60.092 -25.860 33.955 1.00 20.33 99 PHE H CA 1
ATOM 9425 C C . PHE H 1 99 ? 58.841 -25.186 33.384 1.00 20.84 99 PHE H C 1
ATOM 9426 O O . PHE H 1 99 ? 58.588 -25.395 32.188 1.00 20.31 99 PHE H O 1
ATOM 9434 N N . ALA H 1 100 ? 58.115 -24.399 34.190 1.00 22.14 100 ALA H N 1
ATOM 9435 C CA . ALA H 1 100 ? 57.029 -23.486 33.752 1.00 23.06 100 ALA H CA 1
ATOM 9436 C C . ALA H 1 100 ? 57.513 -22.027 33.759 1.00 24.52 100 ALA H C 1
ATOM 9437 O O . ALA H 1 100 ? 56.894 -21.204 33.049 1.00 23.88 100 ALA H O 1
ATOM 9439 N N . ALA H 1 101 ? 58.558 -21.718 34.541 1.00 25.81 101 ALA H N 1
ATOM 9440 C CA . ALA H 1 101 ? 59.130 -20.361 34.715 1.00 27.38 101 ALA H CA 1
ATOM 9441 C C . ALA H 1 101 ? 59.707 -19.867 33.392 1.00 29.63 101 ALA H C 1
ATOM 9442 O O . ALA H 1 101 ? 60.412 -20.608 32.712 1.00 28.86 101 ALA H O 1
ATOM 9444 N N . PRO H 1 102 ? 59.434 -18.605 32.984 1.00 33.34 102 PRO H N 1
ATOM 9445 C CA . PRO H 1 102 ? 60.004 -18.056 31.752 1.00 34.28 102 PRO H CA 1
ATOM 9446 C C . PRO H 1 102 ? 61.460 -17.596 31.942 1.00 34.83 102 PRO H C 1
ATOM 9447 O O . PRO H 1 102 ? 61.704 -16.415 31.973 1.00 35.35 102 PRO H O 1
ATOM 9451 N N . VAL H 1 103 ? 62.387 -18.549 32.066 1.00 36.35 103 VAL H N 1
ATOM 9452 C CA . VAL H 1 103 ? 63.857 -18.305 32.183 1.00 37.17 103 VAL H CA 1
ATOM 9453 C C . VAL H 1 103 ? 64.564 -19.100 31.080 1.00 37.75 103 VAL H C 1
ATOM 9454 O O . VAL H 1 103 ? 64.022 -20.138 30.660 1.00 37.45 103 VAL H O 1
ATOM 9458 N N . ASP H 1 104 ? 65.709 -18.602 30.607 1.00 38.47 104 ASP H N 1
ATOM 9459 C CA . ASP H 1 104 ? 66.632 -19.344 29.707 1.00 38.40 104 ASP H CA 1
ATOM 9460 C C . ASP H 1 104 ? 67.343 -20.414 30.547 1.00 38.98 104 ASP H C 1
ATOM 9461 O O . ASP H 1 104 ? 67.500 -20.199 31.770 1.00 40.18 104 ASP H O 1
ATOM 9462 N N . ASP H 1 105 ? 67.736 -21.528 29.924 1.00 37.60 105 ASP H N 1
ATOM 9463 C CA . ASP H 1 105 ? 68.460 -22.649 30.584 1.00 36.78 105 ASP H CA 1
ATOM 9464 C C . ASP H 1 105 ? 67.704 -23.107 31.844 1.00 34.67 105 ASP H C 1
ATOM 9465 O O . ASP H 1 105 ? 68.141 -22.766 32.957 1.00 33.44 105 ASP H O 1
ATOM 9466 N N . ARG H 1 106 ? 66.632 -23.885 31.675 1.00 31.56 106 ARG H N 1
ATOM 9467 C CA . ARG H 1 106 ? 65.851 -24.491 32.789 1.00 29.70 106 ARG H CA 1
ATOM 9468 C C . ARG H 1 106 ? 66.644 -25.619 33.464 1.00 29.04 106 ARG H C 1
ATOM 9469 O O . ARG H 1 106 ? 66.286 -25.977 34.605 1.00 27.38 106 ARG H O 1
ATOM 9477 N N . PHE H 1 107 ? 67.668 -26.154 32.787 1.00 29.60 107 PHE H N 1
ATOM 9478 C CA . PHE H 1 107 ? 68.389 -27.402 33.159 1.00 30.41 107 PHE H CA 1
ATOM 9479 C C . PHE H 1 107 ? 69.630 -27.121 34.023 1.00 33.79 107 PHE H C 1
ATOM 9480 O O . PHE H 1 107 ? 70.388 -28.086 34.272 1.00 34.27 107 PHE H O 1
ATOM 9488 N N . ARG H 1 108 ? 69.840 -25.878 34.477 1.00 37.71 108 ARG H N 1
ATOM 9489 C CA . ARG H 1 108 ? 70.912 -25.550 35.455 1.00 40.87 108 ARG H CA 1
ATOM 9490 C C . ARG H 1 108 ? 70.529 -26.173 36.800 1.00 41.42 108 ARG H C 1
ATOM 9491 O O . ARG H 1 108 ? 69.363 -26.000 37.208 1.00 40.81 108 ARG H O 1
ATOM 9499 N N . ASP H 1 109 ? 71.467 -26.895 37.427 1.00 41.86 109 ASP H N 1
ATOM 9500 C CA . ASP H 1 109 ? 71.306 -27.584 38.737 1.00 42.69 109 ASP H CA 1
ATOM 9501 C C . ASP H 1 109 ? 70.329 -28.763 38.607 1.00 41.46 109 ASP H C 1
ATOM 9502 O O . ASP H 1 109 ? 69.977 -29.340 39.657 1.00 41.88 109 ASP H O 1
ATOM 9507 N N . VAL H 1 110 ? 69.908 -29.116 37.385 1.00 39.12 110 VAL H N 1
ATOM 9508 C CA . VAL H 1 110 ? 68.963 -30.244 37.127 1.00 37.00 110 VAL H CA 1
ATOM 9509 C C . VAL H 1 110 ? 69.781 -31.450 36.659 1.00 34.98 110 VAL H C 1
ATOM 9510 O O . VAL H 1 110 ? 70.385 -31.371 35.580 1.00 34.49 110 VAL H O 1
ATOM 9514 N N . ARG H 1 111 ? 69.794 -32.515 37.464 1.00 33.47 111 ARG H N 1
ATOM 9515 C CA . ARG H 1 111 ? 70.463 -33.802 37.152 1.00 33.12 111 ARG H CA 1
ATOM 9516 C C . ARG H 1 111 ? 69.608 -34.558 36.130 1.00 32.44 111 ARG H C 1
ATOM 9517 O O . ARG H 1 111 ? 68.440 -34.846 36.442 1.00 35.25 111 ARG H O 1
ATOM 9520 N N . TRP H 1 112 ? 70.173 -34.858 34.958 1.00 29.87 112 TRP H N 1
ATOM 9521 C CA . TRP H 1 112 ? 69.484 -35.558 33.845 1.00 28.31 112 TRP H CA 1
ATOM 9522 C C . TRP H 1 112 ? 70.480 -36.453 33.106 1.00 28.31 112 TRP H C 1
ATOM 9523 O O . TRP H 1 112 ? 71.666 -36.110 33.084 1.00 27.62 112 TRP H O 1
ATOM 9534 N N . GLU H 1 113 ? 69.990 -37.549 32.524 1.00 29.59 113 GLU H N 1
ATOM 9535 C CA . GLU H 1 113 ? 70.782 -38.562 31.776 1.00 30.35 113 GLU H CA 1
ATOM 9536 C C . GLU H 1 113 ? 70.227 -38.633 30.356 1.00 28.38 113 GLU H C 1
ATOM 9537 O O . GLU H 1 113 ? 69.013 -38.603 30.188 1.00 29.02 113 GLU H O 1
ATOM 9543 N N . PRO H 1 114 ? 71.060 -38.709 29.292 1.00 26.87 114 PRO H N 1
ATOM 9544 C CA . PRO H 1 114 ? 70.543 -38.918 27.937 1.00 26.14 114 PRO H CA 1
ATOM 9545 C C . PRO H 1 114 ? 69.790 -40.253 27.809 1.00 25.96 114 PRO H C 1
ATOM 9546 O O . PRO H 1 114 ? 70.325 -41.267 28.225 1.00 25.27 114 PRO H O 1
ATOM 9550 N N . GLY H 1 115 ? 68.574 -40.213 27.251 1.00 26.08 115 GLY H N 1
ATOM 9551 C CA . GLY H 1 115 ? 67.718 -41.394 27.013 1.00 27.00 115 GLY H CA 1
ATOM 9552 C C . GLY H 1 115 ? 68.222 -42.263 25.869 1.00 27.65 115 GLY H C 1
ATOM 9553 O O . GLY H 1 115 ? 68.971 -41.756 25.015 1.00 27.69 115 GLY H O 1
ATOM 9554 N N . SER H 1 116 ? 67.812 -43.535 25.842 1.00 29.21 116 SER H N 1
ATOM 9555 C CA . SER H 1 116 ? 68.157 -44.527 24.785 1.00 29.82 116 SER H CA 1
ATOM 9556 C C . SER H 1 116 ? 67.545 -44.119 23.435 1.00 30.85 116 SER H C 1
ATOM 9557 O O . SER H 1 116 ? 68.005 -44.659 22.411 1.00 31.63 116 SER H O 1
ATOM 9560 N N . ALA H 1 117 ? 66.554 -43.213 23.441 1.00 31.62 117 ALA H N 1
ATOM 9561 C CA . ALA H 1 117 ? 65.825 -42.694 22.257 1.00 31.80 117 ALA H CA 1
ATOM 9562 C C . ALA H 1 117 ? 66.388 -41.333 21.813 1.00 32.78 117 ALA H C 1
ATOM 9563 O O . ALA H 1 117 ? 65.684 -40.308 21.969 1.00 34.89 117 ALA H O 1
ATOM 9565 N N . GLY H 1 118 ? 67.604 -41.318 21.263 1.00 31.28 118 GLY H N 1
ATOM 9566 C CA . GLY H 1 118 ? 68.236 -40.115 20.688 1.00 29.55 118 GLY H CA 1
ATOM 9567 C C . GLY H 1 118 ? 68.876 -39.220 21.740 1.00 28.65 118 GLY H C 1
ATOM 9568 O O . GLY H 1 118 ? 69.225 -38.070 21.391 1.00 29.46 118 GLY H O 1
ATOM 9569 N N . GLY H 1 119 ? 69.033 -39.713 22.974 1.00 26.26 119 GLY H N 1
ATOM 9570 C CA . GLY H 1 119 ? 69.622 -38.953 24.093 1.00 24.86 119 GLY H CA 1
ATOM 9571 C C . GLY H 1 119 ? 68.701 -37.853 24.599 1.00 23.44 119 GLY H C 1
ATOM 9572 O O . GLY H 1 119 ? 69.225 -36.840 25.111 1.00 23.73 119 GLY H O 1
ATOM 9573 N N . VAL H 1 120 ? 67.381 -38.030 24.473 1.00 21.95 120 VAL H N 1
ATOM 9574 C CA . VAL H 1 120 ? 66.371 -37.058 24.994 1.00 21.37 120 VAL H CA 1
ATOM 9575 C C . VAL H 1 120 ? 66.518 -36.990 26.514 1.00 20.64 120 VAL H C 1
ATOM 9576 O O . VAL H 1 120 ? 66.763 -38.007 27.165 1.00 20.29 120 VAL H O 1
ATOM 9580 N N . PRO H 1 121 ? 66.390 -35.795 27.135 1.00 19.66 121 PRO H N 1
ATOM 9581 C CA . PRO H 1 121 ? 66.633 -35.650 28.569 1.00 19.51 121 PRO H CA 1
ATOM 9582 C C . PRO H 1 121 ? 65.650 -36.466 29.423 1.00 20.21 121 PRO H C 1
ATOM 9583 O O . PRO H 1 121 ? 64.454 -36.334 29.240 1.00 19.44 121 PRO H O 1
ATOM 9587 N N . VAL H 1 122 ? 66.192 -37.308 30.306 1.00 21.31 122 VAL H N 1
ATOM 9588 C CA . VAL H 1 122 ? 65.448 -38.094 31.334 1.00 22.05 122 VAL H CA 1
ATOM 9589 C C . VAL H 1 122 ? 65.909 -37.580 32.702 1.00 24.16 122 VAL H C 1
ATOM 9590 O O . VAL H 1 122 ? 67.133 -37.491 32.914 1.00 23.83 122 VAL H O 1
ATOM 9594 N N . MET H 1 123 ? 64.966 -37.240 33.584 1.00 27.20 123 MET H N 1
ATOM 9595 C CA . MET H 1 123 ? 65.242 -36.631 34.915 1.00 29.88 123 MET H CA 1
ATOM 9596 C C . MET H 1 123 ? 64.979 -37.655 36.027 1.00 30.71 123 MET H C 1
ATOM 9597 O O . MET H 1 123 ? 63.951 -37.529 36.721 1.00 30.26 123 MET H O 1
ATOM 9602 N N . SER H 1 124 ? 65.909 -38.599 36.209 1.00 32.11 124 SER H N 1
ATOM 9603 C CA . SER H 1 124 ? 65.772 -39.826 37.042 1.00 33.49 124 SER H CA 1
ATOM 9604 C C . SER H 1 124 ? 65.324 -39.505 38.475 1.00 32.07 124 SER H C 1
ATOM 9605 O O . SER H 1 124 ? 64.408 -40.194 38.965 1.00 34.17 124 SER H O 1
ATOM 9608 N N . ALA H 1 125 ? 65.947 -38.520 39.126 1.00 29.42 125 ALA H N 1
ATOM 9609 C CA . ALA H 1 125 ? 65.762 -38.215 40.567 1.00 27.95 125 ALA H CA 1
ATOM 9610 C C . ALA H 1 125 ? 64.397 -37.560 40.835 1.00 26.80 125 ALA H C 1
ATOM 9611 O O . ALA H 1 125 ? 63.898 -37.700 41.977 1.00 26.98 125 ALA H O 1
ATOM 9613 N N . ASP H 1 126 ? 63.806 -36.873 39.851 1.00 25.38 126 ASP H N 1
ATOM 9614 C CA . ASP H 1 126 ? 62.592 -36.032 40.057 1.00 25.18 126 ASP H CA 1
ATOM 9615 C C . ASP H 1 126 ? 61.306 -36.782 39.660 1.00 23.60 126 ASP H C 1
ATOM 9616 O O . ASP H 1 126 ? 60.235 -36.136 39.690 1.00 22.60 126 ASP H O 1
ATOM 9621 N N . VAL H 1 127 ? 61.369 -38.080 39.323 1.00 21.77 127 VAL H N 1
ATOM 9622 C CA . VAL H 1 127 ? 60.243 -38.780 38.629 1.00 20.34 127 VAL H CA 1
ATOM 9623 C C . VAL H 1 127 ? 59.776 -40.035 39.381 1.00 19.31 127 VAL H C 1
ATOM 9624 O O . VAL H 1 127 ? 60.547 -40.605 40.187 1.00 18.52 127 VAL H O 1
ATOM 9628 N N . VAL H 1 128 ? 58.527 -40.420 39.101 1.00 17.94 128 VAL H N 1
ATOM 9629 C CA . VAL H 1 128 ? 57.893 -41.721 39.467 1.00 17.33 128 VAL H CA 1
ATOM 9630 C C . VAL H 1 128 ? 57.933 -42.662 38.254 1.00 17.11 128 VAL H C 1
ATOM 9631 O O . VAL H 1 128 ? 57.620 -43.849 38.431 1.00 16.96 128 VAL H O 1
ATOM 9635 N N . ALA H 1 129 ? 58.218 -42.136 37.058 1.00 17.02 129 ALA H N 1
ATOM 9636 C CA . ALA H 1 129 ? 58.297 -42.891 35.784 1.00 17.09 129 ALA H CA 1
ATOM 9637 C C . ALA H 1 129 ? 58.690 -41.951 34.639 1.00 17.03 129 ALA H C 1
ATOM 9638 O O . ALA H 1 129 ? 58.640 -40.728 34.816 1.00 17.93 129 ALA H O 1
ATOM 9640 N N . HIS H 1 130 ? 59.057 -42.518 33.495 1.00 16.89 130 HIS H N 1
ATOM 9641 C CA . HIS H 1 130 ? 59.326 -41.761 32.252 1.00 17.06 130 HIS H CA 1
ATOM 9642 C C . HIS H 1 130 ? 58.974 -42.627 31.042 1.00 17.51 130 HIS H C 1
ATOM 9643 O O . HIS H 1 130 ? 59.110 -43.862 31.127 1.00 17.79 130 HIS H O 1
ATOM 9650 N N . ALA H 1 131 ? 58.488 -41.989 29.977 1.00 17.71 131 ALA H N 1
ATOM 9651 C CA . ALA H 1 131 ? 58.316 -42.578 28.633 1.00 17.80 131 ALA H CA 1
ATOM 9652 C C . ALA H 1 131 ? 59.266 -41.847 27.688 1.00 18.13 131 ALA H C 1
ATOM 9653 O O . ALA H 1 131 ? 59.518 -40.657 27.918 1.00 17.88 131 ALA H O 1
ATOM 9655 N N . GLU H 1 132 ? 59.800 -42.551 26.695 1.00 19.11 132 GLU H N 1
ATOM 9656 C CA . GLU H 1 132 ? 60.489 -41.936 25.537 1.00 20.38 132 GLU H CA 1
ATOM 9657 C C . GLU H 1 132 ? 59.693 -42.303 24.292 1.00 20.67 132 GLU H C 1
ATOM 9658 O O . GLU H 1 132 ? 59.246 -43.460 24.187 1.00 21.12 132 GLU H O 1
ATOM 9664 N N . CYS H 1 133 ? 59.520 -41.335 23.401 1.00 20.79 133 CYS H N 1
ATOM 9665 C CA . CYS H 1 133 ? 58.527 -41.378 22.310 1.00 21.18 133 CYS H CA 1
ATOM 9666 C C . CYS H 1 133 ? 59.181 -40.923 21.012 1.00 21.54 133 CYS H C 1
ATOM 9667 O O . CYS H 1 133 ? 59.977 -39.972 21.072 1.00 20.01 133 CYS H O 1
ATOM 9670 N N . ARG H 1 134 ? 58.881 -41.626 19.915 1.00 23.30 134 ARG H N 1
ATOM 9671 C CA . ARG H 1 134 ? 58.969 -41.101 18.528 1.00 24.72 134 ARG H CA 1
ATOM 9672 C C . ARG H 1 134 ? 57.643 -40.399 18.227 1.00 22.75 134 ARG H C 1
ATOM 9673 O O . ARG H 1 134 ? 56.592 -40.957 18.563 1.00 22.89 134 ARG H O 1
ATOM 9681 N N . VAL H 1 135 ? 57.694 -39.210 17.637 1.00 20.95 135 VAL H N 1
ATOM 9682 C CA . VAL H 1 135 ? 56.480 -38.493 17.169 1.00 20.12 135 VAL H CA 1
ATOM 9683 C C . VAL H 1 135 ? 55.871 -39.323 16.032 1.00 19.87 135 VAL H C 1
ATOM 9684 O O . VAL H 1 135 ? 56.583 -39.601 15.052 1.00 19.27 135 VAL H O 1
ATOM 9688 N N . ALA H 1 136 ? 54.614 -39.742 16.196 1.00 19.76 136 ALA H N 1
ATOM 9689 C CA . ALA H 1 136 ? 53.835 -40.516 15.201 1.00 19.94 136 ALA H CA 1
ATOM 9690 C C . ALA H 1 136 ? 52.924 -39.565 14.413 1.00 19.62 136 ALA H C 1
ATOM 9691 O O . ALA H 1 136 ? 52.695 -39.824 13.217 1.00 19.15 136 ALA H O 1
ATOM 9693 N N . ALA H 1 137 ? 52.412 -38.518 15.066 1.00 19.53 137 ALA H N 1
ATOM 9694 C CA . ALA H 1 137 ? 51.610 -37.447 14.431 1.00 19.59 137 ALA H CA 1
ATOM 9695 C C . ALA H 1 137 ? 51.526 -36.218 15.346 1.00 19.80 137 ALA H C 1
ATOM 9696 O O . ALA H 1 137 ? 51.677 -36.352 16.581 1.00 19.84 137 ALA H O 1
ATOM 9698 N N . ALA H 1 138 ? 51.301 -35.055 14.736 1.00 20.26 138 ALA H N 1
ATOM 9699 C CA . ALA H 1 138 ? 51.110 -33.754 15.415 1.00 20.45 138 ALA H CA 1
ATOM 9700 C C . ALA H 1 138 ? 49.886 -33.067 14.800 1.00 20.61 138 ALA H C 1
ATOM 9701 O O . ALA H 1 138 ? 49.829 -32.938 13.567 1.00 20.70 138 ALA H O 1
ATOM 9703 N N . LEU H 1 139 ? 48.930 -32.676 15.640 1.00 21.32 139 LEU H N 1
ATOM 9704 C CA . LEU H 1 139 ? 47.628 -32.105 15.218 1.00 21.95 139 LEU H CA 1
ATOM 9705 C C . LEU H 1 139 ? 47.463 -30.747 15.890 1.00 21.93 139 LEU H C 1
ATOM 9706 O O . LEU H 1 139 ? 47.463 -30.719 17.130 1.00 21.81 139 LEU H O 1
ATOM 9711 N N . ASP H 1 140 ? 47.356 -29.682 15.089 1.00 22.24 140 ASP H N 1
ATOM 9712 C CA . ASP H 1 140 ? 47.016 -28.313 15.552 1.00 22.96 140 ASP H CA 1
ATOM 9713 C C . ASP H 1 140 ? 45.513 -28.282 15.842 1.00 23.81 140 ASP H C 1
ATOM 9714 O O . ASP H 1 140 ? 44.717 -28.431 14.898 1.00 24.04 140 ASP H O 1
ATOM 9719 N N . ALA H 1 141 ? 45.153 -28.166 17.120 1.00 24.82 141 ALA H N 1
ATOM 9720 C CA . ALA H 1 141 ? 43.767 -27.990 17.606 1.00 26.02 141 ALA H CA 1
ATOM 9721 C C . ALA H 1 141 ? 43.685 -26.657 18.354 1.00 27.88 141 ALA H C 1
ATOM 9722 O O . ALA H 1 141 ? 44.092 -26.620 19.536 1.00 28.27 141 ALA H O 1
ATOM 9724 N N . GLY H 1 142 ? 43.205 -25.609 17.673 1.00 29.63 142 GLY H N 1
ATOM 9725 C CA . GLY H 1 142 ? 43.076 -24.244 18.216 1.00 29.61 142 GLY H CA 1
ATOM 9726 C C . GLY H 1 142 ? 44.438 -23.617 18.454 1.00 30.92 142 GLY H C 1
ATOM 9727 O O . GLY H 1 142 ? 45.184 -23.442 17.464 1.00 31.12 142 GLY H O 1
ATOM 9728 N N . ASP H 1 143 ? 44.759 -23.326 19.722 1.00 31.29 143 ASP H N 1
ATOM 9729 C CA . ASP H 1 143 ? 46.018 -22.664 20.166 1.00 31.24 143 ASP H CA 1
ATOM 9730 C C . ASP H 1 143 ? 46.990 -23.716 20.731 1.00 29.59 143 ASP H C 1
ATOM 9731 O O . ASP H 1 143 ? 47.968 -23.326 21.401 1.00 29.55 143 ASP H O 1
ATOM 9736 N N . HIS H 1 144 ? 46.744 -25.004 20.473 1.00 27.28 144 HIS H N 1
ATOM 9737 C CA . HIS H 1 144 ? 47.589 -26.128 20.956 1.00 26.15 144 HIS H CA 1
ATOM 9738 C C . HIS H 1 144 ? 47.850 -27.132 19.830 1.00 25.02 144 HIS H C 1
ATOM 9739 O O . HIS H 1 144 ? 46.944 -27.358 19.003 1.00 24.85 144 HIS H O 1
ATOM 9746 N N . THR H 1 145 ? 49.055 -27.704 19.817 1.00 23.56 145 THR H N 1
ATOM 9747 C CA . THR H 1 145 ? 49.411 -28.920 19.043 1.00 22.54 145 THR H CA 1
ATOM 9748 C C . THR H 1 145 ? 49.222 -30.130 19.964 1.00 21.85 145 THR H C 1
ATOM 9749 O O . THR H 1 145 ? 49.761 -30.113 21.096 1.00 21.40 145 THR H O 1
ATOM 9753 N N . ILE H 1 146 ? 48.450 -31.117 19.513 1.00 21.08 146 ILE H N 1
ATOM 9754 C CA . ILE H 1 146 ? 48.366 -32.468 20.138 1.00 20.69 146 ILE H CA 1
ATOM 9755 C C . ILE H 1 146 ? 49.475 -33.335 19.527 1.00 20.10 146 ILE H C 1
ATOM 9756 O O . ILE H 1 146 ? 49.345 -33.709 18.346 1.00 19.74 146 ILE H O 1
ATOM 9761 N N . VAL H 1 147 ? 50.523 -33.637 20.298 1.00 19.61 147 VAL H N 1
ATOM 9762 C CA . VAL H 1 147 ? 51.644 -34.520 19.864 1.00 19.33 147 VAL H CA 1
ATOM 9763 C C . VAL H 1 147 ? 51.338 -35.945 20.338 1.00 18.89 147 VAL H C 1
ATOM 9764 O O . VAL H 1 147 ? 51.297 -36.158 21.563 1.00 18.88 147 VAL H O 1
ATOM 9768 N N . ILE H 1 148 ? 51.129 -36.867 19.389 1.00 18.15 148 ILE H N 1
ATOM 9769 C CA . ILE H 1 148 ? 50.972 -38.333 19.625 1.00 17.42 148 ILE H CA 1
ATOM 9770 C C . ILE H 1 148 ? 52.360 -38.975 19.564 1.00 17.26 148 ILE H C 1
ATOM 9771 O O . ILE H 1 148 ? 52.963 -38.985 18.470 1.00 17.71 148 ILE H O 1
ATOM 9776 N N . GLY H 1 149 ? 52.845 -39.483 20.698 1.00 16.65 149 GLY H N 1
ATOM 9777 C CA . GLY H 1 149 ? 54.130 -40.195 20.793 1.00 16.17 149 GLY H CA 1
ATOM 9778 C C . GLY H 1 149 ? 53.906 -41.693 20.789 1.00 15.88 149 GLY H C 1
ATOM 9779 O O . GLY H 1 149 ? 52.932 -42.128 21.428 1.00 15.96 149 GLY H O 1
ATOM 9780 N N . ALA H 1 150 ? 54.753 -42.444 20.079 1.00 15.31 150 ALA H N 1
ATOM 9781 C CA . ALA H 1 150 ? 54.840 -43.921 20.156 1.00 15.06 150 ALA H CA 1
ATOM 9782 C C . ALA H 1 150 ? 55.938 -44.286 21.156 1.00 14.64 150 ALA H C 1
ATOM 9783 O O . ALA H 1 150 ? 57.079 -43.850 20.955 1.00 14.77 150 ALA H O 1
ATOM 9785 N N . VAL H 1 151 ? 55.605 -45.065 22.184 1.00 14.43 151 VAL H N 1
ATOM 9786 C CA . VAL H 1 151 ? 56.513 -45.333 23.340 1.00 14.25 151 VAL H CA 1
ATOM 9787 C C . VAL H 1 151 ? 57.536 -46.399 22.924 1.00 14.39 151 VAL H C 1
ATOM 9788 O O . VAL H 1 151 ? 57.130 -47.528 22.561 1.00 14.59 151 VAL H O 1
ATOM 9792 N N . VAL H 1 152 ? 58.815 -46.025 22.973 1.00 14.39 152 VAL H N 1
ATOM 9793 C CA . VAL H 1 152 ? 59.963 -46.772 22.379 1.00 14.35 152 VAL H CA 1
ATOM 9794 C C . VAL H 1 152 ? 60.903 -47.251 23.503 1.00 14.53 152 VAL H C 1
ATOM 9795 O O . VAL H 1 152 ? 61.631 -48.230 23.273 1.00 14.76 152 VAL H O 1
ATOM 9799 N N . ALA H 1 153 ? 60.888 -46.591 24.667 1.00 14.32 153 ALA H N 1
ATOM 9800 C CA . ALA H 1 153 ? 61.653 -46.976 25.876 1.00 14.30 153 ALA H CA 1
ATOM 9801 C C . ALA H 1 153 ? 61.010 -46.359 27.128 1.00 14.42 153 ALA H C 1
ATOM 9802 O O . ALA H 1 153 ? 60.019 -45.618 26.994 1.00 14.70 153 ALA H O 1
ATOM 9804 N N . GLY H 1 154 ? 61.542 -46.677 28.310 1.00 14.30 154 GLY H N 1
ATOM 9805 C CA . GLY H 1 154 ? 61.080 -46.116 29.593 1.00 14.41 154 GLY H CA 1
ATOM 9806 C C . GLY H 1 154 ? 60.574 -47.181 30.551 1.00 14.57 154 GLY H C 1
ATOM 9807 O O . GLY H 1 154 ? 60.389 -48.338 30.128 1.00 14.34 154 GLY H O 1
ATOM 9808 N N . GLY H 1 155 ? 60.330 -46.785 31.803 1.00 14.82 155 GLY H N 1
ATOM 9809 C CA . GLY H 1 155 ? 59.910 -47.672 32.904 1.00 15.06 155 GLY H CA 1
ATOM 9810 C C . GLY H 1 155 ? 59.433 -46.851 34.093 1.00 15.40 155 GLY H C 1
ATOM 9811 O O . GLY H 1 155 ? 59.610 -45.638 34.111 1.00 15.74 155 GLY H O 1
ATOM 9812 N N . PRO H 1 156 ? 58.798 -47.474 35.109 1.00 16.04 156 PRO H N 1
ATOM 9813 C CA . PRO H 1 156 ? 58.478 -46.780 36.354 1.00 16.21 156 PRO H CA 1
ATOM 9814 C C . PRO H 1 156 ? 59.622 -46.778 37.374 1.00 16.82 156 PRO H C 1
ATOM 9815 O O . PRO H 1 156 ? 60.552 -47.545 37.192 1.00 16.47 156 PRO H O 1
ATOM 9819 N N . ARG H 1 157 ? 59.502 -45.924 38.401 1.00 17.75 157 ARG H N 1
ATOM 9820 C CA . ARG H 1 157 ? 60.339 -45.913 39.630 1.00 18.53 157 ARG H CA 1
ATOM 9821 C C . ARG H 1 157 ? 59.467 -46.354 40.805 1.00 17.79 157 ARG H C 1
ATOM 9822 O O . ARG H 1 157 ? 58.891 -45.521 41.496 1.00 17.18 157 ARG H O 1
ATOM 9830 N N . PRO H 1 158 ? 59.327 -47.672 41.077 1.00 17.60 158 PRO H N 1
ATOM 9831 C CA . PRO H 1 158 ? 58.535 -48.136 42.223 1.00 17.50 158 PRO H CA 1
ATOM 9832 C C . PRO H 1 158 ? 59.120 -47.771 43.602 1.00 17.54 158 PRO H C 1
ATOM 9833 O O . PRO H 1 158 ? 58.397 -47.859 44.588 1.00 17.40 158 PRO H O 1
ATOM 9837 N N . GLU H 1 159 ? 60.393 -47.358 43.649 1.00 17.24 159 GLU H N 1
ATOM 9838 C CA . GLU H 1 159 ? 61.096 -46.966 44.902 1.00 17.15 159 GLU H CA 1
ATOM 9839 C C . GLU H 1 159 ? 60.654 -45.566 45.354 1.00 16.08 159 GLU H C 1
ATOM 9840 O O . GLU H 1 159 ? 60.944 -45.222 46.509 1.00 15.06 159 GLU H O 1
ATOM 9846 N N . VAL H 1 160 ? 59.985 -44.784 44.494 1.00 15.53 160 VAL H N 1
ATOM 9847 C CA . VAL H 1 160 ? 59.477 -43.430 44.876 1.00 15.41 160 VAL H CA 1
ATOM 9848 C C . VAL H 1 160 ? 57.974 -43.545 45.142 1.00 15.35 160 VAL H C 1
ATOM 9849 O O . VAL H 1 160 ? 57.209 -44.044 44.315 1.00 15.00 160 VAL H O 1
ATOM 9853 N N . PRO H 1 161 ? 57.511 -43.108 46.332 1.00 15.37 161 PRO H N 1
ATOM 9854 C CA . PRO H 1 161 ? 56.247 -43.588 46.880 1.00 15.66 161 PRO H CA 1
ATOM 9855 C C . PRO H 1 161 ? 54.981 -42.789 46.536 1.00 15.74 161 PRO H C 1
ATOM 9856 O O . PRO H 1 161 ? 53.909 -43.249 46.899 1.00 15.47 161 PRO H O 1
ATOM 9860 N N . SER H 1 162 ? 55.110 -41.646 45.853 1.00 16.15 162 SER H N 1
ATOM 9861 C CA . SER H 1 162 ? 53.960 -40.773 45.491 1.00 16.12 162 SER H CA 1
ATOM 9862 C C . SER H 1 162 ? 54.302 -39.901 44.288 1.00 15.29 162 SER H C 1
ATOM 9863 O O . SER H 1 162 ? 55.447 -39.513 44.100 1.00 14.74 162 SER H O 1
ATOM 9866 N N . PRO H 1 163 ? 53.311 -39.552 43.444 1.00 14.95 163 PRO H N 1
ATOM 9867 C CA . PRO H 1 163 ? 53.534 -38.618 42.353 1.00 15.11 163 PRO H CA 1
ATOM 9868 C C . PRO H 1 163 ? 53.123 -37.207 42.780 1.00 15.28 163 PRO H C 1
ATOM 9869 O O . PRO H 1 163 ? 52.568 -37.050 43.865 1.00 15.07 163 PRO H O 1
ATOM 9873 N N . LEU H 1 164 ? 53.420 -36.236 41.920 1.00 15.53 164 LEU H N 1
ATOM 9874 C CA . LEU H 1 164 ? 52.894 -34.855 42.001 1.00 16.02 164 LEU H CA 1
ATOM 9875 C C . LEU H 1 164 ? 51.566 -34.819 41.252 1.00 16.84 164 LEU H C 1
ATOM 9876 O O . LEU H 1 164 ? 51.447 -35.489 40.213 1.00 17.09 164 LEU H O 1
ATOM 9881 N N . MET H 1 165 ? 50.599 -34.073 41.764 1.00 18.35 165 MET H N 1
ATOM 9882 C CA . MET H 1 165 ? 49.343 -33.815 41.020 1.00 20.28 165 MET H CA 1
ATOM 9883 C C . MET H 1 165 ? 48.834 -32.410 41.347 1.00 19.51 165 MET H C 1
ATOM 9884 O O . MET H 1 165 ? 49.444 -31.719 42.185 1.00 18.90 165 MET H O 1
ATOM 9889 N N . TYR H 1 166 ? 47.802 -31.977 40.634 1.00 18.93 166 TYR H N 1
ATOM 9890 C CA . TYR H 1 166 ? 47.368 -30.564 40.582 1.00 18.53 166 TYR H CA 1
ATOM 9891 C C . TYR H 1 166 ? 45.854 -30.520 40.414 1.00 18.10 166 TYR H C 1
ATOM 9892 O O . TYR H 1 166 ? 45.299 -31.315 39.633 1.00 17.12 166 TYR H O 1
ATOM 9901 N N . TRP H 1 167 ? 45.224 -29.587 41.120 1.00 18.55 167 TRP H N 1
ATOM 9902 C CA . TRP H 1 167 ? 43.752 -29.462 41.201 1.00 19.13 167 TRP H CA 1
ATOM 9903 C C . TRP H 1 167 ? 43.405 -28.133 41.875 1.00 20.48 167 TRP H C 1
ATOM 9904 O O . TRP H 1 167 ? 44.099 -27.764 42.857 1.00 20.15 167 TRP H O 1
ATOM 9915 N N . ARG H 1 168 ? 42.397 -27.440 41.342 1.00 22.42 168 ARG H N 1
ATOM 9916 C CA . ARG H 1 168 ? 41.891 -26.139 41.852 1.00 24.12 168 ARG H CA 1
ATOM 9917 C C . ARG H 1 168 ? 43.074 -25.236 42.221 1.00 27.38 168 ARG H C 1
ATOM 9918 O O . ARG H 1 168 ? 43.138 -24.773 43.382 1.00 28.38 168 ARG H O 1
ATOM 9926 N N . ARG H 1 169 ? 43.985 -25.021 41.268 1.00 30.81 169 ARG H N 1
ATOM 9927 C CA . ARG H 1 169 ? 45.017 -23.952 41.323 1.00 33.18 169 ARG H CA 1
ATOM 9928 C C . ARG H 1 169 ? 45.941 -24.174 42.530 1.00 33.61 169 ARG H C 1
ATOM 9929 O O . ARG H 1 169 ? 46.322 -23.179 43.180 1.00 34.70 169 ARG H O 1
ATOM 9937 N N . SER H 1 170 ? 46.287 -25.431 42.826 1.00 32.43 170 SER H N 1
ATOM 9938 C CA . SER H 1 170 ? 47.320 -25.785 43.835 1.00 32.03 170 SER H CA 1
ATOM 9939 C C . SER H 1 170 ? 47.787 -27.234 43.643 1.00 30.00 170 SER H C 1
ATOM 9940 O O . SER H 1 170 ? 47.002 -28.054 43.126 1.00 29.45 170 SER H O 1
ATOM 9943 N N . TYR H 1 171 ? 49.045 -27.508 43.999 1.00 28.45 171 TYR H N 1
ATOM 9944 C CA . TYR H 1 171 ? 49.662 -28.859 43.977 1.00 27.85 171 TYR H CA 1
ATOM 9945 C C . TYR H 1 171 ? 49.149 -29.653 45.179 1.00 28.72 171 TYR H C 1
ATOM 9946 O O . TYR H 1 171 ? 48.808 -29.050 46.208 1.00 29.74 171 TYR H O 1
ATOM 9955 N N . ALA H 1 172 ? 49.092 -30.972 45.022 1.00 30.41 172 ALA H N 1
ATOM 9956 C CA . ALA H 1 172 ? 48.725 -31.946 46.073 1.00 31.75 172 ALA H CA 1
ATOM 9957 C C . ALA H 1 172 ? 49.666 -33.147 45.963 1.00 33.55 172 ALA H C 1
ATOM 9958 O O . ALA H 1 172 ? 50.487 -33.173 45.021 1.00 31.47 172 ALA H O 1
ATOM 9960 N N . ARG H 1 173 ? 49.547 -34.094 46.894 1.00 36.94 173 ARG H N 1
ATOM 9961 C CA . ARG H 1 173 ? 50.225 -35.414 46.826 1.00 38.81 173 ARG H CA 1
ATOM 9962 C C . ARG H 1 173 ? 49.215 -36.513 47.163 1.00 38.19 173 ARG H C 1
ATOM 9963 O O . ARG H 1 173 ? 48.086 -36.180 47.580 1.00 37.58 173 ARG H O 1
ATOM 9971 N N . TRP H 1 174 ? 49.629 -37.768 46.969 1.00 37.37 174 TRP H N 1
ATOM 9972 C CA . TRP H 1 174 ? 48.850 -38.994 47.280 1.00 37.02 174 TRP H CA 1
ATOM 9973 C C . TRP H 1 174 ? 48.576 -39.031 48.784 1.00 38.39 174 TRP H C 1
ATOM 9974 O O . TRP H 1 174 ? 49.430 -38.627 49.571 1.00 37.85 174 TRP H O 1
ATOM 9985 N N . PRO H 1 175 ? 47.386 -39.488 49.241 1.00 40.92 175 PRO H N 1
ATOM 9986 C CA . PRO H 1 175 ? 47.140 -39.685 50.672 1.00 42.41 175 PRO H CA 1
ATOM 9987 C C . PRO H 1 175 ? 47.910 -40.911 51.188 1.00 43.92 175 PRO H C 1
ATOM 9988 O O . PRO H 1 175 ? 47.302 -41.929 51.451 1.00 45.19 175 PRO H O 1
ATOM 9992 N N . VAL H 1 176 ? 49.234 -40.777 51.295 1.00 46.33 176 VAL H N 1
ATOM 9993 C CA . VAL H 1 176 ? 50.180 -41.837 51.753 1.00 48.01 176 VAL H CA 1
ATOM 9994 C C . VAL H 1 176 ? 51.211 -41.157 52.665 1.00 47.86 176 VAL H C 1
ATOM 9995 O O . VAL H 1 176 ? 51.437 -39.951 52.482 1.00 47.76 176 VAL H O 1
ATOM 9999 N N . GLU H 1 177 ? 51.793 -41.891 53.618 1.00 50.01 177 GLU H N 1
ATOM 10000 C CA . GLU H 1 177 ? 52.650 -41.325 54.698 1.00 52.00 177 GLU H CA 1
ATOM 10001 C C . GLU H 1 177 ? 54.130 -41.634 54.430 1.00 54.72 177 GLU H C 1
ATOM 10002 O O . GLU H 1 177 ? 54.450 -42.816 54.191 1.00 55.75 177 GLU H O 1
ATOM 10003 N N . GLU H 1 178 ? 54.988 -40.606 54.486 1.00 55.62 178 GLU H N 1
ATOM 10004 C CA . GLU H 1 178 ? 56.473 -40.714 54.421 1.00 55.09 178 GLU H CA 1
ATOM 10005 C C . GLU H 1 178 ? 57.073 -40.266 55.758 1.00 53.51 178 GLU H C 1
ATOM 10006 O O . GLU H 1 178 ? 57.300 -41.074 56.653 1.00 51.69 178 GLU H O 1
#